Protein 5TVM (pdb70)

Secondary structure (DSSP, 8-state):
--HHHHHHHHHHHHT--------S-EEEEEEEEE-TTS-TTGGGGS-HHHHHHHHHTTT-EEEEEE--SSEEEEEEE-/-EEEESSEEEEEE-TT--GGGGHHHHHHHHHHTTEEEEEEEEEEEPPSSGGG--GGGG-HHHHHHHHHHH-TT-EEEEES-TTSS-EEEEEEE---S------EEEEEEEES--HHHHGGGB-SS-B-SSHHHHHHHHHHTHHHHS-TTSEEEEEE-SSB-EEEEEEETTEEEEEEEE--STT-EEEEEE----S--HHHHHHHHHHH--SEEEEEEEE-TTSHHHHHHTTT---S-SGGG-TTEEEEEEEEEEEETTEEEEEEEEEE---/-HHHHHHHHHHHHH---SS------S-EEEEEEEE--TT--TTGGGGS-HHHHHHHHHHTT-EEEEEEE-SSEEEEEEE-/-EEEESSEEEEEE-TT--GGGGHHHHHHHHHHTT-EEEEEEEEEEPPSSGGG--GGGGSHHHHHHHHHHH-TT-EEEEES-TTSS-EEEEEEE--SS------EEEEEEEES--HHHHGGGB-SS-EESSHHHHHHHHHHTHHHHS-TTSEEEEEE-SSB-EEEEEEETTEEEEEEEE--STT-EEEEEE----S--HHHHHHHHHHH--SEEEEEEEEPTTSHHHHHHHTT---S-SGGG-TTEEEEEEEEEEEETTEEEEEEEEEE--/-EEEEEPPPSSHHHHHHTT------EEEEEEEEEESS---TTTS-HHHHHHHHHHTT--EEEEEEETTEEEEEESSEEEEE-SSEEEEEE-TTS-GGGGHHHHHHHHHHTTPPEEEEEEEEEESS-TT-TTSSHHHHHHHHHHHHHHH-TT-EEEEES-TTSSEEEEEEEE-----TT---------EEEEEES-----EEEE-SSTT--EEEEEE----EEEEEE--GGGGTSHHHHHHHHHHHH--SEEEEEEEE-S---PPPS--TTEEEEEEEEEEETTS-EEEEEEEEE--/---EEEEEPPPSSHHHHHHHH----EEEEEEEEEESS---TTTS-HHHHHHHHHTTT--EEEEEEETTEEEEEESSEEEEE-SSEEEEEE-TTS-GGGGHHHHHHHHHHTTPPEEEEEEEEEESS-TT-TTSTHHHHHHHHHHHHHHH-TT-EEEEES-TTSSEEEEEEEE-----TT---------EEEEEES----EEEEE-SSSS--EEEEEE---EEEEEE--TTGGG-HHHHHHHHHHHH--SEEEEEEEE-SS---PPPS-BTTEEEEEEEEEEETTS-EEEEEEEEE-

Radius of gyration: 37.67 Å; Cα contacts (8 Å, |Δi|>4): 3004; chains: 6; bounding box: 85×96×102 Å

Solvent-accessible surface area: 51996 Å² total; per-residue (Å²): 87,2,1,0,9,5,0,15,4,36,9,8,16,80,124,43,96,89,202,75,74,8,4,1,30,0,15,1,11,5,25,5,33,94,68,153,56,11,92,144,48,2,0,32,37,16,98,48,97,46,0,50,125,3,0,78,35,4,105,12,82,17,55,32,113,57,142,39,156,118,0,63,0,3,0,19,28,110,5,0,0,0,19,117,40,30,1,3,0,5,12,38,2,52,19,29,0,9,80,0,10,78,59,1,36,102,4,2,66,94,8,65,12,81,38,27,42,1,9,0,6,7,3,18,13,31,15,15,2,48,2,63,36,25,3,6,8,12,6,42,1,24,138,38,3,52,95,83,13,99,71,0,39,0,5,4,5,2,8,1,7,13,7,2,8,0,2,1,16,23,37,74,73,98,111,134,88,93,31,87,60,11,21,1,11,1,10,0,17,14,6,49,181,121,28,16,148,51,0,101,20,127,154,106,37,88,61,23,112,91,0,29,99,18,34,134,52,6,23,0,42,95,18,6,64,151,66,22,82,32,4,2,15,0,42,82,87,18,9,1,8,2,0,0,0,90,34,60,38,1,12,3,1,26,9,12,2,42,100,88,16,8,6,0,6,3,12,1,34,30,80,29,117,50,2,14,174,42,0,31,2,0,13,151,4,0,64,0,100,57,2,1,0,1,1,16,1,16,36,54,5,34,1,0,119,23,55,88,90,77,31,65,1,0,5,40,66,126,59,6,102,104,14,82,22,94,5,63,3,18,11,16,19,18,109,30,26,46,2,12,1,1,10,1,46,61,134,80,193,46,2,0,16,17,0,16,21,35,5,7,19,77,114,38,62,59,171,129,112,212,22,73,8,5,2,29,0,14,2,9,6,25,4,48,108,52,144,68,22,82,140,47,3,1,28,38,15,102,49,89,42,0,52,113,1,0,81,41,1,94,18,87,16,54,25,114,57,150,37,156,126,0,56,0,2,0,20,21,110,4,0,0,0,19,120,34,31,2,3,0,8,10,40,2,34,10,25,0,9,74,0,11,61,52,2,31,103,4,3,78,100,7,68,11,70,34,42,42,1,8,0,6,5,3,24,14,31,19,14,3,68,1,102,48,26,3,36,19,12,10,45,1,22,131,34,2,51,93,88,13,96,75,0,25,0,4,4,4,2,8,0,5,14,12,2,8,0,2,1,17,18,39,76,79,107,142,112,98,91,31,80,59,8,21,1,10,1,9,0,18,30,12,45,170,97,24,15,128,64,0,108,18,137,150,103,42,84,62,24,108,88,0,28,94,20,30,124,54,4,26,0,42,92,18,6,80,143,67,20,85,34,4,1,12,0,42,79,91,21,10,2,8,2,0,1,0,94,33,52,39,2,14,3,1,23,8,12,3,42,112,47,20,12,5,0,5,3,12,2,26,35,62,26,122,49,2,17,164,37,0,34,3,0,14,152,5,1,65,0,78,51,2,1,1,1,0,15,0,18,38,59,2,54,1,0,128,31,49,93,86,74,31,61,1,0,8,41,55,118,61,5,100,106,13,81,11,95,5,66,5,22,12,16,19,18,104,31,27,38,2,17,2,5,9,1,36,74,135,156,148,2,48,31,13,19,73,19,12,102,47,8,70,54,0,14,93,94,54,67,151,55,106,16,30,2,39,2,1,3,2,6,0,12,9,38,139,106,15,108,44,63,54,4,54,31,166,58,1,16,53,7,0,116,165,5,53,4,59,57,150,114,86,49,76,74,150,22,0,36,2,0,54,6,81,78,0,3,0,5,1,5,35,140,14,1,4,0,5,0,17,26,63,0,62,0,8,71,0,0,60,24,0,13,92,18,1,143,77,50,137,19,119,21,7,16,1,5,0,2,1,1,0,31,24,16,0,19,65,128,86,13,76,0,13,79,21,0,8,83,0,1,2,34,1,20,45,26,12,88,99,0,54,0,12,9,9,2,4,0,45,107,4,0,0,1,7,2,6,37,48,36,20,88,77,79,137,103,37,111,60,182,7,88,44,24,11,4,0,0,1,0,39,44,3,114,113,140,102,26,62,28,81,31,182,75,68,20,29,3,63,3,13,13,18,32,114,152,71,37,5,0,0,18,3,0,20,14,95,78,6,53,99,56,31,67,148,35,2,58,47,15,13,166,136,8,100,0,78,63,3,2,4,1,17,23,47,15,117,64,104,96,55,8,71,87,167,5,123,37,14,73,37,42,5,56,11,12,14,50,13,43,10,41,6,1,8,19,5,0,2,0,25,70,49,160,167,53,67,5,28,40,23,30,105,40,12,106,41,8,75,62,0,12,87,98,32,60,119,19,9,10,17,3,0,4,2,4,0,10,9,37,135,110,12,111,43,54,52,5,62,37,168,53,1,14,56,8,0,118,158,6,54,2,49,56,155,94,70,43,75,83,150,20,1,32,2,0,38,7,72,77,0,4,0,5,1,4,31,105,16,2,4,0,6,0,20,30,67,0,61,0,4,74,0,0,68,22,0,20,96,19,1,161,78,49,138,19,115,22,5,17,2,7,3,10,2,1,0,123,15,12,1,15,62,138,124,16,72,0,12,86,19,0,7,82,0,1,4,35,3,20,47,25,11,93,88,0,54,0,14,8,11,3,4,0,42,97,5,0,0,4,14,2,7,40,40,34,20,90,73,77,139,106,37,126,49,170,8,44,29,10,12,1,1,0,3,1,12,59,13,121,154,161,84,27,74,27,98,33,184,72,67,20,32,4,63,4,32,5,23,14,121,179,58,10,0,1,13,2,0,25,13,84,76,13,26,92,57,27,59,151,53,0,35,40,15,8,166,147,14,101,0,97,79,0,0,2,7,11,20,42,11,123,65,65,85,64,57,13,68,96,184,9,92,51,14,67,42,35,2,51,12,13,11,40,14,45,11,40,6,6,14,20,6,0,2,1,24,72,108

InterPro domains:
  IPR001985 S-adenosylmethionine decarboxylase, eukaryotes [PIRSF001355] (21-354)
  IPR016067 S-adenosylmethionine decarboxylase, core [SSF56276] (31-354)
  IPR018166 S-adenosylmethionine decarboxylase, conserved site [PS01336] (80-90)
  IPR048283 S-adenosylmethionine decarboxylase-like [PF01536] (26-352)
  IPR048283 S-adenosylmethionine decarboxylase-like [PTHR11570] (26-348)

Sequence (1290 aa):
KDSLSLMAMWGSIARFDPKSFEGPEKRLEVIMRVVDGTHVSGLLAHDDDVWQKVIDAICAHIVSREFNEYIRSYVLSESLFVMKDRVILITCGTITLLNCVPLICEAVSTVCGEVEWVSFMHKNYSFPWEQKGPHLSMAEEFKTLRSHFPSGQPFIFGPIDSDHYFLYFHSDVVQPSCSDDAQLSMTMYGLDRNQTKHWYSDKMLPTGPETAVIREATGLSEVVDDSWILHDLQYEPCGYSINAIRGSEYQTIHITPEEHCSFASYETNTCALNYSKCICGVLRVFDPERFSVIVFIDPDSAVGKSYHSGGTIGVEPEYYPNYEAHHRTVNEYTPGHWVLKVNYVKRAVDSLSLMAMWGSIARFDPKHERSFEGPEKRLEVIMRVVDGTHVSGLLAHDDDVWQKVIDAICAHIVSREFNEYIRSYVLSESLFVMKDRVILITCGTITLLNCVPLICEAVSTVCGEVEWVSFMHKNYSFPWEQKGPHLSMAEEFKTLRSHFPSGQPFIFGPIDSDHYFLYFHSDVVQPSCSDDAQLSMTMYGLDRNQTKHWYSDKMLPTGPETAVIREATGLSEVVDDSWILHDLQYEPCGYSINAIRGSEYQTIHITPEEHCSFASYETNTCALNYSKCICGVLRVFDPERFSVIVFIDPDSAVGKSYHSGGTIGVEPEYYPNYEAHHRTVNEYTPGHWVLKVNYVKRARINQQTECPSSVHDLVSCWGTSTDSGLEKRFELNFAQPVDIGTVTVKQLASVMERAGESLRQNSAELGIHTLKFDRSLLVFTAKQIVVRSSVSVMLHEAVHPMLELMRSHNIIVDWASFMRVNYGSPWDMTSETSDIMAHEYAELKSAFPTGHPYLAGPVDRDHCFYFVYDGIDRDPSSCRRENDVQINVYMYNVQAEQQLLVSHCAGEYETLRVSTTHPFASFETNAVSAASDITKIVNGLLKKFYPERVLLVLLQDRDACGVMDRLEGFTVVHRGANHFGGGYVFHQATYARSAVTRINQQTECPSSVHDLVSCWGTDSGLEKRFELNFAQPVDIGTVTVKQLASVMERAGESLRQNSAELGIHTLKFDRSLLVFTAKQIVVRSSVSVMLHEAVHPMLELMRSHNIIVDWASFMRVNYGSPWDMTSETSDIMAHEYAELKSAFPTGHPYLAGPVDRDHCFYFVYDGIDRDPSSCRRENDVQINVYMYNVQAEQQLLVSHCAGEYETLRVSTHPFASFETNAVSAASDITKIVNGLLKKFYPERVLLVLLQDRDAQCGVMDRLEGFTVVHRGANHFGGGYVFHQATYARS

Organism: Trypanosoma brucei brucei (strain 927/4 GUTat10.1) (NCBI:txid185431)

Structure (mmCIF, N/CA/C/O backbone):
data_5TVM
#
_entry.id   5TVM
#
_cell.length_a   81.297
_cell.length_b   96.708
_cell.length_c   99.584
_cell.angle_alpha   90.00
_cell.angle_beta   102.64
_cell.angle_gamma   90.00
#
_symmetry.space_group_name_H-M   'P 1 21 1'
#
loop_
_entity.id
_entity.type
_entity.pdbx_description
1 polymer 'S-adenosylmethionine decarboxylase beta chain'
2 polymer 'S-adenosylmethionine decarboxylase alpha chain'
3 polymer 'S-adenosylmethionine decarboxylase proenzyme-like, putative'
4 non-polymer 2-[3-(2-HYDROXY-1,1-DIHYDROXYMETHYL-ETHYLAMINO)-PROPYLAMINO]-2-HYDROXYMETHYL-PROPANE-1,3-DIOL
5 non-polymer 1,4-DIAMINOBUTANE
6 water water
#
loop_
_atom_site.group_PDB
_atom_site.id
_atom_site.type_symbol
_atom_site.label_atom_id
_atom_site.label_alt_id
_atom_site.label_comp_id
_atom_site.label_asym_id
_atom_site.label_entity_id
_atom_site.label_seq_id
_atom_site.pdbx_PDB_ins_code
_atom_site.Cartn_x
_atom_site.Cartn_y
_atom_site.Cartn_z
_atom_site.occupancy
_atom_site.B_iso_or_equiv
_atom_site.auth_seq_id
_atom_site.auth_comp_id
_atom_site.auth_asym_id
_atom_site.auth_atom_id
_atom_site.pdbx_PDB_model_num
ATOM 1 N N . LYS A 1 5 ? 91.799 69.334 110.653 1.00 101.20 5 LYS A N 1
ATOM 2 C CA . LYS A 1 5 ? 91.209 69.961 109.477 1.00 98.91 5 LYS A CA 1
ATOM 3 C C . LYS A 1 5 ? 92.233 70.831 108.755 1.00 86.31 5 LYS A C 1
ATOM 4 O O . LYS A 1 5 ? 93.354 71.008 109.232 1.00 92.69 5 LYS A O 1
ATOM 22 N N . ASP A 1 6 ? 91.844 71.372 107.605 1.00 64.13 6 ASP A N 1
ATOM 23 C CA . ASP A 1 6 ? 92.749 72.166 106.789 1.00 49.49 6 ASP A CA 1
ATOM 24 C C . ASP A 1 6 ? 92.749 73.623 107.248 1.00 42.89 6 ASP A C 1
ATOM 25 O O . ASP A 1 6 ? 91.812 74.102 107.892 1.00 41.07 6 ASP A O 1
ATOM 34 N N . SER A 1 7 ? 93.825 74.331 106.901 1.00 41.32 7 SER A N 1
ATOM 35 C CA . SER A 1 7 ? 93.990 75.703 107.370 1.00 39.54 7 SER A CA 1
ATOM 36 C C . SER A 1 7 ? 92.890 76.613 106.835 1.00 35.51 7 SER A C 1
ATOM 37 O O . SER A 1 7 ? 92.389 77.483 107.557 1.00 33.12 7 SER A O 1
ATOM 45 N N . LEU A 1 8 ? 92.499 76.431 105.572 1.00 34.17 8 LEU A N 1
ATOM 46 C CA . LEU A 1 8 ? 91.493 77.307 104.978 1.00 34.64 8 LEU A CA 1
ATOM 47 C C . LEU A 1 8 ? 90.144 77.139 105.666 1.00 33.11 8 LEU A C 1
ATOM 48 O O . LEU A 1 8 ? 89.480 78.128 106.002 1.00 31.85 8 LEU A O 1
ATOM 64 N N . SER A 1 9 ? 89.718 75.894 105.884 1.00 33.27 9 SER A N 1
ATOM 65 C CA . SER A 1 9 ? 88.471 75.664 106.604 1.00 35.14 9 SER A CA 1
ATOM 66 C C . SER A 1 9 ? 88.583 76.100 108.058 1.00 34.82 9 SER A C 1
ATOM 67 O O . SER A 1 9 ? 87.575 76.462 108.674 1.00 34.42 9 SER A O 1
ATOM 75 N N . LEU A 1 10 ? 89.791 76.072 108.621 1.00 37.28 10 LEU A N 1
ATOM 76 C CA . LEU A 1 10 ? 89.995 76.592 109.967 1.00 39.48 10 LEU A CA 1
ATOM 77 C C . LEU A 1 10 ? 89.747 78.095 110.011 1.00 38.11 10 LEU A C 1
ATOM 78 O O . LEU A 1 10 ? 89.116 78.599 110.948 1.00 38.12 10 LEU A O 1
ATOM 94 N N . MET A 1 11 ? 90.239 78.828 109.007 1.00 35.33 11 MET A N 1
ATOM 95 C CA . MET A 1 11 ? 89.956 80.257 108.923 1.00 34.24 11 MET A CA 1
ATOM 96 C C . MET A 1 11 ? 88.465 80.508 108.757 1.00 36.72 11 MET A C 1
ATOM 97 O O . MET A 1 11 ? 87.902 81.404 109.397 1.00 36.72 11 MET A O 1
ATOM 111 N N . ALA A 1 12 ? 87.810 79.732 107.891 1.00 38.48 12 ALA A N 1
ATOM 112 C CA . ALA A 1 12 ? 86.377 79.903 107.685 1.00 39.15 12 ALA A CA 1
ATOM 113 C C . ALA A 1 12 ? 85.612 79.708 108.985 1.00 39.11 12 ALA A C 1
ATOM 114 O O . ALA A 1 12 ? 84.658 80.442 109.270 1.00 38.59 12 ALA A O 1
ATOM 121 N N . MET A 1 13 ? 86.022 78.731 109.796 1.00 39.99 13 MET A N 1
ATOM 122 C CA . MET A 1 13 ? 85.308 78.466 111.039 1.00 43.09 13 MET A CA 1
ATOM 123 C C . MET A 1 13 ? 85.463 79.620 112.021 1.00 40.86 13 MET A C 1
ATOM 124 O O . MET A 1 13 ? 84.492 80.014 112.678 1.00 39.96 13 MET A O 1
ATOM 138 N N . TRP A 1 14 ? 86.673 80.174 112.138 1.00 41.43 14 TRP A N 1
ATOM 139 C CA . TRP A 1 14 ? 86.877 81.292 113.054 1.00 43.69 14 TRP A CA 1
ATOM 140 C C . TRP A 1 14 ? 86.015 82.487 112.676 1.00 45.29 14 TRP A C 1
ATOM 141 O O . TRP A 1 14 ? 85.563 83.229 113.556 1.00 40.65 14 TRP A O 1
ATOM 162 N N . GLY A 1 15 ? 85.780 82.694 111.379 1.00 52.64 15 GLY A N 1
ATOM 163 C CA . GLY A 1 15 ? 84.890 83.761 110.959 1.00 55.73 15 GLY A CA 1
ATOM 164 C C . GLY A 1 15 ? 83.443 83.494 111.314 1.00 53.58 15 GLY A C 1
ATOM 165 O O . GLY A 1 15 ? 82.684 84.429 111.585 1.00 57.34 15 GLY A O 1
ATOM 169 N N . SER A 1 16 ? 83.040 82.222 111.320 1.00 46.01 16 SER A N 1
ATOM 170 C CA . SER A 1 16 ? 81.676 81.868 111.693 1.00 44.30 16 SER A CA 1
ATOM 171 C C . SER A 1 16 ? 81.478 81.900 113.202 1.00 43.91 16 SER A C 1
ATOM 172 O O . SER A 1 16 ? 80.375 82.203 113.672 1.00 41.20 16 SER A O 1
ATOM 180 N N . ILE A 1 17 ? 82.525 81.587 113.967 1.00 46.97 17 ILE A N 1
ATOM 181 C CA . ILE A 1 17 ? 82.429 81.628 115.423 1.00 51.16 17 ILE A CA 1
ATOM 182 C C . ILE A 1 17 ? 82.262 83.064 115.903 1.00 54.41 17 ILE A C 1
ATOM 183 O O . ILE A 1 17 ? 81.411 83.358 116.751 1.00 53.86 17 ILE A O 1
ATOM 199 N N . ALA A 1 18 ? 83.071 83.981 115.367 1.00 58.61 18 ALA A N 1
ATOM 200 C CA . ALA A 1 18 ? 83.009 85.374 115.794 1.00 60.62 18 ALA A CA 1
ATOM 201 C C . ALA A 1 18 ? 81.633 85.987 115.570 1.00 64.56 18 ALA A C 1
ATOM 202 O O . ALA A 1 18 ? 81.282 86.957 116.251 1.00 67.58 18 ALA A O 1
ATOM 209 N N . ARG A 1 19 ? 80.849 85.448 114.636 1.00 65.41 19 ARG A N 1
ATOM 210 C CA . ARG A 1 19 ? 79.502 85.930 114.361 1.00 69.17 19 ARG A CA 1
ATOM 211 C C . ARG A 1 19 ? 78.431 85.007 114.933 1.00 70.37 19 ARG A C 1
ATOM 212 O O . ARG A 1 19 ? 77.276 85.064 114.498 1.00 74.41 19 ARG A O 1
ATOM 233 N N . PHE A 1 20 ? 78.789 84.167 115.899 1.00 65.07 20 PHE A N 1
ATOM 234 C CA . PHE A 1 20 ? 77.904 83.134 116.420 1.00 63.44 20 PHE A CA 1
ATOM 235 C C . PHE A 1 20 ? 77.508 83.465 117.852 1.00 66.67 20 PHE A C 1
ATOM 236 O O . PHE A 1 20 ? 78.362 83.820 118.671 1.00 68.40 20 PHE A O 1
ATOM 253 N N . ASP A 1 21 ? 76.211 83.353 118.148 1.00 69.08 21 ASP A N 1
ATOM 254 C CA . ASP A 1 21 ? 75.701 83.572 119.495 1.00 76.05 21 ASP A CA 1
ATOM 255 C C . ASP A 1 21 ? 74.616 82.544 119.807 1.00 82.73 21 ASP A C 1
ATOM 256 O O . ASP A 1 21 ? 73.530 82.597 119.216 1.00 73.48 21 ASP A O 1
ATOM 265 N N . PRO A 1 22 ? 74.864 81.592 120.718 1.00 104.47 22 PRO A N 1
ATOM 266 C CA . PRO A 1 22 ? 73.806 80.638 121.085 1.00 112.88 22 PRO A CA 1
ATOM 267 C C . PRO A 1 22 ? 72.587 81.325 121.677 1.00 109.13 22 PRO A C 1
ATOM 268 O O . PRO A 1 22 ? 72.606 81.743 122.840 1.00 113.56 22 PRO A O 1
ATOM 279 N N . LYS A 1 23 ? 71.522 81.451 120.892 1.00 98.32 23 LYS A N 1
ATOM 280 C CA . LYS A 1 23 ? 70.301 82.085 121.370 1.00 91.74 23 LYS A CA 1
ATOM 281 C C . LYS A 1 23 ? 69.159 81.874 120.381 1.00 88.36 23 LYS A C 1
ATOM 282 O O . LYS A 1 23 ? 68.501 80.833 120.391 1.00 86.36 23 LYS A O 1
ATOM 301 N N . SER A 1 27 ? 69.834 77.269 115.769 1.00 70.07 27 SER A N 1
ATOM 302 C CA . SER A 1 27 ? 70.576 77.815 114.640 1.00 70.16 27 SER A CA 1
ATOM 303 C C . SER A 1 27 ? 70.462 76.902 113.419 1.00 67.96 27 SER A C 1
ATOM 304 O O . SER A 1 27 ? 70.822 75.721 113.477 1.00 69.84 27 SER A O 1
ATOM 311 N N . PHE A 1 28 ? 69.964 77.464 112.318 1.00 64.12 28 PHE A N 1
ATOM 312 C CA . PHE A 1 28 ? 69.735 76.737 111.080 1.00 61.37 28 PHE A CA 1
ATOM 313 C C . PHE A 1 28 ? 70.631 77.299 109.984 1.00 60.61 28 PHE A C 1
ATOM 314 O O . PHE A 1 28 ? 70.916 78.500 109.945 1.00 61.92 28 PHE A O 1
ATOM 331 N N . GLU A 1 29 ? 71.064 76.416 109.088 1.00 57.04 29 GLU A N 1
ATOM 332 C CA . GLU A 1 29 ? 72.007 76.772 108.033 1.00 52.92 29 GLU A CA 1
ATOM 333 C C . GLU A 1 29 ? 71.245 77.355 106.849 1.00 49.22 29 GLU A C 1
ATOM 334 O O . GLU A 1 29 ? 70.593 76.623 106.098 1.00 49.91 29 GLU A O 1
ATOM 346 N N . GLY A 1 30 ? 71.336 78.669 106.675 1.00 46.54 30 GLY A N 1
ATOM 347 C CA . GLY A 1 30 ? 70.685 79.344 105.578 1.00 45.01 30 GLY A CA 1
ATOM 348 C C . GLY A 1 30 ? 71.441 79.208 104.271 1.00 45.16 30 GLY A C 1
ATOM 349 O O . GLY A 1 30 ? 70.879 78.810 103.247 1.00 40.71 30 GLY A O 1
ATOM 353 N N . PRO A 1 31 ? 72.729 79.559 104.276 1.00 51.25 31 PRO A N 1
ATOM 354 C CA . PRO A 1 31 ? 73.543 79.399 103.066 1.00 52.67 31 PRO A CA 1
ATOM 355 C C . PRO A 1 31 ? 73.360 78.023 102.441 1.00 50.12 31 PRO A C 1
ATOM 356 O O . PRO A 1 31 ? 73.308 77.004 103.133 1.00 56.79 31 PRO A O 1
ATOM 367 N N . GLU A 1 32 ? 73.272 78.002 101.116 1.00 45.76 32 GLU A N 1
ATOM 368 C CA . GLU A 1 32 ? 72.862 76.821 100.376 1.00 42.22 32 GLU A CA 1
ATOM 369 C C . GLU A 1 32 ? 74.027 76.215 99.605 1.00 37.22 32 GLU A C 1
ATOM 370 O O . GLU A 1 32 ? 75.050 76.859 99.356 1.00 34.65 32 GLU A O 1
ATOM 382 N N . LYS A 1 33 ? 73.841 74.955 99.228 1.00 34.41 33 LYS A N 1
ATOM 383 C CA . LYS A 1 33 ? 74.725 74.261 98.307 1.00 32.09 33 LYS A CA 1
ATOM 384 C C . LYS A 1 33 ? 74.062 74.209 96.938 1.00 32.79 33 LYS A C 1
ATOM 385 O O . LYS A 1 33 ? 72.849 74.004 96.833 1.00 33.48 33 LYS A O 1
ATOM 404 N N . ARG A 1 34 ? 74.859 74.401 95.892 1.00 32.51 34 ARG A N 1
ATOM 405 C CA . ARG A 1 34 ? 74.348 74.460 94.529 1.00 30.96 34 ARG A CA 1
ATOM 406 C C . ARG A 1 34 ? 75.132 73.485 93.667 1.00 31.10 34 ARG A C 1
ATOM 407 O O . ARG A 1 34 ? 76.363 73.558 93.604 1.00 29.66 34 ARG A O 1
ATOM 428 N N . LEU A 1 35 ? 74.418 72.575 93.011 1.00 32.89 35 LEU A N 1
ATOM 429 C CA . LEU A 1 35 ? 75.008 71.621 92.083 1.00 31.77 35 LEU A CA 1
ATOM 430 C C . LEU A 1 35 ? 74.374 71.822 90.716 1.00 30.10 35 LEU A C 1
ATOM 431 O O . LEU A 1 35 ? 73.144 71.842 90.597 1.00 28.93 35 LEU A O 1
ATOM 447 N N . GLU A 1 36 ? 75.208 71.974 89.689 1.00 32.00 36 GLU A N 1
ATOM 448 C CA . GLU A 1 36 ? 74.728 72.172 88.328 1.00 36.93 36 GLU A CA 1
ATOM 449 C C . GLU A 1 36 ? 75.472 71.237 87.387 1.00 35.72 36 GLU A C 1
ATOM 450 O O . GLU A 1 36 ? 76.704 71.161 87.428 1.00 34.24 36 GLU A O 1
ATOM 462 N N . VAL A 1 37 ? 74.722 70.536 86.542 1.00 37.17 37 VAL A N 1
ATOM 463 C CA . VAL A 1 37 ? 75.279 69.607 85.564 1.00 36.52 37 VAL A CA 1
ATOM 464 C C . VAL A 1 37 ? 74.663 69.929 84.212 1.00 33.74 37 VAL A C 1
ATOM 465 O O . VAL A 1 37 ? 73.436 69.888 84.064 1.00 30.49 37 VAL A O 1
ATOM 478 N N . ILE A 1 38 ? 75.507 70.245 83.233 1.00 35.29 38 ILE A N 1
ATOM 479 C CA . ILE A 1 38 ? 75.077 70.498 81.862 1.00 39.70 38 ILE A CA 1
ATOM 480 C C . ILE A 1 38 ? 75.625 69.383 80.984 1.00 43.03 38 ILE A C 1
ATOM 481 O O . ILE A 1 38 ? 76.786 68.982 81.128 1.00 43.34 38 ILE A O 1
ATOM 497 N N . MET A 1 39 ? 74.792 68.884 80.074 1.00 46.69 39 MET A N 1
ATOM 498 C CA . MET A 1 39 ? 75.150 67.750 79.235 1.00 52.18 39 MET A CA 1
ATOM 499 C C . MET A 1 39 ? 75.283 68.178 77.778 1.00 59.80 39 MET A C 1
ATOM 500 O O . MET A 1 39 ? 74.669 69.153 77.336 1.00 57.38 39 MET A O 1
ATOM 514 N N . ARG A 1 40 ? 76.097 67.428 77.039 1.00 70.62 40 ARG A N 1
ATOM 515 C CA . ARG A 1 40 ? 76.228 67.605 75.603 1.00 78.43 40 ARG A CA 1
ATOM 516 C C . ARG A 1 40 ? 75.099 66.873 74.882 1.00 80.79 40 ARG A C 1
ATOM 517 O O . ARG A 1 40 ? 74.435 65.996 75.441 1.00 82.41 40 ARG A O 1
ATOM 538 N N . VAL A 1 41 ? 74.892 67.241 73.621 1.00 79.98 41 VAL A N 1
ATOM 539 C CA . VAL A 1 41 ? 73.853 66.647 72.784 1.00 79.52 41 VAL A CA 1
ATOM 540 C C . VAL A 1 41 ? 74.540 65.981 71.601 1.00 82.62 41 VAL A C 1
ATOM 541 O O . VAL A 1 41 ? 75.085 66.665 70.724 1.00 83.75 41 VAL A O 1
ATOM 554 N N . VAL A 1 42 ? 74.515 64.649 71.573 1.00 84.04 42 VAL A N 1
ATOM 555 C CA . VAL A 1 42 ? 75.033 63.888 70.441 1.00 85.67 42 VAL A CA 1
ATOM 556 C C . VAL A 1 42 ? 73.873 63.632 69.487 1.00 96.20 42 VAL A C 1
ATOM 557 O O . VAL A 1 42 ? 72.713 63.885 69.828 1.00 98.25 42 VAL A O 1
ATOM 570 N N . ASP A 1 43 ? 74.179 63.148 68.280 1.00 102.12 43 ASP A N 1
ATOM 571 C CA . ASP A 1 43 ? 73.134 62.841 67.307 1.00 103.53 43 ASP A CA 1
ATOM 572 C C . ASP A 1 43 ? 72.031 61.987 67.924 1.00 96.17 43 ASP A C 1
ATOM 573 O O . ASP A 1 43 ? 70.839 62.254 67.733 1.00 99.48 43 ASP A O 1
ATOM 582 N N . GLY A 1 44 ? 72.412 60.953 68.671 1.00 81.63 44 GLY A N 1
ATOM 583 C CA . GLY A 1 44 ? 71.458 60.036 69.259 1.00 70.39 44 GLY A CA 1
ATOM 584 C C . GLY A 1 44 ? 70.775 60.508 70.522 1.00 63.86 44 GLY A C 1
ATOM 585 O O . GLY A 1 44 ? 69.985 59.755 71.099 1.00 54.07 44 GLY A O 1
ATOM 589 N N . THR A 1 45 ? 71.048 61.728 70.976 1.00 71.36 45 THR A N 1
ATOM 590 C CA . THR A 1 45 ? 70.427 62.224 72.197 1.00 75.02 45 THR A CA 1
ATOM 591 C C . THR A 1 45 ? 68.930 62.415 71.994 1.00 73.27 45 THR A C 1
ATOM 592 O O . THR A 1 45 ? 68.477 62.828 70.923 1.00 74.92 45 THR A O 1
ATOM 603 N N . HIS A 1 46 ? 68.163 62.111 73.038 1.00 68.16 46 HIS A N 1
ATOM 604 C CA . HIS A 1 46 ? 66.724 62.328 73.003 1.00 64.80 46 HIS A CA 1
ATOM 605 C C . HIS A 1 46 ? 66.424 63.782 72.660 1.00 64.77 46 HIS A C 1
ATOM 606 O O . HIS A 1 46 ? 67.047 64.705 73.194 1.00 64.88 46 HIS A O 1
ATOM 620 N N . VAL A 1 47 ? 65.464 63.985 71.754 1.00 65.12 47 VAL A N 1
ATOM 621 C CA . VAL A 1 47 ? 65.131 65.334 71.305 1.00 63.58 47 VAL A CA 1
ATOM 622 C C . VAL A 1 47 ? 64.620 66.193 72.453 1.00 59.30 47 VAL A C 1
ATOM 623 O O . VAL A 1 47 ? 64.702 67.424 72.390 1.00 54.96 47 VAL A O 1
ATOM 636 N N . SER A 1 48 ? 64.087 65.572 73.503 1.00 62.55 48 SER A N 1
ATOM 637 C CA . SER A 1 48 ? 63.617 66.286 74.682 1.00 64.41 48 SER A CA 1
ATOM 638 C C . SER A 1 48 ? 64.697 66.459 75.740 1.00 61.30 48 SER A C 1
ATOM 639 O O . SER A 1 48 ? 64.466 67.166 76.727 1.00 64.38 48 SER A O 1
ATOM 647 N N . GLY A 1 49 ? 65.859 65.833 75.565 1.00 55.10 49 GLY A N 1
ATOM 648 C CA . GLY A 1 49 ? 66.923 65.971 76.545 1.00 50.93 49 GLY A CA 1
ATOM 649 C C . GLY A 1 49 ? 66.536 65.346 77.871 1.00 50.31 49 GLY A C 1
ATOM 650 O O . GLY A 1 49 ? 65.901 64.288 77.930 1.00 52.26 49 GLY A O 1
ATOM 654 N N . LEU A 1 50 ? 66.923 66.013 78.960 1.00 48.78 50 LEU A N 1
ATOM 655 C CA . LEU A 1 50 ? 66.611 65.512 80.293 1.00 48.54 50 LEU A CA 1
ATOM 656 C C . LEU A 1 50 ? 65.129 65.627 80.623 1.00 53.24 50 LEU A C 1
ATOM 657 O O . LEU A 1 50 ? 64.661 64.949 81.544 1.00 53.46 50 LEU A O 1
ATOM 673 N N . LEU A 1 51 ? 64.383 66.464 79.898 1.00 57.75 51 LEU A N 1
ATOM 674 C CA . LEU A 1 51 ? 62.946 66.579 80.114 1.00 60.62 51 LEU A CA 1
ATOM 675 C C . LEU A 1 51 ? 62.188 65.324 79.702 1.00 64.99 51 LEU A C 1
ATOM 676 O O . LEU A 1 51 ? 61.008 65.195 80.045 1.00 67.83 51 LEU A O 1
ATOM 692 N N . ALA A 1 52 ? 62.829 64.405 78.976 1.00 65.85 52 ALA A N 1
ATOM 693 C CA . ALA A 1 52 ? 62.171 63.153 78.619 1.00 66.70 52 ALA A CA 1
ATOM 694 C C . ALA A 1 52 ? 61.866 62.313 79.852 1.00 68.17 52 ALA A C 1
ATOM 695 O O . ALA A 1 52 ? 60.921 61.516 79.842 1.00 67.88 52 ALA A O 1
ATOM 702 N N . HIS A 1 53 ? 62.648 62.472 80.915 1.00 71.18 53 HIS A N 1
ATOM 703 C CA . HIS A 1 53 ? 62.416 61.717 82.137 1.00 73.84 53 HIS A CA 1
ATOM 704 C C . HIS A 1 53 ? 61.112 62.149 82.796 1.00 76.96 53 HIS A C 1
ATOM 705 O O . HIS A 1 53 ? 60.748 63.328 82.778 1.00 77.93 53 HIS A O 1
ATOM 719 N N . ASP A 1 54 ? 60.409 61.185 83.382 1.00 80.01 54 ASP A N 1
ATOM 720 C CA . ASP A 1 54 ? 59.234 61.487 84.180 1.00 84.42 54 ASP A CA 1
ATOM 721 C C . ASP A 1 54 ? 59.648 61.841 85.607 1.00 77.23 54 ASP A C 1
ATOM 722 O O . ASP A 1 54 ? 60.811 61.710 85.998 1.00 77.28 54 ASP A O 1
ATOM 731 N N . ASP A 1 55 ? 58.673 62.298 86.396 1.00 87.31 55 ASP A N 1
ATOM 732 C CA . ASP A 1 55 ? 58.961 62.698 87.768 1.00 82.33 55 ASP A CA 1
ATOM 733 C C . ASP A 1 55 ? 59.488 61.542 88.607 1.00 80.08 55 ASP A C 1
ATOM 734 O O . ASP A 1 55 ? 60.120 61.782 89.642 1.00 78.50 55 ASP A O 1
ATOM 743 N N . ASP A 1 56 ? 59.244 60.297 88.191 1.00 80.24 56 ASP A N 1
ATOM 744 C CA . ASP A 1 56 ? 59.804 59.156 88.908 1.00 83.87 56 ASP A CA 1
ATOM 745 C C . ASP A 1 56 ? 61.326 59.216 88.931 1.00 76.92 56 ASP A C 1
ATOM 746 O O . ASP A 1 56 ? 61.956 58.861 89.934 1.00 76.00 56 ASP A O 1
ATOM 755 N N . VAL A 1 57 ? 61.933 59.667 87.833 1.00 72.64 57 VAL A N 1
ATOM 756 C CA . VAL A 1 57 ? 63.390 59.710 87.750 1.00 67.86 57 VAL A CA 1
ATOM 757 C C . VAL A 1 57 ? 63.950 60.705 88.758 1.00 66.16 57 VAL A C 1
ATOM 758 O O . VAL A 1 57 ? 64.904 60.408 89.486 1.00 67.16 57 VAL A O 1
ATOM 771 N N . TRP A 1 58 ? 63.370 61.904 88.812 1.00 62.04 58 TRP A N 1
ATOM 772 C CA . TRP A 1 58 ? 63.888 62.941 89.692 1.00 54.87 58 TRP A CA 1
ATOM 773 C C . TRP A 1 58 ? 63.536 62.700 91.152 1.00 53.74 58 TRP A C 1
ATOM 774 O O . TRP A 1 58 ? 64.255 63.180 92.033 1.00 51.34 58 TRP A O 1
ATOM 795 N N . GLN A 1 59 ? 62.462 61.961 91.433 1.00 55.96 59 GLN A N 1
ATOM 796 C CA . GLN A 1 59 ? 62.148 61.629 92.819 1.00 60.24 59 GLN A CA 1
ATOM 797 C C . GLN A 1 59 ? 63.211 60.715 93.417 1.00 59.74 59 GLN A C 1
ATOM 798 O O . GLN A 1 59 ? 63.594 60.878 94.581 1.00 56.79 59 GLN A O 1
ATOM 812 N N . LYS A 1 60 ? 63.699 59.746 92.637 1.00 62.84 60 LYS A N 1
ATOM 813 C CA . LYS A 1 60 ? 64.767 58.877 93.120 1.00 66.26 60 LYS A CA 1
ATOM 814 C C . LYS A 1 60 ? 66.040 59.664 93.398 1.00 64.80 60 LYS A C 1
ATOM 815 O O . LYS A 1 60 ? 66.797 59.318 94.312 1.00 64.25 60 LYS A O 1
ATOM 834 N N . VAL A 1 61 ? 66.293 60.720 92.622 1.00 64.76 61 VAL A N 1
ATOM 835 C CA . VAL A 1 61 ? 67.452 61.572 92.875 1.00 62.12 61 VAL A CA 1
ATOM 836 C C . VAL A 1 61 ? 67.326 62.239 94.239 1.00 66.19 61 VAL A C 1
ATOM 837 O O . VAL A 1 61 ? 68.277 62.266 95.029 1.00 71.47 61 VAL A O 1
ATOM 850 N N . ILE A 1 62 ? 66.146 62.786 94.537 1.00 62.58 62 ILE A N 1
ATOM 851 C CA . ILE A 1 62 ? 65.952 63.488 95.801 1.00 63.29 62 ILE A CA 1
ATOM 852 C C . ILE A 1 62 ? 66.053 62.525 96.977 1.00 70.54 62 ILE A C 1
ATOM 853 O O . ILE A 1 62 ? 66.498 62.910 98.065 1.00 70.84 62 ILE A O 1
ATOM 869 N N . ASP A 1 63 ? 65.647 61.267 96.791 1.00 76.21 63 ASP A N 1
ATOM 870 C CA . ASP A 1 63 ? 65.760 60.293 97.872 1.00 78.78 63 ASP A CA 1
ATOM 871 C C . ASP A 1 63 ? 67.215 60.031 98.238 1.00 71.54 63 ASP A C 1
ATOM 872 O O . ASP A 1 63 ? 67.519 59.729 99.398 1.00 71.17 63 ASP A O 1
ATOM 881 N N . ALA A 1 64 ? 68.127 60.142 97.269 1.00 65.18 64 ALA A N 1
ATOM 882 C CA . ALA A 1 64 ? 69.542 59.929 97.547 1.00 63.73 64 ALA A CA 1
ATOM 883 C C . ALA A 1 64 ? 70.080 60.907 98.582 1.00 63.01 64 ALA A C 1
ATOM 884 O O . ALA A 1 64 ? 71.087 60.610 99.235 1.00 66.90 64 ALA A O 1
ATOM 891 N N . ILE A 1 65 ? 69.439 62.063 98.745 1.00 57.86 65 ILE A N 1
ATOM 892 C CA . ILE A 1 65 ? 69.872 63.077 99.697 1.00 61.18 65 ILE A CA 1
ATOM 893 C C . ILE A 1 65 ? 68.928 63.169 100.888 1.00 74.75 65 ILE A C 1
ATOM 894 O O . ILE A 1 65 ? 69.027 64.111 101.681 1.00 68.48 65 ILE A O 1
ATOM 910 N N . CYS A 1 66 ? 68.014 62.210 101.038 1.00 98.66 66 CYS A N 1
ATOM 911 C CA . CYS A 1 66 ? 67.058 62.195 102.144 1.00 113.51 66 CYS A CA 1
ATOM 912 C C . CYS A 1 66 ? 66.236 63.485 102.172 1.00 105.79 66 CYS A C 1
ATOM 913 O O . CYS A 1 66 ? 66.225 64.234 103.151 1.00 113.54 66 CYS A O 1
ATOM 921 N N . ALA A 1 67 ? 65.545 63.731 101.062 1.00 88.17 67 ALA A N 1
ATOM 922 C CA . ALA A 1 67 ? 64.612 64.843 100.942 1.00 77.20 67 ALA A CA 1
ATOM 923 C C . ALA A 1 67 ? 63.405 64.344 100.156 1.00 77.65 67 ALA A C 1
ATOM 924 O O . ALA A 1 67 ? 63.303 63.157 99.829 1.00 76.69 67 ALA A O 1
ATOM 931 N N . HIS A 1 68 ? 62.484 65.249 99.836 1.00 80.72 68 HIS A N 1
ATOM 932 C CA . HIS A 1 68 ? 61.296 64.856 99.093 1.00 83.74 68 HIS A CA 1
ATOM 933 C C . HIS A 1 68 ? 60.691 66.074 98.412 1.00 77.60 68 HIS A C 1
ATOM 934 O O . HIS A 1 68 ? 60.863 67.208 98.866 1.00 75.52 68 HIS A O 1
ATOM 948 N N . ILE A 1 69 ? 59.983 65.816 97.311 1.00 74.29 69 ILE A N 1
ATOM 949 C CA . ILE A 1 69 ? 59.257 66.868 96.614 1.00 69.57 69 ILE A CA 1
ATOM 950 C C . ILE A 1 69 ? 58.016 67.243 97.415 1.00 70.25 69 ILE A C 1
ATOM 951 O O . ILE A 1 69 ? 57.408 66.405 98.095 1.00 67.29 69 ILE A O 1
ATOM 967 N N . VAL A 1 70 ? 57.632 68.519 97.335 1.00 75.49 70 VAL A N 1
ATOM 968 C CA . VAL A 1 70 ? 56.419 69.014 97.969 1.00 80.32 70 VAL A CA 1
ATOM 969 C C . VAL A 1 70 ? 55.404 69.502 96.942 1.00 76.95 70 VAL A C 1
ATOM 970 O O . VAL A 1 70 ? 54.195 69.327 97.128 1.00 85.54 70 VAL A O 1
ATOM 983 N N . SER A 1 71 ? 55.870 70.110 95.854 1.00 64.22 71 SER A N 1
ATOM 984 C CA . SER A 1 71 ? 54.990 70.580 94.796 1.00 62.75 71 SER A CA 1
ATOM 985 C C . SER A 1 71 ? 55.775 70.631 93.495 1.00 63.11 71 SER A C 1
ATOM 986 O O . SER A 1 71 ? 56.999 70.792 93.496 1.00 56.45 71 SER A O 1
ATOM 994 N N . ARG A 1 72 ? 55.056 70.491 92.383 1.00 74.36 72 ARG A N 1
ATOM 995 C CA . ARG A 1 72 ? 55.661 70.417 91.062 1.00 79.36 72 ARG A CA 1
ATOM 996 C C . ARG A 1 72 ? 54.981 71.402 90.125 1.00 78.06 72 ARG A C 1
ATOM 997 O O . ARG A 1 72 ? 53.754 71.538 90.133 1.00 86.99 72 ARG A O 1
ATOM 1018 N N . GLU A 1 73 ? 55.789 72.088 89.321 1.00 64.50 73 GLU A N 1
ATOM 1019 C CA . GLU A 1 73 ? 55.292 72.909 88.227 1.00 57.28 73 GLU A CA 1
ATOM 1020 C C . GLU A 1 73 ? 56.184 72.671 87.022 1.00 50.88 73 GLU A C 1
ATOM 1021 O O . GLU A 1 73 ? 57.413 72.690 87.145 1.00 41.02 73 GLU A O 1
ATOM 1033 N N . PHE A 1 74 ? 55.570 72.433 85.870 1.00 64.00 74 PHE A N 1
ATOM 1034 C CA . PHE A 1 74 ? 56.288 72.121 84.645 1.00 73.38 74 PHE A CA 1
ATOM 1035 C C . PHE A 1 74 ? 56.128 73.265 83.650 1.00 72.32 74 PHE A C 1
ATOM 1036 O O . PHE A 1 74 ? 55.516 74.297 83.936 1.00 70.39 74 PHE A O 1
ATOM 1053 N N . ASN A 1 75 ? 56.690 73.066 82.463 1.00 72.64 75 ASN A N 1
ATOM 1054 C CA . ASN A 1 75 ? 56.741 74.105 81.447 1.00 70.47 75 ASN A CA 1
ATOM 1055 C C . ASN A 1 75 ? 57.258 73.464 80.168 1.00 72.34 75 ASN A C 1
ATOM 1056 O O . ASN A 1 75 ? 57.785 72.348 80.182 1.00 71.21 75 ASN A O 1
ATOM 1067 N N . GLU A 1 76 ? 57.091 74.177 79.055 1.00 77.15 76 GLU A N 1
ATOM 1068 C CA . GLU A 1 76 ? 57.676 73.723 77.801 1.00 85.23 76 GLU A CA 1
ATOM 1069 C C . GLU A 1 76 ? 59.198 73.788 77.815 1.00 80.53 76 GLU A C 1
ATOM 1070 O O . GLU A 1 76 ? 59.829 73.286 76.879 1.00 81.02 76 GLU A O 1
ATOM 1082 N N . TYR A 1 77 ? 59.798 74.379 78.852 1.00 75.82 77 TYR A N 1
ATOM 1083 C CA . TYR A 1 77 ? 61.243 74.559 78.912 1.00 69.40 77 TYR A CA 1
ATOM 1084 C C . TYR A 1 77 ? 61.838 74.006 80.204 1.00 57.64 77 TYR A C 1
ATOM 1085 O O . TYR A 1 77 ? 62.968 73.508 80.205 1.00 56.56 77 TYR A O 1
ATOM 1103 N N . ILE A 1 78 ? 61.092 74.090 81.308 1.00 49.88 78 ILE A N 1
ATOM 1104 C CA . ILE A 1 78 ? 61.627 73.808 82.635 1.00 48.42 78 ILE A CA 1
ATOM 1105 C C . ILE A 1 78 ? 60.668 72.925 83.418 1.00 48.06 78 ILE A C 1
ATOM 1106 O O . ILE A 1 78 ? 59.444 73.027 83.286 1.00 52.00 78 ILE A O 1
ATOM 1122 N N . ARG A 1 79 ? 61.242 72.064 84.253 1.00 45.58 79 ARG A N 1
ATOM 1123 C CA . ARG A 1 79 ? 60.527 71.411 85.340 1.00 46.17 79 ARG A CA 1
ATOM 1124 C C . ARG A 1 79 ? 61.043 71.969 86.657 1.00 40.25 79 ARG A C 1
ATOM 1125 O O . ARG A 1 79 ? 62.256 71.989 86.894 1.00 36.99 79 ARG A O 1
ATOM 1146 N N . SER A 1 80 ? 60.127 72.426 87.506 1.00 39.22 80 SER A N 1
ATOM 1147 C CA . SER A 1 80 ? 60.473 73.054 88.772 1.00 36.86 80 SER A CA 1
ATOM 1148 C C . SER A 1 80 ? 59.922 72.221 89.918 1.00 37.21 80 SER A C 1
ATOM 1149 O O . SER A 1 80 ? 58.742 71.855 89.914 1.00 38.14 80 SER A O 1
ATOM 1157 N N . TYR A 1 81 ? 60.776 71.924 90.895 1.00 39.59 81 TYR A N 1
ATOM 1158 C CA . TYR A 1 81 ? 60.388 71.155 92.069 1.00 46.60 81 TYR A CA 1
ATOM 1159 C C . TYR A 1 81 ? 60.821 71.910 93.316 1.00 45.87 81 TYR A C 1
ATOM 1160 O O . TYR A 1 81 ? 61.955 72.392 93.389 1.00 45.84 81 TYR A O 1
ATOM 1178 N N . VAL A 1 82 ? 59.919 72.017 94.289 1.00 46.00 82 VAL A N 1
ATOM 1179 C CA . VAL A 1 82 ? 60.247 72.540 95.612 1.00 46.35 82 VAL A CA 1
ATOM 1180 C C . VAL A 1 82 ? 60.520 71.356 96.523 1.00 51.55 82 VAL A C 1
ATOM 1181 O O . VAL A 1 82 ? 59.825 70.334 96.457 1.00 56.60 82 VAL A O 1
ATOM 1194 N N . LEU A 1 83 ? 61.534 71.490 97.374 1.00 50.31 83 LEU A N 1
ATOM 1195 C CA . LEU A 1 83 ? 62.007 70.389 98.197 1.00 53.18 83 LEU A CA 1
ATOM 1196 C C . LEU A 1 83 ? 62.031 70.811 99.658 1.00 55.90 83 LEU A C 1
ATOM 1197 O O . LEU A 1 83 ? 62.053 72.000 99.987 1.00 50.57 83 LEU A O 1
ATOM 1213 N N . SER A 1 84 ? 62.021 69.811 100.536 1.00 66.18 84 SER A N 1
ATOM 1214 C CA . SER A 1 84 ? 62.108 70.048 101.968 1.00 72.16 84 SER A CA 1
ATOM 1215 C C . SER A 1 84 ? 62.819 68.869 102.612 1.00 78.62 84 SER A C 1
ATOM 1216 O O . SER A 1 84 ? 62.717 67.733 102.142 1.00 75.30 84 SER A O 1
ATOM 1224 N N . GLU A 1 85 ? 63.543 69.152 103.690 1.00 90.80 85 GLU A N 1
ATOM 1225 C CA . GLU A 1 85 ? 64.280 68.119 104.408 1.00 103.44 85 GLU A CA 1
ATOM 1226 C C . GLU A 1 85 ? 63.346 67.003 104.865 1.00 114.92 85 GLU A C 1
ATOM 1227 O O . GLU A 1 85 ? 62.134 67.192 104.968 1.00 118.53 85 GLU A O 1
ATOM 1245 N N . SER B 2 2 ? 65.547 73.483 96.094 1.00 52.99 87 SER B N 1
ATOM 1246 C CA . SER B 2 2 ? 65.011 73.640 94.748 1.00 41.51 87 SER B CA 1
ATOM 1247 C C . SER B 2 2 ? 65.670 72.676 93.774 1.00 36.57 87 SER B C 1
ATOM 1248 O O . SER B 2 2 ? 66.849 72.347 93.908 1.00 34.15 87 SER B O 1
ATOM 1255 N N . LEU B 2 3 ? 64.895 72.229 92.791 1.00 36.70 88 LEU B N 1
ATOM 1256 C CA . LEU B 2 3 ? 65.403 71.429 91.685 1.00 36.72 88 LEU B CA 1
ATOM 1257 C C . LEU B 2 3 ? 64.820 71.982 90.396 1.00 38.12 88 LEU B C 1
ATOM 1258 O O . LEU B 2 3 ? 63.600 72.131 90.276 1.00 40.46 88 LEU B O 1
ATOM 1274 N N . PHE B 2 4 ? 65.690 72.290 89.439 1.00 37.99 89 PHE B N 1
ATOM 1275 C CA . PHE B 2 4 ? 65.277 72.780 88.130 1.00 39.78 89 PHE B CA 1
ATOM 1276 C C . PHE B 2 4 ? 65.842 71.848 87.070 1.00 39.44 89 PHE B C 1
ATOM 1277 O O . PHE B 2 4 ? 67.065 71.738 86.924 1.00 35.36 89 PHE B O 1
ATOM 1294 N N . VAL B 2 5 ? 64.956 71.175 86.345 1.00 42.40 90 VAL B N 1
ATOM 1295 C CA . VAL B 2 5 ? 65.338 70.287 85.254 1.00 45.06 90 VAL B CA 1
ATOM 1296 C C . VAL B 2 5 ? 65.012 70.994 83.949 1.00 48.93 90 VAL B C 1
ATOM 1297 O O . VAL B 2 5 ? 63.862 71.388 83.717 1.00 50.38 90 VAL B O 1
ATOM 1310 N N . MET B 2 6 ? 66.019 71.158 83.104 1.00 52.09 91 MET B N 1
ATOM 1311 C CA . MET B 2 6 ? 65.858 71.753 81.787 1.00 54.79 91 MET B CA 1
ATOM 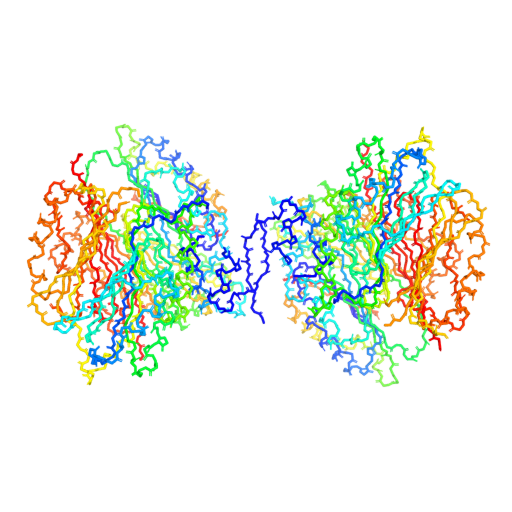1312 C C . MET B 2 6 ? 66.249 70.727 80.729 1.00 52.09 91 MET B C 1
ATOM 1313 O O . MET B 2 6 ? 66.703 69.622 81.038 1.00 51.64 91 MET B O 1
ATOM 1327 N N . LYS B 2 7 ? 66.063 71.103 79.464 1.00 50.76 92 LYS B N 1
ATOM 1328 C CA . LYS B 2 7 ? 66.383 70.191 78.373 1.00 50.08 92 LYS B CA 1
ATOM 1329 C C . LYS B 2 7 ? 67.831 69.727 78.436 1.00 47.09 92 LYS B C 1
ATOM 1330 O O . LYS B 2 7 ? 68.142 68.609 78.010 1.00 51.12 92 LYS B O 1
ATOM 1349 N N . ASP B 2 8 ? 68.728 70.558 78.969 1.00 40.62 93 ASP B N 1
ATOM 1350 C CA . ASP B 2 8 ? 70.157 70.309 78.862 1.00 39.93 93 ASP B CA 1
ATOM 1351 C C . ASP B 2 8 ? 70.906 70.318 80.187 1.00 38.59 93 ASP B C 1
ATOM 1352 O O . ASP B 2 8 ? 72.129 70.136 80.178 1.00 36.51 93 ASP B O 1
ATOM 1361 N N . ARG B 2 9 ? 70.236 70.528 81.316 1.00 40.23 94 ARG B N 1
ATOM 1362 C CA . ARG B 2 9 ? 70.966 70.676 82.567 1.00 40.09 94 ARG B CA 1
ATOM 1363 C C . ARG B 2 9 ? 70.071 70.325 83.744 1.00 38.55 94 ARG B C 1
ATOM 1364 O O . ARG B 2 9 ? 68.856 70.159 83.611 1.00 32.42 94 ARG B O 1
ATOM 1385 N N . VAL B 2 10 ? 70.709 70.210 84.906 1.00 43.77 95 VAL B N 1
ATOM 1386 C CA . VAL B 2 10 ? 70.037 70.080 86.190 1.00 44.67 95 VAL B CA 1
ATOM 1387 C C . VAL B 2 10 ? 70.640 71.115 87.125 1.00 41.41 95 VAL B C 1
ATOM 1388 O O . VAL B 2 10 ? 71.844 71.386 87.071 1.00 42.33 95 VAL B O 1
ATOM 1401 N N . ILE B 2 11 ? 69.802 71.703 87.972 1.00 38.13 96 ILE B N 1
ATOM 1402 C CA . ILE B 2 11 ? 70.238 72.670 88.971 1.00 35.66 96 ILE B CA 1
ATOM 1403 C C . ILE B 2 11 ? 69.591 72.260 90.283 1.00 37.07 96 ILE B C 1
ATOM 1404 O O . ILE B 2 11 ? 68.364 72.327 90.422 1.00 36.21 96 ILE B O 1
ATOM 1420 N N . LEU B 2 12 ? 70.408 71.831 91.239 1.00 40.62 97 LEU B N 1
ATOM 1421 C CA . LEU B 2 12 ? 69.931 71.346 92.526 1.00 41.55 97 LEU B CA 1
ATOM 1422 C C . LEU B 2 12 ? 70.462 72.266 93.614 1.00 41.08 97 LEU B C 1
ATOM 1423 O O . LEU B 2 12 ? 71.679 72.398 93.782 1.00 44.94 97 LEU B O 1
ATOM 1439 N N . ILE B 2 13 ? 69.549 72.906 94.339 1.00 38.93 98 ILE B N 1
ATOM 1440 C CA . ILE B 2 13 ? 69.887 73.813 95.428 1.00 40.92 98 ILE B CA 1
ATOM 1441 C C . ILE B 2 13 ? 69.342 73.216 96.715 1.00 43.65 98 ILE B C 1
ATOM 1442 O O . ILE B 2 13 ? 68.165 72.844 96.781 1.00 46.79 98 ILE B O 1
ATOM 1458 N N . THR B 2 14 ? 70.194 73.124 97.732 1.00 45.28 99 THR B N 1
ATOM 1459 C CA . THR B 2 14 ? 69.801 72.558 99.013 1.00 49.48 99 THR B CA 1
ATOM 1460 C C . THR B 2 14 ? 70.386 73.401 100.136 1.00 53.32 99 THR B C 1
ATOM 1461 O O . THR B 2 14 ? 71.407 74.071 99.964 1.00 55.96 99 THR B O 1
ATOM 1472 N N . CYS B 2 15 ? 69.723 73.363 101.285 1.00 53.82 100 CYS B N 1
ATOM 1473 C CA . CYS B 2 15 ? 70.158 74.078 102.476 1.00 57.17 100 CYS B CA 1
ATOM 1474 C C . CYS B 2 15 ? 70.295 73.087 103.632 1.00 57.02 100 CYS B C 1
ATOM 1475 O O . CYS B 2 15 ? 70.236 71.868 103.445 1.00 57.74 100 CYS B O 1
ATOM 1483 N N . GLY B 2 16 ? 70.487 73.621 104.835 1.00 55.34 101 GLY B N 1
ATOM 1484 C CA . GLY B 2 16 ? 70.630 72.771 106.003 1.00 54.21 101 GLY B CA 1
ATOM 1485 C C . GLY B 2 16 ? 71.863 71.897 105.904 1.00 52.24 101 GLY B C 1
ATOM 1486 O O . GLY B 2 16 ? 72.922 72.319 105.423 1.00 47.48 101 GLY B O 1
ATOM 1490 N N . THR B 2 17 ? 71.727 70.653 106.365 1.00 56.79 102 THR B N 1
ATOM 1491 C CA . THR B 2 17 ? 72.815 69.682 106.349 1.00 60.67 102 THR B CA 1
ATOM 1492 C C . THR B 2 17 ? 72.628 68.622 105.269 1.00 62.76 102 THR B C 1
ATOM 1493 O O . THR B 2 17 ? 73.205 67.534 105.367 1.00 64.64 102 THR B O 1
ATOM 1504 N N . ILE B 2 18 ? 71.833 68.914 104.240 1.00 63.06 103 ILE B N 1
ATOM 1505 C CA . ILE B 2 18 ? 71.639 67.961 103.153 1.00 63.28 103 ILE B CA 1
ATOM 1506 C C . ILE B 2 18 ? 72.982 67.681 102.497 1.00 59.61 103 ILE B C 1
ATOM 1507 O O . ILE B 2 18 ? 73.654 68.595 102.003 1.00 57.35 103 ILE B O 1
ATOM 1523 N N . THR B 2 19 ? 73.382 66.409 102.489 1.00 58.53 104 THR B N 1
ATOM 1524 C CA . THR B 2 19 ? 74.606 65.985 101.811 1.00 55.49 104 THR B CA 1
ATOM 1525 C C . THR B 2 19 ? 74.317 65.958 100.315 1.00 50.32 104 THR B C 1
ATOM 1526 O O . THR B 2 19 ? 73.926 64.939 99.744 1.00 48.14 104 THR B O 1
ATOM 1537 N N . LEU B 2 20 ? 74.525 67.110 99.677 1.00 60.01 105 LEU B N 1
ATOM 1538 C CA . LEU B 2 20 ? 74.096 67.301 98.297 1.00 55.70 105 LEU B CA 1
ATOM 1539 C C . LEU B 2 20 ? 74.830 66.382 97.326 1.00 54.27 105 LEU B C 1
ATOM 1540 O O . LEU B 2 20 ? 74.252 65.962 96.318 1.00 49.41 105 LEU B O 1
ATOM 1556 N N . LEU B 2 21 ? 76.093 66.058 97.604 1.00 58.23 106 LEU B N 1
ATOM 1557 C CA . LEU B 2 21 ? 76.919 65.364 96.623 1.00 57.08 106 LEU B CA 1
ATOM 1558 C C . LEU B 2 21 ? 76.534 63.904 96.425 1.00 52.99 106 LEU B C 1
ATOM 1559 O O . LEU B 2 21 ? 77.038 63.279 95.486 1.00 52.57 106 LEU B O 1
ATOM 1575 N N . ASN B 2 22 ? 75.661 63.345 97.265 1.00 48.98 107 ASN B N 1
ATOM 1576 C CA . ASN B 2 22 ? 75.310 61.935 97.137 1.00 48.39 107 ASN B CA 1
ATOM 1577 C C . ASN B 2 22 ? 74.472 61.638 95.900 1.00 45.53 107 ASN B C 1
ATOM 1578 O O . ASN B 2 22 ? 74.332 60.464 95.539 1.00 43.00 107 ASN B O 1
ATOM 1589 N N . CYS B 2 23 ? 73.920 62.654 95.244 1.00 46.30 108 CYS B N 1
ATOM 1590 C CA . CYS B 2 23 ? 73.052 62.448 94.093 1.00 49.85 108 CYS B CA 1
ATOM 1591 C C . CYS B 2 23 ? 73.795 62.510 92.765 1.00 45.67 108 CYS B C 1
ATOM 1592 O O . CYS B 2 23 ? 73.158 62.397 91.713 1.00 41.04 108 CYS B O 1
ATOM 1600 N N . VAL B 2 24 ? 75.119 62.685 92.786 1.00 47.81 109 VAL B N 1
ATOM 1601 C CA . VAL B 2 24 ? 75.871 62.806 91.537 1.00 49.81 109 VAL B CA 1
ATOM 1602 C C . VAL B 2 24 ? 75.765 61.542 90.693 1.00 47.09 109 VAL B C 1
ATOM 1603 O O . VAL B 2 24 ? 75.478 61.651 89.490 1.00 45.13 109 VAL B O 1
ATOM 1616 N N . PRO B 2 25 ? 75.989 60.337 91.229 1.00 46.60 110 PRO B N 1
ATOM 1617 C CA . PRO B 2 25 ? 75.858 59.136 90.386 1.00 47.30 110 PRO B CA 1
ATOM 1618 C C . PRO B 2 25 ? 74.521 59.039 89.669 1.00 51.52 110 PRO B C 1
ATOM 1619 O O . PRO B 2 25 ? 74.480 58.641 88.498 1.00 52.64 110 PRO B O 1
ATOM 1630 N N . LEU B 2 26 ? 73.422 59.401 90.337 1.00 54.88 111 LEU B N 1
ATOM 1631 C CA . LEU B 2 26 ? 72.109 59.316 89.703 1.00 54.67 111 LEU B CA 1
ATOM 1632 C C . LEU B 2 26 ? 71.922 60.387 88.635 1.00 47.54 111 LEU B C 1
ATOM 1633 O O . LEU B 2 26 ? 71.185 60.168 87.667 1.00 45.12 111 LEU B O 1
ATOM 1649 N N . ILE B 2 27 ? 72.566 61.545 88.789 1.00 42.66 112 ILE B N 1
ATOM 1650 C CA . ILE B 2 27 ? 72.477 62.576 87.760 1.00 41.00 112 ILE B CA 1
ATOM 1651 C C . ILE B 2 27 ? 73.267 62.162 86.526 1.00 42.05 112 ILE B C 1
ATOM 1652 O O . ILE B 2 27 ? 72.820 62.368 85.391 1.00 41.82 112 ILE B O 1
ATOM 1668 N N . CYS B 2 28 ? 74.457 61.588 86.721 1.00 44.59 113 CYS B N 1
ATOM 1669 C CA . CYS B 2 28 ? 75.209 61.052 85.592 1.00 46.92 113 CYS B CA 1
ATOM 1670 C C . CYS B 2 28 ? 74.412 59.972 84.873 1.00 49.00 113 CYS B C 1
ATOM 1671 O O . CYS B 2 28 ? 74.463 59.864 83.641 1.00 45.27 113 CYS B O 1
ATOM 1679 N N . GLU B 2 29 ? 73.667 59.161 85.628 1.00 55.32 114 GLU B N 1
ATOM 1680 C CA . GLU B 2 29 ? 72.844 58.124 85.017 1.00 60.67 114 GLU B CA 1
ATOM 1681 C C . GLU B 2 29 ? 71.678 58.733 84.248 1.00 58.93 114 GLU B C 1
ATOM 1682 O O . GLU B 2 29 ? 71.314 58.245 83.172 1.00 62.55 114 GLU B O 1
ATOM 1694 N N . ALA B 2 30 ? 71.079 59.801 84.783 1.00 51.82 115 ALA B N 1
ATOM 1695 C CA . ALA B 2 30 ? 69.978 60.457 84.087 1.00 47.10 115 ALA B CA 1
ATOM 1696 C C . ALA B 2 30 ? 70.425 61.017 82.744 1.00 45.93 115 ALA B C 1
ATOM 1697 O O . ALA B 2 30 ? 69.622 61.099 81.807 1.00 46.58 115 ALA B O 1
ATOM 1704 N N . VAL B 2 31 ? 71.695 61.404 82.630 1.00 45.63 116 VAL B N 1
ATOM 1705 C CA . VAL B 2 31 ? 72.208 61.919 81.366 1.00 45.61 116 VAL B CA 1
ATOM 1706 C C . VAL B 2 31 ? 72.526 60.780 80.403 1.00 49.37 116 VAL B C 1
ATOM 1707 O O . VAL B 2 31 ? 72.417 60.949 79.183 1.00 45.22 116 VAL B O 1
ATOM 1720 N N . SER B 2 32 ? 72.921 59.614 80.921 1.00 59.95 117 SER B N 1
ATOM 1721 C CA . SER B 2 32 ? 73.276 58.500 80.048 1.00 67.72 117 SER B CA 1
ATOM 1722 C C . SER B 2 32 ? 72.040 57.886 79.400 1.00 69.85 117 SER B C 1
ATOM 1723 O O . SER B 2 32 ? 72.074 57.511 78.222 1.00 75.66 117 SER B O 1
ATOM 1731 N N . THR B 2 33 ? 70.942 57.775 80.151 1.00 62.48 118 THR B N 1
ATOM 1732 C CA . THR B 2 33 ? 69.725 57.174 79.611 1.00 58.96 118 THR B CA 1
ATOM 1733 C C . THR B 2 33 ? 69.276 57.887 78.341 1.00 56.43 118 THR B C 1
ATOM 1734 O O . THR B 2 33 ? 68.989 57.246 77.323 1.00 56.14 118 THR B O 1
ATOM 1745 N N . VAL B 2 34 ? 69.213 59.217 78.382 1.00 54.60 119 VAL B N 1
ATOM 1746 C CA . VAL B 2 34 ? 68.760 60.009 77.243 1.00 59.94 119 VAL B CA 1
ATOM 1747 C C . VAL B 2 34 ? 69.877 60.146 76.218 1.00 68.70 119 VAL B C 1
ATOM 1748 O O . VAL B 2 34 ? 69.737 60.876 75.229 1.00 69.52 119 VAL B O 1
ATOM 1761 N N . CYS B 2 35 ? 70.997 59.458 76.446 1.00 77.99 120 CYS B N 1
ATOM 1762 C CA . CYS B 2 35 ? 72.123 59.459 75.514 1.00 84.69 120 CYS B CA 1
ATOM 1763 C C . CYS B 2 35 ? 72.769 60.841 75.426 1.00 80.07 120 CYS B C 1
ATOM 1764 O O . CYS B 2 35 ? 73.099 61.319 74.340 1.00 83.62 120 CYS B O 1
ATOM 1772 N N . GLY B 2 36 ? 72.943 61.488 76.580 1.00 71.46 121 GLY B N 1
ATOM 1773 C CA . GLY B 2 36 ? 73.697 62.716 76.671 1.00 63.27 121 GLY B CA 1
ATOM 1774 C C . GLY B 2 36 ? 75.113 62.463 77.173 1.00 57.98 121 GLY B C 1
ATOM 1775 O O . GLY B 2 36 ? 75.520 61.339 77.452 1.00 54.33 121 GLY B O 1
ATOM 1779 N N . GLU B 2 37 ? 75.869 63.553 77.287 1.00 58.39 122 GLU B N 1
ATOM 1780 C CA . GLU B 2 37 ? 77.253 63.485 77.746 1.00 57.49 122 GLU B CA 1
ATOM 1781 C C . GLU B 2 37 ? 77.531 64.671 78.652 1.00 55.45 122 GLU B C 1
ATOM 1782 O O . GLU B 2 37 ? 77.413 65.823 78.223 1.00 58.60 122 GLU B O 1
ATOM 1794 N N . VAL B 2 38 ? 77.900 64.389 79.904 1.00 49.59 123 VAL B N 1
ATOM 1795 C CA . VAL B 2 38 ? 78.271 65.456 80.824 1.00 44.29 123 VAL B CA 1
ATOM 1796 C C . VAL B 2 38 ? 79.446 66.226 80.243 1.00 43.53 123 VAL B C 1
ATOM 1797 O O . VAL B 2 38 ? 80.422 65.635 79.764 1.00 40.67 123 VAL B O 1
ATOM 1810 N N . GLU B 2 39 ? 79.353 67.556 80.273 1.00 47.94 124 GLU B N 1
ATOM 1811 C CA . GLU B 2 39 ? 80.452 68.405 79.830 1.00 52.17 124 GLU B CA 1
ATOM 1812 C C . GLU B 2 39 ? 80.746 69.568 80.764 1.00 48.90 124 GLU B C 1
ATOM 1813 O O . GLU B 2 39 ? 81.750 70.254 80.551 1.00 49.90 124 GLU B O 1
ATOM 1825 N N . TRP B 2 40 ? 79.927 69.815 81.782 1.00 44.86 125 TRP B N 1
ATOM 1826 C CA . TRP B 2 40 ? 80.104 70.981 82.643 1.00 43.88 125 TRP B CA 1
ATOM 1827 C C . TRP B 2 40 ? 79.441 70.689 83.978 1.00 42.01 125 TRP B C 1
ATOM 1828 O O . TRP B 2 40 ? 78.233 70.434 84.024 1.00 39.73 125 TRP B O 1
ATOM 1849 N N . VAL B 2 41 ? 80.222 70.721 85.055 1.00 42.34 126 VAL B N 1
ATOM 1850 C CA . VAL B 2 41 ? 79.717 70.496 86.404 1.00 39.73 126 VAL B CA 1
ATOM 1851 C C . VAL B 2 41 ? 80.296 71.566 87.315 1.00 37.25 126 VAL B C 1
ATOM 1852 O O . VAL B 2 41 ? 81.511 71.797 87.314 1.00 35.82 126 VAL B O 1
ATOM 1865 N N . SER B 2 42 ? 79.431 72.214 88.093 1.00 35.01 127 SER B N 1
ATOM 1866 C CA . SER B 2 42 ? 79.859 73.176 89.097 1.00 31.44 127 SER B CA 1
ATOM 1867 C C . SER B 2 42 ? 79.221 72.829 90.432 1.00 29.22 127 SER B C 1
ATOM 1868 O O . SER B 2 42 ? 78.055 72.428 90.490 1.00 33.18 127 SER B O 1
ATOM 1876 N N . PHE B 2 43 ? 80.002 72.962 91.500 1.00 26.33 128 PHE B N 1
ATOM 1877 C CA . PHE B 2 43 ? 79.499 72.867 92.863 1.00 27.29 128 PHE B CA 1
ATOM 1878 C C . PHE B 2 43 ? 79.896 74.138 93.592 1.00 27.13 128 PHE B C 1
ATOM 1879 O O . PHE B 2 43 ? 81.066 74.532 93.561 1.00 24.93 128 PHE B O 1
ATOM 1896 N N . MET B 2 44 ? 78.930 74.768 94.254 1.00 32.47 129 MET B N 1
ATOM 1897 C CA . MET B 2 44 ? 79.143 76.088 94.825 1.00 36.94 129 MET B CA 1
ATOM 1898 C C . MET B 2 44 ? 78.357 76.217 96.117 1.00 37.03 129 MET B C 1
ATOM 1899 O O . MET B 2 44 ? 77.276 75.639 96.264 1.00 39.87 129 MET B O 1
ATOM 1913 N N . HIS B 2 45 ? 78.908 76.984 97.054 1.00 33.76 130 HIS B N 1
ATOM 1914 C CA . HIS B 2 45 ? 78.180 77.317 98.268 1.00 32.35 130 HIS B CA 1
ATOM 1915 C C . HIS B 2 45 ? 78.823 78.529 98.923 1.00 32.48 130 HIS B C 1
ATOM 1916 O O . HIS B 2 45 ? 80.051 78.631 98.992 1.00 32.20 130 HIS B O 1
ATOM 1931 N N . LYS B 2 46 ? 77.980 79.457 99.370 1.00 32.49 131 LYS B N 1
ATOM 1932 C CA . LYS B 2 46 ? 78.425 80.505 100.273 1.00 30.63 131 LYS B CA 1
ATOM 1933 C C . LYS B 2 46 ? 78.973 79.867 101.545 1.00 28.92 131 LYS B C 1
ATOM 1934 O O . LYS B 2 46 ? 78.518 78.804 101.974 1.00 28.82 131 LYS B O 1
ATOM 1953 N N . ASN B 2 47 ? 79.976 80.510 102.139 1.00 29.17 132 ASN B N 1
ATOM 1954 C CA . ASN B 2 47 ? 80.573 79.977 103.356 1.00 27.74 132 ASN B CA 1
ATOM 1955 C C . ASN B 2 47 ? 79.489 79.679 104.384 1.00 27.84 132 ASN B C 1
ATOM 1956 O O . ASN B 2 47 ? 78.563 80.470 104.584 1.00 26.78 132 ASN B O 1
ATOM 1967 N N . TYR B 2 48 ? 79.604 78.518 105.023 1.00 28.33 133 TYR B N 1
ATOM 1968 C CA . TYR B 2 48 ? 78.592 78.082 105.974 1.00 31.34 133 TYR B CA 1
ATOM 1969 C C . TYR B 2 48 ? 78.640 78.934 107.234 1.00 37.08 133 TYR B C 1
ATOM 1970 O O . TYR B 2 48 ? 79.715 79.273 107.737 1.00 36.46 133 TYR B O 1
ATOM 1988 N N . SER B 2 49 ? 77.459 79.283 107.747 1.00 43.22 134 SER B N 1
ATOM 1989 C CA . SER B 2 49 ? 77.385 80.011 109.006 1.00 45.34 134 SER B CA 1
ATOM 1990 C C . SER B 2 49 ? 77.749 79.132 110.196 1.00 42.76 134 SER B C 1
ATOM 1991 O O . SER B 2 49 ? 78.128 79.661 111.246 1.00 41.88 134 SER B O 1
ATOM 1999 N N . PHE B 2 50 ? 77.643 77.812 110.055 1.00 40.33 135 PHE B N 1
ATOM 2000 C CA . PHE B 2 50 ? 77.937 76.869 111.136 1.00 41.79 135 PHE B CA 1
ATOM 2001 C C . PHE B 2 50 ? 78.615 75.644 110.537 1.00 42.09 135 PHE B C 1
ATOM 2002 O O . PHE B 2 50 ? 78.053 74.543 110.517 1.00 43.45 135 PHE B O 1
ATOM 2019 N N . PRO B 2 51 ? 79.843 75.803 110.036 1.00 40.22 136 PRO B N 1
ATOM 2020 C CA . PRO B 2 51 ? 80.506 74.681 109.350 1.00 40.62 136 PRO B CA 1
ATOM 2021 C C . PRO B 2 51 ? 80.737 73.472 110.236 1.00 44.52 136 PRO B C 1
ATOM 2022 O O . PRO B 2 51 ? 80.837 72.353 109.717 1.00 45.29 136 PRO B O 1
ATOM 2033 N N . TRP B 2 52 ? 80.825 73.656 111.554 1.00 47.73 137 TRP B N 1
ATOM 2034 C CA . TRP B 2 52 ? 81.062 72.534 112.456 1.00 48.60 137 TRP B CA 1
ATOM 2035 C C . TRP B 2 52 ? 79.877 71.581 112.538 1.00 51.05 137 TRP B C 1
ATOM 2036 O O . TRP B 2 52 ? 80.036 70.471 113.058 1.00 47.14 137 TRP B O 1
ATOM 2057 N N . GLU B 2 53 ? 78.703 71.977 112.042 1.00 56.96 138 GLU B N 1
ATOM 2058 C CA . GLU B 2 53 ? 77.527 71.118 112.052 1.00 60.16 138 GLU B CA 1
ATOM 2059 C C . GLU B 2 53 ? 77.285 70.413 110.724 1.00 53.96 138 GLU B C 1
ATOM 2060 O O . GLU B 2 53 ? 76.433 69.520 110.666 1.00 54.30 138 GLU B O 1
ATOM 2072 N N . GLN B 2 54 ? 77.996 70.786 109.666 1.00 48.14 139 GLN B N 1
ATOM 2073 C CA . GLN B 2 54 ? 77.850 70.094 108.395 1.00 48.30 139 GLN B CA 1
ATOM 2074 C C . GLN B 2 54 ? 78.369 68.665 108.512 1.00 50.49 139 GLN B C 1
ATOM 2075 O O . GLN B 2 54 ? 79.230 68.357 109.341 1.00 50.81 139 GLN B O 1
ATOM 2089 N N . LYS B 2 55 ? 77.828 67.787 107.677 1.00 52.57 140 LYS B N 1
ATOM 2090 C CA . LYS B 2 55 ? 78.132 66.366 107.735 1.00 54.33 140 LYS B CA 1
ATOM 2091 C C . LYS B 2 55 ? 78.667 65.887 106.393 1.00 50.68 140 LYS B C 1
ATOM 2092 O O . LYS B 2 55 ? 78.685 66.621 105.401 1.00 50.04 140 LYS B O 1
ATOM 2111 N N . GLY B 2 56 ? 79.107 64.631 106.376 1.00 48.13 141 GLY B N 1
ATOM 2112 C CA . GLY B 2 56 ? 79.645 64.033 105.182 1.00 48.25 141 GLY B CA 1
ATOM 2113 C C . GLY B 2 56 ? 80.872 64.782 104.702 1.00 52.14 141 GLY B C 1
ATOM 2114 O O . GLY B 2 56 ? 81.685 65.256 105.502 1.00 54.93 141 GLY B O 1
ATOM 2118 N N . PRO B 2 57 ? 81.038 64.907 103.382 1.00 53.14 142 PRO B N 1
ATOM 2119 C CA . PRO B 2 57 ? 82.193 65.654 102.860 1.00 54.42 142 PRO B CA 1
ATOM 2120 C C . PRO B 2 57 ? 82.094 67.158 103.059 1.00 53.42 142 PRO B C 1
ATOM 2121 O O . PRO B 2 57 ? 83.074 67.861 102.783 1.00 54.18 142 PRO B O 1
ATOM 2132 N N . HIS B 2 58 ? 80.960 67.671 103.530 1.00 50.34 143 HIS B N 1
ATOM 2133 C CA . HIS B 2 58 ? 80.752 69.108 103.648 1.00 47.67 143 HIS B CA 1
ATOM 2134 C C . HIS B 2 58 ? 81.284 69.688 104.953 1.00 48.26 143 HIS B C 1
ATOM 2135 O O . HIS B 2 58 ? 81.192 70.903 105.156 1.00 47.84 143 HIS B O 1
ATOM 2149 N N . LEU B 2 59 ? 81.845 68.862 105.837 1.00 51.13 144 LEU B N 1
ATOM 2150 C CA . LEU B 2 59 ? 82.423 69.379 107.070 1.00 55.37 144 LEU B CA 1
ATOM 2151 C C . LEU B 2 59 ? 83.723 70.137 106.833 1.00 55.86 144 LEU B C 1
ATOM 2152 O O . LEU B 2 59 ? 84.182 70.843 107.737 1.00 58.53 144 LEU B O 1
ATOM 2168 N N . SER B 2 60 ? 84.320 70.014 105.649 1.00 53.52 145 SER B N 1
ATOM 2169 C CA . SER B 2 60 ? 85.548 70.724 105.326 1.00 51.00 145 SER B CA 1
ATOM 2170 C C . SER B 2 60 ? 85.615 70.937 103.823 1.00 43.68 145 SER B C 1
ATOM 2171 O O . SER B 2 60 ? 85.192 70.073 103.049 1.00 45.22 145 SER B O 1
ATOM 2179 N N . MET B 2 61 ? 86.146 72.094 103.417 1.00 43.76 146 MET B N 1
ATOM 2180 C CA . MET B 2 61 ? 86.349 72.350 101.996 1.00 37.65 146 MET B CA 1
ATOM 2181 C C . MET B 2 61 ? 87.314 71.344 101.384 1.00 38.80 146 MET B C 1
ATOM 2182 O O . MET B 2 61 ? 87.206 71.025 100.194 1.00 39.58 146 MET B O 1
ATOM 2196 N N . ALA B 2 62 ? 88.260 70.833 102.175 1.00 40.52 147 ALA B N 1
ATOM 2197 C CA . ALA B 2 62 ? 89.166 69.803 101.676 1.00 42.56 147 ALA B CA 1
ATOM 2198 C C . ALA B 2 62 ? 88.415 68.517 101.354 1.00 45.82 147 ALA B C 1
ATOM 2199 O O . ALA B 2 62 ? 88.752 67.819 100.390 1.00 43.91 147 ALA B O 1
ATOM 2206 N N . GLU B 2 63 ? 87.394 68.186 102.148 1.00 51.35 148 GLU B N 1
ATOM 2207 C CA . GLU B 2 63 ? 86.629 66.967 101.908 1.00 56.43 148 GLU B CA 1
ATOM 2208 C C . GLU B 2 63 ? 85.664 67.134 100.739 1.00 49.84 148 GLU B C 1
ATOM 2209 O O . GLU B 2 63 ? 85.497 66.210 99.935 1.00 49.47 148 GLU B O 1
ATOM 2221 N N . GLU B 2 64 ? 85.016 68.297 100.628 1.00 42.01 149 GLU B N 1
ATOM 2222 C CA . GLU B 2 64 ? 84.258 68.599 99.418 1.00 37.44 149 GLU B CA 1
ATOM 2223 C C . GLU B 2 64 ? 85.152 68.497 98.190 1.00 35.20 149 GLU B C 1
ATOM 2224 O O . GLU B 2 64 ? 84.743 67.959 97.153 1.00 33.21 149 GLU B O 1
ATOM 2236 N N . PHE B 2 65 ? 86.383 68.999 98.295 1.00 35.53 150 PHE B N 1
ATOM 2237 C CA . PHE B 2 65 ? 87.339 68.890 97.199 1.00 36.86 150 PHE B CA 1
ATOM 2238 C C . PHE B 2 65 ? 87.714 67.435 96.942 1.00 39.59 150 PHE B C 1
ATOM 2239 O O . PHE B 2 65 ? 87.717 66.977 95.793 1.00 37.70 150 PHE B O 1
ATOM 2256 N N . LYS B 2 66 ? 88.032 66.690 98.004 1.00 42.54 151 LYS B N 1
ATOM 2257 C CA . LYS B 2 66 ? 88.363 65.276 97.851 1.00 44.47 151 LYS B CA 1
ATOM 2258 C C . LYS B 2 66 ? 87.221 64.519 97.182 1.00 40.19 151 LYS B C 1
ATOM 2259 O O . LYS B 2 66 ? 87.442 63.727 96.259 1.00 38.82 151 LYS B O 1
ATOM 2278 N N . THR B 2 67 ? 85.989 64.759 97.633 1.00 40.56 152 THR B N 1
ATOM 2279 C CA . THR B 2 67 ? 84.840 64.041 97.089 1.00 43.34 152 THR B CA 1
ATOM 2280 C C . THR B 2 67 ? 84.646 64.353 95.611 1.00 39.86 152 THR B C 1
ATOM 2281 O O . THR B 2 67 ? 84.515 63.444 94.784 1.00 37.21 152 THR B O 1
ATOM 2292 N N . LEU B 2 68 ? 84.606 65.639 95.261 1.00 41.53 153 LEU B N 1
ATOM 2293 C CA . LEU B 2 68 ? 84.388 66.009 93.869 1.00 42.32 153 LEU B CA 1
ATOM 2294 C C . LEU B 2 68 ? 85.531 65.540 92.981 1.00 41.97 153 LEU B C 1
ATOM 2295 O O . LEU B 2 68 ? 85.311 65.202 91.812 1.00 43.86 153 LEU B O 1
ATOM 2311 N N . ARG B 2 69 ? 86.753 65.496 93.517 1.00 39.39 154 ARG B N 1
ATOM 2312 C CA . ARG B 2 69 ? 87.883 65.015 92.730 1.00 40.12 154 ARG B CA 1
ATOM 2313 C C . ARG B 2 69 ? 87.764 63.530 92.408 1.00 41.25 154 ARG B C 1
ATOM 2314 O O . ARG B 2 69 ? 88.240 63.088 91.357 1.00 41.75 154 ARG B O 1
ATOM 2335 N N . SER B 2 70 ? 87.141 62.744 93.290 1.00 40.43 155 SER B N 1
ATOM 2336 C CA . SER B 2 70 ? 87.007 61.315 93.024 1.00 42.22 155 SER B CA 1
ATOM 2337 C C . SER B 2 70 ? 86.147 61.058 91.795 1.00 42.18 155 SER B C 1
ATOM 2338 O O . SER B 2 70 ? 86.354 60.063 91.089 1.00 41.03 155 SER B O 1
ATOM 2346 N N . HIS B 2 71 ? 85.183 61.937 91.523 1.00 41.94 156 HIS B N 1
ATOM 2347 C CA . HIS B 2 71 ? 84.288 61.789 90.383 1.00 42.84 156 HIS B CA 1
ATOM 2348 C C . HIS B 2 71 ? 84.719 62.608 89.177 1.00 41.59 156 HIS B C 1
ATOM 2349 O O . HIS B 2 71 ? 84.507 62.174 88.040 1.00 39.75 156 HIS B O 1
ATOM 2363 N N . PHE B 2 72 ? 85.320 63.777 89.397 1.00 45.67 157 PHE B N 1
ATOM 2364 C CA . PHE B 2 72 ? 85.765 64.666 88.324 1.00 46.35 157 PHE B CA 1
ATOM 2365 C C . PHE B 2 72 ? 87.210 65.054 88.607 1.00 46.35 157 PHE B C 1
ATOM 2366 O O . PHE B 2 72 ? 87.485 66.145 89.124 1.00 47.27 157 PHE B O 1
ATOM 2383 N N . PRO B 2 73 ? 88.164 64.178 88.282 1.00 45.34 158 PRO B N 1
ATOM 2384 C CA . PRO B 2 73 ? 89.558 64.428 88.689 1.00 43.31 158 PRO B CA 1
ATOM 2385 C C . PRO B 2 73 ? 90.174 65.681 88.091 1.00 40.79 158 PRO B C 1
ATOM 2386 O O . PRO B 2 73 ? 91.180 66.163 88.622 1.00 40.68 158 PRO B O 1
ATOM 2397 N N . SER B 2 74 ? 89.621 66.222 87.007 1.00 41.81 159 SER B N 1
ATOM 2398 C CA . SER B 2 74 ? 90.207 67.398 86.378 1.00 42.76 159 SER B CA 1
ATOM 2399 C C . SER B 2 74 ? 89.673 68.709 86.940 1.00 39.01 159 SER B C 1
ATOM 2400 O O . SER B 2 74 ? 90.288 69.759 86.714 1.00 35.41 159 SER B O 1
ATOM 2408 N N . GLY B 2 75 ? 88.561 68.676 87.672 1.00 37.45 160 GLY B N 1
ATOM 2409 C CA . GLY B 2 75 ? 87.970 69.883 88.218 1.00 35.16 160 GLY B CA 1
ATOM 2410 C C . GLY B 2 75 ? 88.939 70.719 89.028 1.00 31.83 160 GLY B C 1
ATOM 2411 O O . GLY B 2 75 ? 90.011 70.242 89.413 1.00 30.62 160 GLY B O 1
ATOM 2415 N N . GLN B 2 76 ? 88.568 71.974 89.300 1.00 31.20 161 GLN B N 1
ATOM 2416 C CA . GLN B 2 76 ? 89.436 72.911 90.001 1.00 32.97 161 GLN B CA 1
ATOM 2417 C C . GLN B 2 76 ? 88.632 73.659 91.064 1.00 31.55 161 GLN B C 1
ATOM 2418 O O . GLN B 2 76 ? 87.516 74.128 90.773 1.00 28.45 161 GLN B O 1
ATOM 2432 N N . PRO B 2 77 ? 89.144 73.783 92.288 1.00 32.86 162 PRO B N 1
ATOM 2433 C CA . PRO B 2 77 ? 88.458 74.589 93.300 1.00 31.37 162 PRO B CA 1
ATOM 2434 C C . PRO B 2 77 ? 88.938 76.033 93.344 1.00 27.04 162 PRO B C 1
ATOM 2435 O O . PRO B 2 77 ? 90.065 76.363 92.972 1.00 25.11 162 PRO B O 1
ATOM 2446 N N . PHE B 2 78 ? 88.047 76.901 93.818 1.00 25.30 163 PHE B N 1
ATOM 2447 C CA . PHE B 2 78 ? 88.345 78.316 93.992 1.00 25.61 163 PHE B CA 1
ATOM 2448 C C . PHE B 2 78 ? 87.694 78.803 95.278 1.00 26.11 163 PHE B C 1
ATOM 2449 O O . PHE B 2 78 ? 86.766 78.183 95.801 1.00 25.52 163 PHE B O 1
ATOM 2466 N N . ILE B 2 79 ? 88.197 79.927 95.786 1.00 28.00 164 ILE B N 1
ATOM 2467 C CA . ILE B 2 79 ? 87.590 80.612 96.923 1.00 31.34 164 ILE B CA 1
ATOM 2468 C C . ILE B 2 79 ? 87.611 82.105 96.628 1.00 29.27 164 ILE B C 1
ATOM 2469 O O . ILE B 2 79 ? 88.685 82.691 96.453 1.00 26.60 164 ILE B O 1
ATOM 2485 N N . PHE B 2 80 ? 86.433 82.718 96.577 1.00 31.95 165 PHE B N 1
ATOM 2486 C CA . PHE B 2 80 ? 86.278 84.128 96.240 1.00 31.45 165 PHE B CA 1
ATOM 2487 C C . PHE B 2 80 ? 85.918 84.906 97.499 1.00 29.54 165 PHE B C 1
ATOM 2488 O O . PHE B 2 80 ? 84.852 84.685 98.083 1.00 27.64 165 PHE B O 1
ATOM 2505 N N . GLY B 2 81 ? 86.802 85.814 97.910 1.00 30.47 166 GLY B N 1
ATOM 2506 C CA . GLY B 2 81 ? 86.522 86.706 99.012 1.00 31.44 166 GLY B CA 1
ATOM 2507 C C . GLY B 2 81 ? 87.260 86.335 100.282 1.00 34.28 166 GLY B C 1
ATOM 2508 O O . GLY B 2 81 ? 88.014 85.358 100.330 1.00 38.29 166 GLY B O 1
ATOM 2512 N N . PRO B 2 82 ? 87.052 87.115 101.343 1.00 31.47 167 PRO B N 1
ATOM 2513 C CA . PRO B 2 82 ? 87.762 86.851 102.603 1.00 30.78 167 PRO B CA 1
ATOM 2514 C C . PRO B 2 82 ? 87.383 85.496 103.179 1.00 30.79 167 PRO B C 1
ATOM 2515 O O . PRO B 2 82 ? 86.204 85.192 103.378 1.00 29.84 167 PRO B O 1
ATOM 2526 N N . ILE B 2 83 ? 88.404 84.685 103.466 1.00 31.12 168 ILE B N 1
ATOM 2527 C CA . ILE B 2 83 ? 88.165 83.303 103.867 1.00 32.27 168 ILE B CA 1
ATOM 2528 C C . ILE B 2 83 ? 87.549 83.239 105.258 1.00 31.51 168 ILE B C 1
ATOM 2529 O O . ILE B 2 83 ? 86.722 82.361 105.535 1.00 29.59 168 ILE B O 1
ATOM 2545 N N . ASP B 2 84 ? 87.926 84.152 106.154 1.00 32.44 169 ASP B N 1
ATOM 2546 C CA . ASP B 2 84 ? 87.324 84.226 107.478 1.00 32.63 169 ASP B CA 1
ATOM 2547 C C . ASP B 2 84 ? 86.140 85.187 107.528 1.00 31.34 169 ASP B C 1
ATOM 2548 O O . ASP B 2 84 ? 85.787 85.667 108.611 1.00 30.94 169 ASP B O 1
ATOM 2557 N N . SER B 2 85 ? 85.530 85.480 106.386 1.00 30.78 170 SER B N 1
ATOM 2558 C CA . SER B 2 85 ? 84.300 86.261 106.334 1.00 31.86 170 SER B CA 1
ATOM 2559 C C . SER B 2 85 ? 83.498 85.778 105.127 1.00 31.17 170 SER B C 1
ATOM 2560 O O . SER B 2 85 ? 83.677 84.648 104.663 1.00 32.60 170 SER B O 1
ATOM 2568 N N . ASP B 2 86 ? 82.616 86.634 104.612 1.00 30.01 171 ASP B N 1
ATOM 2569 C CA . ASP B 2 86 ? 81.746 86.250 103.507 1.00 30.84 171 ASP B CA 1
ATOM 2570 C C . ASP B 2 86 ? 82.570 85.872 102.280 1.00 33.55 171 ASP B C 1
ATOM 2571 O O . ASP B 2 86 ? 83.293 86.707 101.727 1.00 34.63 171 ASP B O 1
ATOM 2580 N N . HIS B 2 87 ? 82.459 84.614 101.854 1.00 34.10 172 HIS B N 1
ATOM 2581 C CA . HIS B 2 87 ? 83.144 84.152 100.655 1.00 30.14 172 HIS B CA 1
ATOM 2582 C C . HIS B 2 87 ? 82.347 83.017 100.026 1.00 29.24 172 HIS B C 1
ATOM 2583 O O . HIS B 2 87 ? 81.410 82.477 100.621 1.00 27.71 172 HIS B O 1
ATOM 2597 N N . TYR B 2 88 ? 82.734 82.663 98.803 1.00 31.17 173 TYR B N 1
ATOM 2598 C CA . TYR B 2 88 ? 82.138 81.558 98.069 1.00 33.10 173 TYR B CA 1
ATOM 2599 C C . TYR B 2 88 ? 83.197 80.504 97.778 1.00 31.40 173 TYR B C 1
ATOM 2600 O O . TYR B 2 88 ? 84.331 80.831 97.411 1.00 31.89 173 TYR B O 1
ATOM 2618 N N . PHE B 2 89 ? 82.822 79.241 97.954 1.00 27.62 174 PHE B N 1
ATOM 2619 C CA . PHE B 2 89 ? 83.633 78.112 97.522 1.00 24.79 174 PHE B CA 1
ATOM 2620 C C . PHE B 2 89 ? 83.067 77.589 96.211 1.00 24.28 174 PHE B C 1
ATOM 2621 O O . PHE B 2 89 ? 81.855 77.390 96.092 1.00 26.94 174 PHE B O 1
ATOM 2638 N N . LEU B 2 90 ? 83.940 77.380 95.229 1.00 24.79 175 LEU B N 1
ATOM 2639 C CA . LEU B 2 90 ? 83.534 76.912 93.912 1.00 27.92 175 LEU B CA 1
ATOM 2640 C C . LEU B 2 90 ? 84.439 75.773 93.468 1.00 29.84 175 LEU B C 1
ATOM 2641 O O . LEU B 2 90 ? 85.662 75.845 93.619 1.00 30.65 175 LEU B O 1
ATOM 2657 N N . TYR B 2 91 ? 83.827 74.725 92.922 1.00 30.46 176 TYR B N 1
ATOM 2658 C CA . TYR B 2 91 ? 84.540 73.641 92.257 1.00 29.79 176 TYR B CA 1
ATOM 2659 C C . TYR B 2 91 ? 83.974 73.516 90.851 1.00 30.02 176 TYR B C 1
ATOM 2660 O O . TYR B 2 91 ? 82.770 73.295 90.683 1.00 26.62 176 TYR B O 1
ATOM 2678 N N . PHE B 2 92 ? 84.836 73.660 89.848 1.00 35.00 177 PHE B N 1
ATOM 2679 C CA . PHE B 2 92 ? 84.415 73.716 88.454 1.00 40.39 177 PHE B CA 1
ATOM 2680 C C . PHE B 2 92 ? 85.094 72.615 87.653 1.00 37.08 177 PHE B C 1
ATOM 2681 O O . PHE B 2 92 ? 86.317 72.456 87.719 1.00 38.66 177 PHE B O 1
ATOM 2698 N N . HIS B 2 93 ? 84.298 71.871 86.889 1.00 34.10 178 HIS B N 1
ATOM 2699 C CA . HIS B 2 93 ? 84.797 70.842 85.988 1.00 37.12 178 HIS B CA 1
ATOM 2700 C C . HIS B 2 93 ? 84.133 70.993 84.628 1.00 40.03 178 HIS B C 1
ATOM 2701 O O . HIS B 2 93 ? 82.931 71.258 84.540 1.00 36.88 178 HIS B O 1
ATOM 2715 N N . SER B 2 94 ? 84.918 70.811 83.569 1.00 45.65 179 SER B N 1
ATOM 2716 C CA . SER B 2 94 ? 84.389 70.891 82.217 1.00 51.08 179 SER B CA 1
ATOM 2717 C C . SER B 2 94 ? 85.219 70.015 81.293 1.00 53.51 179 SER B C 1
ATOM 2718 O O . SER B 2 94 ? 86.446 69.953 81.415 1.00 52.90 179 SER B O 1
ATOM 2726 N N . ASP B 2 95 ? 84.533 69.339 80.369 1.00 56.71 180 ASP B N 1
ATOM 2727 C CA . ASP B 2 95 ? 85.170 68.576 79.298 1.00 58.97 180 ASP B CA 1
ATOM 2728 C C . ASP B 2 95 ? 84.543 69.035 77.980 1.00 58.97 180 ASP B C 1
ATOM 2729 O O . ASP B 2 95 ? 83.819 68.289 77.317 1.00 59.48 180 ASP B O 1
ATOM 2738 N N . VAL B 2 96 ? 84.820 70.284 77.612 1.00 57.37 181 VAL B N 1
ATOM 2739 C CA . VAL B 2 96 ? 84.234 70.904 76.429 1.00 58.74 181 VAL B CA 1
ATOM 2740 C C . VAL B 2 96 ? 85.118 70.533 75.242 1.00 60.67 181 VAL B C 1
ATOM 2741 O O . VAL B 2 96 ? 86.137 71.175 74.984 1.00 58.56 181 VAL B O 1
ATOM 2754 N N . VAL B 2 97 ? 84.722 69.490 74.517 1.00 65.77 182 VAL B N 1
ATOM 2755 C CA . VAL B 2 97 ? 85.453 69.088 73.321 1.00 72.83 182 VAL B CA 1
ATOM 2756 C C . VAL B 2 97 ? 84.985 69.863 72.091 1.00 83.10 182 VAL B C 1
ATOM 2757 O O . VAL B 2 97 ? 85.763 70.055 71.151 1.00 79.49 182 VAL B O 1
ATOM 2770 N N . GLN B 2 98 ? 83.730 70.313 72.077 1.00 98.16 183 GLN B N 1
ATOM 2771 C CA . GLN B 2 98 ? 83.177 71.072 70.959 1.00 106.67 183 GLN B CA 1
ATOM 2772 C C . GLN B 2 98 ? 83.013 72.531 71.365 1.00 101.05 183 GLN B C 1
ATOM 2773 O O . GLN B 2 98 ? 82.077 72.863 72.109 1.00 103.38 183 GLN B O 1
ATOM 2787 N N . PRO B 2 99 ? 83.895 73.441 70.922 1.00 91.22 184 PRO B N 1
ATOM 2788 C CA . PRO B 2 99 ? 83.689 74.866 71.218 1.00 87.32 184 PRO B CA 1
ATOM 2789 C C . PRO B 2 99 ? 82.283 75.322 70.863 1.00 90.26 184 PRO B C 1
ATOM 2790 O O . PRO B 2 99 ? 81.882 75.279 69.695 1.00 88.78 184 PRO B O 1
ATOM 2801 N N . SER B 2 100 ? 81.527 75.755 71.867 1.00 96.17 185 SER B N 1
ATOM 2802 C CA . SER B 2 100 ? 80.119 76.081 71.714 1.00 96.94 185 SER B CA 1
ATOM 2803 C C . SER B 2 100 ? 79.903 77.581 71.898 1.00 93.10 185 SER B C 1
ATOM 2804 O O . SER B 2 100 ? 80.851 78.376 71.903 1.00 92.99 185 SER B O 1
ATOM 2812 N N . CYS B 2 101 ? 78.638 77.967 72.045 1.00 90.71 186 CYS B N 1
ATOM 2813 C CA . CYS B 2 101 ? 78.245 79.351 72.278 1.00 90.54 186 CYS B CA 1
ATOM 2814 C C . CYS B 2 101 ? 77.577 79.433 73.642 1.00 87.41 186 CYS B C 1
ATOM 2815 O O . CYS B 2 101 ? 76.532 78.810 73.862 1.00 92.90 186 CYS B O 1
ATOM 2823 N N . SER B 2 102 ? 78.178 80.196 74.552 1.00 75.96 187 SER B N 1
ATOM 2824 C CA . SER B 2 102 ? 77.703 80.316 75.928 1.00 64.84 187 SER B CA 1
ATOM 2825 C C . SER B 2 102 ? 77.055 81.685 76.104 1.00 57.30 187 SER B C 1
ATOM 2826 O O . SER B 2 102 ? 77.748 82.708 76.113 1.00 52.36 187 SER B O 1
ATOM 2834 N N . ASP B 2 103 ? 75.729 81.700 76.252 1.00 57.28 188 ASP B N 1
ATOM 2835 C CA . ASP B 2 103 ? 74.977 82.936 76.434 1.00 59.34 188 ASP B CA 1
ATOM 2836 C C . ASP B 2 103 ? 74.060 82.851 77.650 1.00 56.83 188 ASP B C 1
ATOM 2837 O O . ASP B 2 103 ? 73.040 83.542 77.714 1.00 53.57 188 ASP B O 1
ATOM 2846 N N . ASP B 2 104 ? 74.411 82.014 78.624 1.00 57.65 189 ASP B N 1
ATOM 2847 C CA . ASP B 2 104 ? 73.618 81.882 79.836 1.00 55.28 189 ASP B CA 1
ATOM 2848 C C . ASP B 2 104 ? 73.913 83.037 80.792 1.00 46.99 189 ASP B C 1
ATOM 2849 O O . ASP B 2 104 ? 74.763 83.897 80.540 1.00 45.89 189 ASP B O 1
ATOM 2858 N N . ALA B 2 105 ? 73.198 83.050 81.915 1.00 44.36 190 ALA B N 1
ATOM 2859 C CA . ALA B 2 105 ? 73.398 84.052 82.949 1.00 40.34 190 ALA B CA 1
ATOM 2860 C C . ALA B 2 105 ? 72.999 83.452 84.288 1.00 37.10 190 ALA B C 1
ATOM 2861 O O . ALA B 2 105 ? 72.075 82.639 84.368 1.00 35.86 190 ALA B O 1
ATOM 2868 N N . GLN B 2 106 ? 73.708 83.859 85.339 1.00 36.24 191 GLN B N 1
ATOM 2869 C CA . GLN B 2 106 ? 73.444 83.366 86.686 1.00 34.77 191 GLN B CA 1
ATOM 2870 C C . GLN B 2 106 ? 73.684 84.496 87.672 1.00 34.82 191 GLN B C 1
ATOM 2871 O O . GLN B 2 106 ? 74.770 85.085 87.694 1.00 32.47 191 GLN B O 1
ATOM 2885 N N . LEU B 2 107 ? 72.670 84.793 88.481 1.00 39.14 192 LEU B N 1
ATOM 2886 C CA . LEU B 2 107 ? 72.740 85.822 89.510 1.00 42.26 192 LEU B CA 1
ATOM 2887 C C . LEU B 2 107 ? 72.298 85.200 90.823 1.00 42.72 192 LEU B C 1
ATOM 2888 O O . LEU B 2 107 ? 71.211 84.621 90.898 1.00 43.22 192 LEU B O 1
ATOM 2904 N N . SER B 2 108 ? 73.136 85.316 91.851 1.00 43.70 193 SER B N 1
ATOM 2905 C CA . SER B 2 108 ? 72.830 84.778 93.168 1.00 44.71 193 SER B CA 1
ATOM 2906 C C . SER B 2 108 ? 73.057 85.850 94.223 1.00 40.91 193 SER B C 1
ATOM 2907 O O . SER B 2 108 ? 73.954 86.689 94.097 1.00 39.34 193 SER B O 1
ATOM 2915 N N . MET B 2 109 ? 72.233 85.809 95.271 1.00 37.84 194 MET B N 1
ATOM 2916 C CA . MET B 2 109 ? 72.315 86.754 96.375 1.00 38.44 194 MET B CA 1
ATOM 2917 C C . MET B 2 109 ? 72.205 86.012 97.698 1.00 39.76 194 MET B C 1
ATOM 2918 O O . MET B 2 109 ? 71.376 85.109 97.848 1.00 38.83 194 MET B O 1
ATOM 2932 N N . THR B 2 110 ? 73.038 86.409 98.657 1.00 41.97 195 THR B N 1
ATOM 2933 C CA . THR B 2 110 ? 72.985 85.897 100.021 1.00 41.93 195 THR B CA 1
ATOM 2934 C C . THR B 2 110 ? 72.835 87.085 100.959 1.00 41.33 195 THR B C 1
ATOM 2935 O O . THR B 2 110 ? 73.689 87.978 100.972 1.00 39.80 195 THR B O 1
ATOM 2946 N N . MET B 2 111 ? 71.754 87.095 101.737 1.00 42.67 196 MET B N 1
ATOM 2947 C CA . MET B 2 111 ? 71.383 88.236 102.565 1.00 42.18 196 MET B CA 1
ATOM 2948 C C . MET B 2 111 ? 71.238 87.799 104.015 1.00 41.53 196 MET B C 1
ATOM 2949 O O . MET B 2 111 ? 70.596 86.784 104.299 1.00 41.17 196 MET B O 1
ATOM 2963 N N . TYR B 2 112 ? 71.825 88.573 104.925 1.00 42.77 197 TYR B N 1
ATOM 2964 C CA . TYR B 2 112 ? 71.770 88.300 106.353 1.00 43.29 197 TYR B CA 1
ATOM 2965 C C . TYR B 2 112 ? 71.188 89.503 107.087 1.00 41.95 197 TYR B C 1
ATOM 2966 O O . TYR B 2 112 ? 71.197 90.629 106.583 1.00 43.89 197 TYR B O 1
ATOM 2984 N N . GLY B 2 113 ? 70.685 89.254 108.294 1.00 38.97 198 GLY B N 1
ATOM 2985 C CA . GLY B 2 113 ? 70.102 90.308 109.103 1.00 41.37 198 GLY B CA 1
ATOM 2986 C C . GLY B 2 113 ? 68.911 90.958 108.431 1.00 45.02 198 GLY B C 1
ATOM 2987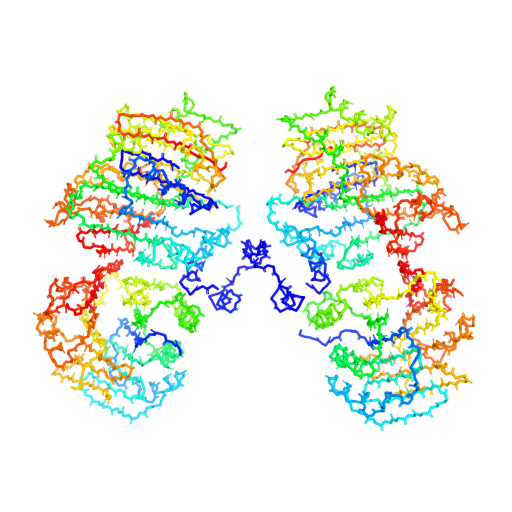 O O . GLY B 2 113 ? 68.959 92.137 108.066 1.00 47.38 198 GLY B O 1
ATOM 2991 N N . LEU B 2 114 ? 67.833 90.196 108.275 1.00 45.55 199 LEU B N 1
ATOM 2992 C CA . LEU B 2 114 ? 66.674 90.641 107.519 1.00 48.48 199 LEU B CA 1
ATOM 2993 C C . LEU B 2 114 ? 65.818 91.606 108.337 1.00 54.14 199 LEU B C 1
ATOM 2994 O O . LEU B 2 114 ? 65.886 91.659 109.569 1.00 53.62 199 LEU B O 1
ATOM 3010 N N . ASP B 2 115 ? 64.995 92.373 107.622 1.00 58.72 200 ASP B N 1
ATOM 3011 C CA . ASP B 2 115 ? 64.111 93.342 108.255 1.00 62.66 200 ASP B CA 1
ATOM 3012 C C . ASP B 2 115 ? 63.195 92.651 109.258 1.00 61.20 200 ASP B C 1
ATOM 3013 O O . ASP B 2 115 ? 62.544 91.653 108.938 1.00 57.51 200 ASP B O 1
ATOM 3022 N N . ARG B 2 116 ? 63.142 93.194 110.477 1.00 66.42 201 ARG B N 1
ATOM 3023 C CA . ARG B 2 116 ? 62.371 92.557 111.540 1.00 73.44 201 ARG B CA 1
ATOM 3024 C C . ARG B 2 116 ? 60.872 92.662 111.283 1.00 75.15 201 ARG B C 1
ATOM 3025 O O . ARG B 2 116 ? 60.119 91.729 111.587 1.00 74.13 201 ARG B O 1
ATOM 3046 N N . ASN B 2 117 ? 60.414 93.789 110.734 1.00 77.31 202 ASN B N 1
ATOM 3047 C CA . ASN B 2 117 ? 59.003 93.925 110.393 1.00 76.32 202 ASN B CA 1
ATOM 3048 C C . ASN B 2 117 ? 58.586 92.961 109.292 1.00 75.97 202 ASN B C 1
ATOM 3049 O O . ASN B 2 117 ? 57.391 92.680 109.152 1.00 75.71 202 ASN B O 1
ATOM 3060 N N . GLN B 2 118 ? 59.538 92.455 108.510 1.00 76.78 203 GLN B N 1
ATOM 3061 C CA . GLN B 2 118 ? 59.244 91.482 107.467 1.00 76.67 203 GLN B CA 1
ATOM 3062 C C . GLN B 2 118 ? 59.211 90.057 108.004 1.00 74.40 203 GLN B C 1
ATOM 3063 O O . GLN B 2 118 ? 58.381 89.252 107.568 1.00 76.18 203 GLN B O 1
ATOM 3077 N N . THR B 2 119 ? 60.101 89.730 108.946 1.00 69.69 204 THR B N 1
ATOM 3078 C CA . THR B 2 119 ? 60.142 88.379 109.496 1.00 67.08 204 THR B CA 1
ATOM 3079 C C . THR B 2 119 ? 58.821 87.978 110.135 1.00 70.01 204 THR B C 1
ATOM 3080 O O . THR B 2 119 ? 58.527 86.781 110.224 1.00 68.87 204 THR B O 1
ATOM 3091 N N . LYS B 2 120 ? 58.015 88.948 110.571 1.00 72.38 205 LYS B N 1
ATOM 3092 C CA . LYS B 2 120 ? 56.717 88.629 111.155 1.00 70.90 205 LYS B CA 1
ATOM 3093 C C . LYS B 2 120 ? 55.862 87.800 110.205 1.00 63.19 205 LYS B C 1
ATOM 3094 O O . LYS B 2 120 ? 55.103 86.931 110.652 1.00 60.63 205 LYS B O 1
ATOM 3113 N N . HIS B 2 121 ? 55.974 88.042 108.899 1.00 58.55 206 HIS B N 1
ATOM 3114 C CA . HIS B 2 121 ? 55.144 87.354 107.920 1.00 57.53 206 HIS B CA 1
ATOM 3115 C C . HIS B 2 121 ? 55.712 86.010 107.486 1.00 54.07 206 HIS B C 1
ATOM 3116 O O . HIS B 2 121 ? 54.981 85.216 106.883 1.00 52.35 206 HIS B O 1
ATOM 3130 N N . TRP B 2 122 ? 56.985 85.735 107.764 1.00 54.07 207 TRP B N 1
ATOM 3131 C CA . TRP B 2 122 ? 57.573 84.439 107.455 1.00 54.27 207 TRP B CA 1
ATOM 3132 C C . TRP B 2 122 ? 57.374 83.428 108.578 1.00 58.21 207 TRP B C 1
ATOM 3133 O O . TRP B 2 122 ? 58.041 82.388 108.585 1.00 53.92 207 TRP B O 1
ATOM 3154 N N . TYR B 2 123 ? 56.485 83.712 109.527 1.00 69.92 208 TYR B N 1
ATOM 3155 C CA . TYR B 2 123 ? 56.140 82.789 110.596 1.00 75.18 208 TYR B CA 1
ATOM 3156 C C . TYR B 2 123 ? 54.725 82.267 110.390 1.00 78.19 208 TYR B C 1
ATOM 3157 O O . TYR B 2 123 ? 53.872 82.945 109.810 1.00 83.21 208 TYR B O 1
ATOM 3175 N N . SER B 2 124 ? 54.483 81.050 110.870 1.00 72.81 209 SER B N 1
ATOM 3176 C CA . SER B 2 124 ? 53.170 80.435 110.748 1.00 74.71 209 SER B CA 1
ATOM 3177 C C . SER B 2 124 ? 53.144 79.163 111.580 1.00 86.34 209 SER B C 1
ATOM 3178 O O . SER B 2 124 ? 54.101 78.385 111.559 1.00 82.24 209 SER B O 1
ATOM 3186 N N . ASP B 2 125 ? 52.048 78.963 112.310 1.00 104.56 210 ASP B N 1
ATOM 3187 C CA . ASP B 2 125 ? 51.862 77.777 113.134 1.00 114.61 210 ASP B CA 1
ATOM 3188 C C . ASP B 2 125 ? 51.273 76.607 112.355 1.00 114.42 210 ASP B C 1
ATOM 3189 O O . ASP B 2 125 ? 50.924 75.588 112.961 1.00 116.46 210 ASP B O 1
ATOM 3198 N N . LYS B 2 126 ? 51.161 76.726 111.034 1.00 110.30 211 LYS B N 1
ATOM 3199 C CA . LYS B 2 126 ? 50.591 75.672 110.209 1.00 106.42 211 LYS B CA 1
ATOM 3200 C C . LYS B 2 126 ? 51.253 75.694 108.839 1.00 99.66 211 LYS B C 1
ATOM 3201 O O . LYS B 2 126 ? 51.651 76.751 108.341 1.00 95.78 211 LYS B O 1
ATOM 3220 N N . MET B 2 127 ? 51.367 74.513 108.240 1.00 98.50 212 MET B N 1
ATOM 3221 C CA . MET B 2 127 ? 51.952 74.391 106.913 1.00 94.80 212 MET B CA 1
ATOM 3222 C C . MET B 2 127 ? 50.984 74.926 105.865 1.00 93.56 212 MET B C 1
ATOM 3223 O O . MET B 2 127 ? 49.770 74.730 105.963 1.00 99.22 212 MET B O 1
ATOM 3237 N N . LEU B 2 128 ? 51.527 75.605 104.853 1.00 85.36 213 LEU B N 1
ATOM 3238 C CA . LEU B 2 128 ? 50.691 76.222 103.829 1.00 80.15 213 LEU B CA 1
ATOM 3239 C C . LEU B 2 128 ? 51.350 76.136 102.456 1.00 73.12 213 LEU B C 1
ATOM 3240 O O . LEU B 2 128 ? 52.345 76.828 102.204 1.00 69.70 213 LEU B O 1
ATOM 3256 N N . PRO B 2 129 ? 50.832 75.306 101.537 1.00 70.47 214 PRO B N 1
ATOM 3257 C CA . PRO B 2 129 ? 51.357 75.323 100.165 1.00 68.61 214 PRO B CA 1
ATOM 3258 C C . PRO B 2 129 ? 50.882 76.547 99.402 1.00 70.12 214 PRO B C 1
ATOM 3259 O O . PRO B 2 129 ? 50.324 77.477 99.991 1.00 71.34 214 PRO B O 1
ATOM 3270 N N . THR B 2 130 ? 51.091 76.559 98.089 1.00 70.19 215 THR B N 1
ATOM 3271 C CA . THR B 2 130 ? 50.682 77.690 97.267 1.00 67.04 215 THR B CA 1
ATOM 3272 C C . THR B 2 130 ? 49.169 77.842 97.260 1.00 71.77 215 THR B C 1
ATOM 3273 O O . THR B 2 130 ? 48.464 77.124 96.541 1.00 70.49 215 THR B O 1
ATOM 3284 N N . GLY B 2 131 ? 48.669 78.781 98.052 1.00 77.53 216 GLY B N 1
ATOM 3285 C CA . GLY B 2 131 ? 47.256 79.042 98.128 1.00 80.22 216 GLY B CA 1
ATOM 3286 C C . GLY B 2 131 ? 46.979 80.485 98.484 1.00 75.45 216 GLY B C 1
ATOM 3287 O O . GLY B 2 131 ? 47.871 81.339 98.465 1.00 79.89 216 GLY B O 1
ATOM 3291 N N . PRO B 2 132 ? 45.723 80.786 98.814 1.00 61.85 217 PRO B N 1
ATOM 3292 C CA . PRO B 2 132 ? 45.381 82.170 99.176 1.00 56.74 217 PRO B CA 1
ATOM 3293 C C . PRO B 2 132 ? 46.153 82.692 100.376 1.00 57.60 217 PRO B C 1
ATOM 3294 O O . PRO B 2 132 ? 46.360 83.908 100.482 1.00 54.50 217 PRO B O 1
ATOM 3305 N N . GLU B 2 133 ? 46.591 81.816 101.284 1.00 63.56 218 GLU B N 1
ATOM 3306 C CA . GLU B 2 133 ? 47.299 82.282 102.472 1.00 66.84 218 GLU B CA 1
ATOM 3307 C C . GLU B 2 133 ? 48.694 82.790 102.125 1.00 65.74 218 GLU B C 1
ATOM 3308 O O . GLU B 2 133 ? 49.148 83.796 102.682 1.00 67.22 218 GLU B O 1
ATOM 3320 N N . THR B 2 134 ? 49.394 82.108 101.214 1.00 63.27 219 THR B N 1
ATOM 3321 C CA . THR B 2 134 ? 50.718 82.574 100.816 1.00 60.58 219 THR B CA 1
ATOM 3322 C C . THR B 2 134 ? 50.626 83.801 99.920 1.00 64.32 219 THR B C 1
ATOM 3323 O O . THR B 2 134 ? 51.541 84.633 99.916 1.00 67.49 219 THR B O 1
ATOM 3334 N N . ALA B 2 135 ? 49.538 83.934 99.158 1.00 63.41 220 ALA B N 1
ATOM 3335 C CA . ALA B 2 135 ? 49.327 85.150 98.380 1.00 62.04 220 ALA B CA 1
ATOM 3336 C C . ALA B 2 135 ? 49.323 86.378 99.281 1.00 60.76 220 ALA B C 1
ATOM 3337 O O . ALA B 2 135 ? 49.892 87.418 98.930 1.00 61.25 220 ALA B O 1
ATOM 3344 N N . VAL B 2 136 ? 48.685 86.275 100.449 1.00 58.05 221 VAL B N 1
ATOM 3345 C CA . VAL B 2 136 ? 48.700 87.377 101.406 1.00 58.93 221 VAL B CA 1
ATOM 3346 C C . VAL B 2 136 ? 50.131 87.696 101.817 1.00 59.48 221 VAL B C 1
ATOM 3347 O O . VAL B 2 136 ? 50.512 88.867 101.942 1.00 59.58 221 VAL B O 1
ATOM 3360 N N . ILE B 2 137 ? 50.944 86.661 102.035 1.00 61.31 222 ILE B N 1
ATOM 3361 C CA . ILE B 2 137 ? 52.322 86.875 102.466 1.00 61.82 222 ILE B CA 1
ATOM 3362 C C . ILE B 2 137 ? 53.111 87.598 101.382 1.00 62.78 222 ILE B C 1
ATOM 3363 O O . ILE B 2 137 ? 53.933 88.475 101.673 1.00 63.32 222 ILE B O 1
ATOM 3379 N N . ARG B 2 138 ? 52.876 87.246 100.115 1.00 63.71 223 ARG B N 1
ATOM 3380 C CA . ARG B 2 138 ? 53.621 87.876 99.029 1.00 63.48 223 ARG B CA 1
ATOM 3381 C C . ARG B 2 138 ? 53.275 89.355 98.907 1.00 67.14 223 ARG B C 1
ATOM 3382 O O . ARG B 2 138 ? 54.161 90.187 98.677 1.00 68.80 223 ARG B O 1
ATOM 3403 N N . GLU B 2 139 ? 51.997 89.706 99.061 1.00 66.48 224 GLU B N 1
ATOM 3404 C CA . GLU B 2 139 ? 51.608 91.111 98.999 1.00 67.28 224 GLU B CA 1
ATOM 3405 C C . GLU B 2 139 ? 52.061 91.864 100.244 1.00 60.11 224 GLU B C 1
ATOM 3406 O O . GLU B 2 139 ? 52.472 93.026 100.158 1.00 56.38 224 GLU B O 1
ATOM 3418 N N . ALA B 2 140 ? 51.995 91.216 101.410 1.00 59.96 225 ALA B N 1
ATOM 3419 C CA . ALA B 2 140 ? 52.346 91.889 102.655 1.00 61.30 225 ALA B CA 1
ATOM 3420 C C . ALA B 2 140 ? 53.844 92.150 102.761 1.00 65.82 225 ALA B C 1
ATOM 3421 O O . ALA B 2 140 ? 54.256 93.116 103.415 1.00 67.10 225 ALA B O 1
ATOM 3428 N N . THR B 2 141 ? 54.669 91.313 102.130 1.00 66.41 226 THR B N 1
ATOM 3429 C CA . THR B 2 141 ? 56.117 91.444 102.229 1.00 62.31 226 THR B CA 1
ATOM 3430 C C . THR B 2 141 ? 56.752 92.101 101.012 1.00 59.69 226 THR B C 1
ATOM 3431 O O . THR B 2 141 ? 57.836 92.680 101.138 1.00 60.70 226 THR B O 1
ATOM 3442 N N . GLY B 2 142 ? 56.112 92.031 99.847 1.00 62.14 227 GLY B N 1
ATOM 3443 C CA . GLY B 2 142 ? 56.657 92.599 98.630 1.00 59.60 227 GLY B CA 1
ATOM 3444 C C . GLY B 2 142 ? 57.094 91.582 97.599 1.00 59.07 227 GLY B C 1
ATOM 3445 O O . GLY B 2 142 ? 57.562 91.982 96.527 1.00 57.06 227 GLY B O 1
ATOM 3449 N N . LEU B 2 143 ? 56.969 90.282 97.883 1.00 61.41 228 LEU B N 1
ATOM 3450 C CA . LEU B 2 143 ? 57.330 89.276 96.892 1.00 60.41 228 LEU B CA 1
ATOM 3451 C C . LEU B 2 143 ? 56.472 89.378 95.642 1.00 59.16 228 LEU B C 1
ATOM 3452 O O . LEU B 2 143 ? 56.906 88.951 94.567 1.00 57.99 228 LEU B O 1
ATOM 3468 N N . SER B 2 144 ? 55.262 89.934 95.758 1.00 58.24 229 SER B N 1
ATOM 3469 C CA . SER B 2 144 ? 54.422 90.136 94.585 1.00 58.62 229 SER B CA 1
ATOM 3470 C C . SER B 2 144 ? 55.132 90.979 93.538 1.00 60.68 229 SER B C 1
ATOM 3471 O O . SER B 2 144 ? 54.899 90.804 92.336 1.00 52.29 229 SER B O 1
ATOM 3479 N N . GLU B 2 145 ? 55.995 91.898 93.972 1.00 75.36 230 GLU B N 1
ATOM 3480 C CA . GLU B 2 145 ? 56.746 92.723 93.032 1.00 87.55 230 GLU B CA 1
ATOM 3481 C C . GLU B 2 145 ? 57.847 91.915 92.356 1.00 83.25 230 GLU B C 1
ATOM 3482 O O . GLU B 2 145 ? 58.030 91.994 91.135 1.00 92.47 230 GLU B O 1
ATOM 3494 N N . VAL B 2 146 ? 58.591 91.128 93.135 1.00 65.96 231 VAL B N 1
ATOM 3495 C CA . VAL B 2 146 ? 59.668 90.324 92.566 1.00 57.61 231 VAL B CA 1
ATOM 3496 C C . VAL B 2 146 ? 59.102 89.250 91.646 1.00 55.34 231 VAL B C 1
ATOM 3497 O O . VAL B 2 146 ? 59.657 88.975 90.575 1.00 53.79 231 VAL B O 1
ATOM 3510 N N . VAL B 2 147 ? 57.999 88.627 92.044 1.00 55.60 232 VAL B N 1
ATOM 3511 C CA . VAL B 2 147 ? 57.372 87.550 91.279 1.00 55.77 232 VAL B CA 1
ATOM 3512 C C . VAL B 2 147 ? 55.986 88.051 90.889 1.00 59.30 232 VAL B C 1
ATOM 3513 O O . VAL B 2 147 ? 54.999 87.813 91.591 1.00 61.83 232 VAL B O 1
ATOM 3526 N N . ASP B 2 148 ? 55.900 88.749 89.759 1.00 60.88 233 ASP B N 1
ATOM 3527 C CA . ASP B 2 148 ? 54.645 89.349 89.323 1.00 64.14 233 ASP B CA 1
ATOM 3528 C C . ASP B 2 148 ? 53.761 88.283 88.674 1.00 63.02 233 ASP B C 1
ATOM 3529 O O . ASP B 2 148 ? 54.044 87.083 88.729 1.00 58.20 233 ASP B O 1
ATOM 3538 N N . ASP B 2 149 ? 52.670 88.720 88.039 1.00 68.42 234 ASP B N 1
ATOM 3539 C CA . ASP B 2 149 ? 51.693 87.791 87.484 1.00 69.79 234 ASP B CA 1
ATOM 3540 C C . ASP B 2 149 ? 52.197 87.077 86.239 1.00 63.38 234 ASP B C 1
ATOM 3541 O O . ASP B 2 149 ? 51.624 86.051 85.858 1.00 59.05 234 ASP B O 1
ATOM 3550 N N . SER B 2 150 ? 53.240 87.591 85.590 1.00 65.79 235 SER B N 1
ATOM 3551 C CA . SER B 2 150 ? 53.772 86.939 84.400 1.00 67.91 235 SER B CA 1
ATOM 3552 C C . SER B 2 150 ? 54.558 85.674 84.719 1.00 67.88 235 SER B C 1
ATOM 3553 O O . SER B 2 150 ? 55.034 85.018 83.786 1.00 68.55 235 SER B O 1
ATOM 3561 N N . TRP B 2 151 ? 54.702 85.313 85.992 1.00 67.14 236 TRP B N 1
ATOM 3562 C CA . TRP B 2 151 ? 55.473 84.148 86.403 1.00 64.04 236 TRP B CA 1
ATOM 3563 C C . TRP B 2 151 ? 54.550 83.047 86.909 1.00 59.99 236 TRP B C 1
ATOM 3564 O O . TRP B 2 151 ? 53.572 83.317 87.614 1.00 55.33 236 TRP B O 1
ATOM 3585 N N . ILE B 2 152 ? 54.863 81.811 86.536 1.00 62.80 237 ILE B N 1
ATOM 3586 C CA . ILE B 2 152 ? 54.282 80.641 87.185 1.00 64.20 237 ILE B CA 1
ATOM 3587 C C . ILE B 2 152 ? 55.047 80.415 88.477 1.00 61.68 237 ILE B C 1
ATOM 3588 O O . ILE B 2 152 ? 56.282 80.405 88.477 1.00 62.48 237 ILE B O 1
ATOM 3604 N N . LEU B 2 153 ? 54.334 80.228 89.582 1.00 56.65 238 LEU B N 1
ATOM 3605 C CA . LEU B 2 153 ? 55.016 80.098 90.857 1.00 52.50 238 LEU B CA 1
ATOM 3606 C C . LEU B 2 153 ? 54.317 79.097 91.757 1.00 51.73 238 LEU B C 1
ATOM 3607 O O . LEU B 2 153 ? 53.091 78.948 91.733 1.00 54.80 238 LEU B O 1
ATOM 3623 N N . HIS B 2 154 ? 55.128 78.435 92.574 1.00 48.74 239 HIS B N 1
ATOM 3624 C CA . HIS B 2 154 ? 54.639 77.637 93.685 1.00 49.70 239 HIS B CA 1
ATOM 3625 C C . HIS B 2 154 ? 55.551 77.882 94.880 1.00 49.16 239 HIS B C 1
ATOM 3626 O O . HIS B 2 154 ? 56.776 77.834 94.746 1.00 47.66 239 HIS B O 1
ATOM 3640 N N . ASP B 2 155 ? 54.953 78.145 96.041 1.00 50.41 240 ASP B N 1
ATOM 3641 C CA . ASP B 2 155 ? 55.705 78.518 97.231 1.00 49.28 240 ASP B CA 1
ATOM 3642 C C . ASP B 2 155 ? 55.174 77.755 98.433 1.00 45.97 240 ASP B C 1
ATOM 3643 O O . ASP B 2 155 ? 54.083 77.178 98.400 1.00 44.85 240 ASP B O 1
ATOM 3652 N N . LEU B 2 156 ? 55.959 77.764 99.508 1.00 46.34 241 LEU B N 1
ATOM 3653 C CA . LEU B 2 156 ? 55.639 76.996 100.707 1.00 49.63 241 LEU B CA 1
ATOM 3654 C C . LEU B 2 156 ? 55.983 77.809 101.945 1.00 49.53 241 LEU B C 1
ATOM 3655 O O . LEU B 2 156 ? 57.126 78.248 102.104 1.00 46.48 241 LEU B O 1
ATOM 3671 N N . GLN B 2 157 ? 54.998 77.999 102.820 1.00 53.44 242 GLN B N 1
ATOM 3672 C CA . GLN B 2 157 ? 55.212 78.592 104.135 1.00 56.31 242 GLN B CA 1
ATOM 3673 C C . GLN B 2 157 ? 55.374 77.474 105.157 1.00 61.17 242 GLN B C 1
ATOM 3674 O O . GLN B 2 157 ? 54.506 76.602 105.273 1.00 59.49 242 GLN B O 1
ATOM 3688 N N . TYR B 2 158 ? 56.477 77.506 105.894 1.00 67.99 243 TYR B N 1
ATOM 3689 C CA . TYR B 2 158 ? 56.824 76.425 106.802 1.00 71.53 243 TYR B CA 1
ATOM 3690 C C . TYR B 2 158 ? 56.312 76.696 108.216 1.00 74.93 243 TYR B C 1
ATOM 3691 O O . TYR B 2 158 ? 55.826 77.783 108.541 1.00 73.57 243 TYR B O 1
ATOM 3709 N N . GLU B 2 159 ? 56.431 75.675 109.059 1.00 78.23 244 GLU B N 1
ATOM 3710 C CA . GLU B 2 159 ? 56.040 75.759 110.460 1.00 80.66 244 GLU B CA 1
ATOM 3711 C C . GLU B 2 159 ? 57.200 75.256 111.324 1.00 75.37 244 GLU B C 1
ATOM 3712 O O . GLU B 2 159 ? 57.746 74.185 111.057 1.00 76.69 244 GLU B O 1
ATOM 3724 N N . PRO B 2 160 ? 57.583 76.015 112.366 1.00 69.06 245 PRO B N 1
ATOM 3725 C CA . PRO B 2 160 ? 57.010 77.279 112.850 1.00 68.35 245 PRO B CA 1
ATOM 3726 C C . PRO B 2 160 ? 57.344 78.489 111.978 1.00 67.99 245 PRO B C 1
ATOM 3727 O O . PRO B 2 160 ? 56.631 79.491 112.033 1.00 68.26 245 PRO B O 1
ATOM 3738 N N . CYS B 2 161 ? 58.414 78.401 111.190 1.00 67.17 246 CYS B N 1
ATOM 3739 C CA . CYS B 2 161 ? 58.817 79.502 110.329 1.00 62.84 246 CYS B CA 1
ATOM 3740 C C . CYS B 2 161 ? 59.583 78.948 109.136 1.00 58.36 246 CYS B C 1
ATOM 3741 O O . CYS B 2 161 ? 59.979 77.779 109.110 1.00 54.98 246 CYS B O 1
ATOM 3749 N N . GLY B 2 162 ? 59.786 79.808 108.141 1.00 59.06 247 GLY B N 1
ATOM 3750 C CA . GLY B 2 162 ? 60.458 79.422 106.916 1.00 57.93 247 GLY B CA 1
ATOM 3751 C C . GLY B 2 162 ? 59.584 79.634 105.698 1.00 56.50 247 GLY B C 1
ATOM 3752 O O . GLY B 2 162 ? 58.360 79.493 105.780 1.00 57.54 247 GLY B O 1
ATOM 3756 N N . TYR B 2 163 ? 60.193 79.969 104.562 1.00 52.81 248 TYR B N 1
ATOM 3757 C CA . TYR B 2 163 ? 59.440 80.235 103.345 1.00 54.98 248 TYR B CA 1
ATOM 3758 C C . TYR B 2 163 ? 60.312 79.944 102.132 1.00 51.64 248 TYR B C 1
ATOM 3759 O O . TYR B 2 163 ? 61.489 80.314 102.100 1.00 49.29 248 TYR B O 1
ATOM 3777 N N . SER B 2 164 ? 59.720 79.281 101.139 1.00 50.95 249 SER B N 1
ATOM 3778 C CA . SER B 2 164 ? 60.394 78.971 99.886 1.00 49.22 249 SER B CA 1
ATOM 3779 C C . SER B 2 164 ? 59.446 79.256 98.732 1.00 49.61 249 SER B C 1
ATOM 3780 O O . SER B 2 164 ? 58.233 79.064 98.846 1.00 47.72 249 SER B O 1
ATOM 3788 N N . ILE B 2 165 ? 60.009 79.710 97.615 1.00 52.93 250 ILE B N 1
ATOM 3789 C CA . ILE B 2 165 ? 59.220 79.976 96.416 1.00 54.76 250 ILE B CA 1
ATOM 3790 C C . ILE B 2 165 ? 60.069 79.671 95.192 1.00 53.26 250 ILE B C 1
ATOM 3791 O O . ILE B 2 165 ? 61.255 80.008 95.139 1.00 53.21 250 ILE B O 1
ATOM 3807 N N . ASN B 2 166 ? 59.450 79.021 94.211 1.00 50.01 251 ASN B N 1
ATOM 3808 C CA . ASN B 2 166 ? 60.019 78.842 92.886 1.00 46.91 251 ASN B CA 1
ATOM 3809 C C . ASN B 2 166 ? 59.170 79.600 91.874 1.00 49.35 251 ASN B C 1
ATOM 3810 O O . ASN B 2 166 ? 57.960 79.762 92.054 1.00 53.44 251 ASN B O 1
ATOM 3821 N N . ALA B 2 167 ? 59.814 80.070 90.809 1.00 47.19 252 ALA B N 1
ATOM 3822 C CA . ALA B 2 167 ? 59.105 80.775 89.753 1.00 47.62 252 ALA B CA 1
ATOM 3823 C C . ALA B 2 167 ? 59.769 80.468 88.420 1.00 47.83 252 ALA B C 1
ATOM 3824 O O . ALA B 2 167 ? 60.998 80.433 88.327 1.00 48.31 252 ALA B O 1
ATOM 3831 N N . ILE B 2 168 ? 58.948 80.247 87.396 1.00 47.77 253 ILE B N 1
ATOM 3832 C CA . ILE B 2 168 ? 59.429 79.933 86.056 1.00 49.63 253 ILE B CA 1
ATOM 3833 C C . ILE B 2 168 ? 58.630 80.744 85.047 1.00 53.91 253 ILE B C 1
ATOM 3834 O O . ILE B 2 168 ? 57.409 80.882 85.169 1.00 55.93 253 ILE B O 1
ATOM 3850 N N . ARG B 2 169 ? 59.327 81.287 84.051 1.00 56.94 254 ARG B N 1
ATOM 3851 C CA . ARG B 2 169 ? 58.700 82.016 82.952 1.00 60.91 254 ARG B CA 1
ATOM 3852 C C . ARG B 2 169 ? 59.508 81.716 81.698 1.00 60.26 254 ARG B C 1
ATOM 3853 O O . ARG B 2 169 ? 60.668 82.126 81.595 1.00 63.22 254 ARG B O 1
ATOM 3874 N N . GLY B 2 170 ? 58.903 81.006 80.753 1.00 55.76 255 GLY B N 1
ATOM 3875 C CA . GLY B 2 170 ? 59.669 80.528 79.615 1.00 54.38 255 GLY B CA 1
ATOM 3876 C C . GLY B 2 170 ? 60.803 79.646 80.101 1.00 54.54 255 GLY B C 1
ATOM 3877 O O . GLY B 2 170 ? 60.599 78.702 80.872 1.00 48.54 255 GLY B O 1
ATOM 3881 N N . SER B 2 171 ? 62.018 79.958 79.659 1.00 61.92 256 SER B N 1
ATOM 3882 C CA . SER B 2 171 ? 63.207 79.240 80.099 1.00 64.77 256 SER B CA 1
ATOM 3883 C C . SER B 2 171 ? 63.883 79.898 81.295 1.00 60.41 256 SER B C 1
ATOM 3884 O O . SER B 2 171 ? 64.947 79.435 81.718 1.00 59.25 256 SER B O 1
ATOM 3892 N N . GLU B 2 172 ? 63.300 80.959 81.844 1.00 57.76 257 GLU B N 1
ATOM 3893 C CA . GLU B 2 172 ? 63.866 81.639 82.997 1.00 55.45 257 GLU B CA 1
ATOM 3894 C C . GLU B 2 172 ? 63.271 81.083 84.284 1.00 50.99 257 GLU B C 1
ATOM 3895 O O . GLU B 2 172 ? 62.114 80.655 84.323 1.00 48.11 257 GLU B O 1
ATOM 3907 N N . TYR B 2 173 ? 64.079 81.087 85.342 1.00 50.49 258 TYR B N 1
ATOM 3908 C CA . TYR B 2 173 ? 63.633 80.654 86.656 1.00 48.28 258 TYR B CA 1
ATOM 3909 C C . TYR B 2 173 ? 64.051 81.684 87.697 1.00 47.87 258 TYR B C 1
ATOM 3910 O O . TYR B 2 173 ? 64.841 82.594 87.431 1.00 43.89 258 TYR B O 1
ATOM 3928 N N . GLN B 2 174 ? 63.509 81.516 88.900 1.00 52.88 259 GLN B N 1
ATOM 3929 C CA . GLN B 2 174 ? 63.693 82.476 89.979 1.00 55.08 259 GLN B CA 1
ATOM 3930 C C . GLN B 2 174 ? 63.275 81.813 91.285 1.00 53.41 259 GLN B C 1
ATOM 3931 O O . GLN B 2 174 ? 62.165 81.279 91.380 1.00 53.74 259 GLN B O 1
ATOM 3945 N N . THR B 2 175 ? 64.151 81.819 92.287 1.00 51.16 260 THR B N 1
ATOM 3946 C CA . THR B 2 175 ? 63.882 81.106 93.528 1.00 49.50 260 THR B CA 1
ATOM 3947 C C . THR B 2 175 ? 64.350 81.934 94.715 1.00 45.93 260 THR B C 1
ATOM 3948 O O . THR B 2 175 ? 65.323 82.684 94.626 1.00 45.20 260 THR B O 1
ATOM 3959 N N . ILE B 2 176 ? 63.637 81.782 95.832 1.00 45.07 261 ILE B N 1
ATOM 3960 C CA . ILE B 2 176 ? 63.940 82.488 97.072 1.00 48.98 261 ILE B CA 1
ATOM 3961 C C . ILE B 2 176 ? 63.705 81.539 98.238 1.00 46.60 261 ILE B C 1
ATOM 3962 O O . ILE B 2 176 ? 62.722 80.791 98.257 1.00 48.98 261 ILE B O 1
ATOM 3978 N N . HIS B 2 177 ? 64.605 81.583 99.218 1.00 43.00 262 HIS B N 1
ATOM 3979 C CA . HIS B 2 177 ? 64.472 80.803 100.440 1.00 44.32 262 HIS B CA 1
ATOM 3980 C C . HIS B 2 177 ? 64.827 81.691 101.622 1.00 44.93 262 HIS B C 1
ATOM 3981 O O . HIS B 2 177 ? 65.816 82.428 101.576 1.00 45.64 262 HIS B O 1
ATOM 3995 N N . ILE B 2 178 ? 64.020 81.616 102.678 1.00 44.82 263 ILE B N 1
ATOM 3996 C CA . ILE B 2 178 ? 64.097 82.554 103.792 1.00 45.29 263 ILE B CA 1
ATOM 3997 C C . ILE B 2 178 ? 64.206 81.775 105.096 1.00 45.97 263 ILE B C 1
ATOM 3998 O O . ILE B 2 178 ? 63.424 80.850 105.340 1.00 46.17 263 ILE B O 1
ATOM 4014 N N . THR B 2 179 ? 65.175 82.155 105.931 1.00 48.13 264 THR B N 1
ATOM 4015 C CA . THR B 2 179 ? 65.296 81.653 107.297 1.00 51.94 264 THR B CA 1
ATOM 4016 C C . THR B 2 179 ? 65.019 82.813 108.249 1.00 56.07 264 THR B C 1
ATOM 4017 O O . THR B 2 179 ? 65.922 83.621 108.517 1.00 54.74 264 THR B O 1
ATOM 4028 N N . PRO B 2 180 ? 63.797 82.953 108.780 1.00 61.96 265 PRO B N 1
ATOM 4029 C CA . PRO B 2 180 ? 63.439 84.205 109.470 1.00 66.24 265 PRO B CA 1
ATOM 4030 C C . PRO B 2 180 ? 64.033 84.372 110.860 1.00 74.04 265 PRO B C 1
ATOM 4031 O O . PRO B 2 180 ? 64.061 85.508 111.355 1.00 72.44 265 PRO B O 1
ATOM 4042 N N . GLU B 2 181 ? 64.486 83.298 111.508 1.00 83.45 266 GLU B N 1
ATOM 4043 C CA . GLU B 2 181 ? 65.034 83.392 112.858 1.00 90.24 266 GLU B CA 1
ATOM 4044 C C . GLU B 2 181 ? 65.962 84.593 112.984 1.00 86.05 266 GLU B C 1
ATOM 4045 O O . GLU B 2 181 ? 66.841 84.806 112.145 1.00 92.94 266 GLU B O 1
ATOM 4057 N N . GLU B 2 182 ? 65.759 85.379 114.042 1.00 72.24 267 GLU B N 1
ATOM 4058 C CA . GLU B 2 182 ? 66.488 86.636 114.182 1.00 66.38 267 GLU B CA 1
ATOM 4059 C C . GLU B 2 182 ? 67.979 86.390 114.387 1.00 60.93 267 GLU B C 1
ATOM 4060 O O . GLU B 2 182 ? 68.817 87.035 113.747 1.00 54.76 267 GLU B O 1
ATOM 4072 N N . HIS B 2 183 ? 68.329 85.459 115.277 1.00 65.84 268 HIS B N 1
ATOM 4073 C CA . HIS B 2 183 ? 69.733 85.232 115.604 1.00 69.31 268 HIS B CA 1
ATOM 4074 C C . HIS B 2 183 ? 70.517 84.626 114.446 1.00 70.32 268 HIS B C 1
ATOM 4075 O O . HIS B 2 183 ? 71.751 84.681 114.457 1.00 71.95 268 HIS B O 1
ATOM 4089 N N . CYS B 2 184 ? 69.840 84.056 113.451 1.00 68.76 269 CYS B N 1
ATOM 4090 C CA . CYS B 2 184 ? 70.502 83.487 112.281 1.00 63.71 269 CYS B CA 1
ATOM 4091 C C . CYS B 2 184 ? 69.740 83.857 111.017 1.00 57.85 269 CYS B C 1
ATOM 4092 O O . CYS B 2 184 ? 69.537 83.029 110.123 1.00 54.86 269 CYS B O 1
ATOM 4100 N N . SER B 2 185 ? 69.311 85.113 110.929 1.00 55.30 270 SER B N 1
ATOM 4101 C CA . SER B 2 185 ? 68.478 85.552 109.819 1.00 51.04 270 SER B CA 1
ATOM 4102 C C . SER B 2 185 ? 69.240 85.455 108.503 1.00 45.63 270 SER B C 1
ATOM 4103 O O . SER B 2 185 ? 70.376 85.924 108.394 1.00 44.50 270 SER B O 1
ATOM 4111 N N . PHE B 2 186 ? 68.606 84.850 107.500 1.00 44.63 271 PHE B N 1
ATOM 4112 C CA . PHE B 2 186 ? 69.231 84.680 106.196 1.00 42.32 271 PHE B CA 1
ATOM 4113 C C . PHE B 2 186 ? 68.153 84.539 105.130 1.00 40.28 271 PHE B C 1
ATOM 4114 O O . PHE B 2 186 ? 67.059 84.034 105.395 1.00 37.82 271 PHE B O 1
ATOM 4131 N N . ALA B 2 187 ? 68.483 84.989 103.920 1.00 40.71 272 ALA B N 1
ATOM 4132 C CA . ALA B 2 187 ? 67.614 84.833 102.763 1.00 40.22 272 ALA B CA 1
ATOM 4133 C C . ALA B 2 187 ? 68.477 84.719 101.515 1.00 40.46 272 ALA B C 1
ATOM 4134 O O . ALA B 2 187 ? 69.537 85.343 101.417 1.00 39.98 272 ALA B O 1
ATOM 4141 N N . SER B 2 188 ? 68.015 83.915 100.561 1.00 41.14 273 SER B N 1
ATOM 4142 C CA . SER B 2 188 ? 68.742 83.669 99.326 1.00 38.56 273 SER B CA 1
ATOM 4143 C C . SER B 2 188 ? 67.870 84.002 98.125 1.00 34.44 273 SER B C 1
ATOM 4144 O O . SER B 2 188 ? 66.639 83.936 98.190 1.00 32.67 273 SER B O 1
ATOM 4152 N N . TYR B 2 189 ? 68.526 84.348 97.021 1.00 31.76 274 TYR B N 1
ATOM 4153 C CA . TYR B 2 189 ? 67.842 84.642 95.772 1.00 33.21 274 TYR B CA 1
ATOM 4154 C C . TYR B 2 189 ? 68.732 84.216 94.616 1.00 35.49 274 TYR B C 1
ATOM 4155 O O . TYR B 2 189 ? 69.940 84.469 94.630 1.00 36.61 274 TYR B O 1
ATOM 4173 N N . GLU B 2 190 ? 68.131 83.575 93.616 1.00 37.36 275 GLU B N 1
ATOM 4174 C CA . GLU B 2 190 ? 68.867 83.175 92.426 1.00 40.60 275 GLU B CA 1
ATOM 4175 C C . GLU B 2 190 ? 67.951 83.250 91.214 1.00 41.80 275 GLU B C 1
ATOM 4176 O O . GLU B 2 190 ? 66.754 82.965 91.310 1.00 44.74 275 GLU B O 1
ATOM 4188 N N . THR B 2 191 ? 68.526 83.634 90.077 1.00 40.37 276 THR B N 1
ATOM 4189 C CA . THR B 2 191 ? 67.791 83.688 88.822 1.00 42.73 276 THR B CA 1
ATOM 4190 C C . THR B 2 191 ? 68.782 83.555 87.677 1.00 46.46 276 THR B C 1
ATOM 4191 O O . THR B 2 191 ? 69.979 83.805 87.836 1.00 49.36 276 THR B O 1
ATOM 4202 N N . ASN B 2 192 ? 68.263 83.152 86.516 1.00 51.09 277 ASN B N 1
ATOM 4203 C CA . ASN B 2 192 ? 69.047 83.073 85.289 1.00 49.75 277 ASN B CA 1
ATOM 4204 C C . ASN B 2 192 ? 68.559 84.066 84.239 1.00 49.00 277 ASN B C 1
ATOM 4205 O O . ASN B 2 192 ? 68.864 83.910 83.052 1.00 47.63 277 ASN B O 1
ATOM 4216 N N . THR B 2 193 ? 67.810 85.084 84.654 1.00 50.61 278 THR B N 1
ATOM 4217 C CA . THR B 2 193 ? 67.224 86.020 83.705 1.00 56.45 278 THR B CA 1
ATOM 4218 C C . THR B 2 193 ? 68.308 86.757 82.931 1.00 62.28 278 THR B C 1
ATOM 4219 O O . THR B 2 193 ? 69.323 87.180 83.491 1.00 60.99 278 THR B O 1
ATOM 4230 N N . CYS B 2 194 ? 68.081 86.910 81.630 1.00 69.56 279 CYS B N 1
ATOM 4231 C CA . CYS B 2 194 ? 68.933 87.746 80.799 1.00 71.98 279 CYS B CA 1
ATOM 4232 C C . CYS B 2 194 ? 68.576 89.210 81.020 1.00 68.77 279 CYS B C 1
ATOM 4233 O O . CYS B 2 194 ? 67.406 89.593 80.922 1.00 73.20 279 CYS B O 1
ATOM 4241 N N . ALA B 2 195 ? 69.582 90.025 81.327 1.00 59.46 280 ALA B N 1
ATOM 4242 C CA . ALA B 2 195 ? 69.357 91.443 81.571 1.00 55.27 280 ALA B CA 1
ATOM 4243 C C . ALA B 2 195 ? 70.668 92.188 81.381 1.00 54.69 280 ALA B C 1
ATOM 4244 O O . ALA B 2 195 ? 71.708 91.749 81.881 1.00 55.09 280 ALA B O 1
ATOM 4251 N N . LEU B 2 196 ? 70.614 93.309 80.657 1.00 53.94 281 LEU B N 1
ATOM 4252 C CA . LEU B 2 196 ? 71.798 94.143 80.491 1.00 55.98 281 LEU B CA 1
ATOM 4253 C C . LEU B 2 196 ? 72.257 94.754 81.806 1.00 55.59 281 LEU B C 1
ATOM 4254 O O . LEU B 2 196 ? 73.431 95.122 81.927 1.00 53.90 281 LEU B O 1
ATOM 4270 N N . ASN B 2 197 ? 71.365 94.870 82.788 1.00 58.14 282 ASN B N 1
ATOM 4271 C CA . ASN B 2 197 ? 71.691 95.515 84.054 1.00 57.37 282 ASN B CA 1
ATOM 4272 C C . ASN B 2 197 ? 70.831 94.896 85.144 1.00 56.78 282 ASN B C 1
ATOM 4273 O O . ASN B 2 197 ? 69.600 94.895 85.036 1.00 58.91 282 ASN B O 1
ATOM 4284 N N . TYR B 2 198 ? 71.475 94.377 86.188 1.00 52.84 283 TYR B N 1
ATOM 4285 C CA . TYR B 2 198 ? 70.790 93.681 87.269 1.00 51.78 283 TYR B CA 1
ATOM 4286 C C . TYR B 2 198 ? 70.380 94.603 88.411 1.00 50.61 283 TYR B C 1
ATOM 4287 O O . TYR B 2 198 ? 69.903 94.112 89.440 1.00 49.65 283 TYR B O 1
ATOM 4305 N N . SER B 2 199 ? 70.547 95.918 88.258 1.00 51.08 284 SER B N 1
ATOM 4306 C CA . SER B 2 199 ? 70.322 96.829 89.378 1.00 51.23 284 SER B CA 1
ATOM 4307 C C . SER B 2 199 ? 68.883 96.749 89.876 1.00 51.37 284 SER B C 1
ATOM 4308 O O . SER B 2 199 ? 68.639 96.609 91.080 1.00 48.03 284 SER B O 1
ATOM 4316 N N . LYS B 2 200 ? 67.913 96.833 88.964 1.00 57.19 285 LYS B N 1
ATOM 4317 C CA . LYS B 2 200 ? 66.514 96.813 89.382 1.00 63.34 285 LYS B CA 1
ATOM 4318 C C . LYS B 2 200 ? 66.134 95.466 89.983 1.00 62.71 285 LYS B C 1
ATOM 4319 O O . LYS B 2 200 ? 65.371 95.407 90.955 1.00 62.69 285 LYS B O 1
ATOM 4338 N N . CYS B 2 201 ? 66.651 94.374 89.420 1.00 61.83 286 CYS B N 1
ATOM 4339 C CA . CYS B 2 201 ? 66.379 93.055 89.980 1.00 60.43 286 CYS B CA 1
ATOM 4340 C C . CYS B 2 201 ? 66.895 92.955 91.410 1.00 55.24 286 CYS B C 1
ATOM 4341 O O . CYS B 2 201 ? 66.167 92.539 92.320 1.00 55.69 286 CYS B O 1
ATOM 4349 N N . ILE B 2 202 ? 68.154 93.340 91.628 1.00 49.82 287 ILE B N 1
ATOM 4350 C CA . ILE B 2 202 ? 68.738 93.275 92.966 1.00 47.04 287 ILE B CA 1
ATOM 4351 C C . ILE B 2 202 ? 67.969 94.177 93.923 1.00 55.20 287 ILE B C 1
ATOM 4352 O O . ILE B 2 202 ? 67.568 93.756 95.015 1.00 57.57 287 ILE B O 1
ATOM 4368 N N . CYS B 2 203 ? 67.759 95.436 93.529 1.00 59.13 288 CYS B N 1
ATOM 4369 C CA . CYS B 2 203 ? 67.073 96.381 94.405 1.00 60.59 288 CYS B CA 1
ATOM 4370 C C . CYS B 2 203 ? 65.688 95.873 94.785 1.00 58.02 288 CYS B C 1
ATOM 4371 O O . CYS B 2 203 ? 65.261 96.016 95.936 1.00 57.40 288 CYS B O 1
ATOM 4379 N N . GLY B 2 204 ? 64.970 95.279 93.830 1.00 56.22 289 GLY B N 1
ATOM 4380 C CA . GLY B 2 204 ? 63.673 94.706 94.146 1.00 55.10 289 GLY B CA 1
ATOM 4381 C C . GLY B 2 204 ? 63.746 93.693 95.272 1.00 54.16 289 GLY B C 1
ATOM 4382 O O . GLY B 2 204 ? 62.833 93.600 96.097 1.00 54.63 289 GLY B O 1
ATOM 4386 N N . VAL B 2 205 ? 64.834 92.923 95.325 1.00 51.99 290 VAL B N 1
ATOM 4387 C CA . VAL B 2 205 ? 65.015 91.957 96.403 1.00 50.81 290 VAL B CA 1
ATOM 4388 C C . VAL B 2 205 ? 65.449 92.658 97.683 1.00 52.73 290 VAL B C 1
ATOM 4389 O O . VAL B 2 205 ? 64.996 92.310 98.779 1.00 54.13 290 VAL B O 1
ATOM 4402 N N . LEU B 2 206 ? 66.333 93.653 97.570 1.00 54.59 291 LEU B N 1
ATOM 4403 C CA . LEU B 2 206 ? 66.783 94.378 98.754 1.00 57.23 291 LEU B CA 1
ATOM 4404 C C . LEU B 2 206 ? 65.625 95.095 99.432 1.00 60.37 291 LEU B C 1
ATOM 4405 O O . LEU B 2 206 ? 65.564 95.165 100.665 1.00 61.48 291 LEU B O 1
ATOM 4421 N N . ARG B 2 207 ? 64.693 95.636 98.643 1.00 61.21 292 ARG B N 1
ATOM 4422 C CA . ARG B 2 207 ? 63.545 96.321 99.227 1.00 62.12 292 ARG B CA 1
ATOM 4423 C C . ARG B 2 207 ? 62.677 95.367 100.035 1.00 59.13 292 ARG B C 1
ATOM 4424 O O . ARG B 2 207 ? 62.037 95.785 101.008 1.00 61.06 292 ARG B O 1
ATOM 4445 N N . VAL B 2 208 ? 62.643 94.088 99.656 1.00 54.59 293 VAL B N 1
ATOM 4446 C CA . VAL B 2 208 ? 61.876 93.110 100.419 1.00 51.69 293 VAL B CA 1
ATOM 4447 C C . VAL B 2 208 ? 62.550 92.827 101.755 1.00 49.88 293 VAL B C 1
ATOM 4448 O O . VAL B 2 208 ? 61.887 92.760 102.797 1.00 54.68 293 VAL B O 1
ATOM 4461 N N . PHE B 2 209 ? 63.872 92.659 101.751 1.00 42.88 294 PHE B N 1
ATOM 4462 C CA . PHE B 2 209 ? 64.595 92.188 102.924 1.00 43.92 294 PHE B CA 1
ATOM 4463 C C . PHE B 2 209 ? 65.415 93.259 103.624 1.00 48.31 294 PHE B C 1
ATOM 4464 O O . PHE B 2 209 ? 65.600 93.170 104.839 1.00 44.17 294 PHE B O 1
ATOM 4481 N N . ASP B 2 210 ? 65.915 94.257 102.895 1.00 61.53 295 ASP B N 1
ATOM 4482 C CA . ASP B 2 210 ? 66.716 95.352 103.437 1.00 69.01 295 ASP B CA 1
ATOM 4483 C C . ASP B 2 210 ? 67.725 94.812 104.461 1.00 61.18 295 ASP B C 1
ATOM 4484 O O . ASP B 2 210 ? 67.676 95.181 105.636 1.00 62.19 295 ASP B O 1
ATOM 4493 N N . PRO B 2 211 ? 68.639 93.945 104.040 1.00 52.24 296 PRO B N 1
ATOM 4494 C CA . PRO B 2 211 ? 69.498 93.246 104.999 1.00 48.55 296 PRO B CA 1
ATOM 4495 C C . PRO B 2 211 ? 70.646 94.113 105.494 1.00 48.02 296 PRO B C 1
ATOM 4496 O O . PRO B 2 211 ? 71.070 95.072 104.847 1.00 47.04 296 PRO B O 1
ATOM 4507 N N . GLU B 2 212 ? 71.153 93.745 106.673 1.00 51.26 297 GLU B N 1
ATOM 4508 C CA . GLU B 2 212 ? 72.306 94.434 107.238 1.00 55.34 297 GLU B CA 1
ATOM 4509 C C . GLU B 2 212 ? 73.564 94.212 106.411 1.00 53.01 297 GLU B C 1
ATOM 4510 O O . GLU B 2 212 ? 74.479 95.040 106.462 1.00 49.87 297 GLU B O 1
ATOM 4522 N N . ARG B 2 213 ? 73.632 93.116 105.659 1.00 55.16 298 ARG B N 1
ATOM 4523 C CA . ARG B 2 213 ? 74.731 92.875 104.735 1.00 51.63 298 ARG B CA 1
ATOM 4524 C C . ARG B 2 213 ? 74.281 91.829 103.729 1.00 47.66 298 ARG B C 1
ATOM 4525 O O . ARG B 2 213 ? 73.402 91.012 104.017 1.00 46.43 298 ARG B O 1
ATOM 4546 N N . PHE B 2 214 ? 74.892 91.857 102.548 1.00 44.02 299 PHE B N 1
ATOM 4547 C CA . PHE B 2 214 ? 74.560 90.878 101.526 1.00 41.61 299 PHE B CA 1
ATOM 4548 C C . PHE B 2 214 ? 75.721 90.750 100.553 1.00 41.01 299 PHE B C 1
ATOM 4549 O O . PHE B 2 214 ? 76.504 91.685 100.369 1.00 39.25 299 PHE B O 1
ATOM 4566 N N . SER B 2 215 ? 75.822 89.574 99.943 1.00 42.72 300 SER B N 1
ATOM 4567 C CA . SER B 2 215 ? 76.776 89.321 98.878 1.00 40.67 300 SER B CA 1
ATOM 4568 C C . SER B 2 215 ? 76.017 89.032 97.592 1.00 38.91 300 SER B C 1
ATOM 4569 O O . SER B 2 215 ? 74.914 88.477 97.614 1.00 39.03 300 SER B O 1
ATOM 4577 N N . VAL B 2 216 ? 76.611 89.427 96.471 1.00 35.97 301 VAL B N 1
ATOM 4578 C CA . VAL B 2 216 ? 76.067 89.145 95.150 1.00 35.29 301 VAL B CA 1
ATOM 4579 C C . VAL B 2 216 ? 77.194 88.605 94.286 1.00 36.22 301 VAL B C 1
ATOM 4580 O O . VAL B 2 216 ? 78.272 89.206 94.219 1.00 35.96 301 VAL B O 1
ATOM 4593 N N . ILE B 2 217 ? 76.952 87.467 93.641 1.00 38.35 302 ILE B N 1
ATOM 4594 C CA . ILE B 2 217 ? 77.892 86.874 92.701 1.00 38.00 302 ILE B CA 1
ATOM 4595 C C . ILE B 2 217 ? 77.214 86.819 91.339 1.00 38.60 302 ILE B C 1
ATOM 4596 O O . ILE B 2 217 ? 76.004 86.586 91.252 1.00 39.60 302 ILE B O 1
ATOM 4612 N N . VAL B 2 218 ? 77.989 87.046 90.281 1.00 38.76 303 VAL B N 1
ATOM 4613 C CA . VAL B 2 218 ? 77.450 87.122 88.927 1.00 40.64 303 VAL B CA 1
ATOM 4614 C C . VAL B 2 218 ? 78.372 86.343 88.000 1.00 38.42 303 VAL B C 1
ATOM 4615 O O . VAL B 2 218 ? 79.549 86.691 87.856 1.00 39.72 303 VAL B O 1
ATOM 4628 N N . PHE B 2 219 ? 77.842 85.299 87.368 1.00 36.02 304 PHE B N 1
ATOM 4629 C CA . PHE B 2 219 ? 78.588 84.523 86.386 1.00 35.16 304 PHE B CA 1
ATOM 4630 C C . PHE B 2 219 ? 78.293 85.070 84.996 1.00 37.01 304 PHE B C 1
ATOM 4631 O O . PHE B 2 219 ? 77.137 85.082 84.560 1.00 37.32 304 PHE B O 1
ATOM 4648 N N . ILE B 2 220 ? 79.338 85.514 84.304 1.00 39.27 305 ILE B N 1
ATOM 4649 C CA . ILE B 2 220 ? 79.213 86.186 83.016 1.00 43.64 305 ILE B CA 1
ATOM 4650 C C . ILE B 2 220 ? 79.733 85.251 81.935 1.00 42.38 305 ILE B C 1
ATOM 4651 O O . ILE B 2 220 ? 80.913 84.879 81.939 1.00 40.73 305 ILE B O 1
ATOM 4667 N N . ASP B 2 221 ? 78.857 84.879 81.005 1.00 44.79 306 ASP B N 1
ATOM 4668 C CA . ASP B 2 221 ? 79.285 84.121 79.842 1.00 46.51 306 ASP B CA 1
ATOM 4669 C C . ASP B 2 221 ? 79.708 85.068 78.722 1.00 47.76 306 ASP B C 1
ATOM 4670 O O . ASP B 2 221 ? 79.236 86.207 78.652 1.00 45.83 306 ASP B O 1
ATOM 4679 N N . PRO B 2 222 ? 80.595 84.619 77.830 1.00 52.56 307 PRO B N 1
ATOM 4680 C CA . PRO B 2 222 ? 81.138 85.546 76.824 1.00 56.57 307 PRO B CA 1
ATOM 4681 C C . PRO B 2 222 ? 80.110 86.039 75.820 1.00 58.69 307 PRO B C 1
ATOM 4682 O O . PRO B 2 222 ? 80.229 87.176 75.348 1.00 60.63 307 PRO B O 1
ATOM 4693 N N . ASP B 2 223 ? 79.105 85.232 75.479 1.00 58.21 308 ASP B N 1
ATOM 4694 C CA . ASP B 2 223 ? 78.179 85.563 74.402 1.00 59.64 308 ASP B CA 1
ATOM 4695 C C . ASP B 2 223 ? 76.808 86.002 74.904 1.00 56.75 308 ASP B C 1
ATOM 4696 O O . ASP B 2 223 ? 75.864 86.070 74.111 1.00 56.25 308 ASP B O 1
ATOM 4705 N N . SER B 2 224 ? 76.674 86.310 76.189 1.00 54.70 309 SER B N 1
ATOM 4706 C CA . SER B 2 224 ? 75.400 86.744 76.741 1.00 53.00 309 SER B CA 1
ATOM 4707 C C . SER B 2 224 ? 75.251 88.257 76.621 1.00 53.56 309 SER B C 1
ATOM 4708 O O . SER B 2 224 ? 76.218 88.987 76.393 1.00 55.61 309 SER B O 1
ATOM 4716 N N . ALA B 2 225 ? 74.011 88.724 76.785 1.00 50.78 310 ALA B N 1
ATOM 4717 C CA . ALA B 2 225 ? 73.749 90.159 76.745 1.00 51.93 310 ALA B CA 1
ATOM 4718 C C . ALA B 2 225 ? 74.592 90.894 77.781 1.00 56.46 310 ALA B C 1
ATOM 4719 O O . ALA B 2 225 ? 75.260 91.886 77.466 1.00 53.64 310 ALA B O 1
ATOM 4726 N N . VAL B 2 226 ? 74.575 90.416 79.027 1.00 64.95 311 VAL B N 1
ATOM 4727 C CA . VAL B 2 226 ? 75.399 91.028 80.064 1.00 68.20 311 VAL B CA 1
ATOM 4728 C C . VAL B 2 226 ? 76.877 90.875 79.734 1.00 64.56 311 VAL B C 1
ATOM 4729 O O . VAL B 2 226 ? 77.691 91.742 80.074 1.00 66.51 311 VAL B O 1
ATOM 4742 N N . GLY B 2 227 ? 77.250 89.777 79.074 1.00 55.97 312 GLY B N 1
ATOM 4743 C CA . GLY B 2 227 ? 78.648 89.571 78.731 1.00 50.20 312 GLY B CA 1
ATOM 4744 C C . GLY B 2 227 ? 79.160 90.587 77.730 1.00 48.63 312 GLY B C 1
ATOM 4745 O O . GLY B 2 227 ? 80.270 91.107 77.874 1.00 43.52 312 GLY B O 1
ATOM 4749 N N . LYS B 2 228 ? 78.365 90.883 76.699 1.00 55.23 313 LYS B N 1
ATOM 4750 C CA . LYS B 2 228 ? 78.756 91.912 75.742 1.00 61.37 313 LYS B CA 1
ATOM 4751 C C . LYS B 2 228 ? 78.885 93.267 76.425 1.00 58.61 313 LYS B C 1
ATOM 4752 O O . LYS B 2 228 ? 79.817 94.029 76.142 1.00 61.73 313 LYS B O 1
ATOM 4771 N N . SER B 2 229 ? 77.958 93.583 77.332 1.00 52.13 314 SER B N 1
ATOM 4772 C CA . SER B 2 229 ? 78.001 94.863 78.031 1.00 49.61 314 SER B CA 1
ATOM 4773 C C . SER B 2 229 ? 79.212 94.943 78.953 1.00 50.05 314 SER B C 1
ATOM 4774 O O . SER B 2 229 ? 79.929 95.951 78.967 1.00 47.83 314 SER B O 1
ATOM 4782 N N . TYR B 2 230 ? 79.454 93.887 79.734 1.00 52.51 315 TYR B N 1
ATOM 4783 C CA . TYR B 2 230 ? 80.578 93.888 80.665 1.00 52.14 315 TYR B CA 1
ATOM 4784 C C . TYR B 2 230 ? 81.905 93.995 79.926 1.00 50.10 315 TYR B C 1
ATOM 4785 O O . TYR B 2 230 ? 82.784 94.774 80.312 1.00 46.15 315 TYR B O 1
ATOM 4803 N N . HIS B 2 231 ? 82.067 93.222 78.855 1.00 53.42 316 HIS B N 1
ATOM 4804 C CA . HIS B 2 231 ? 83.314 93.200 78.100 1.00 59.68 316 HIS B CA 1
ATOM 4805 C C . HIS B 2 231 ? 83.486 94.419 77.197 1.00 66.15 316 HIS B C 1
ATOM 4806 O O . HIS B 2 231 ? 84.349 94.397 76.313 1.00 67.43 316 HIS B O 1
ATOM 4820 N N . SER B 2 232 ? 82.691 95.475 77.395 1.00 68.85 317 SER B N 1
ATOM 4821 C CA . SER B 2 232 ? 82.859 96.719 76.653 1.00 69.15 317 SER B CA 1
ATOM 4822 C C . SER B 2 232 ? 82.758 97.926 77.578 1.00 67.44 317 SER B C 1
ATOM 4823 O O . SER B 2 232 ? 82.329 99.004 77.153 1.00 70.19 317 SER B O 1
ATOM 4831 N N . GLY B 2 233 ? 83.143 97.761 78.842 1.00 63.12 318 GLY B N 1
ATOM 4832 C CA . GLY B 2 233 ? 83.118 98.849 79.797 1.00 61.18 318 GLY B CA 1
ATOM 4833 C C . GLY B 2 233 ? 81.749 99.219 80.317 1.00 60.31 318 GLY B C 1
ATOM 4834 O O . GLY B 2 233 ? 81.629 100.214 81.041 1.00 61.53 318 GLY B O 1
ATOM 4838 N N . GLY B 2 234 ? 80.713 98.456 79.977 1.00 58.90 319 GLY B N 1
ATOM 4839 C CA . GLY B 2 234 ? 79.374 98.790 80.419 1.00 60.62 319 GLY B CA 1
ATOM 4840 C C . GLY B 2 234 ? 79.125 98.388 81.861 1.00 66.50 319 GLY B C 1
ATOM 4841 O O . GLY B 2 234 ? 79.742 97.467 82.396 1.00 67.07 319 GLY B O 1
ATOM 4845 N N . THR B 2 235 ? 78.203 99.105 82.497 1.00 72.40 320 THR B N 1
ATOM 4846 C CA . THR B 2 235 ? 77.786 98.779 83.852 1.00 73.36 320 THR B CA 1
ATOM 4847 C C . THR B 2 235 ? 76.736 97.676 83.815 1.00 68.43 320 THR B C 1
ATOM 4848 O O . THR B 2 235 ? 75.887 97.640 82.920 1.00 69.95 320 THR B O 1
ATOM 4859 N N . ILE B 2 236 ? 76.797 96.775 84.793 1.00 60.38 321 ILE B N 1
ATOM 4860 C CA . ILE B 2 236 ? 75.958 95.581 84.792 1.00 53.74 321 ILE B CA 1
ATOM 4861 C C . ILE B 2 236 ? 74.986 95.526 85.961 1.00 52.34 321 ILE B C 1
ATOM 4862 O O . ILE B 2 236 ? 74.146 94.613 85.998 1.00 53.57 321 ILE B O 1
ATOM 4878 N N . GLY B 2 237 ? 75.060 96.451 86.917 1.00 51.88 322 GLY B N 1
ATOM 4879 C CA . GLY B 2 237 ? 74.065 96.549 87.970 1.00 50.49 322 GLY B CA 1
ATOM 4880 C C . GLY B 2 237 ? 74.546 96.204 89.363 1.00 49.05 322 GLY B C 1
ATOM 4881 O O . GLY B 2 237 ? 73.753 96.299 90.308 1.00 50.18 322 GLY B O 1
ATOM 4885 N N . VAL B 2 238 ? 75.805 95.801 89.532 1.00 46.66 323 VAL B N 1
ATOM 4886 C CA . VAL B 2 238 ? 76.357 95.494 90.847 1.00 45.55 323 VAL B 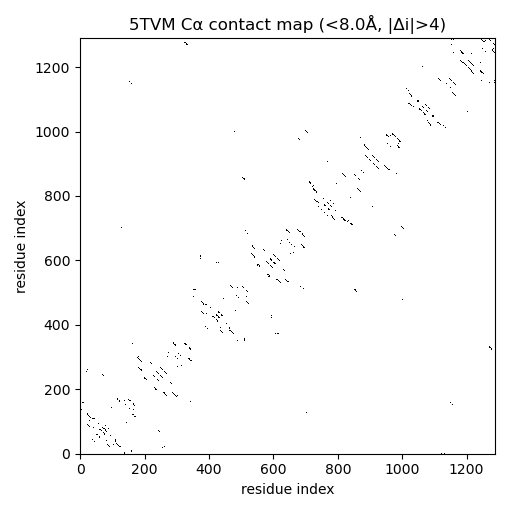CA 1
ATOM 4887 C C . VAL B 2 238 ? 77.305 96.571 91.340 1.00 49.91 323 VAL B C 1
ATOM 4888 O O . VAL B 2 238 ? 77.868 96.429 92.436 1.00 47.71 323 VAL B O 1
ATOM 4901 N N . GLU B 2 239 ? 77.497 97.644 90.576 1.00 56.96 324 GLU B N 1
ATOM 4902 C CA . GLU B 2 239 ? 78.448 98.676 90.948 1.00 60.72 324 GLU B CA 1
ATOM 4903 C C . GLU B 2 239 ? 77.970 99.414 92.200 1.00 60.04 324 GLU B C 1
ATOM 4904 O O . GLU B 2 239 ? 76.772 99.457 92.488 1.00 61.41 324 GLU B O 1
ATOM 4916 N N . PRO B 2 240 ? 78.893 100.009 92.962 1.00 57.49 325 PRO B N 1
ATOM 4917 C CA . PRO B 2 240 ? 78.493 100.622 94.242 1.00 56.68 325 PRO B CA 1
ATOM 4918 C C . PRO B 2 240 ? 77.477 101.743 94.100 1.00 58.95 325 PRO B C 1
ATOM 4919 O O . PRO B 2 240 ? 76.691 101.974 95.028 1.00 59.33 325 PRO B O 1
ATOM 4930 N N . GLU B 2 241 ? 77.472 102.452 92.970 1.00 59.40 326 GLU B N 1
ATOM 4931 C CA . GLU B 2 241 ? 76.572 103.590 92.811 1.00 61.29 326 GLU B CA 1
ATOM 4932 C C . GLU B 2 241 ? 75.113 103.189 93.001 1.00 58.86 326 GLU B C 1
ATOM 4933 O O . GLU B 2 241 ? 74.302 104.001 93.460 1.00 59.66 326 GLU B O 1
ATOM 4945 N N . TYR B 2 242 ? 74.762 101.948 92.663 1.00 55.49 327 TYR B N 1
ATOM 4946 C CA . TYR B 2 242 ? 73.378 101.496 92.731 1.00 52.35 327 TYR B CA 1
ATOM 4947 C C . TYR B 2 242 ? 72.910 101.192 94.149 1.00 50.51 327 TYR B C 1
ATOM 4948 O O . TYR B 2 242 ? 71.728 100.882 94.333 1.00 47.88 327 TYR B O 1
ATOM 4966 N N . TYR B 2 243 ? 73.786 101.268 95.148 1.00 52.46 328 TYR B N 1
ATOM 4967 C CA . TYR B 2 243 ? 73.449 100.888 96.522 1.00 53.13 328 TYR B CA 1
ATOM 4968 C C . TYR B 2 243 ? 74.018 101.927 97.478 1.00 51.20 328 TYR B C 1
ATOM 4969 O O . TYR B 2 243 ? 74.998 101.678 98.191 1.00 49.11 328 TYR B O 1
ATOM 4987 N N . PRO B 2 244 ? 73.408 103.117 97.525 1.00 50.76 329 PRO B N 1
ATOM 4988 C CA . PRO B 2 244 ? 73.975 104.196 98.349 1.00 52.66 329 PRO B CA 1
ATOM 4989 C C . PRO B 2 244 ? 73.879 103.939 99.841 1.00 54.94 329 PRO B C 1
ATOM 4990 O O . PRO B 2 244 ? 74.713 104.450 100.598 1.00 54.23 329 PRO B O 1
ATOM 5001 N N . ASN B 2 245 ? 72.886 103.175 100.294 1.00 59.53 330 ASN B N 1
ATOM 5002 C CA . ASN B 2 245 ? 72.789 102.831 101.706 1.00 64.48 330 ASN B CA 1
ATOM 5003 C C . ASN B 2 245 ? 73.790 101.761 102.120 1.00 62.03 330 ASN B C 1
ATOM 5004 O O . ASN B 2 245 ? 73.886 101.457 103.314 1.00 58.66 330 ASN B O 1
ATOM 5015 N N . TYR B 2 246 ? 74.532 101.191 101.174 1.00 53.09 331 TYR B N 1
ATOM 5016 C CA . TYR B 2 246 ? 75.478 100.122 101.451 1.00 53.37 331 TYR B CA 1
ATOM 5017 C C . TYR B 2 246 ? 76.886 100.548 101.062 1.00 50.29 331 TYR B C 1
ATOM 5018 O O . TYR B 2 246 ? 77.079 101.411 100.200 1.00 51.01 331 TYR B O 1
ATOM 5036 N N . GLU B 2 247 ? 77.867 99.930 101.712 1.00 45.85 332 GLU B N 1
ATOM 5037 C CA . GLU B 2 247 ? 79.276 100.158 101.430 1.00 47.01 332 GLU B CA 1
ATOM 5038 C C . GLU B 2 247 ? 79.896 98.857 100.942 1.00 46.24 332 GLU B C 1
ATOM 5039 O O . GLU B 2 247 ? 79.713 97.806 101.566 1.00 42.88 332 GLU B O 1
ATOM 5051 N N . ALA B 2 248 ? 80.619 98.927 99.826 1.00 51.29 333 ALA B N 1
ATOM 5052 C CA . ALA B 2 248 ? 81.306 97.755 99.297 1.00 50.96 333 ALA B CA 1
ATOM 5053 C C . ALA B 2 248 ? 82.535 97.456 100.146 1.00 47.55 333 ALA B C 1
ATOM 5054 O O . ALA B 2 248 ? 83.407 98.315 100.310 1.00 45.12 333 ALA B O 1
ATOM 5061 N N . HIS B 2 249 ? 82.605 96.240 100.687 1.00 46.31 334 HIS B N 1
ATOM 5062 C CA . HIS B 2 249 ? 83.704 95.853 101.563 1.00 45.87 334 HIS B CA 1
ATOM 5063 C C . HIS B 2 249 ? 84.782 95.045 100.859 1.00 45.86 334 HIS B C 1
ATOM 5064 O O . HIS B 2 249 ? 85.959 95.173 101.209 1.00 51.64 334 HIS B O 1
ATOM 5078 N N . HIS B 2 250 ? 84.419 94.212 99.887 1.00 40.46 335 HIS B N 1
ATOM 5079 C CA . HIS B 2 250 ? 85.419 93.530 99.079 1.00 36.35 335 HIS B CA 1
ATOM 5080 C C . HIS B 2 250 ? 84.758 92.986 97.823 1.00 35.76 335 HIS B C 1
ATOM 5081 O O . HIS B 2 250 ? 83.602 92.557 97.856 1.00 36.77 335 HIS B O 1
ATOM 5095 N N . ARG B 2 251 ? 85.509 93.003 96.725 1.00 34.13 336 ARG B N 1
ATOM 5096 C CA . ARG B 2 251 ? 85.010 92.593 95.424 1.00 37.65 336 ARG B CA 1
ATOM 5097 C C . ARG B 2 251 ? 86.086 91.776 94.723 1.00 36.07 336 ARG B C 1
ATOM 5098 O O . ARG B 2 251 ? 87.279 92.068 94.853 1.00 36.84 336 ARG B O 1
ATOM 5119 N N . THR B 2 252 ? 85.663 90.747 93.992 1.00 32.90 337 THR B N 1
ATOM 5120 C CA . THR B 2 252 ? 86.579 89.850 93.303 1.00 34.61 337 THR B CA 1
ATOM 5121 C C . THR B 2 252 ? 86.147 89.681 91.854 1.00 34.03 337 THR B C 1
ATOM 5122 O O . THR B 2 252 ? 84.955 89.712 91.537 1.00 31.02 337 THR B O 1
ATOM 5133 N N . VAL B 2 253 ? 87.132 89.499 90.977 1.00 38.03 338 VAL B N 1
ATOM 5134 C CA . VAL B 2 253 ? 86.895 89.242 89.559 1.00 40.96 338 VAL B CA 1
ATOM 5135 C C . VAL B 2 253 ? 87.828 88.121 89.124 1.00 36.42 338 VAL B C 1
ATOM 5136 O O . VAL B 2 253 ? 89.035 88.178 89.383 1.00 32.84 338 VAL B O 1
ATOM 5149 N N . ASN B 2 254 ? 87.275 87.103 88.464 1.00 35.57 339 ASN B N 1
ATOM 5150 C CA . ASN B 2 254 ? 88.049 85.917 88.117 1.00 35.81 339 ASN B CA 1
ATOM 5151 C C . ASN B 2 254 ? 87.585 85.345 86.787 1.00 34.12 339 ASN B C 1
ATOM 5152 O O . ASN B 2 254 ? 86.382 85.192 86.556 1.00 29.22 339 ASN B O 1
ATOM 5163 N N . GLU B 2 255 ? 88.548 85.021 85.925 1.00 40.49 340 GLU B N 1
ATOM 5164 C CA . GLU B 2 255 ? 88.296 84.219 84.730 1.00 44.05 340 GLU B CA 1
ATOM 5165 C C . GLU B 2 255 ? 88.656 82.777 85.079 1.00 42.78 340 GLU B C 1
ATOM 5166 O O . GLU B 2 255 ? 89.764 82.302 84.827 1.00 42.75 340 GLU B O 1
ATOM 5178 N N . TYR B 2 256 ? 87.694 82.076 85.687 1.00 43.04 341 TYR B N 1
ATOM 5179 C CA . TYR B 2 256 ? 87.974 80.732 86.185 1.00 43.40 341 TYR B CA 1
ATOM 5180 C C . TYR B 2 256 ? 88.231 79.750 85.049 1.00 44.98 341 TYR B C 1
ATOM 5181 O O . TYR B 2 256 ? 89.046 78.833 85.200 1.00 43.67 341 TYR B O 1
ATOM 5199 N N . THR B 2 257 ? 87.567 79.928 83.912 1.00 48.29 342 THR B N 1
ATOM 5200 C CA . THR B 2 257 ? 87.837 79.152 82.713 1.00 49.89 342 THR B CA 1
ATOM 5201 C C . THR B 2 257 ? 87.865 80.107 81.529 1.00 49.27 342 THR B C 1
ATOM 5202 O O . THR B 2 257 ? 87.201 81.150 81.564 1.00 49.57 342 THR B O 1
ATOM 5213 N N . PRO B 2 258 ? 88.631 79.796 80.483 1.00 47.87 343 PRO B N 1
ATOM 5214 C CA . PRO B 2 258 ? 88.770 80.742 79.368 1.00 44.23 343 PRO B CA 1
ATOM 5215 C C . PRO B 2 258 ? 87.432 81.291 78.894 1.00 37.70 343 PRO B C 1
ATOM 5216 O O . PRO B 2 258 ? 86.480 80.546 78.649 1.00 35.93 343 PRO B O 1
ATOM 5227 N N . GLY B 2 259 ? 87.362 82.618 78.778 1.00 35.34 344 GLY B N 1
ATOM 5228 C CA . GLY B 2 259 ? 86.195 83.285 78.246 1.00 36.79 344 GLY B CA 1
ATOM 5229 C C . GLY B 2 259 ? 85.042 83.454 79.209 1.00 37.89 344 GLY B C 1
ATOM 5230 O O . GLY B 2 259 ? 84.107 84.205 78.899 1.00 42.03 344 GLY B O 1
ATOM 5234 N N . HIS B 2 260 ? 85.065 82.790 80.363 1.00 33.79 345 HIS B N 1
ATOM 5235 C CA . HIS B 2 260 ? 83.978 82.858 81.331 1.00 32.30 345 HIS B CA 1
ATOM 5236 C C . HIS B 2 260 ? 84.475 83.526 82.603 1.00 31.97 345 HIS B C 1
ATOM 5237 O O . HIS B 2 260 ? 85.525 83.152 83.138 1.00 30.15 345 HIS B O 1
ATOM 5251 N N . TRP B 2 261 ? 83.717 84.506 83.084 1.00 33.45 346 TRP B N 1
ATOM 5252 C CA . TRP B 2 261 ? 84.114 85.318 84.222 1.00 33.94 346 TRP B CA 1
ATOM 5253 C C . TRP B 2 261 ? 83.071 85.227 85.325 1.00 30.10 346 TRP B C 1
ATOM 5254 O O . TRP B 2 261 ? 81.908 84.891 85.087 1.00 25.42 346 TRP B O 1
ATOM 5275 N N . VAL B 2 262 ? 83.508 85.532 86.544 1.00 31.04 347 VAL B N 1
ATOM 5276 C CA . VAL B 2 262 ? 82.632 85.561 87.708 1.00 30.70 347 VAL B CA 1
ATOM 5277 C C . VAL B 2 262 ? 82.971 86.798 88.524 1.00 28.89 347 VAL B C 1
ATOM 5278 O O . VAL B 2 262 ? 84.144 87.050 88.820 1.00 27.28 347 VAL B O 1
ATOM 5291 N N . LEU B 2 263 ? 81.949 87.575 88.871 1.00 31.21 348 LEU B N 1
ATOM 5292 C CA . LEU B 2 263 ? 82.090 88.749 89.719 1.00 33.65 348 LEU B CA 1
ATOM 5293 C C . LEU B 2 263 ? 81.360 88.517 91.031 1.00 32.30 348 LEU B C 1
ATOM 5294 O O . LEU B 2 263 ? 80.255 87.967 91.047 1.00 30.66 348 LEU B O 1
ATOM 5310 N N . LYS B 2 264 ? 81.980 88.942 92.128 1.00 34.92 349 LYS B N 1
ATOM 5311 C CA . LYS B 2 264 ? 81.398 88.808 93.455 1.00 37.62 349 LYS B CA 1
ATOM 5312 C C . LYS B 2 264 ? 81.680 90.076 94.242 1.00 34.13 349 LYS B C 1
ATOM 5313 O O . LYS B 2 264 ? 82.764 90.652 94.132 1.00 35.28 349 LYS B O 1
ATOM 5332 N N . VAL B 2 265 ? 80.704 90.500 95.043 1.00 33.45 350 VAL B N 1
ATOM 5333 C CA . VAL B 2 265 ? 80.814 91.719 95.837 1.00 36.45 350 VAL B CA 1
ATOM 5334 C C . VAL B 2 265 ? 80.118 91.501 97.173 1.00 35.17 350 VAL B C 1
ATOM 5335 O O . VAL B 2 265 ? 79.006 90.965 97.225 1.00 32.36 350 VAL B O 1
ATOM 5348 N N . ASN B 2 266 ? 80.772 91.927 98.251 1.00 36.61 351 ASN B N 1
ATOM 5349 C CA . ASN B 2 266 ? 80.169 91.961 99.577 1.00 37.06 351 ASN B CA 1
ATOM 5350 C C . ASN B 2 266 ? 79.765 93.393 99.903 1.00 37.68 351 ASN B C 1
ATOM 5351 O O . ASN B 2 266 ? 80.567 94.318 99.746 1.00 37.48 351 ASN B O 1
ATOM 5362 N N . TYR B 2 267 ? 78.525 93.571 100.352 1.00 38.89 352 TYR B N 1
ATOM 5363 C CA . TYR B 2 267 ? 78.006 94.871 100.752 1.00 40.99 352 TYR B CA 1
ATOM 5364 C C . TYR B 2 267 ? 77.583 94.828 102.212 1.00 42.31 352 TYR B C 1
ATOM 5365 O O . TYR B 2 267 ? 76.995 93.843 102.671 1.00 42.26 352 TYR B O 1
ATOM 5383 N N . VAL B 2 268 ? 77.878 95.903 102.936 1.00 45.11 353 VAL B N 1
ATOM 5384 C CA . VAL B 2 268 ? 77.481 96.049 104.330 1.00 48.33 353 VAL B CA 1
ATOM 5385 C C . VAL B 2 268 ? 76.711 97.352 104.470 1.00 51.73 353 VAL B C 1
ATOM 5386 O O . VAL B 2 268 ? 77.084 98.372 103.879 1.00 49.41 353 VAL B O 1
ATOM 5399 N N . LYS B 2 269 ? 75.633 97.316 105.248 1.00 56.94 354 LYS B N 1
ATOM 5400 C CA . LYS B 2 269 ? 74.823 98.506 105.462 1.00 60.02 354 LYS B CA 1
ATOM 5401 C C . LYS B 2 269 ? 75.608 99.528 106.274 1.00 58.76 354 LYS B C 1
ATOM 5402 O O . LYS B 2 269 ? 76.180 99.201 107.318 1.00 56.98 354 LYS B O 1
ATOM 5421 N N . ARG B 2 270 ? 75.641 100.769 105.784 1.00 59.29 355 ARG B N 1
ATOM 5422 C CA . ARG B 2 270 ? 76.398 101.815 106.465 1.00 61.85 355 ARG B CA 1
ATOM 5423 C C . ARG B 2 270 ? 75.875 102.046 107.877 1.00 68.92 355 ARG B C 1
ATOM 5424 O O . ARG B 2 270 ? 76.660 102.239 108.813 1.00 65.23 355 ARG B O 1
ATOM 5445 N N . ALA B 2 271 ? 74.553 102.029 108.052 1.00 80.96 356 ALA B N 1
ATOM 5446 C CA . ALA B 2 271 ? 73.925 102.200 109.360 1.00 89.45 356 ALA B CA 1
ATOM 5447 C C . ALA B 2 271 ? 74.356 103.525 109.997 1.00 94.79 356 ALA B C 1
ATOM 5448 O O . ALA B 2 271 ? 75.165 103.581 110.926 1.00 97.32 356 ALA B O 1
ATOM 5455 N N . VAL B 2 272 ? 73.785 104.599 109.462 1.00 94.84 357 VAL B N 1
ATOM 5456 C CA . VAL B 2 272 ? 74.066 105.940 109.958 1.00 95.52 357 VAL B CA 1
ATOM 5457 C C . VAL B 2 272 ? 73.582 106.059 111.398 1.00 94.81 357 VAL B C 1
ATOM 5458 O O . VAL B 2 272 ? 74.319 106.507 112.275 1.00 94.44 357 VAL B O 1
ATOM 5471 N N . ASP C 1 6 ? 85.681 64.210 132.824 1.00 47.19 6 ASP C N 1
ATOM 5472 C CA . ASP C 1 6 ? 86.329 63.503 133.922 1.00 46.70 6 ASP C CA 1
ATOM 5473 C C . ASP C 1 6 ? 86.568 62.040 133.551 1.00 45.73 6 ASP C C 1
ATOM 5474 O O . ASP C 1 6 ? 85.992 61.534 132.588 1.00 46.55 6 ASP C O 1
ATOM 5482 N N . SER C 1 7 ? 87.419 61.364 134.324 1.00 44.83 7 SER C N 1
ATOM 5483 C CA . SER C 1 7 ? 87.798 59.996 133.985 1.00 44.33 7 SER C CA 1
ATOM 5484 C C . SER C 1 7 ? 86.611 59.045 134.082 1.00 40.32 7 SER C C 1
ATOM 5485 O O . SER C 1 7 ? 86.479 58.125 133.266 1.00 40.15 7 SER C O 1
ATOM 5493 N N . LEU C 1 8 ? 85.736 59.243 135.070 1.00 36.51 8 LEU C N 1
ATOM 5494 C CA . LEU C 1 8 ? 84.597 58.346 135.232 1.00 34.34 8 LEU C CA 1
ATOM 5495 C C . LEU C 1 8 ? 83.610 58.493 134.082 1.00 31.47 8 LEU C C 1
ATOM 5496 O O . LEU C 1 8 ? 83.104 57.493 133.559 1.00 29.84 8 LEU C O 1
ATOM 5512 N N . SER C 1 9 ? 83.321 59.728 133.670 1.00 32.10 9 SER C N 1
ATOM 5513 C CA . SER C 1 9 ? 82.503 59.928 132.479 1.00 33.99 9 SER C CA 1
ATOM 5514 C C . SER C 1 9 ? 83.215 59.433 131.228 1.00 35.23 9 SER C C 1
ATOM 5515 O O . SER C 1 9 ? 82.559 59.048 130.253 1.00 38.11 9 SER C O 1
ATOM 5523 N N . LEU C 1 10 ? 84.549 59.432 131.238 1.00 34.66 10 LEU C N 1
ATOM 5524 C CA . LEU C 1 10 ? 85.304 58.941 130.092 1.00 36.19 10 LEU C CA 1
ATOM 5525 C C . LEU C 1 10 ? 85.181 57.426 129.961 1.00 32.92 10 LEU C C 1
ATOM 5526 O O . LEU C 1 10 ? 85.073 56.901 128.846 1.00 30.40 10 LEU C O 1
ATOM 5542 N N . MET C 1 11 ? 85.192 56.706 131.087 1.00 31.90 11 MET C N 1
ATOM 5543 C CA . MET C 1 11 ? 84.944 55.268 131.045 1.00 31.80 11 MET C CA 1
ATOM 5544 C C . MET C 1 11 ? 83.529 54.976 130.571 1.00 33.62 11 MET C C 1
ATOM 5545 O O . MET C 1 11 ? 83.310 54.068 129.759 1.00 30.50 11 MET C O 1
ATOM 5559 N N . ALA C 1 12 ? 82.551 55.732 131.076 1.00 36.07 12 ALA C N 1
ATOM 5560 C CA . ALA C 1 12 ? 81.164 55.509 130.686 1.00 36.36 12 ALA C CA 1
ATOM 5561 C C . ALA C 1 12 ? 80.972 55.739 129.195 1.00 41.38 12 ALA C C 1
ATOM 5562 O O . ALA C 1 12 ? 80.249 54.985 128.531 1.00 44.22 12 ALA C O 1
ATOM 5569 N N . MET C 1 13 ? 81.615 56.770 128.645 1.00 44.56 13 MET C N 1
ATOM 5570 C CA . MET C 1 13 ? 81.478 57.033 127.216 1.00 50.33 13 MET C CA 1
ATOM 5571 C C . MET C 1 13 ? 82.084 55.906 126.391 1.00 47.92 13 MET C C 1
ATOM 5572 O O . MET C 1 13 ? 81.499 55.483 125.386 1.00 48.85 13 MET C O 1
ATOM 5586 N N . TRP C 1 14 ? 83.255 55.406 126.795 1.00 44.92 14 TRP C N 1
ATOM 5587 C CA . TRP C 1 14 ? 83.859 54.292 126.072 1.00 43.10 14 TRP C CA 1
ATOM 5588 C C . TRP C 1 14 ? 82.940 53.080 126.049 1.00 42.37 14 TRP C C 1
ATOM 5589 O O . TRP C 1 14 ? 82.930 52.327 125.068 1.00 39.92 14 TRP C O 1
ATOM 5610 N N . GLY C 1 15 ? 82.171 52.867 127.117 1.00 46.95 15 GLY C N 1
ATOM 5611 C CA . GLY C 1 15 ? 81.196 51.791 127.107 1.00 48.02 15 GLY C CA 1
ATOM 5612 C C . GLY C 1 15 ? 80.069 52.050 126.128 1.00 47.13 15 GLY C C 1
ATOM 5613 O O . GLY C 1 15 ? 79.588 51.130 125.461 1.00 50.94 15 GLY C O 1
ATOM 5617 N N . SER C 1 16 ? 79.635 53.308 126.023 1.00 40.09 16 SER C N 1
ATOM 5618 C CA . SER C 1 16 ? 78.594 53.660 125.065 1.00 37.25 16 SER C CA 1
ATOM 5619 C C . SER C 1 16 ? 79.126 53.615 123.638 1.00 41.68 16 SER C C 1
ATOM 5620 O O . SER C 1 16 ? 78.394 53.249 122.710 1.00 41.90 16 SER C O 1
ATOM 5628 N N . ILE C 1 17 ? 80.391 53.994 123.443 1.00 44.42 17 ILE C N 1
ATOM 5629 C CA . ILE C 1 17 ? 80.989 53.926 122.113 1.00 47.68 17 ILE C CA 1
ATOM 5630 C C . ILE C 1 17 ? 81.098 52.478 121.653 1.00 50.70 17 ILE C C 1
ATOM 5631 O O . ILE C 1 17 ? 80.801 52.155 120.496 1.00 51.87 17 ILE C O 1
ATOM 5647 N N . ALA C 1 18 ? 81.525 51.583 122.547 1.00 53.84 18 ALA C N 1
ATOM 5648 C CA . ALA C 1 18 ? 81.674 50.181 122.174 1.00 56.60 18 ALA C CA 1
ATOM 5649 C C . ALA C 1 18 ? 80.338 49.558 121.797 1.00 59.43 18 ALA C C 1
ATOM 5650 O O . ALA C 1 18 ? 80.295 48.625 120.987 1.00 67.56 18 ALA C O 1
ATOM 5657 N N . ARG C 1 19 ? 79.242 50.052 122.371 1.00 80.13 19 ARG C N 1
ATOM 5658 C CA . ARG C 1 19 ? 77.907 49.598 122.009 1.00 72.89 19 ARG C CA 1
ATOM 5659 C C . ARG C 1 19 ? 77.263 50.456 120.931 1.00 66.67 19 ARG C C 1
ATOM 5660 O O . ARG C 1 19 ? 76.178 50.108 120.452 1.00 66.76 19 ARG C O 1
ATOM 5681 N N . PHE C 1 20 ? 77.896 51.560 120.541 1.00 59.47 20 PHE C N 1
ATOM 5682 C CA . PHE C 1 20 ? 77.278 52.478 119.596 1.00 56.40 20 PHE C CA 1
ATOM 5683 C C . PHE C 1 20 ? 77.056 51.797 118.253 1.00 64.16 20 PHE C C 1
ATOM 5684 O O . PHE C 1 20 ? 77.925 51.084 117.746 1.00 55.49 20 PHE C O 1
ATOM 5701 N N . ASP C 1 21 ? 75.871 52.018 117.682 1.00 87.13 21 ASP C N 1
ATOM 5702 C CA . ASP C 1 21 ? 75.497 51.467 116.389 1.00 101.29 21 ASP C CA 1
ATOM 5703 C C . ASP C 1 21 ? 75.612 52.568 115.341 1.00 107.74 21 ASP C C 1
ATOM 5704 O O . ASP C 1 21 ? 74.671 53.361 115.180 1.00 110.20 21 ASP C O 1
ATOM 5713 N N . PRO C 1 22 ? 76.723 52.676 114.613 1.00 108.78 22 PRO C N 1
ATOM 5714 C CA . PRO C 1 22 ? 76.784 53.663 113.530 1.00 111.32 22 PRO C CA 1
ATOM 5715 C C . PRO C 1 22 ? 75.718 53.357 112.490 1.00 111.90 22 PRO C C 1
ATOM 5716 O O . PRO C 1 22 ? 75.097 52.293 112.493 1.00 113.37 22 PRO C O 1
ATOM 5727 N N . LYS C 1 23 ? 75.497 54.315 111.591 1.00 108.94 23 LYS C N 1
ATOM 5728 C CA . LYS C 1 23 ? 74.383 54.221 110.654 1.00 109.02 23 LYS C CA 1
ATOM 5729 C C . LYS C 1 23 ? 73.072 54.245 111.433 1.00 109.04 23 LYS C C 1
ATOM 5730 O O . LYS C 1 23 ? 73.081 54.213 112.668 1.00 105.08 23 LYS C O 1
ATOM 5749 N N . HIS C 1 24 ? 71.941 54.304 110.732 1.00 107.58 24 HIS C N 1
ATOM 5750 C CA . HIS C 1 24 ? 70.635 54.443 111.375 1.00 111.55 24 HIS C CA 1
ATOM 5751 C C . HIS C 1 24 ? 70.653 55.620 112.356 1.00 112.63 24 HIS C C 1
ATOM 5752 O O . HIS C 1 24 ? 70.672 55.466 113.577 1.00 112.99 24 HIS C O 1
ATOM 5766 N N . GLU C 1 25 ? 70.645 56.813 111.767 1.00 111.73 25 GLU C N 1
ATOM 5767 C CA . GLU C 1 25 ? 70.922 58.034 112.506 1.00 109.07 25 GLU C CA 1
ATOM 5768 C C . GLU C 1 25 ? 69.737 58.427 113.390 1.00 107.66 25 GLU C C 1
ATOM 5769 O O . GLU C 1 25 ? 68.661 57.824 113.355 1.00 105.00 25 GLU C O 1
ATOM 5781 N N . ARG C 1 26 ? 69.966 59.462 114.203 1.00 111.14 26 ARG C N 1
ATOM 5782 C CA . ARG C 1 26 ? 68.935 60.059 115.054 1.00 111.70 26 ARG C CA 1
ATOM 5783 C C . ARG C 1 26 ? 68.517 59.115 116.181 1.00 107.94 26 ARG C C 1
ATOM 5784 O O . ARG C 1 26 ? 67.345 59.056 116.554 1.00 115.18 26 ARG C O 1
ATOM 5805 N N . SER C 1 27 ? 69.481 58.384 116.736 1.00 92.25 27 SER C N 1
ATOM 5806 C CA . SER C 1 27 ? 69.196 57.503 117.861 1.00 79.39 27 SER C CA 1
ATOM 5807 C C . SER C 1 27 ? 68.691 58.309 119.052 1.00 69.04 27 SER C C 1
ATOM 5808 O O . SER C 1 27 ? 69.256 59.351 119.399 1.00 67.74 27 SER C O 1
ATOM 5816 N N . PHE C 1 28 ? 67.626 57.819 119.681 1.00 60.36 28 PHE C N 1
ATOM 5817 C CA . PHE C 1 28 ? 66.971 58.516 120.779 1.00 56.28 28 PHE C CA 1
ATOM 5818 C C . PHE C 1 28 ? 67.439 57.956 122.116 1.00 58.09 28 PHE C C 1
ATOM 5819 O O . PHE C 1 28 ? 67.679 56.753 122.249 1.00 54.57 28 PHE C O 1
ATOM 5836 N N . GLU C 1 29 ? 67.565 58.839 123.105 1.00 44.39 29 GLU C N 1
ATOM 5837 C CA . GLU C 1 29 ? 68.020 58.456 124.440 1.00 48.25 29 GLU C CA 1
ATOM 5838 C C . GLU C 1 29 ? 66.836 57.896 125.216 1.00 49.89 29 GLU C C 1
ATOM 5839 O O . GLU C 1 29 ? 65.996 58.645 125.721 1.00 53.09 29 GLU C O 1
ATOM 5851 N N . GLY C 1 30 ? 66.771 56.572 125.316 1.00 45.69 30 GLY C N 1
ATOM 5852 C CA . GLY C 1 30 ? 65.745 55.911 126.084 1.00 42.56 30 GLY C CA 1
ATOM 5853 C C . GLY C 1 30 ? 65.929 56.090 127.580 1.00 40.01 30 GLY C C 1
ATOM 5854 O O . GLY C 1 30 ? 65.004 56.492 128.293 1.00 39.51 30 GLY C O 1
ATOM 5858 N N . PRO C 1 31 ? 67.123 55.776 128.087 1.00 38.55 31 PRO C N 1
ATOM 5859 C CA . PRO C 1 31 ? 67.390 55.960 129.518 1.00 37.93 31 PRO C CA 1
ATOM 5860 C C . PRO C 1 31 ? 66.934 57.329 130.004 1.00 38.24 31 PRO C C 1
ATOM 5861 O O . PRO C 1 31 ? 67.027 58.329 129.290 1.00 39.69 31 PRO C O 1
ATOM 5872 N N . GLU C 1 32 ? 66.442 57.367 131.238 1.00 37.00 32 GLU C N 1
ATOM 5873 C CA . GLU C 1 32 ? 65.717 58.514 131.754 1.00 38.05 32 GLU C CA 1
ATOM 5874 C C . GLU C 1 32 ? 66.439 59.115 132.951 1.00 36.77 32 GLU C C 1
ATOM 5875 O O . GLU C 1 32 ? 67.213 58.448 133.644 1.00 36.03 32 GLU C O 1
ATOM 5887 N N . LYS C 1 33 ? 66.170 60.397 133.178 1.00 37.56 33 LYS C N 1
ATOM 5888 C CA . LYS C 1 33 ? 66.591 61.091 134.384 1.00 36.74 33 LYS C CA 1
ATOM 5889 C C . LYS C 1 33 ? 65.407 61.166 135.338 1.00 34.40 33 LYS C C 1
ATOM 5890 O O . LYS C 1 33 ? 64.261 61.335 134.907 1.00 33.86 33 LYS C O 1
ATOM 5909 N N . ARG C 1 34 ? 65.682 61.029 136.633 1.00 31.18 34 ARG C N 1
ATOM 5910 C CA . ARG C 1 34 ? 64.636 60.981 137.648 1.00 33.61 34 ARG C CA 1
ATOM 5911 C C . ARG C 1 34 ? 64.975 61.957 138.762 1.00 34.95 34 ARG C C 1
ATOM 5912 O O . ARG C 1 34 ? 65.995 61.800 139.441 1.00 33.87 34 ARG C O 1
ATOM 5933 N N . LEU C 1 35 ? 64.120 62.958 138.948 1.00 37.16 35 LEU C N 1
ATOM 5934 C CA . LEU C 1 35 ? 64.238 63.908 140.046 1.00 36.29 35 LEU C CA 1
ATOM 5935 C C . LEU C 1 35 ? 63.085 63.694 141.015 1.00 37.03 35 LEU C C 1
ATOM 5936 O O . LEU C 1 35 ? 61.919 63.685 140.607 1.00 35.14 35 LEU C O 1
ATOM 5952 N N . GLU C 1 36 ? 63.411 63.520 142.294 1.00 40.81 36 GLU C N 1
ATOM 5953 C CA . GLU C 1 36 ? 62.407 63.377 143.338 1.00 45.55 36 GLU C CA 1
ATOM 5954 C C . GLU C 1 36 ? 62.734 64.311 144.493 1.00 42.05 36 GLU C C 1
ATOM 5955 O O . GLU C 1 36 ? 63.890 64.411 144.914 1.00 39.69 36 GLU C O 1
ATOM 5967 N N . VAL C 1 37 ? 61.708 64.991 145.000 1.00 41.19 37 VAL C N 1
ATOM 5968 C CA . VAL C 1 37 ? 61.841 65.905 146.128 1.00 41.17 37 VAL C CA 1
ATOM 5969 C C . VAL C 1 37 ? 60.694 65.632 147.089 1.00 43.73 37 VAL C C 1
ATOM 5970 O O . VAL C 1 37 ? 59.525 65.807 146.728 1.00 44.59 37 VAL C O 1
ATOM 5983 N N . ILE C 1 38 ? 61.025 65.207 148.305 1.00 45.20 38 ILE C N 1
ATOM 5984 C CA . ILE C 1 38 ? 60.048 64.992 149.366 1.00 47.27 38 ILE C CA 1
ATOM 5985 C C . ILE C 1 38 ? 60.190 66.133 150.361 1.00 48.24 38 ILE C C 1
ATOM 5986 O O . ILE C 1 38 ? 61.306 66.459 150.784 1.00 50.46 38 ILE C O 1
ATOM 6002 N N . MET C 1 39 ? 59.067 66.740 150.734 1.00 65.38 39 MET C N 1
ATOM 6003 C CA . MET C 1 39 ? 59.072 67.872 151.647 1.00 64.24 39 MET C CA 1
ATOM 6004 C C . MET C 1 39 ? 58.617 67.443 153.037 1.00 60.51 39 MET C C 1
ATOM 6005 O O . MET C 1 39 ? 57.766 66.564 153.194 1.00 58.27 39 MET C O 1
ATOM 6019 N N . ARG C 1 40 ? 59.207 68.077 154.046 1.00 57.70 40 ARG C N 1
ATOM 6020 C CA . ARG C 1 40 ? 58.811 67.870 155.428 1.00 60.03 40 ARG C CA 1
ATOM 6021 C C . ARG C 1 40 ? 57.514 68.614 155.725 1.00 66.89 40 ARG C C 1
ATOM 6022 O O . ARG C 1 40 ? 57.262 69.703 155.200 1.00 60.70 40 ARG C O 1
ATOM 6043 N N . VAL C 1 41 ? 56.687 68.012 156.573 1.00 83.00 41 VAL C N 1
ATOM 6044 C CA . VAL C 1 41 ? 55.407 68.597 156.960 1.00 90.26 41 VAL C CA 1
ATOM 6045 C C . VAL C 1 41 ? 55.617 69.386 158.246 1.00 94.65 41 VAL C C 1
ATOM 6046 O O . VAL C 1 41 ? 55.960 68.815 159.287 1.00 94.73 41 VAL C O 1
ATOM 6059 N N . VAL C 1 42 ? 55.415 70.698 158.173 1.00 98.32 42 VAL C N 1
ATOM 6060 C CA . VAL C 1 42 ? 55.679 71.596 159.288 1.00 104.10 42 VAL C CA 1
ATOM 6061 C C . VAL C 1 42 ? 54.360 72.167 159.791 1.00 104.13 42 VAL C C 1
ATOM 6062 O O . VAL C 1 42 ? 53.340 72.167 159.094 1.00 110.00 42 VAL C O 1
ATOM 6075 N N . ASP C 1 43 ? 54.386 72.654 161.030 1.00 96.18 43 ASP C N 1
ATOM 6076 C CA . ASP C 1 43 ? 53.251 73.385 161.579 1.00 90.54 43 ASP C CA 1
ATOM 6077 C C . ASP C 1 43 ? 52.862 74.515 160.638 1.00 88.46 43 ASP C C 1
ATOM 6078 O O . ASP C 1 43 ? 53.679 75.388 160.330 1.00 94.67 43 ASP C O 1
ATOM 6087 N N . GLY C 1 44 ? 51.614 74.497 160.179 1.00 96.75 44 GLY C N 1
ATOM 6088 C CA . GLY C 1 44 ? 51.138 75.481 159.233 1.00 86.51 44 GLY C CA 1
ATOM 6089 C C . GLY C 1 44 ? 51.214 75.057 157.783 1.00 75.86 44 GLY C C 1
ATOM 6090 O O . GLY C 1 44 ? 50.876 75.859 156.903 1.00 73.21 44 GLY C O 1
ATOM 6094 N N . THR C 1 45 ? 51.653 73.832 157.503 1.00 73.64 45 THR C N 1
ATOM 6095 C CA . THR C 1 45 ? 51.640 73.335 156.135 1.00 76.70 45 THR C CA 1
ATOM 6096 C C . THR C 1 45 ? 50.209 73.270 155.621 1.00 80.73 45 THR C C 1
ATOM 6097 O O . THR C 1 45 ? 49.281 72.932 156.362 1.00 85.68 45 THR C O 1
ATOM 6108 N N . HIS C 1 46 ? 50.032 73.601 154.344 1.00 80.35 46 HIS C N 1
ATOM 6109 C CA . HIS C 1 46 ? 48.717 73.522 153.727 1.00 78.80 46 HIS C CA 1
ATOM 6110 C C . HIS C 1 46 ? 48.113 72.144 153.963 1.00 75.53 46 HIS C C 1
ATOM 6111 O O . HIS C 1 46 ? 48.800 71.124 153.868 1.00 69.55 46 HIS C O 1
ATOM 6125 N N . VAL C 1 47 ? 46.818 72.122 154.286 1.00 82.25 47 VAL C N 1
ATOM 6126 C CA . VAL C 1 47 ? 46.150 70.862 154.613 1.00 84.20 47 VAL C CA 1
ATOM 6127 C C . VAL C 1 47 ? 46.356 69.848 153.494 1.00 82.57 47 VAL C C 1
ATOM 6128 O O . VAL C 1 47 ? 46.689 68.682 153.739 1.00 82.63 47 VAL C O 1
ATOM 6141 N N . SER C 1 48 ? 46.164 70.279 152.248 1.00 80.23 48 SER C N 1
ATOM 6142 C CA . SER C 1 48 ? 46.364 69.407 151.099 1.00 73.47 48 SER C CA 1
ATOM 6143 C C . SER C 1 48 ? 47.835 69.172 150.789 1.00 67.44 48 SER C C 1
ATOM 6144 O O . SER C 1 48 ? 48.147 68.322 149.948 1.00 65.02 48 SER C O 1
ATOM 6152 N N . GLY C 1 49 ? 48.739 69.896 151.443 1.00 64.64 49 GLY C N 1
ATOM 6153 C CA . GLY C 1 49 ? 50.150 69.744 151.146 1.00 61.08 49 GLY C CA 1
ATOM 6154 C C . GLY C 1 49 ? 50.470 70.287 149.768 1.00 60.60 49 GLY C C 1
ATOM 6155 O O . GLY C 1 49 ? 49.990 71.350 149.359 1.00 63.46 49 GLY C O 1
ATOM 6159 N N . LEU C 1 50 ? 51.286 69.539 149.031 1.00 59.24 50 LEU C N 1
ATOM 6160 C CA . LEU C 1 50 ? 51.735 69.978 147.719 1.00 61.83 50 LEU C CA 1
ATOM 6161 C C . LEU C 1 50 ? 50.668 69.818 146.643 1.00 66.26 50 LEU C C 1
ATOM 6162 O O . LEU C 1 50 ? 50.887 70.255 145.509 1.00 64.21 50 LEU C O 1
ATOM 6178 N N . LEU C 1 51 ? 49.527 69.209 146.970 1.00 73.19 51 LEU C N 1
ATOM 6179 C CA . LEU C 1 51 ? 48.415 69.101 146.036 1.00 72.80 51 LEU C CA 1
ATOM 6180 C C . LEU C 1 51 ? 47.579 70.370 145.960 1.00 75.25 51 LEU C C 1
ATOM 6181 O O . LEU C 1 51 ? 46.724 70.476 145.073 1.00 77.07 51 LEU C O 1
ATOM 6197 N N . ALA C 1 52 ? 47.794 71.328 146.864 1.00 71.54 52 ALA C N 1
ATOM 6198 C CA . ALA C 1 52 ? 47.044 72.575 146.820 1.00 68.31 52 ALA C CA 1
ATOM 6199 C C . ALA C 1 52 ? 47.284 73.342 145.528 1.00 70.16 52 ALA C C 1
ATOM 6200 O O . ALA C 1 52 ? 46.432 74.141 145.126 1.00 74.63 52 ALA C O 1
ATOM 6207 N N . HIS C 1 53 ? 48.417 73.116 144.869 1.00 68.62 53 HIS C N 1
ATOM 6208 C CA . HIS C 1 53 ? 48.727 73.831 143.640 1.00 71.56 53 HIS C CA 1
ATOM 6209 C C . HIS C 1 53 ? 47.817 73.369 142.509 1.00 70.66 53 HIS C C 1
ATOM 6210 O O . HIS C 1 53 ? 47.611 72.167 142.313 1.00 66.64 53 HIS C O 1
ATOM 6224 N N . ASP C 1 54 ? 47.275 74.326 141.762 1.00 77.14 54 ASP C N 1
ATOM 6225 C CA . ASP C 1 54 ? 46.531 73.999 140.559 1.00 80.16 54 ASP C CA 1
ATOM 6226 C C . ASP C 1 54 ? 47.494 73.598 139.443 1.00 79.25 54 ASP C C 1
ATOM 6227 O O . ASP C 1 54 ? 48.714 73.760 139.545 1.00 82.42 54 ASP C O 1
ATOM 6236 N N . ASP C 1 55 ? 46.929 73.063 138.359 1.00 90.54 55 ASP C N 1
ATOM 6237 C CA . ASP C 1 55 ? 47.748 72.635 137.230 1.00 86.90 55 ASP C CA 1
ATOM 6238 C C . ASP C 1 55 ? 48.561 73.780 136.641 1.00 83.77 55 ASP C C 1
ATOM 6239 O O . ASP C 1 55 ? 49.536 73.528 135.925 1.00 82.64 55 ASP C O 1
ATOM 6248 N N . ASP C 1 56 ? 48.184 75.029 136.924 1.00 82.78 56 ASP C N 1
ATOM 6249 C CA . ASP C 1 56 ? 48.949 76.167 136.425 1.00 83.96 56 ASP C CA 1
ATOM 6250 C C . ASP C 1 56 ? 50.359 76.176 137.003 1.00 79.73 56 ASP C C 1
ATOM 6251 O O . ASP C 1 56 ? 51.320 76.532 136.312 1.00 79.34 56 ASP C O 1
ATOM 6260 N N . VAL C 1 57 ? 50.503 75.782 138.269 1.00 75.62 57 VAL C N 1
ATOM 6261 C CA . VAL C 1 57 ? 51.813 75.798 138.912 1.00 71.28 57 VAL C CA 1
ATOM 6262 C C . VAL C 1 57 ? 52.745 74.792 138.247 1.00 68.25 57 VAL C C 1
ATOM 6263 O O . VAL C 1 57 ? 53.906 75.098 137.950 1.00 67.96 57 VAL C O 1
ATOM 6276 N N . TRP C 1 58 ? 52.255 73.572 138.015 1.00 64.15 58 TRP C N 1
ATOM 6277 C CA . TRP C 1 58 ? 53.098 72.529 137.444 1.00 58.06 58 TRP C CA 1
ATOM 6278 C C . TRP C 1 58 ? 53.361 72.749 135.962 1.00 57.15 58 TRP C C 1
ATOM 6279 O O . TRP C 1 58 ? 54.333 72.201 135.432 1.00 56.08 58 TRP C O 1
ATOM 6300 N N . GLN C 1 59 ? 52.527 73.539 135.283 1.00 56.63 59 GLN C N 1
ATOM 6301 C CA . GLN C 1 59 ? 52.821 73.894 133.900 1.00 58.48 59 GLN C CA 1
ATOM 6302 C C . GLN C 1 59 ? 54.049 74.790 133.811 1.00 59.68 59 GLN C C 1
ATOM 6303 O O . GLN C 1 59 ? 54.808 74.705 132.840 1.00 55.17 59 GLN C O 1
ATOM 6317 N N . LYS C 1 60 ? 54.262 75.649 134.812 1.00 67.35 60 LYS C N 1
ATOM 6318 C CA . LYS C 1 60 ? 55.463 76.479 134.836 1.00 70.72 60 LYS C CA 1
ATOM 6319 C C . LYS C 1 60 ? 56.709 75.630 135.054 1.00 67.30 60 LYS C C 1
ATOM 6320 O O . LYS C 1 60 ? 57.758 75.889 134.453 1.00 66.07 60 LYS C O 1
ATOM 6339 N N . VAL C 1 61 ? 56.612 74.615 135.914 1.00 65.91 61 VAL C N 1
ATOM 6340 C CA . VAL C 1 61 ? 57.731 73.699 136.121 1.00 63.63 61 VAL C CA 1
ATOM 6341 C C . VAL C 1 61 ? 58.133 73.056 134.800 1.00 61.96 61 VAL C C 1
ATOM 6342 O O . VAL C 1 61 ? 59.309 73.055 134.419 1.00 61.25 61 VAL C O 1
ATOM 6355 N N . ILE C 1 62 ? 57.155 72.501 134.079 1.00 61.62 62 ILE C N 1
ATOM 6356 C CA . ILE C 1 62 ? 57.445 71.812 132.829 1.00 62.34 62 ILE C CA 1
ATOM 6357 C C . ILE C 1 62 ? 57.984 72.767 131.772 1.00 63.70 62 ILE C C 1
ATOM 6358 O O . ILE C 1 62 ? 58.674 72.329 130.844 1.00 64.97 62 ILE C O 1
ATOM 6374 N N . ASP C 1 63 ? 57.697 74.065 131.886 1.00 63.73 63 ASP C N 1
ATOM 6375 C CA . ASP C 1 63 ? 58.188 75.017 130.895 1.00 64.45 63 ASP C CA 1
ATOM 6376 C C . ASP C 1 63 ? 59.680 75.280 131.052 1.00 60.29 63 ASP C C 1
ATOM 6377 O O . ASP C 1 63 ? 60.366 75.559 130.061 1.00 60.14 63 ASP C O 1
ATOM 6386 N N . ALA C 1 64 ? 60.201 75.199 132.278 1.00 63.21 64 ALA C N 1
ATOM 6387 C CA . ALA C 1 64 ? 61.622 75.439 132.503 1.00 60.90 64 ALA C CA 1
ATOM 6388 C C . ALA C 1 64 ? 62.501 74.358 131.884 1.00 58.50 64 ALA C C 1
ATOM 6389 O O . ALA C 1 64 ? 63.685 74.607 131.636 1.00 59.23 64 ALA C O 1
ATOM 6396 N N . ILE C 1 65 ? 61.953 73.170 131.627 1.00 56.76 65 ILE C N 1
ATOM 6397 C CA . ILE C 1 65 ? 62.725 72.064 131.071 1.00 57.05 65 ILE C CA 1
ATOM 6398 C C . ILE C 1 65 ? 62.490 71.901 129.573 1.00 65.55 65 ILE C C 1
ATOM 6399 O O . ILE C 1 65 ? 62.975 70.934 128.978 1.00 63.08 65 ILE C O 1
ATOM 6415 N N . CYS C 1 66 ? 61.762 72.827 128.947 1.00 78.94 66 CYS C N 1
ATOM 6416 C CA . CYS C 1 66 ? 61.439 72.752 127.523 1.00 88.46 66 CYS C CA 1
ATOM 6417 C C . CYS C 1 66 ? 60.591 71.509 127.233 1.00 86.75 66 CYS C C 1
ATOM 6418 O O . CYS C 1 66 ? 61.024 70.544 126.599 1.00 89.14 66 CYS C O 1
ATOM 6426 N N . ALA C 1 67 ? 59.358 71.564 127.726 1.00 81.15 67 ALA C N 1
ATOM 6427 C CA . ALA C 1 67 ? 58.411 70.468 127.566 1.00 75.28 67 ALA C CA 1
ATOM 6428 C C . ALA C 1 67 ? 57.006 71.019 127.767 1.00 78.73 67 ALA C C 1
ATOM 6429 O O . ALA C 1 67 ? 56.810 72.223 127.959 1.00 80.94 67 ALA C O 1
ATOM 6436 N N . HIS C 1 68 ? 56.023 70.122 127.730 1.00 78.64 68 HIS C N 1
ATOM 6437 C CA . HIS C 1 68 ? 54.633 70.506 127.934 1.00 82.41 68 HIS C CA 1
ATOM 6438 C C . HIS C 1 68 ? 53.832 69.270 128.313 1.00 74.65 68 HIS C C 1
ATOM 6439 O O . HIS C 1 68 ? 54.236 68.137 128.042 1.00 74.84 68 HIS C O 1
ATOM 6453 N N . ILE C 1 69 ? 52.688 69.509 128.947 1.00 65.76 69 ILE C N 1
ATOM 6454 C CA . ILE C 1 69 ? 51.787 68.435 129.347 1.00 63.38 69 ILE C CA 1
ATOM 6455 C C . ILE C 1 69 ? 50.913 68.048 128.161 1.00 71.53 69 ILE C C 1
ATOM 6456 O O . ILE C 1 69 ? 50.543 68.888 127.333 1.00 71.17 69 ILE C O 1
ATOM 6472 N N . VAL C 1 70 ? 50.576 66.761 128.077 1.00 82.28 70 VAL C N 1
ATOM 6473 C CA . VAL C 1 70 ? 49.711 66.246 127.025 1.00 80.60 70 VAL C CA 1
ATOM 6474 C C . VAL C 1 70 ? 48.378 65.760 127.582 1.00 71.98 70 VAL C C 1
ATOM 6475 O O . VAL C 1 70 ? 47.332 65.969 126.964 1.00 72.72 70 VAL C O 1
ATOM 6488 N N . SER C 1 71 ? 48.393 65.112 128.745 1.00 62.58 71 SER C N 1
ATOM 6489 C CA . SER C 1 71 ? 47.171 64.633 129.372 1.00 57.34 71 SER C CA 1
ATOM 6490 C C . SER C 1 71 ? 47.376 64.596 130.877 1.00 54.93 71 SER C C 1
ATOM 6491 O O . SER C 1 71 ? 48.507 64.606 131.372 1.00 51.31 71 SER C O 1
ATOM 6499 N N . ARG C 1 72 ? 46.262 64.553 131.604 1.00 57.81 72 ARG C N 1
ATOM 6500 C CA . ARG C 1 72 ? 46.283 64.623 133.055 1.00 61.09 72 ARG C CA 1
ATOM 6501 C C . ARG C 1 72 ? 45.266 63.650 133.629 1.00 58.47 72 ARG C C 1
ATOM 6502 O O . ARG C 1 72 ? 44.230 63.372 133.019 1.00 59.99 72 ARG C O 1
ATOM 6523 N N . GLU C 1 73 ? 45.579 63.137 134.815 1.00 55.62 73 GLU C N 1
ATOM 6524 C CA . GLU C 1 73 ? 44.649 62.332 135.592 1.00 56.85 73 GLU C CA 1
ATOM 6525 C C . GLU C 1 73 ? 44.901 62.626 137.060 1.00 58.47 73 GLU C C 1
ATOM 6526 O O . GLU C 1 73 ? 46.041 62.863 137.468 1.00 50.53 73 GLU C O 1
ATOM 6538 N N . PHE C 1 74 ? 43.833 62.620 137.853 1.00 73.71 74 PHE C N 1
ATOM 6539 C CA . PHE C 1 74 ? 43.944 62.990 139.253 1.00 87.02 74 PHE C CA 1
ATOM 6540 C C . PHE C 1 74 ? 43.276 61.955 140.144 1.00 83.71 74 PHE C C 1
ATOM 6541 O O . PHE C 1 74 ? 42.465 61.132 139.708 1.00 86.40 74 PHE C O 1
ATOM 6558 N N . ASN C 1 75 ? 43.656 62.028 141.415 1.00 86.49 75 ASN C N 1
ATOM 6559 C CA . ASN C 1 75 ? 43.257 61.100 142.456 1.00 84.77 75 ASN C CA 1
ATOM 6560 C C . ASN C 1 75 ? 43.325 61.880 143.759 1.00 88.22 75 ASN C C 1
ATOM 6561 O O . ASN C 1 75 ? 43.972 62.927 143.832 1.00 85.28 75 ASN C O 1
ATOM 6572 N N . GLU C 1 76 ? 42.639 61.387 144.789 1.00 97.79 76 GLU C N 1
ATOM 6573 C CA . GLU C 1 76 ? 42.811 62.004 146.100 1.00 105.13 76 GLU C CA 1
ATOM 6574 C C . GLU C 1 76 ? 44.280 62.018 146.491 1.00 101.73 76 GLU C C 1
ATOM 6575 O O . GLU C 1 76 ? 44.779 63.006 147.042 1.00 101.90 76 GLU C O 1
ATOM 6587 N N . TYR C 1 77 ? 44.988 60.929 146.198 1.00 97.63 77 TYR C N 1
ATOM 6588 C CA . TYR C 1 77 ? 46.366 60.763 146.633 1.00 91.90 77 TYR C CA 1
ATOM 6589 C C . TYR C 1 77 ? 47.380 61.385 145.674 1.00 78.26 77 TYR C C 1
ATOM 6590 O O . TYR C 1 77 ? 48.404 61.908 146.128 1.00 77.26 77 TYR C O 1
ATOM 6608 N N . ILE C 1 78 ? 47.133 61.352 144.361 1.00 66.67 78 ILE C N 1
ATOM 6609 C CA . ILE C 1 78 ? 48.161 61.700 143.383 1.00 60.90 78 ILE C CA 1
ATOM 6610 C C . ILE C 1 78 ? 47.596 62.554 142.257 1.00 59.35 78 ILE C C 1
ATOM 6611 O O . ILE C 1 78 ? 46.415 62.466 141.907 1.00 59.64 78 ILE C O 1
ATOM 6627 N N . ARG C 1 79 ? 48.469 63.388 141.693 1.00 61.35 79 ARG C N 1
ATOM 6628 C CA . ARG C 1 79 ? 48.290 63.989 140.379 1.00 62.41 79 ARG C CA 1
ATOM 6629 C C . ARG C 1 79 ? 49.278 63.355 139.408 1.00 57.91 79 ARG C C 1
ATOM 6630 O O . ARG C 1 79 ? 50.452 63.172 139.741 1.00 52.55 79 ARG C O 1
ATOM 6651 N N . SER C 1 80 ? 48.805 63.032 138.206 1.00 57.93 80 SER C N 1
ATOM 6652 C CA . SER C 1 80 ? 49.629 62.378 137.197 1.00 52.12 80 SER C CA 1
ATOM 6653 C C . SER C 1 80 ? 49.607 63.183 135.906 1.00 52.38 80 SER C C 1
ATOM 6654 O O . SER C 1 80 ? 48.547 63.639 135.467 1.00 53.33 80 SER C O 1
ATOM 6662 N N . TYR C 1 81 ? 50.782 63.346 135.298 1.00 53.48 81 TYR C N 1
ATOM 6663 C CA . TYR C 1 81 ? 50.924 64.071 134.042 1.00 54.75 81 TYR C CA 1
ATOM 6664 C C . TYR C 1 81 ? 51.823 63.286 133.099 1.00 52.47 81 TYR C C 1
ATOM 6665 O O . TYR C 1 81 ? 52.949 62.931 133.464 1.00 53.47 81 TYR C O 1
ATOM 6683 N N . VAL C 1 82 ? 51.331 63.023 131.892 1.00 48.67 82 VAL C N 1
ATOM 6684 C CA . VAL C 1 82 ? 52.163 62.506 130.811 1.00 44.72 82 VAL C CA 1
ATOM 6685 C C . VAL C 1 82 ? 52.800 63.690 130.103 1.00 46.54 82 VAL C C 1
ATOM 6686 O O . VAL C 1 82 ? 52.142 64.707 129.851 1.00 45.03 82 VAL C O 1
ATOM 6699 N N . LEU C 1 83 ? 54.083 63.562 129.779 1.00 53.18 83 LEU C N 1
ATOM 6700 C CA . LEU C 1 83 ? 54.856 64.650 129.202 1.00 61.65 83 LEU C CA 1
ATOM 6701 C C . LEU C 1 83 ? 55.406 64.240 127.844 1.00 64.49 83 LEU C C 1
ATOM 6702 O O . LEU C 1 83 ? 55.641 63.057 127.579 1.00 67.41 83 LEU C O 1
ATOM 6718 N N . SER C 1 84 ? 55.603 65.235 126.982 1.00 61.39 84 SER C N 1
ATOM 6719 C CA . SER C 1 84 ? 56.206 65.036 125.672 1.00 64.01 84 SER C CA 1
ATOM 6720 C C . SER C 1 84 ? 57.262 66.109 125.460 1.00 67.58 84 SER C C 1
ATOM 6721 O O . SER C 1 84 ? 57.017 67.288 125.731 1.00 62.99 84 SER C O 1
ATOM 6729 N N . GLU C 1 85 ? 58.433 65.698 124.984 1.00 76.79 85 GLU C N 1
ATOM 6730 C CA . GLU C 1 85 ? 59.525 66.633 124.747 1.00 83.29 85 GLU C CA 1
ATOM 6731 C C . GLU C 1 85 ? 59.119 67.684 123.719 1.00 88.85 85 GLU C C 1
ATOM 6732 O O . GLU C 1 85 ? 59.649 68.794 123.704 1.00 88.97 85 GLU C O 1
ATOM 6750 N N . SER D 2 2 ? 57.191 61.800 132.700 1.00 57.76 87 SER D N 1
ATOM 6751 C CA . SER D 2 2 ? 56.128 61.713 133.695 1.00 47.59 87 SER D CA 1
ATOM 6752 C C . SER D 2 2 ? 56.342 62.706 134.824 1.00 45.73 87 SER D C 1
ATOM 6753 O O . SER D 2 2 ? 57.476 62.988 135.210 1.00 43.71 87 SER D O 1
ATOM 6760 N N . LEU D 2 3 ? 55.238 63.234 135.348 1.00 47.80 88 LEU D N 1
ATOM 6761 C CA . LEU D 2 3 ? 55.258 64.090 136.528 1.00 46.26 88 LEU D CA 1
ATOM 6762 C C . LEU D 2 3 ? 54.193 63.592 137.490 1.00 46.51 88 LEU D C 1
ATOM 6763 O O . LEU D 2 3 ? 53.000 63.623 137.169 1.00 51.69 88 LEU D O 1
ATOM 6779 N N . PHE D 2 4 ? 54.622 63.125 138.659 1.00 41.17 89 PHE D N 1
ATOM 6780 C CA . PHE D 2 4 ? 53.717 62.697 139.718 1.00 42.80 89 PHE D CA 1
ATOM 6781 C C . PHE D 2 4 ? 53.850 63.661 140.888 1.00 44.69 89 PHE D C 1
ATOM 6782 O O . PHE D 2 4 ? 54.940 63.817 141.449 1.00 40.92 89 PHE D O 1
ATOM 6799 N N . VAL D 2 5 ? 52.744 64.304 141.248 1.00 50.37 90 VAL D N 1
ATOM 6800 C CA . VAL D 2 5 ? 52.695 65.241 142.364 1.00 52.32 90 VAL D CA 1
ATOM 6801 C C . VAL D 2 5 ? 51.826 64.622 143.447 1.00 52.16 90 VAL D C 1
ATOM 6802 O O . VAL D 2 5 ? 50.631 64.384 143.234 1.00 51.63 90 VAL D O 1
ATOM 6815 N N . MET D 2 6 ? 52.422 64.363 144.603 1.00 53.02 91 MET D N 1
ATOM 6816 C CA . MET D 2 6 ? 51.707 63.817 145.743 1.00 55.44 91 MET D CA 1
ATOM 6817 C C . MET D 2 6 ? 51.529 64.900 146.801 1.00 55.50 91 MET D C 1
ATOM 6818 O O . MET D 2 6 ? 51.977 66.040 146.647 1.00 53.31 91 MET D O 1
ATOM 6832 N N . LYS D 2 7 ? 50.854 64.526 147.887 1.00 58.11 92 LYS D N 1
ATOM 6833 C CA . LYS D 2 7 ? 50.688 65.442 149.008 1.00 61.85 92 LYS D CA 1
ATOM 6834 C C . LYS D 2 7 ? 52.031 65.936 149.530 1.00 61.94 92 LYS D C 1
ATOM 6835 O O . LYS D 2 7 ? 52.128 67.071 150.010 1.00 65.17 92 LYS D O 1
ATOM 6854 N N . ASP D 2 8 ? 53.076 65.108 149.440 1.00 57.77 93 ASP D N 1
ATOM 6855 C CA . ASP D 2 8 ? 54.333 65.391 150.114 1.00 56.75 93 ASP D CA 1
ATOM 6856 C C . ASP D 2 8 ? 55.565 65.322 149.221 1.00 53.12 93 ASP D C 1
ATOM 6857 O O . ASP D 2 8 ? 56.679 65.477 149.734 1.00 50.76 93 ASP D O 1
ATOM 6866 N N . ARG D 2 9 ? 55.416 65.101 147.917 1.00 51.96 94 ARG D N 1
ATOM 6867 C CA . ARG D 2 9 ? 56.594 64.951 147.075 1.00 48.38 94 ARG D CA 1
ATOM 6868 C C . ARG D 2 9 ? 56.245 65.241 145.624 1.00 45.51 94 ARG D C 1
ATOM 6869 O O . ARG D 2 9 ? 55.075 65.281 145.237 1.00 42.09 94 ARG D O 1
ATOM 6890 N N . VAL D 2 10 ? 57.294 65.448 144.832 1.00 48.44 95 VAL D N 1
ATOM 6891 C CA . VAL D 2 10 ? 57.205 65.562 143.383 1.00 49.36 95 VAL D CA 1
ATOM 6892 C C . VAL D 2 10 ? 58.153 64.535 142.782 1.00 45.96 95 VAL D C 1
ATOM 6893 O O . VAL D 2 10 ? 59.260 64.329 143.293 1.00 45.91 95 VAL D O 1
ATOM 6906 N N . ILE D 2 11 ? 57.716 63.884 141.709 1.00 41.73 96 ILE D N 1
ATOM 6907 C CA . ILE D 2 11 ? 58.522 62.892 141.006 1.00 37.01 96 ILE D CA 1
ATOM 6908 C C . ILE D 2 11 ? 58.481 63.248 139.529 1.00 39.43 96 ILE D C 1
ATOM 6909 O O . ILE D 2 11 ? 57.424 63.156 138.893 1.00 39.88 96 ILE D O 1
ATOM 6925 N N . LEU D 2 12 ? 59.625 63.648 138.983 1.00 43.67 97 LEU D N 1
ATOM 6926 C CA . LEU D 2 12 ? 59.730 64.098 137.602 1.00 45.99 97 LEU D CA 1
ATOM 6927 C C . LEU D 2 12 ? 60.660 63.159 136.849 1.00 46.80 97 LEU D C 1
ATOM 6928 O O . LEU D 2 12 ? 61.845 63.053 137.183 1.00 47.95 97 LEU D O 1
ATOM 6944 N N . ILE D 2 13 ? 60.119 62.479 135.843 1.00 46.34 98 ILE D N 1
ATOM 6945 C CA . ILE D 2 13 ? 60.869 61.545 135.011 1.00 44.61 98 ILE D CA 1
ATOM 6946 C C . ILE D 2 13 ? 60.928 62.120 133.605 1.00 44.91 98 ILE D C 1
ATOM 6947 O O . ILE D 2 13 ? 59.889 62.449 133.018 1.00 49.17 98 ILE D O 1
ATOM 6963 N N . THR D 2 14 ? 62.138 62.244 133.068 1.00 42.27 99 THR D N 1
ATOM 6964 C CA . THR D 2 14 ? 62.338 62.811 131.743 1.00 47.70 99 THR D CA 1
ATOM 6965 C C . THR D 2 14 ? 63.327 61.953 130.969 1.00 53.65 99 THR D C 1
ATOM 6966 O O . THR D 2 14 ? 64.208 61.314 131.550 1.00 55.46 99 THR D O 1
ATOM 6977 N N . CYS D 2 15 ? 63.170 61.949 129.648 1.00 58.32 100 CYS D N 1
ATOM 6978 C CA . CYS D 2 15 ? 64.027 61.191 128.749 1.00 60.84 100 CYS D CA 1
ATOM 6979 C C . CYS D 2 15 ? 64.607 62.136 127.704 1.00 56.28 100 CYS D C 1
ATOM 6980 O O . CYS D 2 15 ? 64.411 63.354 127.758 1.00 55.46 100 CYS D O 1
ATOM 6988 N N . GLY D 2 16 ? 65.332 61.565 126.746 1.00 53.38 101 GLY D N 1
ATOM 6989 C CA . GLY D 2 16 ? 65.927 62.372 125.695 1.00 52.38 101 GLY D CA 1
ATOM 6990 C C . GLY D 2 16 ? 67.062 63.225 126.228 1.00 53.87 101 GLY D C 1
ATOM 6991 O O . GLY D 2 16 ? 67.891 62.776 127.028 1.00 46.25 101 GLY D O 1
ATOM 6995 N N . THR D 2 17 ? 67.102 64.480 125.779 1.00 66.63 102 THR D N 1
ATOM 6996 C CA . THR D 2 17 ? 68.124 65.434 126.192 1.00 73.10 102 THR D CA 1
ATOM 6997 C C . THR D 2 17 ? 67.548 66.556 127.048 1.00 72.57 102 THR D C 1
ATOM 6998 O O . THR D 2 17 ? 68.139 67.638 127.129 1.00 72.10 102 THR D O 1
ATOM 7009 N N . ILE D 2 18 ? 66.402 66.320 127.691 1.00 72.18 103 ILE D N 1
ATOM 7010 C CA . ILE D 2 18 ? 65.792 67.344 128.529 1.00 71.14 103 ILE D CA 1
ATOM 7011 C C . ILE D 2 18 ? 66.746 67.719 129.650 1.00 65.05 103 ILE D C 1
ATOM 7012 O O . ILE D 2 18 ? 67.287 66.852 130.349 1.00 62.72 103 ILE D O 1
ATOM 7028 N N . THR D 2 19 ? 66.952 69.023 129.831 1.00 61.59 104 THR D N 1
ATOM 7029 C CA . THR D 2 19 ? 67.737 69.538 130.951 1.00 60.08 104 THR D CA 1
ATOM 7030 C C . THR D 2 19 ? 66.846 69.504 132.184 1.00 57.49 104 THR D C 1
ATOM 7031 O O . THR D 2 19 ? 66.184 70.481 132.535 1.00 54.63 104 THR D O 1
ATOM 7042 N N . LEU D 2 20 ? 66.835 68.349 132.851 1.00 59.87 105 LEU D N 1
ATOM 7043 C CA . LEU D 2 20 ? 65.916 68.135 133.963 1.00 58.05 105 LEU D CA 1
ATOM 7044 C C . LEU D 2 20 ? 66.172 69.116 135.101 1.00 53.21 105 LEU D C 1
ATOM 7045 O O . LEU D 2 20 ? 65.228 69.652 135.692 1.00 47.95 105 LEU D O 1
ATOM 7061 N N . LEU D 2 21 ? 67.441 69.370 135.419 1.00 53.79 106 LEU D N 1
ATOM 7062 C CA . LEU D 2 21 ? 67.784 70.106 136.630 1.00 51.71 106 LEU D CA 1
ATOM 7063 C C . LEU D 2 21 ? 67.383 71.575 136.589 1.00 51.33 106 LEU D C 1
ATOM 7064 O O . LEU D 2 21 ? 67.433 72.232 137.634 1.00 52.45 106 LEU D O 1
ATOM 7080 N N . ASN D 2 22 ? 66.980 72.110 135.435 1.00 50.04 107 ASN D N 1
ATOM 7081 C CA . ASN D 2 22 ? 66.601 73.519 135.381 1.00 51.19 107 ASN D CA 1
ATOM 7082 C C . ASN D 2 22 ? 65.344 73.822 136.186 1.00 54.69 107 ASN D C 1
ATOM 7083 O O . ASN D 2 22 ? 65.092 74.992 136.493 1.00 54.40 107 ASN D O 1
ATOM 7094 N N . CYS D 2 23 ? 64.556 72.811 136.541 1.00 58.38 108 CYS D N 1
ATOM 7095 C CA . CYS D 2 23 ? 63.299 73.025 137.245 1.00 61.38 108 CYS D CA 1
ATOM 7096 C C . CYS D 2 23 ? 63.447 72.970 138.761 1.00 55.95 108 CYS D C 1
ATOM 7097 O O . CYS D 2 23 ? 62.437 73.045 139.470 1.00 54.77 108 CYS D O 1
ATOM 7105 N N . VAL D 2 24 ? 64.672 72.841 139.274 1.00 52.96 109 VAL D N 1
ATOM 7106 C CA . VAL D 2 24 ? 64.865 72.767 140.723 1.00 53.30 109 VAL D CA 1
ATOM 7107 C C . VAL D 2 24 ? 64.355 74.021 141.423 1.00 49.98 109 VAL D C 1
ATOM 7108 O O . VAL D 2 24 ? 63.626 73.892 142.420 1.00 47.43 109 VAL D O 1
ATOM 7121 N N . PRO D 2 25 ? 64.691 75.238 140.983 1.00 50.75 110 PRO D N 1
ATOM 7122 C CA . PRO D 2 25 ? 64.187 76.423 141.704 1.00 53.24 110 PRO D CA 1
ATOM 7123 C C . PRO D 2 25 ? 62.672 76.460 141.813 1.00 57.33 110 PRO D C 1
ATOM 7124 O O . PRO D 2 25 ? 62.138 76.721 142.899 1.00 60.08 110 PRO D O 1
ATOM 7135 N N . LEU D 2 26 ? 61.958 76.198 140.715 1.00 57.39 111 LEU D N 1
ATOM 7136 C CA . LEU D 2 26 ? 60.498 76.224 140.760 1.00 56.31 111 LEU D CA 1
ATOM 7137 C C . LEU D 2 26 ? 59.952 75.165 141.710 1.00 52.74 111 LEU D C 1
ATOM 7138 O O . LEU D 2 26 ? 58.952 75.398 142.400 1.00 50.21 111 LEU D O 1
ATOM 7154 N N . ILE D 2 27 ? 60.588 73.993 141.758 1.00 52.85 112 ILE D N 1
ATOM 7155 C CA . ILE D 2 27 ? 60.154 72.954 142.690 1.00 52.32 112 ILE D CA 1
ATOM 7156 C C . ILE D 2 27 ? 60.315 73.437 144.126 1.00 53.24 112 ILE D C 1
ATOM 7157 O O . ILE D 2 27 ? 59.400 73.310 144.948 1.00 55.09 112 ILE D O 1
ATOM 7173 N N . CYS D 2 28 ? 61.484 73.996 144.449 1.00 52.36 113 CYS D N 1
ATOM 7174 C CA . CYS D 2 28 ? 61.701 74.525 145.792 1.00 53.96 113 CYS D CA 1
ATOM 7175 C C . CYS D 2 28 ? 60.704 75.632 146.115 1.00 56.41 113 CYS D C 1
ATOM 7176 O O . CYS D 2 28 ? 60.208 75.723 147.244 1.00 54.36 113 CYS D O 1
ATOM 7184 N N . GLU D 2 29 ? 60.396 76.485 145.134 1.00 59.93 114 GLU D N 1
ATOM 7185 C CA . GLU D 2 29 ? 59.410 77.537 145.355 1.00 66.89 114 GLU D CA 1
ATOM 7186 C C . GLU D 2 29 ? 58.026 76.959 145.614 1.00 64.68 114 GLU D C 1
ATOM 7187 O O . GLU D 2 29 ? 57.248 77.534 146.384 1.00 67.81 114 GLU D O 1
ATOM 7199 N N . ALA D 2 30 ? 57.699 75.827 144.985 1.00 58.02 115 ALA D N 1
ATOM 7200 C CA . ALA D 2 30 ? 56.398 75.206 145.204 1.00 56.25 115 ALA D CA 1
ATOM 7201 C C . ALA D 2 30 ? 56.271 74.652 146.617 1.00 57.57 115 ALA D C 1
ATOM 7202 O O . ALA D 2 30 ? 55.161 74.592 147.160 1.00 58.67 115 ALA D O 1
ATOM 7209 N N . VAL D 2 31 ? 57.386 74.242 147.222 1.00 57.71 116 VAL D N 1
ATOM 7210 C CA . VAL D 2 31 ? 57.355 73.738 148.591 1.00 58.54 116 VAL D CA 1
ATOM 7211 C C . VAL D 2 31 ? 57.192 74.883 149.584 1.00 63.94 116 VAL D C 1
ATOM 7212 O O . VAL D 2 31 ? 56.523 74.736 150.613 1.00 55.41 116 VAL D O 1
ATOM 7225 N N . SER D 2 32 ? 57.799 76.037 149.297 1.00 80.57 117 SER D N 1
ATOM 7226 C CA . SER D 2 32 ? 57.697 77.174 150.207 1.00 87.01 117 SER D CA 1
ATOM 7227 C C . SER D 2 32 ? 56.294 77.766 150.199 1.00 89.41 117 SER D C 1
ATOM 7228 O O . SER D 2 32 ? 55.780 78.172 151.248 1.00 94.64 117 SER D O 1
ATOM 7236 N N . THR D 2 33 ? 55.659 77.827 149.026 1.00 85.10 118 THR D N 1
ATOM 7237 C CA . THR D 2 33 ? 54.340 78.442 148.922 1.00 84.20 118 THR D CA 1
ATOM 7238 C C . THR D 2 33 ? 53.349 77.782 149.873 1.00 83.73 118 THR D C 1
ATOM 7239 O O . THR D 2 33 ? 52.588 78.465 150.567 1.00 86.37 118 THR D O 1
ATOM 7250 N N . VAL D 2 34 ? 53.346 76.451 149.920 1.00 85.47 119 VAL D N 1
ATOM 7251 C CA . VAL D 2 34 ? 52.417 75.714 150.772 1.00 84.63 119 VAL D CA 1
ATOM 7252 C C . VAL D 2 34 ? 52.994 75.585 152.175 1.00 86.07 119 VAL D C 1
ATOM 7253 O O . VAL D 2 34 ? 52.474 74.828 153.002 1.00 86.51 119 VAL D O 1
ATOM 7266 N N . CYS D 2 35 ? 54.074 76.317 152.452 1.00 85.69 120 CYS D N 1
ATOM 7267 C CA . CYS D 2 35 ? 54.693 76.330 153.776 1.00 87.16 120 CYS D CA 1
ATOM 7268 C C . CYS D 2 35 ? 55.230 74.948 154.144 1.00 86.20 120 CYS D C 1
ATOM 7269 O O . CYS D 2 35 ? 54.964 74.416 155.224 1.00 82.84 120 CYS D O 1
ATOM 7277 N N . GLY D 2 36 ? 55.992 74.361 153.220 1.00 89.38 121 GLY D N 1
ATOM 7278 C CA . GLY D 2 36 ? 56.696 73.123 153.455 1.00 87.00 121 GLY D CA 1
ATOM 7279 C C . GLY D 2 36 ? 58.196 73.349 153.557 1.00 81.98 121 GLY D C 1
ATOM 7280 O O . GLY D 2 36 ? 58.697 74.470 153.508 1.00 83.12 121 GLY D O 1
ATOM 7284 N N . GLU D 2 37 ? 58.917 72.239 153.701 1.00 76.02 122 GLU D N 1
ATOM 7285 C CA . GLU D 2 37 ? 60.367 72.292 153.829 1.00 72.65 122 GLU D CA 1
ATOM 7286 C C . GLU D 2 37 ? 60.975 71.050 153.197 1.00 66.53 122 GLU D C 1
ATOM 7287 O O . GLU D 2 37 ? 60.585 69.928 153.531 1.00 66.80 122 GLU D O 1
ATOM 7299 N N . VAL D 2 38 ? 61.929 71.258 152.287 1.00 61.30 123 VAL D N 1
ATOM 7300 C CA . VAL D 2 38 ? 62.621 70.137 151.665 1.00 56.57 123 VAL D CA 1
ATOM 7301 C C . VAL D 2 38 ? 63.392 69.360 152.723 1.00 54.56 123 VAL D C 1
ATOM 7302 O O . VAL D 2 38 ? 64.023 69.940 153.615 1.00 53.26 123 VAL D O 1
ATOM 7315 N N . GLU D 2 39 ? 63.341 68.031 152.625 1.00 55.04 124 GLU D N 1
ATOM 7316 C CA . GLU D 2 39 ? 64.122 67.169 153.503 1.00 58.73 124 GLU D CA 1
ATOM 7317 C C . GLU D 2 39 ? 64.757 65.986 152.789 1.00 55.56 124 GLU D C 1
ATOM 7318 O O . GLU D 2 39 ? 65.542 65.270 153.419 1.00 52.08 124 GLU D O 1
ATOM 7330 N N . TRP D 2 40 ? 64.454 65.750 151.515 1.00 56.79 125 TRP D N 1
ATOM 7331 C CA . TRP D 2 40 ? 64.966 64.581 150.805 1.00 56.10 125 TRP D CA 1
ATOM 7332 C C . TRP D 2 40 ? 64.937 64.882 149.317 1.00 52.33 125 TRP D C 1
ATOM 7333 O O . TRP D 2 40 ? 63.866 65.154 148.764 1.00 53.35 125 TRP D O 1
ATOM 7354 N N . VAL D 2 41 ? 66.100 64.837 148.673 1.00 47.40 126 VAL D N 1
ATOM 7355 C CA . VAL D 2 41 ? 66.218 65.093 147.242 1.00 43.67 126 VAL D CA 1
ATOM 7356 C C . VAL D 2 41 ? 67.140 64.041 146.645 1.00 39.65 126 VAL D C 1
ATOM 7357 O O . VAL D 2 41 ? 68.246 63.821 147.152 1.00 37.72 126 VAL D O 1
ATOM 7370 N N . SER D 2 42 ? 66.690 63.393 145.571 1.00 38.22 127 SER D N 1
ATOM 7371 C CA . SER D 2 42 ? 67.502 62.418 144.857 1.00 37.51 127 SER D CA 1
ATOM 7372 C C . SER D 2 42 ? 67.426 62.697 143.365 1.00 36.36 127 SER D C 1
ATOM 7373 O O . SER D 2 42 ? 66.339 62.938 142.830 1.00 36.26 127 SER D O 1
ATOM 7381 N N . PHE D 2 43 ? 68.580 62.674 142.702 1.00 36.24 128 PHE D N 1
ATOM 7382 C CA . PHE D 2 43 ? 68.663 62.718 141.249 1.00 33.54 128 PHE D CA 1
ATOM 7383 C C . PHE D 2 43 ? 69.338 61.443 140.773 1.00 33.51 128 PHE D C 1
ATOM 7384 O O . PHE D 2 43 ? 70.388 61.059 141.299 1.00 31.20 128 PHE D O 1
ATOM 7401 N N . MET D 2 44 ? 68.744 60.798 139.773 1.00 35.88 129 MET D N 1
ATOM 7402 C CA . MET D 2 44 ? 69.165 59.465 139.377 1.00 38.45 129 MET D CA 1
ATOM 7403 C C . MET D 2 44 ? 68.971 59.297 137.880 1.00 35.66 129 MET D C 1
ATOM 7404 O O . MET D 2 44 ? 68.069 59.894 137.286 1.00 37.60 129 MET D O 1
ATOM 7418 N N . HIS D 2 45 ? 69.825 58.476 137.273 1.00 33.06 130 HIS D N 1
ATOM 7419 C CA . HIS D 2 45 ? 69.648 58.129 135.871 1.00 33.65 130 HIS D CA 1
ATOM 7420 C C . HIS D 2 45 ? 70.525 56.935 135.530 1.00 34.32 130 HIS D C 1
ATOM 7421 O O . HIS D 2 45 ? 71.672 56.850 135.977 1.00 31.96 130 HIS D O 1
ATOM 7436 N N . LYS D 2 46 ? 69.963 56.006 134.760 1.00 35.81 131 LYS D N 1
ATOM 7437 C CA . LYS D 2 46 ? 70.761 54.966 134.134 1.00 35.89 131 LYS D CA 1
ATOM 7438 C C . LYS D 2 46 ? 71.785 55.609 133.206 1.00 35.65 131 LYS D C 1
ATOM 7439 O O . LYS D 2 46 ? 71.555 56.685 132.647 1.00 36.40 131 LYS D O 1
ATOM 7458 N N . ASN D 2 47 ? 72.932 54.953 133.055 1.00 33.64 132 ASN D N 1
ATOM 7459 C CA . ASN D 2 47 ? 73.978 55.477 132.187 1.00 31.27 132 ASN D CA 1
ATOM 7460 C C . ASN D 2 47 ? 73.423 55.737 130.793 1.00 30.10 132 ASN D C 1
ATOM 7461 O O . ASN D 2 47 ? 72.744 54.886 130.211 1.00 28.11 132 ASN D O 1
ATOM 7472 N N . TYR D 2 48 ? 73.710 56.923 130.264 1.00 32.77 133 TYR D N 1
ATOM 7473 C CA . TYR D 2 48 ? 73.162 57.321 128.975 1.00 34.64 133 TYR D CA 1
ATOM 7474 C C . TYR D 2 48 ? 73.730 56.455 127.857 1.00 37.41 133 TYR D C 1
ATOM 7475 O O . TYR D 2 48 ? 74.917 56.119 127.850 1.00 36.18 133 TYR D O 1
ATOM 7493 N N . SER D 2 49 ? 72.868 56.095 126.903 1.00 40.83 134 SER D N 1
ATOM 7494 C CA . SER D 2 49 ? 73.328 55.333 125.747 1.00 43.67 134 SER D CA 1
ATOM 7495 C C . SER D 2 49 ? 74.165 56.193 124.809 1.00 43.22 134 SER D C 1
ATOM 7496 O O . SER D 2 49 ? 74.998 55.665 124.065 1.00 42.08 134 SER D O 1
ATOM 7504 N N . PHE D 2 50 ? 73.958 57.507 124.829 1.00 44.42 135 PHE D N 1
ATOM 7505 C CA . PHE D 2 50 ? 74.691 58.440 123.971 1.00 47.50 135 PHE D CA 1
ATOM 7506 C C . PHE D 2 50 ? 75.013 59.677 124.794 1.00 45.61 135 PHE D C 1
ATOM 7507 O O . PHE D 2 50 ? 74.383 60.731 124.641 1.00 44.42 135 PHE D O 1
ATOM 7524 N N . PRO D 2 51 ? 75.995 59.583 125.697 1.00 44.72 136 PRO D N 1
ATOM 7525 C CA . PRO D 2 51 ? 76.263 60.714 126.600 1.00 43.32 136 PRO D CA 1
ATOM 7526 C C . PRO D 2 51 ? 76.817 61.938 125.896 1.00 42.96 136 PRO D C 1
ATOM 7527 O O . PRO D 2 51 ? 76.616 63.058 126.380 1.00 41.17 136 PRO D O 1
ATOM 7538 N N . TRP D 2 52 ? 77.516 61.762 124.774 1.00 45.68 137 TRP D N 1
ATOM 7539 C CA . TRP D 2 52 ? 78.102 62.897 124.072 1.00 49.57 137 TRP D CA 1
ATOM 7540 C C . TRP D 2 52 ? 77.054 63.842 123.499 1.00 51.97 137 TRP D C 1
ATOM 7541 O O . TRP D 2 52 ? 77.406 64.964 123.121 1.00 49.14 137 TRP D O 1
ATOM 7562 N N . GLU D 2 53 ? 75.790 63.427 123.428 1.00 58.39 138 GLU D N 1
ATOM 7563 C CA . GLU D 2 53 ? 74.714 64.272 122.928 1.00 62.26 138 GLU D CA 1
ATOM 7564 C C . GLU D 2 53 ? 73.923 64.951 124.038 1.00 54.71 138 GLU D C 1
ATOM 7565 O O . GLU D 2 53 ? 73.026 65.747 123.741 1.00 50.33 138 GLU D O 1
ATOM 7577 N N . GLN D 2 54 ? 74.221 64.660 125.301 1.00 52.56 139 GLN D N 1
ATOM 7578 C CA . GLN D 2 54 ? 73.530 65.320 126.399 1.00 50.72 139 GLN D CA 1
ATOM 7579 C C . GLN D 2 54 ? 74.009 66.761 126.533 1.00 51.65 139 GLN D C 1
ATOM 7580 O O . GLN D 2 54 ? 75.191 67.062 126.341 1.00 52.56 139 GLN D O 1
ATOM 7594 N N . LYS D 2 55 ? 73.082 67.652 126.862 1.00 51.54 140 LYS D N 1
ATOM 7595 C CA . LYS D 2 55 ? 73.332 69.085 126.899 1.00 53.96 140 LYS D CA 1
ATOM 7596 C C . LYS D 2 55 ? 73.316 69.583 128.340 1.00 52.27 140 LYS D C 1
ATOM 7597 O O . LYS D 2 55 ? 73.074 68.828 129.286 1.00 52.32 140 LYS D O 1
ATOM 7616 N N . GLY D 2 56 ? 73.575 70.880 128.500 1.00 50.91 141 GLY D N 1
ATOM 7617 C CA . GLY D 2 56 ? 73.566 71.503 129.801 1.00 49.51 141 GLY D CA 1
ATOM 7618 C C . GLY D 2 56 ? 74.535 70.828 130.752 1.00 52.21 141 GLY D C 1
ATOM 7619 O O . GLY D 2 56 ? 75.622 70.396 130.356 1.00 52.84 141 GLY D O 1
ATOM 7623 N N . PRO D 2 57 ? 74.167 70.726 132.032 1.00 55.98 142 PRO D N 1
ATOM 7624 C CA . PRO D 2 57 ? 75.053 70.078 133.008 1.00 58.79 142 PRO D CA 1
ATOM 7625 C C . PRO D 2 57 ? 75.076 68.559 132.928 1.00 59.43 142 PRO D C 1
ATOM 7626 O O . PRO D 2 57 ? 75.787 67.930 133.720 1.00 59.57 142 PRO D O 1
ATOM 7637 N N . HIS D 2 58 ? 74.333 67.953 132.003 1.00 57.68 143 HIS D N 1
ATOM 7638 C CA . HIS D 2 58 ? 74.225 66.503 131.921 1.00 55.21 143 HIS D CA 1
ATOM 7639 C C . HIS D 2 58 ? 75.260 65.871 130.998 1.00 58.70 143 HIS D C 1
ATOM 7640 O O . HIS D 2 58 ? 75.279 64.643 130.865 1.00 58.99 143 HIS D O 1
ATOM 7654 N N . LEU D 2 59 ? 76.122 66.668 130.361 1.00 60.86 144 LEU D N 1
ATOM 7655 C CA . LEU D 2 59 ? 77.113 66.103 129.454 1.00 60.37 144 LEU D CA 1
ATOM 7656 C C . LEU D 2 59 ? 78.132 65.233 130.178 1.00 53.90 144 LEU D C 1
ATOM 7657 O O . LEU D 2 59 ? 78.813 64.431 129.531 1.00 52.62 144 LEU D O 1
ATOM 7673 N N . SER D 2 60 ? 78.252 65.370 131.497 1.00 49.64 145 SER D N 1
ATOM 7674 C CA . SER D 2 60 ? 79.174 64.555 132.272 1.00 47.59 145 SER D CA 1
ATOM 7675 C C . SER D 2 60 ? 78.641 64.422 133.689 1.00 46.31 145 SER D C 1
ATOM 7676 O O . SER D 2 60 ? 77.936 65.305 134.188 1.00 47.74 145 SER D O 1
ATOM 7684 N N . MET D 2 61 ? 78.986 63.306 134.336 1.00 40.97 146 MET D N 1
ATOM 7685 C CA . MET D 2 61 ? 78.585 63.114 135.725 1.00 38.45 146 MET D CA 1
ATOM 7686 C C . MET D 2 61 ? 79.184 64.182 136.629 1.00 37.95 146 MET D C 1
ATOM 7687 O O . MET D 2 61 ? 78.555 64.583 137.615 1.00 34.97 146 MET D O 1
ATOM 7701 N N . ALA D 2 62 ? 80.391 64.655 136.313 1.00 41.40 147 ALA D N 1
ATOM 7702 C CA . ALA D 2 62 ? 80.998 65.719 137.107 1.00 43.71 147 ALA D CA 1
ATOM 7703 C C . ALA D 2 62 ? 80.151 66.985 137.067 1.00 48.16 147 ALA D C 1
ATOM 7704 O O . ALA D 2 62 ? 79.949 67.638 138.098 1.00 48.01 147 ALA D O 1
ATOM 7711 N N . GLU D 2 63 ? 79.640 67.344 135.887 1.00 52.26 148 GLU D N 1
ATOM 7712 C CA . GLU D 2 63 ? 78.838 68.557 135.764 1.00 56.85 148 GLU D CA 1
ATOM 7713 C C . GLU D 2 63 ? 77.502 68.413 136.482 1.00 51.44 148 GLU D C 1
ATOM 7714 O O . GLU D 2 63 ? 77.021 69.367 137.104 1.00 53.44 148 GLU D O 1
ATOM 7726 N N . GLU D 2 64 ? 76.886 67.231 136.409 1.00 43.98 149 GLU D N 1
ATOM 7727 C CA . GLU D 2 64 ? 75.690 66.980 137.207 1.00 39.53 149 GLU D CA 1
ATOM 7728 C C . GLU D 2 64 ? 76.001 67.098 138.694 1.00 39.11 149 GLU D C 1
ATOM 7729 O O . GLU D 2 64 ? 75.216 67.670 139.460 1.00 37.29 149 GLU D O 1
ATOM 7741 N N . PHE D 2 65 ? 77.151 66.568 139.117 1.00 41.60 150 PHE D N 1
ATOM 7742 C CA . PHE D 2 65 ? 77.559 66.676 140.514 1.00 42.71 150 PHE D CA 1
ATOM 7743 C C . PHE D 2 65 ? 77.807 68.129 140.905 1.00 44.58 150 PHE D C 1
ATOM 7744 O O . PHE D 2 65 ? 77.373 68.576 141.974 1.00 43.45 150 PHE D O 1
ATOM 7761 N N . LYS D 2 66 ? 78.503 68.883 140.050 1.00 46.06 151 LYS D N 1
ATOM 7762 C CA . LYS D 2 66 ? 78.715 70.302 140.313 1.00 49.67 151 LYS D CA 1
ATOM 7763 C C . LYS D 2 66 ? 77.390 71.049 140.394 1.00 46.89 151 LYS D C 1
ATOM 7764 O O . LYS D 2 66 ? 77.206 71.914 141.259 1.00 45.08 151 LYS D O 1
ATOM 7783 N N . THR D 2 67 ? 76.457 70.733 139.495 1.00 46.51 152 THR D N 1
ATOM 7784 C CA . THR D 2 67 ? 75.185 71.445 139.455 1.00 45.23 152 THR D CA 1
ATOM 7785 C C . THR D 2 67 ? 74.366 71.181 140.712 1.00 44.01 152 THR D C 1
ATOM 7786 O O . THR D 2 67 ? 73.881 72.118 141.357 1.00 43.08 152 THR D O 1
ATOM 7797 N N . LEU D 2 68 ? 74.189 69.909 141.069 1.00 45.04 153 LEU D N 1
ATOM 7798 C CA . LEU D 2 68 ? 73.393 69.582 142.245 1.00 46.19 153 LEU D CA 1
ATOM 7799 C C . LEU D 2 68 ? 74.047 70.091 143.523 1.00 46.40 153 LEU D C 1
ATOM 7800 O O . LEU D 2 68 ? 73.345 70.448 144.476 1.00 47.17 153 LEU D O 1
ATOM 7816 N N . ARG D 2 69 ? 75.380 70.145 143.561 1.00 44.97 154 ARG D N 1
ATOM 7817 C CA . ARG D 2 69 ? 76.068 70.643 144.748 1.00 43.88 154 ARG D CA 1
ATOM 7818 C C . ARG D 2 69 ? 75.828 72.132 144.962 1.00 42.12 154 ARG D C 1
ATOM 7819 O O . ARG D 2 69 ? 75.813 72.595 146.108 1.00 42.77 154 ARG D O 1
ATOM 7840 N N . SER D 2 70 ? 75.641 72.900 143.885 1.00 39.43 155 SER D N 1
ATOM 7841 C CA . SER D 2 70 ? 75.418 74.334 144.035 1.00 39.94 155 SER D CA 1
ATOM 7842 C C . SER D 2 70 ? 74.115 74.622 144.769 1.00 40.91 155 SER D C 1
ATOM 7843 O O . SER D 2 70 ? 73.979 75.677 145.399 1.00 39.64 155 SER D O 1
ATOM 7851 N N . HIS D 2 71 ? 73.150 73.706 144.695 1.00 43.92 156 HIS D N 1
ATOM 7852 C CA . HIS D 2 71 ? 71.870 73.863 145.374 1.00 50.09 156 HIS D CA 1
ATOM 7853 C C . HIS D 2 71 ? 71.782 73.070 146.668 1.00 52.43 156 HIS D C 1
ATOM 7854 O O . HIS D 2 71 ? 71.148 73.534 147.622 1.00 55.40 156 HIS D O 1
ATOM 7868 N N . PHE D 2 72 ? 72.398 71.890 146.722 1.00 51.02 157 PHE D N 1
ATOM 7869 C CA . PHE D 2 72 ? 72.392 71.036 147.909 1.00 48.62 157 PHE D CA 1
ATOM 7870 C C . PHE D 2 72 ? 73.834 70.644 148.204 1.00 48.00 157 PHE D C 1
ATOM 7871 O O . PHE D 2 72 ? 74.289 69.559 147.817 1.00 48.59 157 PHE D O 1
ATOM 7888 N N . PRO D 2 73 ? 74.588 71.511 148.885 1.00 44.62 158 PRO D N 1
ATOM 7889 C CA . PRO D 2 73 ? 76.025 71.245 149.069 1.00 44.11 158 PRO D CA 1
ATOM 7890 C C . PRO D 2 73 ? 76.333 69.987 149.862 1.00 44.78 158 PRO D C 1
ATOM 7891 O O . PRO D 2 73 ? 77.449 69.466 149.748 1.00 43.28 158 PRO D O 1
ATOM 7902 N N . SER D 2 74 ? 75.397 69.484 150.661 1.00 49.76 159 SER D N 1
ATOM 7903 C CA . SER D 2 74 ? 75.648 68.320 151.500 1.00 53.62 159 SER D CA 1
ATOM 7904 C C . SER D 2 74 ? 75.355 66.999 150.797 1.00 47.07 159 SER D C 1
ATOM 7905 O O . SER D 2 74 ? 75.586 65.938 151.387 1.00 46.47 159 SER D O 1
ATOM 7913 N N . GLY D 2 75 ? 74.867 67.030 149.559 1.00 42.26 160 GLY D N 1
ATOM 7914 C CA . GLY D 2 75 ? 74.544 65.803 148.862 1.00 40.09 160 GLY D CA 1
ATOM 7915 C C . GLY D 2 75 ? 75.770 64.958 148.573 1.00 38.15 160 GLY D C 1
ATOM 7916 O O . GLY D 2 75 ? 76.913 65.413 148.640 1.00 40.55 160 GLY D O 1
ATOM 7920 N N . GLN D 2 76 ? 75.517 63.692 148.235 1.00 34.22 161 GLN D N 1
ATOM 7921 C CA . GLN D 2 76 ? 76.578 62.723 147.994 1.00 35.22 161 GLN D CA 1
ATOM 7922 C C . GLN D 2 76 ? 76.273 61.934 146.724 1.00 34.30 161 GLN D C 1
ATOM 7923 O O . GLN D 2 76 ? 75.145 61.434 146.563 1.00 28.30 161 GLN D O 1
ATOM 7937 N N . PRO D 2 77 ? 77.227 61.802 145.803 1.00 39.29 162 PRO D N 1
ATOM 7938 C CA . PRO D 2 77 ? 77.002 60.992 144.604 1.00 39.19 162 PRO D CA 1
ATOM 7939 C C . PRO D 2 77 ? 77.454 59.546 144.773 1.00 35.54 162 PRO D C 1
ATOM 7940 O O . PRO D 2 77 ? 78.317 59.221 145.591 1.00 32.84 162 PRO D O 1
ATOM 7951 N N . PHE D 2 78 ? 76.855 58.677 143.960 1.00 34.32 163 PHE D N 1
ATOM 7952 C CA . PHE D 2 78 ? 77.197 57.262 143.943 1.00 32.43 163 PHE D CA 1
ATOM 7953 C C . PHE D 2 78 ? 77.106 56.737 142.518 1.00 31.36 163 PHE D C 1
ATOM 7954 O O . PHE D 2 78 ? 76.368 57.275 141.688 1.00 29.90 163 PHE D O 1
ATOM 7971 N N . ILE D 2 79 ? 77.869 55.680 142.240 1.00 32.36 164 ILE D N 1
ATOM 7972 C CA . ILE D 2 79 ? 77.828 54.984 140.957 1.00 32.47 164 ILE D CA 1
ATOM 7973 C C . ILE D 2 79 ? 77.760 53.493 141.257 1.00 30.02 164 ILE D C 1
ATOM 7974 O O . ILE D 2 79 ? 78.725 52.915 141.773 1.00 26.35 164 ILE D O 1
ATOM 7990 N N . PHE D 2 80 ? 76.632 52.870 140.929 1.00 33.31 165 PHE D N 1
ATOM 7991 C CA . PHE D 2 80 ? 76.409 51.453 141.184 1.00 36.63 165 PHE D CA 1
ATOM 7992 C C . PHE D 2 80 ? 76.589 50.674 139.887 1.00 34.19 165 PHE D C 1
ATOM 7993 O O . PHE D 2 80 ? 75.877 50.922 138.909 1.00 34.46 165 PHE D O 1
ATOM 8010 N N . GLY D 2 81 ? 77.532 49.733 139.884 1.00 32.69 166 GLY D N 1
ATOM 8011 C CA . GLY D 2 81 ? 77.719 48.840 138.764 1.00 31.60 166 GLY D CA 1
ATOM 8012 C C . GLY D 2 81 ? 78.917 49.203 137.910 1.00 36.40 166 GLY D C 1
ATOM 8013 O O . GLY D 2 81 ? 79.629 50.178 138.174 1.00 39.97 166 GLY D O 1
ATOM 8017 N N . PRO D 2 82 ? 79.161 48.418 136.861 1.00 37.47 167 PRO D N 1
ATOM 8018 C CA . PRO D 2 82 ? 80.309 48.693 135.984 1.00 36.83 167 PRO D CA 1
ATOM 8019 C C . PRO D 2 82 ? 80.167 50.041 135.292 1.00 38.70 167 PRO D C 1
ATOM 8020 O O . PRO D 2 82 ? 79.166 50.316 134.627 1.00 38.47 167 PRO D O 1
ATOM 8031 N N . ILE D 2 83 ? 81.198 50.877 135.442 1.00 39.38 168 ILE D N 1
ATOM 8032 C CA . ILE D 2 83 ? 81.122 52.256 134.969 1.00 38.87 168 ILE D CA 1
ATOM 8033 C C . ILE D 2 83 ? 81.119 52.308 133.446 1.00 37.70 168 ILE D C 1
ATOM 8034 O O . ILE D 2 83 ? 80.458 53.163 132.845 1.00 37.26 168 ILE D O 1
ATOM 8050 N N . ASP D 2 84 ? 81.857 51.409 132.794 1.00 37.67 169 ASP D N 1
ATOM 8051 C CA . ASP D 2 84 ? 81.844 51.327 131.340 1.00 36.89 169 ASP D CA 1
ATOM 8052 C C . ASP D 2 84 ? 80.761 50.388 130.820 1.00 34.27 169 ASP D C 1
ATOM 8053 O O . ASP D 2 84 ? 80.848 49.927 129.676 1.00 33.70 169 ASP D O 1
ATOM 8062 N N . SER D 2 85 ? 79.752 50.092 131.630 1.00 34.98 170 SER D N 1
ATOM 8063 C CA . SER D 2 85 ? 78.632 49.264 131.202 1.00 38.34 170 SER D CA 1
ATOM 8064 C C . SER D 2 85 ? 77.390 49.731 131.956 1.00 38.84 170 SER D C 1
ATOM 8065 O O . SER D 2 85 ? 77.326 50.872 132.424 1.00 39.28 170 SER D O 1
ATOM 8073 N N . ASP D 2 86 ? 76.401 48.849 132.078 1.00 39.74 171 ASP D N 1
ATOM 8074 C CA . ASP D 2 86 ? 75.150 49.203 132.737 1.00 42.40 171 ASP D CA 1
ATOM 8075 C C . ASP D 2 86 ? 75.404 49.592 134.188 1.00 41.32 171 ASP D C 1
ATOM 8076 O O . ASP D 2 86 ? 75.856 48.770 134.992 1.00 42.80 171 ASP D O 1
ATOM 8085 N N . HIS D 2 87 ? 75.113 50.848 134.522 1.00 37.76 172 HIS D N 1
ATOM 8086 C CA . HIS D 2 87 ? 75.269 51.338 135.884 1.00 32.97 172 HIS D CA 1
ATOM 8087 C C . HIS D 2 87 ? 74.298 52.487 136.109 1.00 30.75 172 HIS D C 1
ATOM 8088 O O . HIS D 2 87 ? 73.738 53.051 135.165 1.00 28.48 172 HIS D O 1
ATOM 8102 N N . TYR D 2 88 ? 74.108 52.829 137.380 1.00 32.61 173 TYR D N 1
ATOM 8103 C CA . TYR D 2 88 ? 73.262 53.943 137.783 1.00 35.65 173 TYR D CA 1
ATOM 8104 C C . TYR D 2 88 ? 74.110 55.012 138.454 1.00 32.68 173 TYR D C 1
ATOM 8105 O O . TYR D 2 88 ? 75.034 54.703 139.213 1.00 32.47 173 TYR D O 1
ATOM 8123 N N . PHE D 2 89 ? 73.792 56.269 138.163 1.00 29.20 174 PHE D N 1
ATOM 8124 C CA . PHE D 2 89 ? 74.374 57.413 138.848 1.00 28.10 174 PHE D CA 1
ATOM 8125 C C . PHE D 2 89 ? 73.329 57.982 139.796 1.00 27.78 174 PHE D C 1
ATOM 8126 O O . PHE D 2 89 ? 72.207 58.279 139.376 1.00 27.85 174 PHE D O 1
ATOM 8143 N N . LEU D 2 90 ? 73.692 58.118 141.069 1.00 29.37 175 LEU D N 1
ATOM 8144 C CA . LEU D 2 90 ? 72.783 58.618 142.090 1.00 30.56 175 LEU D CA 1
ATOM 8145 C C . LEU D 2 90 ? 73.422 59.787 142.821 1.00 31.87 175 LEU D C 1
ATOM 8146 O O . LEU D 2 90 ? 74.605 59.743 143.169 1.00 29.15 175 LEU D O 1
ATOM 8162 N N . TYR D 2 91 ? 72.626 60.829 143.048 1.00 35.90 176 TYR D N 1
ATOM 8163 C CA . TYR D 2 91 ? 72.987 61.938 143.921 1.00 37.30 176 TYR D CA 1
ATOM 8164 C C . TYR D 2 91 ? 71.901 62.050 144.980 1.00 36.29 176 TYR D C 1
ATOM 8165 O O . TYR D 2 91 ? 70.717 62.164 144.645 1.00 34.63 176 TYR D O 1
ATOM 8183 N N . PHE D 2 92 ? 72.298 62.002 146.249 1.00 38.20 177 PHE D N 1
ATOM 8184 C CA . PHE D 2 92 ? 71.357 61.900 147.359 1.00 43.72 177 PHE D CA 1
ATOM 8185 C C . PHE D 2 92 ? 71.620 63.016 148.357 1.00 41.12 177 PHE D C 1
ATOM 8186 O O . PHE D 2 92 ? 72.727 63.125 148.895 1.00 40.82 177 PHE D O 1
ATOM 8203 N N . HIS D 2 93 ? 70.600 63.833 148.609 1.00 41.34 178 HIS D N 1
ATOM 8204 C CA . HIS D 2 93 ? 70.655 64.893 149.607 1.00 45.12 178 HIS D CA 1
ATOM 8205 C C . HIS D 2 93 ? 69.531 64.692 150.610 1.00 46.42 178 HIS D C 1
ATOM 8206 O O . HIS D 2 93 ? 68.386 64.436 150.221 1.00 44.29 178 HIS D O 1
ATOM 8220 N N . SER D 2 94 ? 69.855 64.816 151.895 1.00 52.14 179 SER D N 1
ATOM 8221 C CA . SER D 2 94 ? 68.866 64.685 152.956 1.00 59.22 179 SER D CA 1
ATOM 8222 C C . SER D 2 94 ? 69.167 65.693 154.052 1.00 67.03 179 SER D C 1
ATOM 8223 O O . SER D 2 94 ? 70.293 65.750 154.557 1.00 66.47 179 SER D O 1
ATOM 8231 N N . ASP D 2 95 ? 68.160 66.488 154.410 1.00 75.05 180 ASP D N 1
ATOM 8232 C CA . ASP D 2 95 ? 68.265 67.411 155.533 1.00 81.05 180 ASP D CA 1
ATOM 8233 C C . ASP D 2 95 ? 67.291 66.990 156.625 1.00 86.52 180 ASP D C 1
ATOM 8234 O O . ASP D 2 95 ? 66.412 67.765 157.017 1.00 87.17 180 ASP D O 1
ATOM 8243 N N . VAL D 2 96 ? 67.434 65.759 157.113 1.00 91.62 181 VAL D N 1
ATOM 8244 C CA . VAL D 2 96 ? 66.535 65.244 158.137 1.00 96.36 181 VAL D CA 1
ATOM 8245 C C . VAL D 2 96 ? 66.781 65.983 159.444 1.00 96.86 181 VAL D C 1
ATOM 8246 O O . VAL D 2 96 ? 67.927 66.126 159.891 1.00 98.62 181 VAL D O 1
ATOM 8259 N N . VAL D 2 97 ? 65.702 66.459 160.063 1.00 93.75 182 VAL D N 1
ATOM 8260 C CA . VAL D 2 97 ? 65.778 67.092 161.375 1.00 93.03 182 VAL D CA 1
ATOM 8261 C C . VAL D 2 97 ? 65.259 66.102 162.407 1.00 101.12 182 VAL D C 1
ATOM 8262 O O . VAL D 2 97 ? 66.011 65.630 163.267 1.00 101.15 182 VAL D O 1
ATOM 8275 N N . GLN D 2 98 ? 63.967 65.781 162.326 1.00 107.68 183 GLN D N 1
ATOM 8276 C CA . GLN D 2 98 ? 63.356 64.820 163.229 1.00 109.73 183 GLN D CA 1
ATOM 8277 C C . GLN D 2 98 ? 63.226 63.482 162.520 1.00 105.71 183 GLN D C 1
ATOM 8278 O O . GLN D 2 98 ? 62.593 63.426 161.453 1.00 116.17 183 GLN D O 1
ATOM 8292 N N . PRO D 2 99 ? 63.785 62.393 163.046 1.00 84.16 184 PRO D N 1
ATOM 8293 C CA . PRO D 2 99 ? 63.596 61.093 162.394 1.00 76.69 184 PRO D CA 1
ATOM 8294 C C . PRO D 2 99 ? 62.122 60.724 162.320 1.00 83.67 184 PRO D C 1
ATOM 8295 O O . PRO D 2 99 ? 61.290 61.202 163.094 1.00 75.89 184 PRO D O 1
ATOM 8306 N N . SER D 2 100 ? 61.805 59.859 161.362 1.00 105.48 185 SER D N 1
ATOM 8307 C CA . SER D 2 100 ? 60.431 59.448 161.122 1.00 106.01 185 SER D CA 1
ATOM 8308 C C . SER D 2 100 ? 60.438 58.028 160.576 1.00 105.04 185 SER D C 1
ATOM 8309 O O . SER D 2 100 ? 61.493 57.416 160.391 1.00 106.68 185 SER D O 1
ATOM 8317 N N . CYS D 2 101 ? 59.243 57.503 160.324 1.00 103.82 186 CYS D N 1
ATOM 8318 C CA . CYS D 2 101 ? 59.095 56.189 159.720 1.00 103.33 186 CYS D CA 1
ATOM 8319 C C . CYS D 2 101 ? 59.128 56.315 158.204 1.00 103.34 186 CYS D C 1
ATOM 8320 O O . CYS D 2 101 ? 58.615 57.284 157.637 1.00 114.61 186 CYS D O 1
ATOM 8328 N N . SER D 2 102 ? 59.741 55.330 157.551 1.00 84.00 187 SER D N 1
ATOM 8329 C CA . SER D 2 102 ? 59.857 55.297 156.094 1.00 71.69 187 SER D CA 1
ATOM 8330 C C . SER D 2 102 ? 59.302 53.960 155.613 1.00 72.11 187 SER D C 1
ATOM 8331 O O . SER D 2 102 ? 59.966 52.926 155.733 1.00 64.33 187 SER D O 1
ATOM 8339 N N . ASP D 2 103 ? 58.087 53.982 155.074 1.00 85.02 188 ASP D N 1
ATOM 8340 C CA . ASP D 2 103 ? 57.414 52.785 154.583 1.00 88.92 188 ASP D CA 1
ATOM 8341 C C . ASP D 2 103 ? 57.044 52.935 153.112 1.00 89.95 188 ASP D C 1
ATOM 8342 O O . ASP D 2 103 ? 55.948 52.568 152.685 1.00 94.90 188 ASP D O 1
ATOM 8351 N N . ASP D 2 104 ? 57.965 53.479 152.318 1.00 81.42 189 ASP D N 1
ATOM 8352 C CA . ASP D 2 104 ? 57.782 53.620 150.883 1.00 71.02 189 ASP D CA 1
ATOM 8353 C C . ASP D 2 104 ? 58.586 52.549 150.148 1.00 59.88 189 ASP D C 1
ATOM 8354 O O . ASP D 2 104 ? 59.340 51.775 150.743 1.00 55.57 189 ASP D O 1
ATOM 8363 N N . ALA D 2 105 ? 58.420 52.511 148.828 1.00 62.87 190 ALA D N 1
ATOM 8364 C CA . ALA D 2 105 ? 59.134 51.561 147.989 1.00 58.82 190 ALA D CA 1
ATOM 8365 C C . ALA D 2 105 ? 59.312 52.161 146.604 1.00 54.65 190 ALA D C 1
ATOM 8366 O O . ALA D 2 105 ? 58.488 52.958 146.148 1.00 53.45 190 ALA D O 1
ATOM 8373 N N . GLN D 2 106 ? 60.398 51.773 145.938 1.00 53.63 191 GLN D N 1
ATOM 8374 C CA . GLN D 2 106 ? 60.693 52.281 144.601 1.00 51.51 191 GLN D CA 1
ATOM 8375 C C . GLN D 2 106 ? 61.348 51.168 143.796 1.00 53.99 191 GLN D C 1
ATOM 8376 O O . GLN D 2 106 ? 62.475 50.762 144.097 1.00 57.94 191 GLN D O 1
ATOM 8390 N N . LEU D 2 107 ? 60.642 50.685 142.779 1.00 51.00 192 LEU D N 1
ATOM 8391 C CA . LEU D 2 107 ? 61.163 49.708 141.835 1.00 48.18 192 LEU D CA 1
ATOM 8392 C C . LEU D 2 107 ? 61.320 50.381 140.479 1.00 46.41 192 LEU D C 1
ATOM 8393 O O . LEU D 2 107 ? 60.448 51.144 140.055 1.00 47.27 192 LEU D O 1
ATOM 8409 N N . SER D 2 108 ? 62.436 50.107 139.806 1.00 44.47 193 SER D N 1
ATOM 8410 C CA . SER D 2 108 ? 62.686 50.651 138.479 1.00 42.65 193 SER D CA 1
ATOM 8411 C C . SER D 2 108 ? 63.365 49.598 137.619 1.00 38.88 193 SER D C 1
ATOM 8412 O O . SER D 2 108 ? 64.228 48.858 138.099 1.00 37.72 193 SER D O 1
ATOM 8420 N N . MET D 2 109 ? 62.971 49.542 136.348 1.00 38.67 194 MET D N 1
ATOM 8421 C CA . MET D 2 109 ? 63.537 48.608 135.386 1.00 39.65 194 MET D CA 1
ATOM 8422 C C . MET D 2 109 ? 63.968 49.361 134.138 1.00 39.04 194 MET D C 1
ATOM 8423 O O . MET D 2 109 ? 63.271 50.270 133.677 1.00 38.13 194 MET D O 1
ATOM 8437 N N . THR D 2 110 ? 65.120 48.972 133.594 1.00 38.76 195 THR D N 1
ATOM 8438 C CA . THR D 2 110 ? 65.603 49.478 132.314 1.00 36.88 195 THR D CA 1
ATOM 8439 C C . THR D 2 110 ? 65.884 48.281 131.420 1.00 33.98 195 THR D C 1
ATOM 8440 O O . THR D 2 110 ? 66.704 47.425 131.767 1.00 31.07 195 THR D O 1
ATOM 8451 N N . MET D 2 111 ? 65.208 48.226 130.274 1.00 35.38 196 MET D N 1
ATOM 8452 C CA . MET D 2 111 ? 65.208 47.057 129.404 1.00 39.77 196 MET D CA 1
ATOM 8453 C C . MET D 2 111 ? 65.717 47.442 128.022 1.00 44.38 196 MET D C 1
ATOM 8454 O O . MET D 2 111 ? 65.279 48.446 127.453 1.00 43.62 196 MET D O 1
ATOM 8468 N N . TYR D 2 112 ? 66.632 46.637 127.484 1.00 49.68 197 TYR D N 1
ATOM 8469 C CA . TYR D 2 112 ? 67.177 46.833 126.151 1.00 51.19 197 TYR D CA 1
ATOM 8470 C C . TYR D 2 112 ? 66.960 45.579 125.313 1.00 50.75 197 TYR D C 1
ATOM 8471 O O . TYR D 2 112 ? 66.839 44.468 125.838 1.00 51.53 197 TYR D O 1
ATOM 8489 N N . GLY D 2 113 ? 66.921 45.767 123.996 1.00 46.54 198 GLY D N 1
ATOM 8490 C CA . GLY D 2 113 ? 66.703 44.660 123.085 1.00 45.30 198 GLY D CA 1
ATOM 8491 C C . GLY D 2 113 ? 65.309 44.083 123.215 1.00 46.99 198 GLY D C 1
ATOM 8492 O O . GLY D 2 113 ? 65.140 42.937 123.642 1.00 47.15 198 GLY D O 1
ATOM 8496 N N . LEU D 2 114 ? 64.303 44.871 122.846 1.00 48.79 199 LEU D N 1
ATOM 8497 C CA . LEU D 2 114 ? 62.915 44.485 123.047 1.00 50.07 199 LEU D CA 1
ATOM 8498 C C . LEU D 2 114 ? 62.450 43.511 121.969 1.00 52.53 199 LEU D C 1
ATOM 8499 O O . LEU D 2 114 ? 62.951 43.509 120.840 1.00 52.63 199 LEU D O 1
ATOM 8515 N N . ASP D 2 115 ? 61.473 42.682 122.334 1.00 52.82 200 ASP D N 1
ATOM 8516 C CA . ASP D 2 115 ? 60.923 41.691 121.417 1.00 56.97 200 ASP D CA 1
ATOM 8517 C C . ASP D 2 115 ? 60.339 42.370 120.184 1.00 54.46 200 ASP D C 1
ATOM 8518 O O . ASP D 2 115 ? 59.471 43.243 120.296 1.00 45.55 200 ASP D O 1
ATOM 8527 N N . ARG D 2 116 ? 60.815 41.962 119.004 1.00 64.71 201 ARG D N 1
ATOM 8528 C CA . ARG D 2 116 ? 60.367 42.588 117.763 1.00 73.69 201 ARG D CA 1
ATOM 8529 C C . ARG D 2 116 ? 58.866 42.417 117.561 1.00 75.49 201 ARG D C 1
ATOM 8530 O O . ARG D 2 116 ? 58.182 43.350 117.124 1.00 75.39 201 ARG D O 1
ATOM 8551 N N . ASN D 2 117 ? 58.335 41.230 117.867 1.00 76.31 202 ASN D N 1
ATOM 8552 C CA . ASN D 2 117 ? 56.908 40.987 117.686 1.00 73.99 202 ASN D CA 1
ATOM 8553 C C . ASN D 2 117 ? 56.051 41.953 118.494 1.00 71.43 202 ASN D C 1
ATOM 8554 O O . ASN D 2 117 ? 54.869 42.127 118.179 1.00 68.79 202 ASN D O 1
ATOM 8565 N N . GLN D 2 118 ? 56.615 42.579 119.526 1.00 72.03 203 GLN D N 1
ATOM 8566 C CA . GLN D 2 118 ? 55.877 43.530 120.347 1.00 70.55 203 GLN D CA 1
ATOM 8567 C C . GLN D 2 118 ? 56.082 44.968 119.888 1.00 69.09 203 GLN D C 1
ATOM 8568 O O . GLN D 2 118 ? 55.143 45.771 119.936 1.00 70.97 203 GLN D O 1
ATOM 8582 N N . THR D 2 119 ? 57.292 45.312 119.441 1.00 65.03 204 THR D N 1
ATOM 8583 C CA . THR D 2 119 ? 57.554 46.672 118.982 1.00 62.97 204 THR D CA 1
ATOM 8584 C C . THR D 2 119 ? 56.691 47.049 117.787 1.00 65.11 204 THR D C 1
ATOM 8585 O O . THR D 2 119 ? 56.465 48.242 117.554 1.00 66.46 204 THR D O 1
ATOM 8596 N N . LYS D 2 120 ? 56.205 46.067 117.024 1.00 64.86 205 LYS D N 1
ATOM 8597 C CA . LYS D 2 120 ? 55.300 46.366 115.919 1.00 64.90 205 LYS D CA 1
ATOM 8598 C C . LYS D 2 120 ? 54.089 47.151 116.408 1.00 57.69 205 LYS D C 1
ATOM 8599 O O . LYS D 2 120 ? 53.693 48.150 115.798 1.00 53.72 205 LYS D O 1
ATOM 8618 N N . HIS D 2 121 ? 53.490 46.711 117.516 1.00 57.71 206 HIS D N 1
ATOM 8619 C CA . HIS D 2 121 ? 52.259 47.312 118.012 1.00 59.88 206 HIS D CA 1
ATOM 8620 C C . HIS D 2 121 ? 52.459 48.722 118.552 1.00 57.16 206 HIS D C 1
ATOM 8621 O O . HIS D 2 121 ? 51.465 49.410 118.809 1.00 56.37 206 HIS D O 1
ATOM 8635 N N . TRP D 2 122 ? 53.703 49.168 118.735 1.00 55.94 207 TRP D N 1
ATOM 8636 C CA . TRP D 2 122 ? 53.987 50.535 119.155 1.00 55.20 207 TRP D CA 1
ATOM 8637 C C . TRP D 2 122 ? 54.497 51.392 118.000 1.00 57.64 207 TRP D C 1
ATOM 8638 O O . TRP D 2 122 ? 55.314 52.296 118.204 1.00 53.92 207 TRP D O 1
ATOM 8659 N N . TYR D 2 123 ? 54.031 51.109 116.786 1.00 64.51 208 TYR D N 1
ATOM 8660 C CA . TYR D 2 123 ? 54.204 51.981 115.635 1.00 65.92 208 TYR D CA 1
ATOM 8661 C C . TYR D 2 123 ? 52.833 52.466 115.189 1.00 62.10 208 TYR D C 1
ATOM 8662 O O . TYR D 2 123 ? 51.883 51.679 115.113 1.00 64.59 208 TYR D O 1
ATOM 8680 N N . SER D 2 124 ? 52.729 53.761 114.904 1.00 54.67 209 SER D N 1
ATOM 8681 C CA . SER D 2 124 ? 51.450 54.353 114.538 1.00 55.85 209 SER D CA 1
ATOM 8682 C C . SER D 2 124 ? 51.685 55.496 113.562 1.00 59.96 209 SER D C 1
ATOM 8683 O O . SER D 2 124 ? 52.684 56.214 113.663 1.00 57.81 209 SER D O 1
ATOM 8691 N N . ASP D 2 125 ? 50.756 55.654 112.621 1.00 68.22 210 ASP D N 1
ATOM 8692 C CA . ASP D 2 125 ? 50.801 56.748 111.662 1.00 75.94 210 ASP D CA 1
ATOM 8693 C C . ASP D 2 125 ? 50.171 58.028 112.193 1.00 78.93 210 ASP D C 1
ATOM 8694 O O . ASP D 2 125 ? 50.268 59.066 111.527 1.00 79.02 210 ASP D O 1
ATOM 8703 N N . LYS D 2 126 ? 49.537 57.987 113.362 1.00 81.40 211 LYS D N 1
ATOM 8704 C CA . LYS D 2 126 ? 48.851 59.147 113.913 1.00 82.22 211 LYS D CA 1
ATOM 8705 C C . LYS D 2 126 ? 49.081 59.221 115.414 1.00 75.86 211 LYS D C 1
ATOM 8706 O O . LYS D 2 126 ? 49.140 58.193 116.095 1.00 72.41 211 LYS D O 1
ATOM 8725 N N . MET D 2 127 ? 49.213 60.445 115.919 1.00 74.29 212 MET D N 1
ATOM 8726 C CA . MET D 2 127 ? 49.310 60.672 117.355 1.00 73.37 212 MET D CA 1
ATOM 8727 C C . MET D 2 127 ? 47.970 60.344 118.003 1.00 76.56 212 MET D C 1
ATOM 8728 O O . MET D 2 127 ? 46.951 60.961 117.678 1.00 83.09 212 MET D O 1
ATOM 8742 N N . LEU D 2 128 ? 47.966 59.376 118.914 1.00 71.63 213 LEU D N 1
ATOM 8743 C CA . LEU D 2 128 ? 46.730 58.870 119.511 1.00 68.67 213 LEU D CA 1
ATOM 8744 C C . LEU D 2 128 ? 46.815 58.918 121.032 1.00 66.81 213 LEU D C 1
ATOM 8745 O O . LEU D 2 128 ? 47.615 58.165 121.624 1.00 60.63 213 LEU D O 1
ATOM 8761 N N . PRO D 2 129 ? 46.025 59.767 121.704 1.00 75.58 214 PRO D N 1
ATOM 8762 C CA . PRO D 2 129 ? 45.972 59.705 123.171 1.00 78.49 214 PRO D CA 1
ATOM 8763 C C . PRO D 2 129 ? 45.140 58.528 123.658 1.00 76.71 214 PRO D C 1
ATOM 8764 O O . PRO D 2 129 ? 44.767 57.656 122.867 1.00 82.25 214 PRO D O 1
ATOM 8775 N N . THR D 2 130 ? 44.844 58.494 124.954 1.00 66.20 215 THR D N 1
ATOM 8776 C CA . THR D 2 130 ? 44.059 57.405 125.519 1.00 58.26 215 THR D CA 1
ATOM 8777 C C . THR D 2 130 ? 42.718 57.296 124.806 1.00 59.08 215 THR D C 1
ATOM 8778 O O . THR D 2 130 ? 41.890 58.210 124.874 1.00 59.63 215 THR D O 1
ATOM 8789 N N . GLY D 2 131 ? 42.505 56.175 124.124 1.00 59.93 216 GLY D N 1
ATOM 8790 C CA . GLY D 2 131 ? 41.282 55.952 123.394 1.00 60.76 216 GLY D CA 1
ATOM 8791 C C . GLY D 2 131 ? 41.116 54.499 123.002 1.00 58.47 216 GLY D C 1
ATOM 8792 O O . GLY D 2 131 ? 41.834 53.617 123.481 1.00 60.00 216 GLY D O 1
ATOM 8796 N N . PRO D 2 132 ? 40.153 54.222 122.120 1.00 54.22 217 PRO D N 1
ATOM 8797 C CA . PRO D 2 132 ? 39.954 52.831 121.678 1.00 55.74 217 PRO D CA 1
ATOM 8798 C C . PRO D 2 132 ? 41.179 52.229 121.014 1.00 60.28 217 PRO D C 1
ATOM 8799 O O . PRO D 2 132 ? 41.423 51.024 121.161 1.00 58.48 217 PRO D O 1
ATOM 8810 N N . GLU D 2 133 ? 41.964 53.032 120.291 1.00 67.64 218 GLU D N 1
ATOM 8811 C CA . GLU D 2 133 ? 43.130 52.497 119.595 1.00 70.81 218 GLU D CA 1
ATOM 8812 C C . GLU D 2 133 ? 44.182 52.012 120.583 1.00 72.31 218 GLU D C 1
ATOM 8813 O O . GLU D 2 133 ? 44.701 50.897 120.455 1.00 77.95 218 GLU D O 1
ATOM 8825 N N . THR D 2 134 ? 44.513 52.838 121.579 1.00 64.78 219 THR D N 1
ATOM 8826 C CA . THR D 2 134 ? 45.516 52.438 122.560 1.00 58.88 219 THR D CA 1
ATOM 8827 C C . THR D 2 134 ? 45.022 51.279 123.416 1.00 60.84 219 THR D C 1
ATOM 8828 O O . THR D 2 134 ? 45.828 50.458 123.869 1.00 57.37 219 THR D O 1
ATOM 8839 N N . ALA D 2 135 ? 43.710 51.195 123.646 1.00 66.55 220 ALA D N 1
ATOM 8840 C CA . ALA D 2 135 ? 43.160 50.057 124.376 1.00 69.03 220 ALA D CA 1
ATOM 8841 C C . ALA D 2 135 ? 43.512 48.745 123.686 1.00 67.67 220 ALA D C 1
ATOM 8842 O O . ALA D 2 135 ? 43.803 47.743 124.350 1.00 65.14 220 ALA D O 1
ATOM 8849 N N . VAL D 2 136 ? 43.493 48.733 122.352 1.00 66.85 221 VAL D N 1
ATOM 8850 C CA . VAL D 2 136 ? 43.878 47.535 121.612 1.00 64.68 221 VAL D CA 1
ATOM 8851 C C . VAL D 2 136 ? 45.361 47.246 121.802 1.00 62.31 221 VAL D C 1
ATOM 8852 O O . VAL D 2 136 ? 45.762 46.094 122.007 1.00 62.22 221 VAL D O 1
ATOM 8865 N N . ILE D 2 137 ? 46.198 48.283 121.730 1.00 61.81 222 ILE D N 1
ATOM 8866 C CA . ILE D 2 137 ? 47.638 48.093 121.888 1.00 61.34 222 ILE D CA 1
ATOM 8867 C C . ILE D 2 137 ? 47.942 47.458 123.239 1.00 61.52 222 ILE D C 1
ATOM 8868 O O . ILE D 2 137 ? 48.735 46.514 123.337 1.00 62.22 222 ILE D O 1
ATOM 8884 N N . ARG D 2 138 ? 47.313 47.965 124.302 1.00 60.52 223 ARG D N 1
ATOM 8885 C CA . ARG D 2 138 ? 47.568 47.422 125.632 1.00 59.49 223 ARG D CA 1
ATOM 8886 C C . ARG D 2 138 ? 47.159 45.957 125.716 1.00 61.33 223 ARG D C 1
ATOM 8887 O O . ARG D 2 138 ? 47.841 45.148 126.358 1.00 59.65 223 ARG D O 1
ATOM 8908 N N . GLU D 2 139 ? 46.049 45.593 125.070 1.00 63.59 224 GLU D N 1
ATOM 8909 C CA . GLU D 2 139 ? 45.636 44.194 125.044 1.00 66.29 224 GLU D CA 1
ATOM 8910 C C . GLU D 2 139 ? 46.536 43.374 124.128 1.00 60.21 224 GLU D C 1
ATOM 8911 O O . GLU D 2 139 ? 46.930 42.255 124.476 1.00 59.81 224 GLU D O 1
ATOM 8923 N N . ALA D 2 140 ? 46.875 43.916 122.957 1.00 55.55 225 ALA D N 1
ATOM 8924 C CA . ALA D 2 140 ? 47.677 43.168 121.996 1.00 54.48 225 ALA D CA 1
ATOM 8925 C C . ALA D 2 140 ? 49.071 42.870 122.532 1.00 54.59 225 ALA D C 1
ATOM 8926 O O . ALA D 2 140 ? 49.648 41.826 122.208 1.00 56.00 225 ALA D O 1
ATOM 8933 N N . THR D 2 141 ? 49.625 43.764 123.351 1.00 53.44 226 THR D N 1
ATOM 8934 C CA . THR D 2 141 ? 50.986 43.622 123.849 1.00 51.82 226 THR D CA 1
ATOM 8935 C C . THR D 2 141 ? 51.056 43.066 125.265 1.00 54.90 226 THR D C 1
ATOM 8936 O O . THR D 2 141 ? 52.157 42.766 125.740 1.00 54.15 226 THR D O 1
ATOM 8947 N N . GLY D 2 142 ? 49.922 42.922 125.949 1.00 64.88 227 GLY D N 1
ATOM 8948 C CA . GLY D 2 142 ? 49.911 42.439 127.312 1.00 64.18 227 GLY D CA 1
ATOM 8949 C C . GLY D 2 142 ? 50.016 43.513 128.372 1.00 62.25 227 GLY D C 1
ATOM 8950 O O . GLY D 2 142 ? 50.017 43.183 129.565 1.00 61.73 227 GLY D O 1
ATOM 8954 N N . LEU D 2 143 ? 50.108 44.788 127.983 1.00 60.60 228 LEU D N 1
ATOM 8955 C CA . LEU D 2 143 ? 50.180 45.857 128.974 1.00 57.62 228 LEU D CA 1
ATOM 8956 C C . LEU D 2 143 ? 48.934 45.889 129.848 1.00 58.98 228 LEU D C 1
ATOM 8957 O O . LEU D 2 143 ? 48.993 46.345 130.996 1.00 56.66 228 LEU D O 1
ATOM 8973 N N . SER D 2 144 ? 47.800 45.411 129.327 1.00 62.35 229 SER D N 1
ATOM 8974 C CA . SER D 2 144 ? 46.583 45.339 130.126 1.00 64.60 229 SER D CA 1
ATOM 8975 C C . SER D 2 144 ? 46.743 44.413 131.322 1.00 68.04 229 SER D C 1
ATOM 8976 O O . SER D 2 144 ? 46.024 44.569 132.315 1.00 62.55 229 SER D O 1
ATOM 8984 N N . GLU D 2 145 ? 47.661 43.447 131.248 1.00 80.34 230 GLU D N 1
ATOM 8985 C CA . GLU D 2 145 ? 47.947 42.609 132.406 1.00 89.34 230 GLU D CA 1
ATOM 8986 C C . GLU D 2 145 ? 48.767 43.371 133.439 1.00 78.66 230 GLU D C 1
ATOM 8987 O O . GLU D 2 145 ? 48.551 43.221 134.648 1.00 82.35 230 GLU D O 1
ATOM 8999 N N . VAL D 2 146 ? 49.707 44.200 132.983 1.00 61.15 231 VAL D N 1
ATOM 9000 C CA . VAL D 2 146 ? 50.491 45.014 133.906 1.00 57.92 231 VAL D CA 1
ATOM 9001 C C . VAL D 2 146 ? 49.634 46.130 134.489 1.00 59.62 231 VAL D C 1
ATOM 9002 O O . VAL D 2 146 ? 49.741 46.459 135.677 1.00 60.36 231 VAL D O 1
ATOM 9015 N N . VAL D 2 147 ? 48.775 46.733 133.667 1.00 59.80 232 VAL D N 1
ATOM 9016 C CA . VAL D 2 147 ? 47.910 47.820 134.113 1.00 61.36 232 VAL D CA 1
ATOM 9017 C C . VAL D 2 147 ? 46.481 47.302 134.188 1.00 64.54 232 VAL D C 1
ATOM 9018 O O . VAL D 2 147 ? 45.736 47.352 133.203 1.00 52.21 232 VAL D O 1
ATOM 9031 N N . ASP D 2 148 ? 46.096 46.805 135.360 1.00 88.31 233 ASP D N 1
ATOM 9032 C CA . ASP D 2 148 ? 44.774 46.234 135.557 1.00 93.36 233 ASP D CA 1
ATOM 9033 C C . ASP D 2 148 ? 43.692 47.286 135.310 1.00 94.01 233 ASP D C 1
ATOM 9034 O O . ASP D 2 148 ? 43.960 48.483 135.183 1.00 93.41 233 ASP D O 1
ATOM 9043 N N . ASP D 2 149 ? 42.445 46.815 135.242 1.00 96.10 234 ASP D N 1
ATOM 9044 C CA . ASP D 2 149 ? 41.312 47.725 135.127 1.00 101.06 234 ASP D CA 1
ATOM 9045 C C . ASP D 2 149 ? 41.133 48.574 136.377 1.00 92.23 234 ASP D C 1
ATOM 9046 O O . ASP D 2 149 ? 40.516 49.641 136.304 1.00 95.73 234 ASP D O 1
ATOM 9055 N N . SER D 2 150 ? 41.657 48.126 137.518 1.00 79.82 235 SER D N 1
ATOM 9056 C CA . SER D 2 150 ? 41.579 48.893 138.755 1.00 72.52 235 SER D CA 1
ATOM 9057 C C . SER D 2 150 ? 42.492 50.111 138.753 1.00 71.02 235 SER D C 1
ATOM 9058 O O . SER D 2 150 ? 42.534 50.829 139.758 1.00 71.61 235 SER D O 1
ATOM 9066 N N . TRP D 2 151 ? 43.219 50.359 137.667 1.00 69.69 236 TRP D N 1
ATOM 9067 C CA . TRP D 2 151 ? 44.123 51.495 137.568 1.00 65.96 236 TRP D CA 1
ATOM 9068 C C . TRP D 2 151 ? 43.494 52.579 136.704 1.00 67.60 236 TRP D C 1
ATOM 9069 O O . TRP D 2 151 ? 43.009 52.299 135.603 1.00 70.08 236 TRP D O 1
ATOM 9090 N N . ILE D 2 152 ? 43.497 53.810 137.210 1.00 65.58 237 ILE D N 1
ATOM 9091 C CA . ILE D 2 152 ? 43.178 54.974 136.392 1.00 63.89 237 ILE D CA 1
ATOM 9092 C C . ILE D 2 152 ? 44.401 55.256 135.528 1.00 62.14 237 ILE D C 1
ATOM 9093 O O . ILE D 2 152 ? 45.411 55.767 136.017 1.00 63.97 237 ILE D O 1
ATOM 9109 N N . LEU D 2 153 ? 44.318 54.918 134.247 1.00 58.92 238 LEU D N 1
ATOM 9110 C CA . LEU D 2 153 ? 45.460 54.991 133.353 1.00 55.75 238 LEU D CA 1
ATOM 9111 C C . LEU D 2 153 ? 45.185 55.963 132.217 1.00 57.65 238 LEU D C 1
ATOM 9112 O O . LEU D 2 153 ? 44.035 56.186 131.827 1.00 63.99 238 LEU D O 1
ATOM 9128 N N . HIS D 2 154 ? 46.262 56.543 131.694 1.00 52.86 239 HIS D N 1
ATOM 9129 C CA . HIS D 2 154 ? 46.198 57.362 130.493 1.00 51.64 239 HIS D CA 1
ATOM 9130 C C . HIS D 2 154 ? 47.541 57.260 129.789 1.00 51.04 239 HIS D C 1
ATOM 9131 O O . HIS D 2 154 ? 48.588 57.410 130.427 1.00 49.79 239 HIS D O 1
ATOM 9145 N N . ASP D 2 155 ? 47.509 56.992 128.486 1.00 52.28 240 ASP D N 1
ATOM 9146 C CA . ASP D 2 155 ? 48.712 56.721 127.713 1.00 53.15 240 ASP D CA 1
ATOM 9147 C C . ASP D 2 155 ? 48.720 57.582 126.456 1.00 52.47 240 ASP D C 1
ATOM 9148 O O . ASP D 2 155 ? 47.835 58.414 126.233 1.00 50.08 240 ASP D O 1
ATOM 9157 N N . LEU D 2 156 ? 49.741 57.374 125.628 1.00 56.66 241 LEU D N 1
ATOM 9158 C CA . LEU D 2 156 ? 49.901 58.144 124.399 1.00 60.62 241 LEU D CA 1
ATOM 9159 C C . LEU D 2 156 ? 50.743 57.334 123.429 1.00 59.30 241 LEU D C 1
ATOM 9160 O O . LEU D 2 156 ? 51.915 57.059 123.709 1.00 57.87 241 LEU D O 1
ATOM 9176 N N . GLN D 2 157 ? 50.152 56.949 122.302 1.00 58.08 242 GLN D N 1
ATOM 9177 C CA . GLN D 2 157 ? 50.887 56.312 121.217 1.00 56.17 242 GLN D CA 1
ATOM 9178 C C . GLN D 2 157 ? 51.465 57.400 120.321 1.00 59.33 242 GLN D C 1
ATOM 9179 O O . GLN D 2 157 ? 50.720 58.224 119.778 1.00 60.54 242 GLN D O 1
ATOM 9193 N N . TYR D 2 158 ? 52.783 57.403 120.169 1.00 60.17 243 TYR D N 1
ATOM 9194 C CA . TYR D 2 158 ? 53.457 58.424 119.385 1.00 62.18 243 TYR D CA 1
ATOM 9195 C C . TYR D 2 158 ? 53.513 58.032 117.913 1.00 62.53 243 TYR D C 1
ATOM 9196 O O . TYR D 2 158 ? 53.290 56.878 117.537 1.00 57.43 243 TYR D O 1
ATOM 9214 N N . GLU D 2 159 ? 53.812 59.022 117.079 1.00 70.21 244 GLU D N 1
ATOM 9215 C CA . GLU D 2 159 ? 53.999 58.815 115.651 1.00 73.71 244 GLU D CA 1
ATOM 9216 C C . GLU D 2 159 ? 55.381 59.341 115.259 1.00 69.13 244 GLU D C 1
ATOM 9217 O O . GLU D 2 159 ? 55.756 60.445 115.656 1.00 70.83 244 GLU D O 1
ATOM 9229 N N . PRO D 2 160 ? 56.150 58.562 114.476 1.00 60.19 245 PRO D N 1
ATOM 9230 C CA . PRO D 2 160 ? 55.848 57.249 113.886 1.00 57.24 245 PRO D CA 1
ATOM 9231 C C . PRO D 2 160 ? 55.989 56.064 114.848 1.00 56.57 245 PRO D C 1
ATOM 9232 O O . PRO D 2 160 ? 55.656 54.943 114.465 1.00 54.78 245 PRO D O 1
ATOM 9243 N N . CYS D 2 161 ? 56.472 56.298 116.065 1.00 58.20 246 CYS D N 1
ATOM 9244 C CA . CYS D 2 161 ? 56.568 55.233 117.057 1.00 56.23 246 CYS D CA 1
ATOM 9245 C C . CYS D 2 161 ? 56.865 55.859 118.412 1.00 53.40 246 CYS D C 1
ATOM 9246 O O . CYS D 2 161 ? 57.153 57.055 118.518 1.00 55.05 246 CYS D O 1
ATOM 9254 N N . GLY D 2 162 ? 56.793 55.035 119.443 1.00 48.73 247 GLY D N 1
ATOM 9255 C CA . GLY D 2 162 ? 56.940 55.471 120.816 1.00 45.60 247 GLY D CA 1
ATOM 9256 C C . GLY D 2 162 ? 55.639 55.317 121.584 1.00 47.64 247 GLY D C 1
ATOM 9257 O O . GLY D 2 162 ? 54.539 55.381 121.019 1.00 48.84 247 GLY D O 1
ATOM 9261 N N . TYR D 2 163 ? 55.762 55.112 122.894 1.00 44.75 248 TYR D N 1
ATOM 9262 C CA . TYR D 2 163 ? 54.586 54.886 123.726 1.00 50.18 248 TYR D CA 1
ATOM 9263 C C . TYR D 2 163 ? 54.902 55.238 125.171 1.00 51.49 248 TYR D C 1
ATOM 9264 O O . TYR D 2 163 ? 55.950 54.847 125.694 1.00 51.16 248 TYR D O 1
ATOM 9282 N N . SER D 2 164 ? 53.986 55.965 125.808 1.00 52.16 249 SER D N 1
ATOM 9283 C CA . SER D 2 164 ? 54.076 56.299 127.221 1.00 51.16 249 SER D CA 1
ATOM 9284 C C . SER D 2 164 ? 52.743 55.991 127.885 1.00 47.20 249 SER D C 1
ATOM 9285 O O . SER D 2 164 ? 51.684 56.121 127.267 1.00 47.08 249 SER D O 1
ATOM 9293 N N . ILE D 2 165 ? 52.798 55.578 129.148 1.00 45.69 250 ILE D N 1
ATOM 9294 C CA . ILE D 2 165 ? 51.584 55.314 129.914 1.00 47.54 250 ILE D CA 1
ATOM 9295 C C . ILE D 2 165 ? 51.831 55.674 131.371 1.00 49.94 250 ILE D C 1
ATOM 9296 O O . ILE D 2 165 ? 52.914 55.435 131.913 1.00 49.30 250 ILE D O 1
ATOM 9312 N N . ASN D 2 166 ? 50.813 56.262 131.994 1.00 51.74 251 ASN D N 1
ATOM 9313 C CA . ASN D 2 166 ? 50.785 56.513 133.427 1.00 51.07 251 ASN D CA 1
ATOM 9314 C C . ASN D 2 166 ? 49.574 55.809 134.020 1.00 52.93 251 ASN D C 1
ATOM 9315 O O . ASN D 2 166 ? 48.494 55.808 133.422 1.00 53.79 251 ASN D O 1
ATOM 9326 N N . ALA D 2 167 ? 49.758 55.206 135.191 1.00 53.37 252 ALA D N 1
ATOM 9327 C CA . ALA D 2 167 ? 48.676 54.515 135.879 1.00 55.00 252 ALA D CA 1
ATOM 9328 C C . ALA D 2 167 ? 48.771 54.811 137.366 1.00 53.56 252 ALA D C 1
ATOM 9329 O O . ALA D 2 167 ? 49.849 54.696 137.956 1.00 49.78 252 ALA D O 1
ATOM 9336 N N . ILE D 2 168 ? 47.645 55.192 137.964 1.00 55.64 253 ILE D N 1
ATOM 9337 C CA . ILE D 2 168 ? 47.578 55.523 139.380 1.00 56.23 253 ILE D CA 1
ATOM 9338 C C . ILE D 2 168 ? 46.449 54.724 140.011 1.00 57.64 253 ILE D C 1
ATOM 9339 O O . ILE D 2 168 ? 45.416 54.481 139.377 1.00 54.78 253 ILE D O 1
ATOM 9355 N N . ARG D 2 169 ? 46.652 54.309 141.258 1.00 62.44 254 ARG D N 1
ATOM 9356 C CA . ARG D 2 169 ? 45.638 53.571 142.006 1.00 65.04 254 ARG D CA 1
ATOM 9357 C C . ARG D 2 169 ? 45.878 53.857 143.480 1.00 62.85 254 ARG D C 1
ATOM 9358 O O . ARG D 2 169 ? 46.885 53.415 144.041 1.00 64.30 254 ARG D O 1
ATOM 9379 N N . GLY D 2 170 ? 44.963 54.592 144.101 1.00 58.63 255 GLY D N 1
ATOM 9380 C CA . GLY D 2 170 ? 45.202 55.043 145.460 1.00 55.17 255 GLY D CA 1
ATOM 9381 C C . GLY D 2 170 ? 46.433 55.926 145.496 1.00 52.82 255 GLY D C 1
ATOM 9382 O O . GLY D 2 170 ? 46.559 56.884 144.725 1.00 45.16 255 GLY D O 1
ATOM 9386 N N . SER D 2 171 ? 47.362 55.597 146.389 1.00 59.07 256 SER D N 1
ATOM 9387 C CA . SER D 2 171 ? 48.621 56.322 146.504 1.00 63.49 256 SER D CA 1
ATOM 9388 C C . SER D 2 171 ? 49.745 55.692 145.694 1.00 64.71 256 SER D C 1
ATOM 9389 O O . SER D 2 171 ? 50.881 56.171 145.765 1.00 64.19 256 SER D O 1
ATOM 9397 N N . GLU D 2 172 ? 49.465 54.640 144.935 1.00 67.87 257 GLU D N 1
ATOM 9398 C CA . GLU D 2 172 ? 50.477 53.964 144.141 1.00 68.19 257 GLU D CA 1
ATOM 9399 C C . GLU D 2 172 ? 50.407 54.432 142.693 1.00 62.56 257 GLU D C 1
ATOM 9400 O O . GLU D 2 172 ? 49.336 54.773 142.183 1.00 59.88 257 GLU D O 1
ATOM 9412 N N . TYR D 2 173 ? 51.562 54.452 142.034 1.00 59.55 258 TYR D N 1
ATOM 9413 C CA . TYR D 2 173 ? 51.645 54.846 140.637 1.00 56.55 258 TYR D CA 1
ATOM 9414 C C . TYR D 2 173 ? 52.423 53.798 139.854 1.00 55.29 258 TYR D C 1
ATOM 9415 O O . TYR D 2 173 ? 53.043 52.890 140.416 1.00 51.61 258 TYR D O 1
ATOM 9433 N N . GLN D 2 174 ? 52.381 53.943 138.532 1.00 57.75 259 GLN D N 1
ATOM 9434 C CA . GLN D 2 174 ? 52.990 52.984 137.621 1.00 56.56 259 GLN D CA 1
ATOM 9435 C C . GLN D 2 174 ? 53.160 53.678 136.279 1.00 51.36 259 GLN D C 1
ATOM 9436 O O . GLN D 2 174 ? 52.233 54.343 135.809 1.00 48.18 259 GLN D O 1
ATOM 9450 N N . THR D 2 175 ? 54.339 53.541 135.675 1.00 49.87 260 THR D N 1
ATOM 9451 C CA . THR D 2 175 ? 54.623 54.239 134.429 1.00 47.95 260 THR D CA 1
ATOM 9452 C C . THR D 2 175 ? 55.539 53.391 133.559 1.00 46.54 260 THR D C 1
ATOM 9453 O O . THR D 2 175 ? 56.413 52.685 134.068 1.00 43.44 260 THR D O 1
ATOM 9464 N N . ILE D 2 176 ? 55.330 53.472 132.247 1.00 48.85 261 ILE D N 1
ATOM 9465 C CA . ILE D 2 176 ? 56.161 52.783 131.267 1.00 49.03 261 ILE D CA 1
ATOM 9466 C C . ILE D 2 176 ? 56.393 53.721 130.093 1.00 49.39 261 ILE D C 1
ATOM 9467 O O . ILE D 2 176 ? 55.474 54.417 129.648 1.00 52.53 261 ILE D O 1
ATOM 9483 N N . HIS D 2 177 ? 57.624 53.732 129.588 1.00 44.45 262 HIS D N 1
ATOM 9484 C CA . HIS D 2 177 ? 57.988 54.505 128.408 1.00 41.64 262 HIS D CA 1
ATOM 9485 C C . HIS D 2 177 ? 58.800 53.611 127.486 1.00 39.83 262 HIS D C 1
ATOM 9486 O O . HIS D 2 177 ? 59.745 52.953 127.931 1.00 39.74 262 HIS D O 1
ATOM 9500 N N . ILE D 2 178 ? 58.427 53.584 126.210 1.00 39.50 263 ILE D N 1
ATOM 9501 C CA . ILE D 2 178 ? 58.936 52.602 125.262 1.00 39.96 263 ILE D CA 1
ATOM 9502 C C . ILE D 2 178 ? 59.553 53.331 124.077 1.00 40.25 263 ILE D C 1
ATOM 9503 O O . ILE D 2 178 ? 58.961 54.275 123.543 1.00 37.07 263 ILE D O 1
ATOM 9519 N N . THR D 2 179 ? 60.744 52.887 123.673 1.00 44.74 264 THR D N 1
ATOM 9520 C CA . THR D 2 179 ? 61.395 53.321 122.437 1.00 47.72 264 THR D CA 1
ATOM 9521 C C . THR D 2 179 ? 61.540 52.076 121.571 1.00 48.92 264 THR D C 1
ATOM 9522 O O . THR D 2 179 ? 62.515 51.321 121.717 1.00 49.19 264 THR D O 1
ATOM 9533 N N . PRO D 2 180 ? 60.591 51.809 120.667 1.00 48.54 265 PRO D N 1
ATOM 9534 C CA . PRO D 2 180 ? 60.586 50.519 119.962 1.00 49.25 265 PRO D CA 1
ATOM 9535 C C . PRO D 2 180 ? 61.590 50.402 118.826 1.00 54.51 265 PRO D C 1
ATOM 9536 O O . PRO D 2 180 ? 61.721 49.306 118.262 1.00 53.79 265 PRO D O 1
ATOM 9547 N N . GLU D 2 181 ? 62.294 51.475 118.463 1.00 63.23 266 GLU D N 1
ATOM 9548 C CA . GLU D 2 181 ? 63.289 51.389 117.401 1.00 69.09 266 GLU D CA 1
ATOM 9549 C C . GLU D 2 181 ? 64.225 50.213 117.648 1.00 70.06 266 GLU D C 1
ATOM 9550 O O . GLU D 2 181 ? 64.639 49.955 118.781 1.00 73.58 266 GLU D O 1
ATOM 9562 N N . GLU D 2 182 ? 64.560 49.498 116.574 1.00 67.35 267 GLU D N 1
ATOM 9563 C CA . GLU D 2 182 ? 65.369 48.291 116.709 1.00 67.71 267 GLU D CA 1
ATOM 9564 C C . GLU D 2 182 ? 66.788 48.625 117.158 1.00 65.42 267 GLU D C 1
ATOM 9565 O O . GLU D 2 182 ? 67.291 48.057 118.135 1.00 65.65 267 GLU D O 1
ATOM 9577 N N . HIS D 2 183 ? 67.448 49.550 116.457 1.00 63.19 268 HIS D N 1
ATOM 9578 C CA . HIS D 2 183 ? 68.857 49.826 116.717 1.00 61.26 268 HIS D CA 1
ATOM 9579 C C . HIS D 2 183 ? 69.101 50.422 118.099 1.00 57.35 268 HIS D C 1
ATOM 9580 O O . HIS D 2 183 ? 70.245 50.408 118.567 1.00 57.11 268 HIS D O 1
ATOM 9594 N N . CYS D 2 184 ? 68.069 50.936 118.765 1.00 54.18 269 CYS D N 1
ATOM 9595 C CA . CYS D 2 184 ? 68.215 51.493 120.109 1.00 50.56 269 CYS D CA 1
ATOM 9596 C C . CYS D 2 184 ? 66.978 51.171 120.944 1.00 46.20 269 CYS D C 1
ATOM 9597 O O . CYS D 2 184 ? 66.435 52.020 121.652 1.00 40.75 269 CYS D O 1
ATOM 9605 N N . SER D 2 185 ? 66.529 49.918 120.875 1.00 46.62 270 SER D N 1
ATOM 9606 C CA . SER D 2 185 ? 65.316 49.517 121.577 1.00 45.20 270 SER D CA 1
ATOM 9607 C C . SER D 2 185 ? 65.506 49.628 123.085 1.00 42.62 270 SER D C 1
ATOM 9608 O O . SER D 2 185 ? 66.449 49.067 123.651 1.00 37.56 270 SER D O 1
ATOM 9616 N N . PHE D 2 186 ? 64.599 50.357 123.734 1.00 45.75 271 PHE D N 1
ATOM 9617 C CA . PHE D 2 186 ? 64.660 50.565 125.173 1.00 45.27 271 PHE D CA 1
ATOM 9618 C C . PHE D 2 186 ? 63.248 50.701 125.725 1.00 43.71 271 PHE D C 1
ATOM 9619 O O . PHE D 2 186 ? 62.344 51.197 125.047 1.00 44.36 271 PHE D O 1
ATOM 9636 N N . ALA D 2 187 ? 63.073 50.256 126.967 1.00 41.86 272 ALA D N 1
ATOM 9637 C CA . ALA D 2 187 ? 61.812 50.407 127.678 1.00 40.68 272 ALA D CA 1
ATOM 9638 C C . ALA D 2 187 ? 62.108 50.592 129.159 1.00 34.34 272 ALA D C 1
ATOM 9639 O O . ALA D 2 187 ? 63.074 50.035 129.688 1.00 30.63 272 ALA D O 1
ATOM 9646 N N . SER D 2 188 ? 61.267 51.381 129.823 1.00 33.11 273 SER D N 1
ATOM 9647 C CA . SER D 2 188 ? 61.449 51.695 131.231 1.00 34.30 273 SER D CA 1
ATOM 9648 C C . SER D 2 188 ? 60.182 51.356 131.998 1.00 34.37 273 SER D C 1
ATOM 9649 O O . SER D 2 188 ? 59.080 51.358 131.443 1.00 36.77 273 SER D O 1
ATOM 9657 N N . TYR D 2 189 ? 60.351 51.065 133.285 1.00 31.53 274 TYR D N 1
ATOM 9658 C CA . TYR D 2 189 ? 59.223 50.782 134.158 1.00 34.76 274 TYR D CA 1
ATOM 9659 C C . TYR D 2 189 ? 59.566 51.243 135.564 1.00 36.02 274 TYR D C 1
ATOM 9660 O O . TYR D 2 189 ? 60.710 51.107 136.003 1.00 37.15 274 TYR D O 1
ATOM 9678 N N . GLU D 2 190 ? 58.572 51.789 136.263 1.00 38.09 275 GLU D N 1
ATOM 9679 C CA . GLU D 2 190 ? 58.765 52.228 137.637 1.00 42.35 275 GLU D CA 1
ATOM 9680 C C . GLU D 2 190 ? 57.431 52.216 138.370 1.00 42.59 275 GLU D C 1
ATOM 9681 O O . GLU D 2 190 ? 56.390 52.533 137.788 1.00 43.43 275 GLU D O 1
ATOM 9693 N N . THR D 2 191 ? 57.478 51.855 139.650 1.00 42.38 276 THR D N 1
ATOM 9694 C CA . THR D 2 191 ? 56.293 51.834 140.495 1.00 42.07 276 THR D CA 1
ATOM 9695 C C . THR D 2 191 ? 56.715 52.054 141.940 1.00 39.02 276 THR D C 1
ATOM 9696 O O . THR D 2 191 ? 57.887 51.901 142.296 1.00 38.66 276 THR D O 1
ATOM 9707 N N . ASN D 2 192 ? 55.738 52.416 142.774 1.00 48.64 277 ASN D N 1
ATOM 9708 C CA . ASN D 2 192 ? 55.953 52.589 144.206 1.00 50.79 277 ASN D CA 1
ATOM 9709 C C . ASN D 2 192 ? 55.121 51.608 145.026 1.00 53.38 277 ASN D C 1
ATOM 9710 O O . ASN D 2 192 ? 54.871 51.850 146.211 1.00 49.07 277 ASN D O 1
ATOM 9721 N N . THR D 2 193 ? 54.691 50.504 144.419 1.00 63.57 278 THR D N 1
ATOM 9722 C CA . THR D 2 193 ? 53.876 49.526 145.126 1.00 74.83 278 THR D CA 1
ATOM 9723 C C . THR D 2 193 ? 54.654 48.916 146.286 1.00 85.31 278 THR D C 1
ATOM 9724 O O . THR D 2 193 ? 55.852 48.643 146.178 1.00 82.04 278 THR D O 1
ATOM 9735 N N . CYS D 2 194 ? 53.958 48.700 147.402 1.00 100.37 279 CYS D N 1
ATOM 9736 C CA . CYS D 2 194 ? 54.538 48.047 148.574 1.00 111.09 279 CYS D CA 1
ATOM 9737 C C . CYS D 2 194 ? 54.176 46.566 148.517 1.00 106.91 279 CYS D C 1
ATOM 9738 O O . CYS D 2 194 ? 53.292 46.080 149.222 1.00 113.69 279 CYS D O 1
ATOM 9746 N N . ALA D 2 195 ? 54.879 45.844 147.650 1.00 94.35 280 ALA D N 1
ATOM 9747 C CA . ALA D 2 195 ? 54.683 44.412 147.479 1.00 88.74 280 ALA D CA 1
ATOM 9748 C C . ALA D 2 195 ? 55.758 43.660 148.250 1.00 84.10 280 ALA D C 1
ATOM 9749 O O . ALA D 2 195 ? 56.950 43.954 148.110 1.00 83.51 280 ALA D O 1
ATOM 9756 N N . LEU D 2 196 ? 55.334 42.691 149.065 1.00 81.50 281 LEU D N 1
ATOM 9757 C CA . LEU D 2 196 ? 56.292 41.892 149.820 1.00 78.51 281 LEU D CA 1
ATOM 9758 C C . LEU D 2 196 ? 57.319 41.245 148.901 1.00 72.80 281 LEU D C 1
ATOM 9759 O O . LEU D 2 196 ? 58.482 41.078 149.288 1.00 71.30 281 LEU D O 1
ATOM 9775 N N . ASN D 2 197 ? 56.914 40.884 147.685 1.00 69.98 282 ASN D N 1
ATOM 9776 C CA . ASN D 2 197 ? 57.809 40.290 146.703 1.00 65.19 282 ASN D CA 1
ATOM 9777 C C . ASN D 2 197 ? 57.481 40.870 145.336 1.00 66.03 282 ASN D C 1
ATOM 9778 O O . ASN D 2 197 ? 56.317 40.865 144.922 1.00 66.47 282 ASN D O 1
ATOM 9789 N N . TYR D 2 198 ? 58.503 41.371 144.644 1.00 68.03 283 TYR D N 1
ATOM 9790 C CA . TYR D 2 198 ? 58.327 42.015 143.349 1.00 72.32 283 TYR D CA 1
ATOM 9791 C C . TYR D 2 198 ? 58.429 41.047 142.177 1.00 70.73 283 TYR D C 1
ATOM 9792 O O . TYR D 2 198 ? 58.262 41.474 141.030 1.00 75.79 283 TYR D O 1
ATOM 9810 N N . SER D 2 199 ? 58.703 39.765 142.428 1.00 60.71 284 SER D N 1
ATOM 9811 C CA . SER D 2 199 ? 58.915 38.822 141.334 1.00 55.09 284 SER D CA 1
ATOM 9812 C C . SER D 2 199 ? 57.731 38.818 140.373 1.00 53.14 284 SER D C 1
ATOM 9813 O O . SER D 2 199 ? 57.906 38.908 139.153 1.00 48.54 284 SER D O 1
ATOM 9821 N N . LYS D 2 200 ? 56.513 38.712 140.908 1.00 57.07 285 LYS D N 1
ATOM 9822 C CA . LYS D 2 200 ? 55.328 38.705 140.056 1.00 62.82 285 LYS D CA 1
ATOM 9823 C C . LYS D 2 200 ? 55.257 39.970 139.209 1.00 59.43 285 LYS D C 1
ATOM 9824 O O . LYS D 2 200 ? 54.996 39.910 138.001 1.00 57.37 285 LYS D O 1
ATOM 9843 N N . CYS D 2 201 ? 55.491 41.129 139.827 1.00 60.11 286 CYS D N 1
ATOM 9844 C CA . CYS D 2 201 ? 55.447 42.388 139.090 1.00 59.46 286 CYS D CA 1
ATOM 9845 C C . CYS D 2 201 ? 56.502 42.419 137.990 1.00 56.22 286 CYS D C 1
ATOM 9846 O O . CYS D 2 201 ? 56.193 42.697 136.825 1.00 55.47 286 CYS D O 1
ATOM 9854 N N . ILE D 2 202 ? 57.758 42.137 138.343 1.00 54.81 287 ILE D N 1
ATOM 9855 C CA . ILE D 2 202 ? 58.838 42.181 137.360 1.00 53.72 287 ILE D CA 1
ATOM 9856 C C . ILE D 2 202 ? 58.545 41.228 136.208 1.00 55.80 287 ILE D C 1
ATOM 9857 O O . ILE D 2 202 ? 58.591 41.612 135.032 1.00 52.59 287 ILE D O 1
ATOM 9873 N N . CYS D 2 203 ? 58.249 39.966 136.528 1.00 60.46 288 CYS D N 1
ATOM 9874 C CA . CYS D 2 203 ? 57.968 38.983 135.486 1.00 60.20 288 CYS D CA 1
ATOM 9875 C C . CYS D 2 203 ? 56.847 39.455 134.571 1.00 59.53 288 CYS D C 1
ATOM 9876 O O . CYS D 2 203 ? 56.893 39.231 133.355 1.00 59.52 288 CYS D O 1
ATOM 9884 N N . GLY D 2 204 ? 55.831 40.111 135.135 1.00 57.81 289 GLY D N 1
ATOM 9885 C CA . GLY D 2 204 ? 54.768 40.657 134.308 1.00 56.26 289 GLY D CA 1
ATOM 9886 C C . GLY D 2 204 ? 55.285 41.648 133.283 1.00 53.36 289 GLY D C 1
ATOM 9887 O O . GLY D 2 204 ? 54.833 41.663 132.135 1.00 53.13 289 GLY D O 1
ATOM 9891 N N . VAL D 2 205 ? 56.242 42.489 133.682 1.00 50.85 290 VAL D N 1
ATOM 9892 C CA . VAL D 2 205 ? 56.830 43.443 132.747 1.00 49.34 290 VAL D CA 1
ATOM 9893 C C . VAL D 2 205 ? 57.725 42.722 131.748 1.00 48.25 290 VAL D C 1
ATOM 9894 O O . VAL D 2 205 ? 57.731 43.043 130.553 1.00 49.01 290 VAL D O 1
ATOM 9907 N N . LEU D 2 206 ? 58.497 41.740 132.219 1.00 46.22 291 LEU D N 1
ATOM 9908 C CA . LEU D 2 206 ? 59.413 41.028 131.333 1.00 47.75 291 LEU D CA 1
ATOM 9909 C C . LEU D 2 206 ? 58.662 40.322 130.211 1.00 52.39 291 LEU D C 1
ATOM 9910 O O . LEU D 2 206 ? 59.108 40.328 129.058 1.00 50.51 291 LEU D O 1
ATOM 9926 N N . ARG D 2 207 ? 57.521 39.703 130.527 1.00 58.93 292 ARG D N 1
ATOM 9927 C CA . ARG D 2 207 ? 56.751 39.019 129.493 1.00 63.46 292 ARG D CA 1
ATOM 9928 C C . ARG D 2 207 ? 56.367 39.975 128.371 1.00 59.97 292 ARG D C 1
ATOM 9929 O O . ARG D 2 207 ? 56.395 39.603 127.192 1.00 55.90 292 ARG D O 1
ATOM 9950 N N . VAL D 2 208 ? 56.015 41.215 128.716 1.00 63.32 293 VAL D N 1
ATOM 9951 C CA . VAL D 2 208 ? 55.607 42.181 127.700 1.00 64.56 293 VAL D CA 1
ATOM 9952 C C . VAL D 2 208 ? 56.766 42.496 126.763 1.00 59.06 293 VAL D C 1
ATOM 9953 O O . VAL D 2 208 ? 56.590 42.573 125.542 1.00 62.91 293 VAL D O 1
ATOM 9966 N N . PHE D 2 209 ? 57.965 42.689 127.314 1.00 50.77 294 PHE D N 1
ATOM 9967 C CA . PHE D 2 209 ? 59.103 43.157 126.532 1.00 47.95 294 PHE D CA 1
ATOM 9968 C C . PHE D 2 209 ? 60.131 42.081 126.224 1.00 46.73 294 PHE D C 1
ATOM 9969 O O . PHE D 2 209 ? 60.771 42.150 125.173 1.00 44.40 294 PHE D O 1
ATOM 9986 N N . ASP D 2 210 ? 60.309 41.101 127.104 1.00 47.06 295 ASP D N 1
ATOM 9987 C CA . ASP D 2 210 ? 61.243 40.001 126.890 1.00 52.14 295 ASP D CA 1
ATOM 9988 C C . ASP D 2 210 ? 62.597 40.522 126.396 1.00 52.43 295 ASP D C 1
ATOM 9989 O O . ASP D 2 210 ? 63.055 40.147 125.314 1.00 52.38 295 ASP D O 1
ATOM 9998 N N . PRO D 2 211 ? 63.255 41.381 127.167 1.00 52.64 296 PRO D N 1
ATOM 9999 C CA . PRO D 2 211 ? 64.450 42.060 126.658 1.00 52.79 296 PRO D CA 1
ATOM 10000 C C . PRO D 2 211 ? 65.682 41.169 126.648 1.00 50.79 296 PRO D C 1
ATOM 10001 O O . PRO D 2 211 ? 65.828 40.247 127.454 1.00 51.70 296 PRO D O 1
ATOM 10012 N N . GLU D 2 212 ? 66.578 41.468 125.704 1.00 47.78 297 GLU D N 1
ATOM 10013 C CA . GLU D 2 212 ? 67.882 40.814 125.678 1.00 50.14 297 GLU D CA 1
ATOM 10014 C C . GLU D 2 212 ? 68.600 40.985 127.010 1.00 47.78 297 GLU D C 1
ATOM 10015 O O . GLU D 2 212 ? 69.247 40.053 127.502 1.00 44.48 297 GLU D O 1
ATOM 10027 N N . ARG D 2 213 ? 68.494 42.168 127.611 1.00 49.39 298 ARG D N 1
ATOM 10028 C CA . ARG D 2 213 ? 69.093 42.430 128.910 1.00 44.90 298 ARG D CA 1
ATOM 10029 C C . ARG D 2 213 ? 68.285 43.513 129.607 1.00 42.70 298 ARG D C 1
ATOM 10030 O O . ARG D 2 213 ? 67.629 44.333 128.959 1.00 38.49 298 ARG D O 1
ATOM 10051 N N . PHE D 2 214 ? 68.340 43.510 130.936 1.00 43.29 299 PHE D N 1
ATOM 10052 C CA . PHE D 2 214 ? 67.653 44.526 131.714 1.00 40.79 299 PHE D CA 1
ATOM 10053 C C . PHE D 2 214 ? 68.368 44.710 133.043 1.00 37.72 299 PHE D C 1
ATOM 10054 O O . PHE D 2 214 ? 69.085 43.825 133.517 1.00 36.47 299 PHE D O 1
ATOM 10071 N N . SER D 2 215 ? 68.172 45.886 133.630 1.00 35.10 300 SER D N 1
ATOM 10072 C CA . SER D 2 215 ? 68.618 46.173 134.981 1.00 33.75 300 SER D CA 1
ATOM 10073 C C . SER D 2 215 ? 67.400 46.441 135.852 1.00 32.52 300 SER D C 1
ATOM 10074 O O . SER D 2 215 ? 66.361 46.901 135.371 1.00 32.96 300 SER D O 1
ATOM 10082 N N . VAL D 2 216 ? 67.532 46.137 137.138 1.00 32.24 301 VAL D N 1
ATOM 10083 C CA . VAL D 2 216 ? 66.474 46.376 138.111 1.00 34.95 301 VAL D CA 1
ATOM 10084 C C . VAL D 2 216 ? 67.115 46.963 139.359 1.00 35.49 301 VAL D C 1
ATOM 10085 O O . VAL D 2 216 ? 68.058 46.384 139.906 1.00 36.72 301 VAL D O 1
ATOM 10098 N N . ILE D 2 217 ? 66.617 48.116 139.799 1.00 33.67 302 ILE D N 1
ATOM 10099 C CA . ILE D 2 217 ? 67.126 48.793 140.986 1.00 33.65 302 ILE D CA 1
ATOM 10100 C C . ILE D 2 217 ? 65.976 48.951 141.971 1.00 36.20 302 ILE D C 1
ATOM 10101 O O . ILE D 2 217 ? 64.875 49.362 141.587 1.00 35.15 302 ILE D O 1
ATOM 10117 N N . VAL D 2 218 ? 66.233 48.621 143.235 1.00 41.09 303 VAL D N 1
ATOM 10118 C CA . VAL D 2 218 ? 65.214 48.625 144.277 1.00 45.65 303 VAL D CA 1
ATOM 10119 C C . VAL D 2 218 ? 65.716 49.464 145.441 1.00 43.11 303 VAL D C 1
ATOM 10120 O O . VAL D 2 218 ? 66.834 49.254 145.924 1.00 46.67 303 VAL D O 1
ATOM 10133 N N . PHE D 2 219 ? 64.890 50.401 145.895 1.00 35.66 304 PHE D N 1
ATOM 10134 C CA . PHE D 2 219 ? 65.166 51.174 147.098 1.00 34.64 304 PHE D CA 1
ATOM 10135 C C . PHE D 2 219 ? 64.333 50.607 148.238 1.00 34.37 304 PHE D C 1
ATOM 10136 O O . PHE D 2 219 ? 63.098 50.625 148.180 1.00 34.48 304 PHE D O 1
ATOM 10153 N N . ILE D 2 220 ? 65.008 50.104 149.265 1.00 36.26 305 ILE D N 1
ATOM 10154 C CA . ILE D 2 220 ? 64.354 49.472 150.404 1.00 43.12 305 ILE D CA 1
ATOM 10155 C C . ILE D 2 220 ? 64.384 50.442 151.573 1.00 42.96 305 ILE D C 1
ATOM 10156 O O . ILE D 2 220 ? 65.461 50.834 152.039 1.00 38.59 305 ILE D O 1
ATOM 10172 N N . ASP D 2 221 ? 63.204 50.824 152.051 1.00 49.89 306 ASP D N 1
ATOM 10173 C CA . ASP D 2 221 ? 63.120 51.576 153.293 1.00 55.52 306 ASP D CA 1
ATOM 10174 C C . ASP D 2 221 ? 63.051 50.621 154.477 1.00 58.28 306 ASP D C 1
ATOM 10175 O O . ASP D 2 221 ? 62.616 49.473 154.335 1.00 56.80 306 ASP D O 1
ATOM 10184 N N . PRO D 2 222 ? 63.474 51.059 155.667 1.00 64.63 307 PRO D N 1
ATOM 10185 C CA . PRO D 2 222 ? 63.548 50.121 156.798 1.00 70.65 307 PRO D CA 1
ATOM 10186 C C . PRO D 2 222 ? 62.192 49.695 157.333 1.00 75.12 307 PRO D C 1
ATOM 10187 O O . PRO D 2 222 ? 62.054 48.549 157.782 1.00 75.98 307 PRO D O 1
ATOM 10198 N N . ASP D 2 223 ? 61.188 50.568 157.301 1.00 76.93 308 ASP D N 1
ATOM 10199 C CA . ASP D 2 223 ? 59.918 50.313 157.968 1.00 78.79 308 ASP D CA 1
ATOM 10200 C C . ASP D 2 223 ? 58.840 49.774 157.037 1.00 76.31 308 ASP D C 1
ATOM 10201 O O . ASP D 2 223 ? 57.702 49.588 157.478 1.00 80.75 308 ASP D O 1
ATOM 10210 N N . SER D 2 224 ? 59.159 49.517 155.772 1.00 67.50 309 SER D N 1
ATOM 10211 C CA . SER D 2 224 ? 58.187 48.924 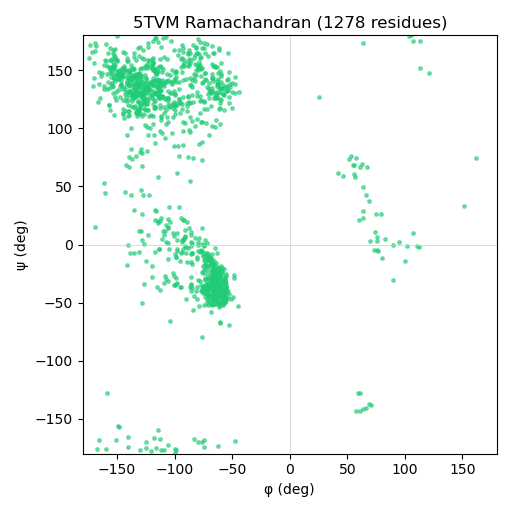154.869 1.00 65.17 309 SER D CA 1
ATOM 10212 C C . SER D 2 224 ? 58.159 47.408 155.045 1.00 73.55 309 SER D C 1
ATOM 10213 O O . SER D 2 224 ? 59.090 46.799 155.578 1.00 69.78 309 SER D O 1
ATOM 10221 N N . ALA D 2 225 ? 57.061 46.799 154.591 1.00 88.47 310 ALA D N 1
ATOM 10222 C CA . ALA D 2 225 ? 56.930 45.348 154.684 1.00 96.55 310 ALA D CA 1
ATOM 10223 C C . ALA D 2 225 ? 58.096 44.653 153.994 1.00 92.52 310 ALA D C 1
ATOM 10224 O O . ALA D 2 225 ? 58.705 43.732 154.552 1.00 97.53 310 ALA D O 1
ATOM 10231 N N . VAL D 2 226 ? 58.422 45.084 152.774 1.00 81.58 311 VAL D N 1
ATOM 10232 C CA . VAL D 2 226 ? 59.572 44.526 152.070 1.00 74.00 311 VAL D CA 1
ATOM 10233 C C . VAL D 2 226 ? 60.856 44.802 152.838 1.00 67.64 311 VAL D C 1
ATOM 10234 O O . VAL D 2 226 ? 61.794 43.996 152.807 1.00 68.33 311 VAL D O 1
ATOM 10247 N N . GLY D 2 227 ? 60.926 45.938 153.533 1.00 60.63 312 GLY D N 1
ATOM 10248 C CA . GLY D 2 227 ? 62.117 46.245 154.309 1.00 56.20 312 GLY D CA 1
ATOM 10249 C C . GLY D 2 227 ? 62.309 45.288 155.469 1.00 57.63 312 GLY D C 1
ATOM 10250 O O . GLY D 2 227 ? 63.387 44.712 155.645 1.00 51.15 312 GLY D O 1
ATOM 10254 N N . LYS D 2 228 ? 61.266 45.110 156.282 1.00 68.71 313 LYS D N 1
ATOM 10255 C CA . LYS D 2 228 ? 61.329 44.127 157.357 1.00 75.40 313 LYS D CA 1
ATOM 10256 C C . LYS D 2 228 ? 61.628 42.737 156.814 1.00 73.34 313 LYS D C 1
ATOM 10257 O O . LYS D 2 228 ? 62.304 41.941 157.477 1.00 74.69 313 LYS D O 1
ATOM 10276 N N . SER D 2 229 ? 61.143 42.432 155.609 1.00 69.77 314 SER D N 1
ATOM 10277 C CA . SER D 2 229 ? 61.391 41.126 155.008 1.00 67.66 314 SER D CA 1
ATOM 10278 C C . SER D 2 229 ? 62.833 40.999 154.531 1.00 63.87 314 SER D C 1
ATOM 10279 O O . SER D 2 229 ? 63.465 39.952 154.719 1.00 61.80 314 SER D O 1
ATOM 10287 N N . TYR D 2 230 ? 63.369 42.052 153.911 1.00 63.84 315 TYR D N 1
ATOM 10288 C CA . TYR D 2 230 ? 64.723 41.986 153.368 1.00 63.73 315 TYR D CA 1
ATOM 10289 C C . TYR D 2 230 ? 65.749 41.749 154.469 1.00 65.12 315 TYR D C 1
ATOM 10290 O O . TYR D 2 230 ? 66.596 40.855 154.363 1.00 62.91 315 TYR D O 1
ATOM 10308 N N . HIS D 2 231 ? 65.689 42.544 155.539 1.00 70.27 316 HIS D N 1
ATOM 10309 C CA . HIS D 2 231 ? 66.683 42.448 156.601 1.00 74.98 316 HIS D CA 1
ATOM 10310 C C . HIS D 2 231 ? 66.542 41.182 157.435 1.00 82.54 316 HIS D C 1
ATOM 10311 O O . HIS D 2 231 ? 67.458 40.866 158.202 1.00 82.73 316 HIS D O 1
ATOM 10326 N N . SER D 2 232 ? 65.431 40.455 157.308 1.00 88.85 317 SER D N 1
ATOM 10327 C CA . SER D 2 232 ? 65.244 39.181 157.992 1.00 94.69 317 SER D CA 1
ATOM 10328 C C . SER D 2 232 ? 65.599 37.997 157.099 1.00 92.52 317 SER D C 1
ATOM 10329 O O . SER D 2 232 ? 64.996 36.924 157.219 1.00 96.15 317 SER D O 1
ATOM 10337 N N . GLY D 2 233 ? 66.567 38.173 156.201 1.00 85.62 318 GLY D N 1
ATOM 10338 C CA . GLY D 2 233 ? 66.978 37.120 155.298 1.00 81.05 318 GLY D CA 1
ATOM 10339 C C . GLY D 2 233 ? 65.971 36.753 154.233 1.00 77.35 318 GLY D C 1
ATOM 10340 O O . GLY D 2 233 ? 66.230 35.825 153.458 1.00 76.99 318 GLY D O 1
ATOM 10344 N N . GLY D 2 234 ? 64.835 37.446 154.159 1.00 75.02 319 GLY D N 1
ATOM 10345 C CA . GLY D 2 234 ? 63.821 37.101 153.190 1.00 75.33 319 GLY D CA 1
ATOM 10346 C C . GLY D 2 234 ? 64.160 37.573 151.789 1.00 79.35 319 GLY D C 1
ATOM 10347 O O . GLY D 2 234 ? 65.005 38.443 151.578 1.00 79.76 319 GLY D O 1
ATOM 10351 N N . THR D 2 235 ? 63.482 36.973 150.818 1.00 84.48 320 THR D N 1
ATOM 10352 C CA . THR D 2 235 ? 63.610 37.365 149.424 1.00 85.69 320 THR D CA 1
ATOM 10353 C C . THR D 2 235 ? 62.623 38.483 149.104 1.00 78.99 320 THR D C 1
ATOM 10354 O O . THR D 2 235 ? 61.634 38.692 149.810 1.00 81.73 320 THR D O 1
ATOM 10365 N N . ILE D 2 236 ? 62.906 39.206 148.022 1.00 68.48 321 ILE D N 1
ATOM 10366 C CA . ILE D 2 236 ? 62.113 40.377 147.661 1.00 62.93 321 ILE D CA 1
ATOM 10367 C C . ILE D 2 236 ? 61.709 40.329 146.192 1.00 60.73 321 ILE D C 1
ATOM 10368 O O . ILE D 2 236 ? 60.943 41.180 145.724 1.00 59.95 321 ILE D O 1
ATOM 10384 N N . GLY D 2 237 ? 62.217 39.346 145.452 1.00 59.60 322 GLY D N 1
ATOM 10385 C CA . GLY D 2 237 ? 61.792 39.115 144.087 1.00 56.58 322 GLY D CA 1
ATOM 10386 C C . GLY D 2 237 ? 62.783 39.494 143.006 1.00 54.47 322 GLY D C 1
ATOM 10387 O O . GLY D 2 237 ? 62.409 39.490 141.827 1.00 53.19 322 GLY D O 1
ATOM 10391 N N . VAL D 2 238 ? 64.026 39.821 143.358 1.00 55.94 323 VAL D N 1
ATOM 10392 C CA . VAL D 2 238 ? 65.049 40.180 142.382 1.00 56.20 323 VAL D CA 1
ATOM 10393 C C . VAL D 2 238 ? 66.138 39.132 142.275 1.00 60.75 323 VAL D C 1
ATOM 10394 O O . VAL D 2 238 ? 67.115 39.340 141.538 1.00 60.30 323 VAL D O 1
ATOM 10407 N N . GLU D 2 239 ? 66.005 38.012 142.975 1.00 65.94 324 GLU D N 1
ATOM 10408 C CA . GLU D 2 239 ? 67.052 37.008 143.029 1.00 67.39 324 GLU D CA 1
ATOM 10409 C C . GLU D 2 239 ? 67.090 36.204 141.727 1.00 65.27 324 GLU D C 1
ATOM 10410 O O . GLU D 2 239 ? 66.069 36.060 141.051 1.00 66.16 324 GLU D O 1
ATOM 10422 N N . PRO D 2 240 ? 68.258 35.669 141.357 1.00 61.09 325 PRO D N 1
ATOM 10423 C CA . PRO D 2 240 ? 68.357 34.961 140.067 1.00 60.48 325 PRO D CA 1
ATOM 10424 C C . PRO D 2 240 ? 67.357 33.829 139.910 1.00 66.35 325 PRO D C 1
ATOM 10425 O O . PRO D 2 240 ? 67.013 33.472 138.776 1.00 68.36 325 PRO D O 1
ATOM 10436 N N . GLU D 2 241 ? 66.885 33.251 141.017 1.00 69.33 326 GLU D N 1
ATOM 10437 C CA . GLU D 2 241 ? 65.953 32.131 140.934 1.00 72.30 326 GLU D CA 1
ATOM 10438 C C . GLU D 2 241 ? 64.717 32.489 140.115 1.00 69.33 326 GLU D C 1
ATOM 10439 O O . GLU D 2 241 ? 64.218 31.664 139.340 1.00 70.36 326 GLU D O 1
ATOM 10451 N N . TYR D 2 242 ? 64.210 33.713 140.266 1.00 65.34 327 TYR D N 1
ATOM 10452 C CA . TYR D 2 242 ? 62.989 34.115 139.577 1.00 63.22 327 TYR D CA 1
ATOM 10453 C C . TYR D 2 242 ? 63.191 34.371 138.089 1.00 63.01 327 TYR D C 1
ATOM 10454 O O . TYR D 2 242 ? 62.217 34.713 137.410 1.00 62.38 327 TYR D O 1
ATOM 10472 N N . TYR D 2 243 ? 64.406 34.221 137.563 1.00 63.42 328 TYR D N 1
ATOM 10473 C CA . TYR D 2 243 ? 64.707 34.552 136.168 1.00 62.31 328 TYR D CA 1
ATOM 10474 C C . TYR D 2 243 ? 65.629 33.487 135.592 1.00 62.24 328 TYR D C 1
ATOM 10475 O O . TYR D 2 243 ? 66.790 33.753 135.261 1.00 59.90 328 TYR D O 1
ATOM 10493 N N . PRO D 2 244 ? 65.132 32.256 135.451 1.00 64.01 329 PRO D N 1
ATOM 10494 C CA . PRO D 2 244 ? 65.981 31.179 134.917 1.00 62.86 329 PRO D CA 1
ATOM 10495 C C . PRO D 2 244 ? 66.423 31.409 133.485 1.00 57.47 329 PRO D C 1
ATOM 10496 O O . PRO D 2 244 ? 67.420 30.814 133.058 1.00 56.65 329 PRO D O 1
ATOM 10507 N N . ASN D 2 245 ? 65.716 32.246 132.726 1.00 55.52 330 ASN D N 1
ATOM 10508 C CA . ASN D 2 245 ? 66.130 32.570 131.368 1.00 58.72 330 ASN D CA 1
ATOM 10509 C C . ASN D 2 245 ? 67.220 33.632 131.320 1.00 57.34 330 ASN D C 1
ATOM 10510 O O . ASN D 2 245 ? 67.827 33.822 130.260 1.00 56.42 330 ASN D O 1
ATOM 10521 N N . TYR D 2 246 ? 67.484 34.319 132.428 1.00 56.44 331 TYR D N 1
ATOM 10522 C CA . TYR D 2 246 ? 68.486 35.371 132.479 1.00 53.92 331 TYR D CA 1
ATOM 10523 C C . TYR D 2 246 ? 69.636 34.975 133.396 1.00 52.42 331 TYR D C 1
ATOM 10524 O O . TYR D 2 246 ? 69.471 34.188 134.333 1.00 50.49 331 TYR D O 1
ATOM 10542 N N . GLU D 2 247 ? 70.806 35.532 133.104 1.00 53.46 332 GLU D N 1
ATOM 10543 C CA . GLU D 2 247 ? 72.007 35.344 133.905 1.00 56.22 332 GLU D CA 1
ATOM 10544 C C . GLU D 2 247 ? 72.364 36.677 134.549 1.00 54.27 332 GLU D C 1
ATOM 10545 O O . GLU D 2 247 ? 72.356 37.713 133.878 1.00 52.07 332 GLU D O 1
ATOM 10557 N N . ALA D 2 248 ? 72.661 36.653 135.848 1.00 55.18 333 ALA D N 1
ATOM 10558 C CA . ALA D 2 248 ? 72.935 37.872 136.603 1.00 53.38 333 ALA D CA 1
ATOM 10559 C C . ALA D 2 248 ? 74.414 38.216 136.454 1.00 52.08 333 ALA D C 1
ATOM 10560 O O . ALA D 2 248 ? 75.275 37.526 137.006 1.00 53.29 333 ALA D O 1
ATOM 10567 N N . HIS D 2 249 ? 74.703 39.287 135.713 1.00 49.19 334 HIS D N 1
ATOM 10568 C CA . HIS D 2 249 ? 76.091 39.656 135.453 1.00 45.86 334 HIS D CA 1
ATOM 10569 C C . HIS D 2 249 ? 76.718 40.412 136.622 1.00 44.81 334 HIS D C 1
ATOM 10570 O O . HIS D 2 249 ? 77.908 40.230 136.904 1.00 48.49 334 HIS D O 1
ATOM 10584 N N . HIS D 2 250 ? 75.959 41.260 137.311 1.00 42.34 335 HIS D N 1
ATOM 10585 C CA . HIS D 2 250 ? 76.522 41.988 138.440 1.00 40.83 335 HIS D CA 1
ATOM 10586 C C . HIS D 2 250 ? 75.407 42.466 139.362 1.00 43.60 335 HIS D C 1
ATOM 10587 O O . HIS D 2 250 ? 74.307 42.795 138.909 1.00 47.65 335 HIS D O 1
ATOM 10601 N N . ARG D 2 251 ? 75.713 42.506 140.660 1.00 40.69 336 ARG D N 1
ATOM 10602 C CA . ARG D 2 251 ? 74.802 43.019 141.673 1.00 42.16 336 ARG D CA 1
ATOM 10603 C C . ARG D 2 251 ? 75.545 43.988 142.578 1.00 40.12 336 ARG D C 1
ATOM 10604 O O . ARG D 2 251 ? 76.735 43.813 142.857 1.00 40.04 336 ARG D O 1
ATOM 10625 N N . THR D 2 252 ? 74.825 44.997 143.056 1.00 38.77 337 THR D N 1
ATOM 10626 C CA . THR D 2 252 ? 75.360 45.960 144.009 1.00 37.98 337 THR D CA 1
ATOM 10627 C C . THR D 2 252 ? 74.369 46.149 145.146 1.00 39.00 337 THR D C 1
ATOM 10628 O O . THR D 2 252 ? 73.157 46.224 144.921 1.00 38.79 337 THR D O 1
ATOM 10639 N N . VAL D 2 253 ? 74.892 46.215 146.368 1.00 40.00 338 VAL D N 1
ATOM 10640 C CA . VAL D 2 253 ? 74.098 46.478 147.562 1.00 40.82 338 VAL D CA 1
ATOM 10641 C C . VAL D 2 253 ? 74.796 47.586 148.335 1.00 39.34 338 VAL D C 1
ATOM 10642 O O . VAL D 2 253 ? 75.972 47.447 148.695 1.00 37.58 338 VAL D O 1
ATOM 10655 N N . ASN D 2 254 ? 74.083 48.684 148.582 1.00 40.18 339 ASN D N 1
ATOM 10656 C CA . ASN D 2 254 ? 74.656 49.834 149.266 1.00 42.55 339 ASN D CA 1
ATOM 10657 C C . ASN D 2 254 ? 73.676 50.371 150.295 1.00 47.48 339 ASN D C 1
ATOM 10658 O O . ASN D 2 254 ? 72.462 50.365 150.074 1.00 44.53 339 ASN D O 1
ATOM 10669 N N . GLU D 2 255 ? 74.217 50.833 151.420 1.00 54.98 340 GLU D N 1
ATOM 10670 C CA . GLU D 2 255 ? 73.470 51.636 152.385 1.00 58.54 340 GLU D CA 1
ATOM 10671 C C . GLU D 2 255 ? 73.880 53.084 152.135 1.00 54.96 340 GLU D C 1
ATOM 10672 O O . GLU D 2 255 ? 74.794 53.610 152.772 1.00 55.14 340 GLU D O 1
ATOM 10684 N N . TYR D 2 256 ? 73.207 53.727 151.178 1.00 51.66 341 TYR D N 1
ATOM 10685 C CA . TYR D 2 256 ? 73.576 55.086 150.801 1.00 50.82 341 TYR D CA 1
ATOM 10686 C C . TYR D 2 256 ? 73.325 56.083 151.924 1.00 53.01 341 TYR D C 1
ATOM 10687 O O . TYR D 2 256 ? 73.958 57.144 151.948 1.00 52.89 341 TYR D O 1
ATOM 10705 N N . THR D 2 257 ? 72.431 55.762 152.856 1.00 55.27 342 THR D N 1
ATOM 10706 C CA . THR D 2 257 ? 72.213 56.564 154.049 1.00 57.25 342 THR D CA 1
ATOM 10707 C C . THR D 2 257 ? 71.790 55.622 155.165 1.00 58.16 342 THR D C 1
ATOM 10708 O O . THR D 2 257 ? 71.144 54.604 154.893 1.00 58.73 342 THR D O 1
ATOM 10719 N N . PRO D 2 258 ? 72.136 55.921 156.418 1.00 57.90 343 PRO D N 1
ATOM 10720 C CA . PRO D 2 258 ? 71.831 54.984 157.505 1.00 55.87 343 PRO D CA 1
ATOM 10721 C C . PRO D 2 258 ? 70.380 54.531 157.478 1.00 51.85 343 PRO D C 1
ATOM 10722 O O . PRO D 2 258 ? 69.455 55.340 157.369 1.00 54.48 343 PRO D O 1
ATOM 10733 N N . GLY D 2 259 ? 70.183 53.217 157.566 1.00 46.80 344 GLY D N 1
ATOM 10734 C CA . GLY D 2 259 ? 68.868 52.624 157.592 1.00 48.44 344 GLY D CA 1
ATOM 10735 C C . GLY D 2 259 ? 68.296 52.285 156.229 1.00 50.96 344 GLY D C 1
ATOM 10736 O O . GLY D 2 259 ? 67.521 51.330 156.116 1.00 54.55 344 GLY D O 1
ATOM 10740 N N . HIS D 2 260 ? 68.657 53.036 155.193 1.00 48.69 345 HIS D N 1
ATOM 10741 C CA . HIS D 2 260 ? 68.102 52.842 153.861 1.00 47.94 345 HIS D CA 1
ATOM 10742 C C . HIS D 2 260 ? 69.113 52.141 152.964 1.00 44.29 345 HIS D C 1
ATOM 10743 O O . HIS D 2 260 ? 70.312 52.432 153.010 1.00 42.05 345 HIS D O 1
ATOM 10757 N N . TRP D 2 261 ? 68.618 51.215 152.146 1.00 45.52 346 TRP D N 1
ATOM 10758 C CA . TRP D 2 261 ? 69.459 50.411 151.274 1.00 49.21 346 TRP D CA 1
ATOM 10759 C C . TRP D 2 261 ? 68.932 50.477 149.848 1.00 49.97 346 TRP D C 1
ATOM 10760 O O . TRP D 2 261 ? 67.776 50.832 149.604 1.00 50.98 346 TRP D O 1
ATOM 10781 N N . VAL D 2 262 ? 69.804 50.132 148.903 1.00 47.02 347 VAL D N 1
ATOM 10782 C CA . VAL D 2 262 ? 69.444 50.062 147.493 1.00 41.70 347 VAL D CA 1
ATOM 10783 C C . VAL D 2 262 ? 70.117 48.838 146.888 1.00 41.43 347 VAL D C 1
ATOM 10784 O O . VAL D 2 262 ? 71.288 48.560 147.167 1.00 37.69 347 VAL D O 1
ATOM 10797 N N . LEU D 2 263 ? 69.369 48.102 146.068 1.00 46.44 348 LEU D N 1
ATOM 10798 C CA . LEU D 2 263 ? 69.863 46.909 145.394 1.00 47.38 348 LEU D CA 1
ATOM 10799 C C . LEU D 2 263 ? 69.693 47.079 143.893 1.00 41.10 348 LEU D C 1
ATOM 10800 O O . LEU D 2 263 ? 68.624 47.492 143.431 1.00 41.52 348 LEU D O 1
ATOM 10816 N N . LYS D 2 264 ? 70.737 46.751 143.136 1.00 37.55 349 LYS D N 1
ATOM 10817 C CA . LYS D 2 264 ? 70.692 46.797 141.681 1.00 40.83 349 LYS D CA 1
ATOM 10818 C C . LYS D 2 264 ? 71.252 45.497 141.124 1.00 43.21 349 LYS D C 1
ATOM 10819 O O . LYS D 2 264 ? 72.188 44.924 141.689 1.00 46.66 349 LYS D O 1
ATOM 10838 N N . VAL D 2 265 ? 70.678 45.037 140.014 1.00 41.37 350 VAL D N 1
ATOM 10839 C CA . VAL D 2 265 ? 71.115 43.809 139.359 1.00 41.12 350 VAL D CA 1
ATOM 10840 C C . VAL D 2 265 ? 71.086 44.024 137.853 1.00 39.10 350 VAL D C 1
ATOM 10841 O O . VAL D 2 265 ? 70.090 44.512 137.310 1.00 36.33 350 VAL D O 1
ATOM 10854 N N . ASN D 2 266 ? 72.175 43.655 137.183 1.00 40.28 351 ASN D N 1
ATOM 10855 C CA . ASN D 2 266 ? 72.227 43.606 135.727 1.00 39.96 351 ASN D CA 1
ATOM 10856 C C . ASN D 2 266 ? 71.995 42.166 135.283 1.00 38.89 351 ASN D C 1
ATOM 10857 O O . ASN D 2 266 ? 72.752 41.265 135.664 1.00 39.03 351 ASN D O 1
ATOM 10868 N N . TYR D 2 267 ? 70.948 41.950 134.493 1.00 36.37 352 TYR D N 1
ATOM 10869 C CA . TYR D 2 267 ? 70.627 40.637 133.956 1.00 37.69 352 TYR D CA 1
ATOM 10870 C C . TYR D 2 267 ? 70.862 40.613 132.453 1.00 38.93 352 TYR D C 1
ATOM 10871 O O . TYR D 2 267 ? 70.702 41.624 131.763 1.00 37.62 352 TYR D O 1
ATOM 10889 N N . VAL D 2 268 ? 71.243 39.442 131.952 1.00 41.89 353 VAL D N 1
ATOM 10890 C CA . VAL D 2 268 ? 71.454 39.227 130.527 1.00 44.84 353 VAL D CA 1
ATOM 10891 C C . VAL D 2 268 ? 70.860 37.875 130.164 1.00 47.67 353 VAL D C 1
ATOM 10892 O O . VAL D 2 268 ? 70.959 36.914 130.935 1.00 46.78 353 VAL D O 1
ATOM 10905 N N . LYS D 2 269 ? 70.239 37.803 128.990 1.00 50.92 354 LYS D N 1
ATOM 10906 C CA . LYS D 2 269 ? 69.586 36.578 128.554 1.00 54.10 354 LYS D CA 1
ATOM 10907 C C . LYS D 2 269 ? 70.621 35.551 128.114 1.00 55.94 354 LYS D C 1
ATOM 10908 O O . LYS D 2 269 ? 71.615 35.886 127.462 1.00 54.82 354 LYS D O 1
ATOM 10927 N N . ARG D 2 270 ? 70.380 34.295 128.475 1.00 59.84 355 ARG D N 1
ATOM 10928 C CA . ARG D 2 270 ? 71.304 33.212 128.162 1.00 63.12 355 ARG D CA 1
ATOM 10929 C C . ARG D 2 270 ? 71.204 32.866 126.677 1.00 70.23 355 ARG D C 1
ATOM 10930 O O . ARG D 2 270 ? 70.512 33.525 125.896 1.00 69.30 355 ARG D O 1
ATOM 10951 N N . ALA D 2 271 ? 71.905 31.809 126.274 1.00 78.17 356 ALA D N 1
ATOM 10952 C CA . ALA D 2 271 ? 71.870 31.335 124.895 1.00 80.99 356 ALA D CA 1
ATOM 10953 C C . ALA D 2 271 ? 71.007 30.082 124.782 1.00 80.29 356 ALA D C 1
ATOM 10954 O O . ALA D 2 271 ? 69.914 30.118 124.216 1.00 78.91 356 ALA D O 1
ATOM 10961 N N . ARG E 3 5 ? 78.837 76.215 123.968 1.00 65.76 5 ARG E N 1
ATOM 10962 C CA . ARG E 3 5 ? 79.091 74.910 123.367 1.00 67.99 5 ARG E CA 1
ATOM 10963 C C . ARG E 3 5 ? 78.589 74.862 121.927 1.00 68.20 5 ARG E C 1
ATOM 10964 O O . ARG E 3 5 ? 77.552 75.440 121.602 1.00 65.46 5 ARG E O 1
ATOM 10984 N N . ILE E 3 6 ? 79.336 74.169 121.069 1.00 70.31 6 ILE E N 1
ATOM 10985 C CA . ILE E 3 6 ? 78.953 73.962 119.679 1.00 69.87 6 ILE E CA 1
ATOM 10986 C C . ILE E 3 6 ? 79.077 72.480 119.357 1.00 64.70 6 ILE E C 1
ATOM 10987 O O . ILE E 3 6 ? 79.892 71.762 119.945 1.00 57.35 6 ILE E O 1
ATOM 11003 N N . ASN E 3 7 ? 78.255 72.025 118.413 1.00 68.40 7 ASN E N 1
ATOM 11004 C CA . ASN E 3 7 ? 78.213 70.618 118.018 1.00 73.04 7 ASN E CA 1
ATOM 11005 C C . ASN E 3 7 ? 79.252 70.389 116.929 1.00 81.90 7 ASN E C 1
ATOM 11006 O O . ASN E 3 7 ? 79.007 70.663 115.751 1.00 84.52 7 ASN E O 1
ATOM 11017 N N . GLN E 3 8 ? 80.414 69.873 117.321 1.00 88.01 8 GLN E N 1
ATOM 11018 C CA . GLN E 3 8 ? 81.518 69.616 116.402 1.00 93.27 8 GLN E CA 1
ATOM 11019 C C . GLN E 3 8 ? 81.549 68.126 116.083 1.00 89.44 8 GLN E C 1
ATOM 11020 O O . GLN E 3 8 ? 81.906 67.310 116.939 1.00 97.18 8 GLN E O 1
ATOM 11034 N N . GLN E 3 9 ? 81.187 67.776 114.851 1.00 72.94 9 GLN E N 1
ATOM 11035 C CA . GLN E 3 9 ? 81.330 66.402 114.391 1.00 62.62 9 GLN E CA 1
ATOM 11036 C C . GLN E 3 9 ? 82.769 65.942 114.576 1.00 59.65 9 GLN E C 1
ATOM 11037 O O . GLN E 3 9 ? 83.715 66.674 114.276 1.00 57.01 9 GLN E O 1
ATOM 11051 N N . THR E 3 10 ? 82.932 64.719 115.074 1.00 62.91 10 THR E N 1
ATOM 11052 C CA . THR E 3 10 ? 84.254 64.172 115.331 1.00 67.78 10 THR E CA 1
ATOM 11053 C C . THR E 3 10 ? 84.187 62.654 115.281 1.00 69.98 10 THR E C 1
ATOM 11054 O O . THR E 3 10 ? 83.151 62.053 115.579 1.00 65.35 10 THR E O 1
ATOM 11065 N N . GLU E 3 11 ? 85.309 62.042 114.914 1.00 79.78 11 GLU E N 1
ATOM 11066 C CA . GLU E 3 11 ? 85.379 60.594 114.785 1.00 85.37 11 GLU E CA 1
ATOM 11067 C C . GLU E 3 11 ? 85.455 59.939 116.157 1.00 81.80 11 GLU E C 1
ATOM 11068 O O . GLU E 3 11 ? 86.147 60.424 117.057 1.00 81.64 11 GLU E O 1
ATOM 11080 N N . CYS E 3 12 ? 84.732 58.834 116.314 1.00 80.06 12 CYS E N 1
ATOM 11081 C CA . CYS E 3 12 ? 84.798 58.089 117.559 1.00 84.15 12 CYS E CA 1
ATOM 11082 C C . CYS E 3 12 ? 86.218 57.566 117.767 1.00 85.76 12 CYS E C 1
ATOM 11083 O O . CYS E 3 12 ? 86.852 57.102 116.811 1.00 96.26 12 CYS E O 1
ATOM 11091 N N . PRO E 3 13 ? 86.752 57.629 118.985 1.00 72.14 13 PRO E N 1
ATOM 11092 C CA . PRO E 3 13 ? 88.081 57.056 119.229 1.00 65.34 13 PRO E CA 1
ATOM 11093 C C . PRO E 3 13 ? 88.138 55.595 118.811 1.00 63.01 13 PRO E C 1
ATOM 11094 O O . PRO E 3 13 ? 87.253 54.799 119.136 1.00 55.16 13 PRO E O 1
ATOM 11105 N N . SER E 3 14 ? 89.190 55.246 118.071 1.00 73.09 14 SER E N 1
ATOM 11106 C CA . SER E 3 14 ? 89.381 53.860 117.662 1.00 77.15 14 SER E CA 1
ATOM 11107 C C . SER E 3 14 ? 89.719 52.985 118.862 1.00 71.81 14 SER E C 1
ATOM 11108 O O . SER E 3 14 ? 89.012 52.015 119.161 1.00 71.86 14 SER E O 1
ATOM 11116 N N . SER E 3 15 ? 90.798 53.314 119.562 1.00 67.64 15 SER E N 1
ATOM 11117 C CA . SER E 3 15 ? 91.203 52.604 120.764 1.00 65.87 15 SER E CA 1
ATOM 11118 C C . SER E 3 15 ? 90.776 53.385 122.002 1.00 59.91 15 SER E C 1
ATOM 11119 O O . SER E 3 15 ? 90.374 54.548 121.931 1.00 62.02 15 SER E O 1
ATOM 11127 N N . VAL E 3 16 ? 90.861 52.718 123.154 1.00 53.56 16 VAL E N 1
ATOM 11128 C CA . VAL E 3 16 ? 90.586 53.400 124.413 1.00 49.48 16 VAL E CA 1
ATOM 11129 C C . VAL E 3 16 ? 91.645 54.462 124.683 1.00 49.28 16 VAL E C 1
ATOM 11130 O O . VAL E 3 16 ? 91.378 55.455 125.370 1.00 44.18 16 VAL E O 1
ATOM 11143 N N . HIS E 3 17 ? 92.858 54.277 124.154 1.00 56.10 17 HIS E N 1
ATOM 11144 C CA . HIS E 3 17 ? 93.894 55.294 124.305 1.00 60.05 17 HIS E CA 1
ATOM 11145 C C . HIS E 3 17 ? 93.525 56.569 123.558 1.00 65.20 17 HIS E C 1
ATOM 11146 O O . HIS E 3 17 ? 93.808 57.676 124.031 1.00 64.32 17 HIS E O 1
ATOM 11160 N N . ASP E 3 18 ? 92.901 56.435 122.385 1.00 71.62 18 ASP E N 1
ATOM 11161 C CA . ASP E 3 18 ? 92.466 57.611 121.638 1.00 75.58 18 ASP E CA 1
ATOM 11162 C C . ASP E 3 18 ? 91.493 58.451 122.456 1.00 72.00 18 ASP E C 1
ATOM 11163 O O . ASP E 3 18 ? 91.596 59.683 122.482 1.00 73.26 18 ASP E O 1
ATOM 11172 N N . LEU E 3 19 ? 90.542 57.802 123.131 1.00 65.73 19 LEU E N 1
ATOM 11173 C CA . LEU E 3 19 ? 89.578 58.534 123.945 1.00 64.11 19 LEU E CA 1
ATOM 11174 C C . LEU E 3 19 ? 90.263 59.312 125.061 1.00 64.77 19 LEU E C 1
ATOM 11175 O O . LEU E 3 19 ? 89.803 60.398 125.432 1.00 64.75 19 LEU E O 1
ATOM 11191 N N . VAL E 3 20 ? 91.357 58.779 125.607 1.00 66.01 20 VAL E N 1
ATOM 11192 C CA . VAL E 3 20 ? 92.062 59.470 126.681 1.00 64.28 20 VAL E CA 1
ATOM 11193 C C . VAL E 3 20 ? 92.857 60.647 126.132 1.00 71.52 20 VAL E C 1
ATOM 11194 O O . VAL E 3 20 ? 92.886 61.725 126.736 1.00 73.42 20 VAL E O 1
ATOM 11207 N N . SER E 3 21 ? 93.515 60.463 124.987 1.00 75.83 21 SER E N 1
ATOM 11208 C CA . SER E 3 21 ? 94.314 61.539 124.411 1.00 79.16 21 SER E CA 1
ATOM 11209 C C . SER E 3 21 ? 93.427 62.642 123.847 1.00 81.95 21 SER E C 1
ATOM 11210 O O . SER E 3 21 ? 93.615 63.824 124.157 1.00 82.24 21 SER E O 1
ATOM 11218 N N . CYS E 3 22 ? 92.449 62.272 123.021 1.00 83.60 22 CYS E N 1
ATOM 11219 C CA . CYS E 3 22 ? 91.618 63.250 122.330 1.00 86.07 22 CYS E CA 1
ATOM 11220 C C . CYS E 3 22 ? 90.580 63.862 123.263 1.00 89.13 22 CYS E C 1
ATOM 11221 O O . CYS E 3 22 ? 90.767 64.976 123.762 1.00 87.74 22 CYS E O 1
ATOM 11229 N N . TRP E 3 23 ? 89.483 63.139 123.505 1.00 94.93 23 TRP E N 1
ATOM 11230 C CA . TRP E 3 23 ? 88.397 63.682 124.316 1.00 97.86 23 TRP E CA 1
ATOM 11231 C C . TRP E 3 23 ? 88.874 64.069 125.710 1.00 99.59 23 TRP E C 1
ATOM 11232 O O . TRP E 3 23 ? 88.363 65.032 126.294 1.00 99.86 23 TRP E O 1
ATOM 11253 N N . GLY E 3 24 ? 89.842 63.341 126.256 1.00 100.51 24 GLY E N 1
ATOM 11254 C CA . GLY E 3 24 ? 90.372 63.640 127.574 1.00 101.35 24 GLY E CA 1
ATOM 11255 C C . GLY E 3 24 ? 91.636 64.475 127.520 1.00 103.68 24 GLY E C 1
ATOM 11256 O O . GLY E 3 24 ? 92.067 65.034 128.529 1.00 104.85 24 GLY E O 1
ATOM 11260 N N . THR E 3 31 ? 96.585 70.125 138.125 1.00 88.65 31 THR E N 1
ATOM 11261 C CA . THR E 3 31 ? 97.659 70.982 138.613 1.00 93.80 31 THR E CA 1
ATOM 11262 C C . THR E 3 31 ? 97.820 70.812 140.123 1.00 97.68 31 THR E C 1
ATOM 11263 O O . THR E 3 31 ? 97.950 71.789 140.860 1.00 90.74 31 THR E O 1
ATOM 11273 N N . SER E 3 32 ? 97.800 69.561 140.574 1.00 111.81 32 SER E N 1
ATOM 11274 C CA . SER E 3 32 ? 97.973 69.236 141.984 1.00 120.35 32 SER E CA 1
ATOM 11275 C C . SER E 3 32 ? 98.144 67.728 142.104 1.00 111.10 32 SER E C 1
ATOM 11276 O O . SER E 3 32 ? 97.701 66.966 141.241 1.00 116.97 32 SER E O 1
ATOM 11284 N N . THR E 3 33 ? 98.784 67.311 143.193 1.00 82.66 33 THR E N 1
ATOM 11285 C CA . THR E 3 33 ? 99.211 65.924 143.332 1.00 70.76 33 THR E CA 1
ATOM 11286 C C . THR E 3 33 ? 98.015 64.975 143.355 1.00 66.74 33 THR E C 1
ATOM 11287 O O . THR E 3 33 ? 96.903 65.342 143.744 1.00 63.66 33 THR E O 1
ATOM 11298 N N . ASP E 3 34 ? 98.265 63.739 142.923 1.00 66.61 34 ASP E N 1
ATOM 11299 C CA . ASP E 3 34 ? 97.265 62.681 142.992 1.00 60.87 34 ASP E CA 1
ATOM 11300 C C . ASP E 3 34 ? 96.731 62.546 144.412 1.00 60.39 34 ASP E C 1
ATOM 11301 O O . ASP E 3 34 ? 97.476 62.668 145.388 1.00 56.61 34 ASP E O 1
ATOM 11310 N N . SER E 3 35 ? 95.431 62.273 144.522 1.00 66.22 35 SER E N 1
ATOM 11311 C CA . SER E 3 35 ? 94.737 62.306 145.802 1.00 66.05 35 SER E CA 1
ATOM 11312 C C . SER E 3 35 ? 94.632 60.949 146.485 1.00 61.72 35 SER E C 1
ATOM 11313 O O . SER E 3 35 ? 94.289 60.902 147.672 1.00 57.88 35 SER E O 1
ATOM 11321 N N . GLY E 3 36 ? 94.901 59.853 145.784 1.00 47.03 36 GLY E N 1
ATOM 11322 C CA . GLY E 3 36 ? 94.822 58.547 146.405 1.00 46.82 36 GLY E CA 1
ATOM 11323 C C . GLY E 3 36 ? 95.807 58.398 147.545 1.00 46.76 36 GLY E C 1
ATOM 11324 O O . GLY E 3 36 ? 96.467 59.367 147.929 1.00 47.80 36 GLY E O 1
ATOM 11328 N N . LEU E 3 37 ? 95.918 57.195 148.105 1.00 47.55 37 LEU E N 1
ATOM 11329 C CA . LEU E 3 37 ? 96.986 56.914 149.053 1.00 49.25 37 LEU E CA 1
ATOM 11330 C C . LEU E 3 37 ? 97.581 55.525 148.895 1.00 45.47 37 LEU E C 1
ATOM 11331 O O . LEU E 3 37 ? 98.512 55.192 149.634 1.00 45.02 37 LEU E O 1
ATOM 11347 N N . GLU E 3 38 ? 97.100 54.715 147.957 1.00 43.97 38 GLU E N 1
ATOM 11348 C CA . GLU E 3 38 ? 97.738 53.439 147.671 1.00 44.10 38 GLU E CA 1
ATOM 11349 C C . GLU E 3 38 ? 97.128 52.846 146.411 1.00 40.77 38 GLU E C 1
ATOM 11350 O O . GLU E 3 38 ? 95.928 52.992 146.164 1.00 39.91 38 GLU E O 1
ATOM 11362 N N . LYS E 3 39 ? 97.970 52.189 145.618 1.00 37.83 39 LYS E N 1
ATOM 11363 C CA . LYS E 3 39 ? 97.550 51.456 144.436 1.00 34.52 39 LYS E CA 1
ATOM 11364 C C . LYS E 3 39 ? 97.878 49.983 144.633 1.00 33.54 39 LYS E C 1
ATOM 11365 O O . LYS E 3 39 ? 98.829 49.633 145.338 1.00 32.65 39 LYS E O 1
ATOM 11384 N N . ARG E 3 40 ? 97.080 49.118 144.010 1.00 34.69 40 ARG E N 1
ATOM 11385 C CA . ARG E 3 40 ? 97.227 47.678 144.174 1.00 32.45 40 ARG E CA 1
ATOM 11386 C C . ARG E 3 40 ? 96.949 46.990 142.848 1.00 32.63 40 ARG E C 1
ATOM 11387 O O . ARG E 3 40 ? 95.923 47.247 142.213 1.00 33.82 40 ARG E O 1
ATOM 11408 N N . PHE E 3 41 ? 97.866 46.117 142.438 1.00 32.14 41 PHE E N 1
ATOM 11409 C CA . PHE E 3 41 ? 97.753 45.376 141.189 1.00 32.25 41 PHE E CA 1
ATOM 11410 C C . PHE E 3 41 ? 97.941 43.894 141.481 1.00 33.59 41 PHE E C 1
ATOM 11411 O O . PHE E 3 41 ? 98.930 43.505 142.112 1.00 33.10 41 PHE E O 1
ATOM 11428 N N . GLU E 3 42 ? 96.990 43.073 141.035 1.00 34.35 42 GLU E N 1
ATOM 11429 C CA . GLU E 3 42 ? 96.987 41.647 141.335 1.00 35.25 42 GLU E CA 1
ATOM 11430 C C . GLU E 3 42 ? 96.698 40.842 140.077 1.00 33.25 42 GLU E C 1
ATOM 11431 O O . GLU E 3 42 ? 95.815 41.195 139.290 1.00 27.97 42 GLU E O 1
ATOM 11443 N N . LEU E 3 43 ? 97.442 39.750 139.906 1.00 38.63 43 LEU E N 1
ATOM 11444 C CA . LEU E 3 43 ? 97.231 38.806 138.816 1.00 39.23 43 LEU E CA 1
ATOM 11445 C C . LEU E 3 43 ? 97.084 37.408 139.395 1.00 36.34 43 LEU E C 1
ATOM 11446 O O . LEU E 3 43 ? 97.874 37.004 140.254 1.00 34.32 43 LEU E O 1
ATOM 11462 N N . ASN E 3 44 ? 96.072 36.677 138.931 1.00 36.44 44 ASN E N 1
ATOM 11463 C CA . ASN E 3 44 ? 95.905 35.266 139.247 1.00 36.87 44 ASN E CA 1
ATOM 11464 C C . ASN E 3 44 ? 95.962 34.459 137.958 1.00 37.32 44 ASN E C 1
ATOM 11465 O O . ASN E 3 44 ? 95.685 34.969 136.869 1.00 38.66 44 ASN E O 1
ATOM 11476 N N . PHE E 3 45 ? 96.320 33.185 138.091 1.00 37.97 45 PHE E N 1
ATOM 11477 C CA . PHE E 3 45 ? 96.706 32.363 136.954 1.00 36.37 45 PHE E CA 1
ATOM 11478 C C . PHE E 3 45 ? 95.752 31.190 136.773 1.00 33.10 45 PHE E C 1
ATOM 11479 O O . PHE E 3 45 ? 95.172 30.677 137.734 1.00 32.72 45 PHE E O 1
ATOM 11496 N N . ALA E 3 46 ? 95.598 30.772 135.515 1.00 31.68 46 ALA E N 1
ATOM 11497 C CA . ALA E 3 46 ? 94.776 29.606 135.213 1.00 33.10 46 ALA E CA 1
ATOM 11498 C C . ALA E 3 46 ? 95.325 28.358 135.892 1.00 39.26 46 ALA E C 1
ATOM 11499 O O . ALA E 3 46 ? 94.558 27.486 136.317 1.00 38.77 46 ALA E O 1
ATOM 11506 N N . GLN E 3 47 ? 96.646 28.255 136.001 1.00 46.59 47 GLN E N 1
ATOM 11507 C CA . GLN E 3 47 ? 97.294 27.145 136.679 1.00 51.90 47 GLN E CA 1
ATOM 11508 C C . GLN E 3 47 ? 98.370 27.672 137.617 1.00 48.56 47 GLN E C 1
ATOM 11509 O O . GLN E 3 47 ? 99.022 28.677 137.313 1.00 48.56 47 GLN E O 1
ATOM 11523 N N . PRO E 3 48 ? 98.580 27.021 138.761 1.00 43.21 48 PRO E N 1
ATOM 11524 C CA . PRO E 3 48 ? 99.642 27.474 139.667 1.00 42.04 48 PRO E CA 1
ATOM 11525 C C . PRO E 3 48 ? 101.007 27.371 139.005 1.00 42.69 48 PRO E C 1
ATOM 11526 O O . PRO E 3 48 ? 101.263 26.480 138.192 1.00 42.47 48 PRO E O 1
ATOM 11537 N N . VAL E 3 49 ? 101.890 28.298 139.366 1.00 43.99 49 VAL E N 1
ATOM 11538 C CA . VAL E 3 49 ? 103.210 28.415 138.758 1.00 43.40 49 VAL E CA 1
ATOM 11539 C C . VAL E 3 49 ? 104.263 28.090 139.807 1.00 44.80 49 VAL E C 1
ATOM 11540 O O . VAL E 3 49 ? 104.114 28.451 140.980 1.00 39.50 49 VAL E O 1
ATOM 11553 N N . ASP E 3 50 ? 105.323 27.403 139.384 1.00 54.64 50 ASP E N 1
ATOM 11554 C CA . ASP E 3 50 ? 106.437 27.131 140.283 1.00 62.97 50 ASP E CA 1
ATOM 11555 C C . ASP E 3 50 ? 107.037 28.438 140.784 1.00 64.81 50 ASP E C 1
ATOM 11556 O O . ASP E 3 50 ? 107.179 29.406 140.031 1.00 64.32 50 ASP E O 1
ATOM 11565 N N . ILE E 3 51 ? 107.391 28.461 142.069 1.00 68.07 51 ILE E N 1
ATOM 11566 C CA . ILE E 3 51 ? 107.902 29.683 142.684 1.00 72.76 51 ILE E CA 1
ATOM 11567 C C . ILE E 3 51 ? 109.125 30.193 141.932 1.00 71.95 51 ILE E C 1
ATOM 11568 O O . ILE E 3 51 ? 109.279 31.401 141.715 1.00 75.52 51 ILE E O 1
ATOM 11584 N N . GLY E 3 52 ? 110.013 29.290 141.525 1.00 66.26 52 GLY E N 1
ATOM 11585 C CA . GLY E 3 52 ? 111.265 29.680 140.912 1.00 64.07 52 GLY E CA 1
ATOM 11586 C C . GLY E 3 52 ? 111.224 29.954 139.426 1.00 62.23 52 GLY E C 1
ATOM 11587 O O . GLY E 3 52 ? 112.265 30.273 138.844 1.00 63.05 52 GLY E O 1
ATOM 11591 N N . THR E 3 53 ? 110.058 29.847 138.785 1.00 59.61 53 THR E N 1
ATOM 11592 C CA . THR E 3 53 ? 109.985 30.063 137.343 1.00 58.58 53 THR E CA 1
ATOM 11593 C C . THR E 3 53 ? 110.247 31.522 136.992 1.00 53.88 53 THR E C 1
ATOM 11594 O O . THR E 3 53 ? 111.061 31.823 136.112 1.00 50.25 53 THR E O 1
ATOM 11605 N N . VAL E 3 54 ? 109.560 32.442 137.665 1.00 55.29 54 VAL E N 1
ATOM 11606 C CA . VAL E 3 54 ? 109.689 33.871 137.395 1.00 59.75 54 VAL E CA 1
ATOM 11607 C C . VAL E 3 54 ? 110.757 34.408 138.342 1.00 63.04 54 VAL E C 1
ATOM 11608 O O . VAL E 3 54 ? 110.483 34.703 139.506 1.00 58.42 54 VAL E O 1
ATOM 11621 N N . THR E 3 55 ? 111.982 34.541 137.840 1.00 73.82 55 THR E N 1
ATOM 11622 C CA . THR E 3 55 ? 113.095 34.933 138.690 1.00 78.28 55 THR E CA 1
ATOM 11623 C C . THR E 3 55 ? 112.915 36.363 139.193 1.00 73.13 55 THR E C 1
ATOM 11624 O O . THR E 3 55 ? 112.100 37.137 138.682 1.00 76.14 55 THR E O 1
ATOM 11635 N N . VAL E 3 56 ? 113.697 36.706 140.219 1.00 66.04 56 VAL E N 1
ATOM 11636 C CA . VAL E 3 56 ? 113.654 38.053 140.779 1.00 56.24 56 VAL E CA 1
ATOM 11637 C C . VAL E 3 56 ? 114.107 39.074 139.747 1.00 53.82 56 VAL E C 1
ATOM 11638 O O . VAL E 3 56 ? 113.614 40.209 139.726 1.00 52.50 56 VAL E O 1
ATOM 11651 N N . LYS E 3 57 ? 115.049 38.696 138.880 1.00 54.86 57 LYS E N 1
ATOM 11652 C CA . LYS E 3 57 ? 115.535 39.623 137.864 1.00 58.28 57 LYS E CA 1
ATOM 11653 C C . LYS E 3 57 ? 114.396 40.110 136.978 1.00 53.58 57 LYS E C 1
ATOM 11654 O O . LYS E 3 57 ? 114.331 41.295 136.628 1.00 49.78 57 LYS E O 1
ATOM 11673 N N . GLN E 3 58 ? 113.484 39.210 136.611 1.00 54.69 58 GLN E N 1
ATOM 11674 C CA . GLN E 3 58 ? 112.410 39.557 135.689 1.00 53.63 58 GLN E CA 1
ATOM 11675 C C . GLN E 3 58 ? 111.333 40.390 136.373 1.00 48.26 58 GLN E C 1
ATOM 11676 O O . GLN E 3 58 ? 110.761 41.295 135.757 1.00 48.92 58 GLN E O 1
ATOM 11690 N N . LEU E 3 59 ? 111.047 40.105 137.645 1.00 42.74 59 LEU E N 1
ATOM 11691 C CA . LEU E 3 59 ? 110.069 40.906 138.372 1.00 42.80 59 LEU E CA 1
ATOM 11692 C C . LEU E 3 59 ? 110.587 42.320 138.603 1.00 46.78 59 LEU E C 1
ATOM 11693 O O . LEU E 3 59 ? 109.815 43.285 138.562 1.00 46.37 59 LEU E O 1
ATOM 11709 N N . ALA E 3 60 ? 111.893 42.463 138.836 1.00 50.96 60 ALA E N 1
ATOM 11710 C CA . ALA E 3 60 ? 112.468 43.789 139.030 1.00 54.71 60 ALA E CA 1
ATOM 11711 C C . ALA E 3 60 ? 112.462 44.588 137.734 1.00 56.99 60 ALA E C 1
ATOM 11712 O O . ALA E 3 60 ? 112.271 45.809 137.754 1.00 54.35 60 ALA E O 1
ATOM 11719 N N . SER E 3 61 ? 112.667 43.920 136.595 1.00 62.74 61 SER E N 1
ATOM 11720 C CA . SER E 3 61 ? 112.671 44.626 135.318 1.00 66.57 61 SER E CA 1
ATOM 11721 C C . SER E 3 61 ? 111.300 45.212 135.010 1.00 61.81 61 SER E C 1
ATOM 11722 O O . SER E 3 61 ? 111.200 46.308 134.446 1.00 62.09 61 SER E O 1
ATOM 11730 N N . VAL E 3 62 ? 110.231 44.496 135.369 1.00 56.51 62 VAL E N 1
ATOM 11731 C CA . VAL E 3 62 ? 108.881 45.023 135.183 1.00 52.10 62 VAL E CA 1
ATOM 11732 C C . VAL E 3 62 ? 108.711 46.318 135.966 1.00 53.43 62 VAL E C 1
ATOM 11733 O O . VAL E 3 62 ? 108.234 47.329 135.438 1.00 55.90 62 VAL E O 1
ATOM 11746 N N . MET E 3 63 ? 109.097 46.304 137.243 1.00 52.08 63 MET E N 1
ATOM 11747 C CA . MET E 3 63 ? 108.921 47.473 138.093 1.00 52.76 63 MET E CA 1
ATOM 11748 C C . MET E 3 63 ? 109.820 48.635 137.694 1.00 54.85 63 MET E C 1
ATOM 11749 O O . MET E 3 63 ? 109.580 49.759 138.148 1.00 53.41 63 MET E O 1
ATOM 11763 N N . GLU E 3 64 ? 110.845 48.400 136.870 1.00 58.84 64 GLU E N 1
ATOM 11764 C CA . GLU E 3 64 ? 111.609 49.512 136.314 1.00 65.18 64 GLU E CA 1
ATOM 11765 C C . GLU E 3 64 ? 110.723 50.397 135.447 1.00 63.80 64 GLU E C 1
ATOM 11766 O O . GLU E 3 64 ? 110.879 51.624 135.434 1.00 66.46 64 GLU E O 1
ATOM 11778 N N . ARG E 3 65 ? 109.785 49.789 134.715 1.00 59.97 65 ARG E N 1
ATOM 11779 C CA . ARG E 3 65 ? 108.851 50.566 133.908 1.00 58.05 65 ARG E CA 1
ATOM 11780 C C . ARG E 3 65 ? 107.992 51.476 134.774 1.00 55.98 65 ARG E C 1
ATOM 11781 O O . ARG E 3 65 ? 107.539 52.529 134.310 1.00 56.41 65 ARG E O 1
ATOM 11802 N N . ALA E 3 66 ? 107.753 51.090 136.025 1.00 54.45 66 ALA E N 1
ATOM 11803 C CA . ALA E 3 66 ? 106.991 51.902 136.963 1.00 54.67 66 ALA E CA 1
ATOM 11804 C C . ALA E 3 66 ? 107.871 52.844 137.775 1.00 54.94 66 ALA E C 1
ATOM 11805 O O . ALA E 3 66 ? 107.376 53.484 138.709 1.00 54.23 66 ALA E O 1
ATOM 11812 N N . GLY E 3 67 ? 109.158 52.939 137.447 1.00 54.66 67 GLY E N 1
ATOM 11813 C CA . GLY E 3 67 ? 110.043 53.858 138.137 1.00 54.34 67 GLY E CA 1
ATOM 11814 C C . GLY E 3 67 ? 110.526 53.377 139.484 1.00 52.63 67 GLY E C 1
ATOM 11815 O O . GLY E 3 67 ? 110.864 54.199 140.342 1.00 50.24 67 GLY E O 1
ATOM 11819 N N . GLU E 3 68 ? 110.577 52.065 139.697 1.00 53.45 68 GLU E N 1
ATOM 11820 C CA . GLU E 3 68 ? 110.983 51.493 140.971 1.00 53.79 68 GLU E CA 1
ATOM 11821 C C . GLU E 3 68 ? 112.281 50.714 140.804 1.00 52.97 68 GLU E C 1
ATOM 11822 O O . GLU E 3 68 ? 112.559 50.157 139.738 1.00 53.47 68 GLU E O 1
ATOM 11834 N N . SER E 3 69 ? 113.075 50.688 141.871 1.00 52.45 69 SER E N 1
ATOM 11835 C CA . SER E 3 69 ? 114.338 49.963 141.903 1.00 55.57 69 SER E CA 1
ATOM 11836 C C . SER E 3 69 ? 114.322 48.998 143.078 1.00 54.57 69 SER E C 1
ATOM 11837 O O . SER E 3 69 ? 113.930 49.371 144.189 1.00 54.39 69 SER E O 1
ATOM 11845 N N . LEU E 3 70 ? 114.747 47.761 142.833 1.00 54.39 70 LEU E N 1
ATOM 11846 C CA . LEU E 3 70 ? 114.752 46.753 143.881 1.00 54.78 70 LEU E CA 1
ATOM 11847 C C . LEU E 3 70 ? 115.779 47.100 144.954 1.00 54.64 70 LEU E C 1
ATOM 11848 O O . LEU E 3 70 ? 116.838 47.669 144.673 1.00 55.33 70 LEU E O 1
ATOM 11864 N N . ARG E 3 71 ? 115.454 46.746 146.197 1.00 54.21 71 ARG E N 1
ATOM 11865 C CA . ARG E 3 71 ? 116.304 47.072 147.337 1.00 59.50 71 ARG E CA 1
ATOM 11866 C C . ARG E 3 71 ? 116.587 45.833 148.176 1.00 63.11 71 ARG E C 1
ATOM 11867 O O . ARG E 3 71 ? 117.744 45.548 148.503 1.00 66.13 71 ARG E O 1
ATOM 11888 N N . GLN E 3 72 ? 115.537 45.098 148.533 1.00 62.83 72 GLN E N 1
ATOM 11889 C CA . GLN E 3 72 ? 115.659 43.884 149.326 1.00 62.23 72 GLN E CA 1
ATOM 11890 C C . GLN E 3 72 ? 114.718 42.834 148.759 1.00 54.94 72 GLN E C 1
ATOM 11891 O O . GLN E 3 72 ? 113.652 43.159 148.230 1.00 53.76 72 GLN E O 1
ATOM 11905 N N . ASN E 3 73 ? 115.118 41.569 148.871 1.00 51.78 73 ASN E N 1
ATOM 11906 C CA . ASN E 3 73 ? 114.304 40.466 148.373 1.00 52.38 73 ASN E CA 1
ATOM 11907 C C . ASN E 3 73 ? 114.421 39.284 149.321 1.00 51.86 73 ASN E C 1
ATOM 11908 O O . ASN E 3 73 ? 115.502 38.705 149.468 1.00 50.21 73 ASN E O 1
ATOM 11919 N N . SER E 3 74 ? 113.310 38.932 149.956 1.00 53.97 74 SER E N 1
ATOM 11920 C CA . SER E 3 74 ? 113.225 37.748 150.793 1.00 56.17 74 SER E CA 1
ATOM 11921 C C . SER E 3 74 ? 112.680 36.573 149.987 1.00 56.66 74 SER E C 1
ATOM 11922 O O . SER E 3 74 ? 112.038 36.742 148.948 1.00 55.46 74 SER E O 1
ATOM 11930 N N . ALA E 3 75 ? 112.949 35.365 150.482 1.00 60.70 75 ALA E N 1
ATOM 11931 C CA . ALA E 3 75 ? 112.508 34.130 149.827 1.00 64.84 75 ALA E CA 1
ATOM 11932 C C . ALA E 3 75 ? 112.093 33.151 150.924 1.00 67.95 75 ALA E C 1
ATOM 11933 O O . ALA E 3 75 ? 112.927 32.426 151.473 1.00 69.60 75 ALA E O 1
ATOM 11940 N N . GLU E 3 76 ? 110.802 33.140 151.238 1.00 68.21 76 GLU E N 1
ATOM 11941 C CA . GLU E 3 76 ? 110.255 32.250 152.247 1.00 68.57 76 GLU E CA 1
ATOM 11942 C C . GLU E 3 76 ? 109.624 31.030 151.581 1.00 65.15 76 GLU E C 1
ATOM 11943 O O . GLU E 3 76 ? 109.665 30.857 150.361 1.00 62.93 76 GLU E O 1
ATOM 11955 N N . LEU E 3 77 ? 109.033 30.171 152.407 1.00 63.13 77 LEU E N 1
ATOM 11956 C CA . LEU E 3 77 ? 108.429 28.933 151.930 1.00 57.76 77 LEU E CA 1
ATOM 11957 C C . LEU E 3 77 ? 107.132 29.253 151.196 1.00 50.99 77 LEU E C 1
ATOM 11958 O O . LEU E 3 77 ? 106.117 29.575 151.820 1.00 49.64 77 LEU E O 1
ATOM 11974 N N . GLY E 3 78 ? 107.169 29.173 149.867 1.00 47.19 78 GLY E N 1
ATOM 11975 C CA . GLY E 3 78 ? 106.017 29.463 149.042 1.00 45.94 78 GLY E CA 1
ATOM 11976 C C . GLY E 3 78 ? 105.787 30.931 148.748 1.00 46.39 78 GLY E C 1
ATOM 11977 O O . GLY E 3 78 ? 104.775 31.265 148.118 1.00 46.25 78 GLY E O 1
ATOM 11981 N N . ILE E 3 79 ? 106.686 31.817 149.174 1.00 46.57 79 ILE E N 1
ATOM 11982 C CA . ILE E 3 79 ? 106.509 33.256 149.012 1.00 46.26 79 ILE E CA 1
ATOM 11983 C C . ILE E 3 79 ? 107.811 33.862 148.511 1.00 45.62 79 ILE E C 1
ATOM 11984 O O . ILE E 3 79 ? 108.902 33.420 148.887 1.00 49.48 79 ILE E O 1
ATOM 12000 N N . HIS E 3 80 ? 107.692 34.881 147.664 1.00 42.91 80 HIS E N 1
ATOM 12001 C CA . HIS E 3 80 ? 108.818 35.722 147.278 1.00 42.49 80 HIS E CA 1
ATOM 12002 C C . HIS E 3 80 ? 108.431 37.170 147.523 1.00 39.88 80 HIS E C 1
ATOM 12003 O O . HIS E 3 80 ? 107.442 37.651 146.961 1.00 36.75 80 HIS E O 1
ATOM 12017 N N . THR E 3 81 ? 109.197 37.854 148.369 1.00 42.64 81 THR E N 1
ATOM 12018 C CA . THR E 3 81 ? 108.949 39.249 148.706 1.00 44.93 81 THR E CA 1
ATOM 12019 C C . THR E 3 81 ? 110.014 40.121 148.060 1.00 47.12 81 THR E C 1
ATOM 12020 O O . THR E 3 81 ? 111.212 39.894 148.257 1.00 48.24 81 THR E O 1
ATOM 12031 N N . LEU E 3 82 ? 109.574 41.113 147.291 1.00 47.16 82 LEU E N 1
ATOM 12032 C CA . LEU E 3 82 ? 110.460 42.109 146.703 1.00 47.11 82 LEU E CA 1
ATOM 12033 C C . LEU E 3 82 ? 110.082 43.465 147.277 1.00 46.99 82 LEU E C 1
ATOM 12034 O O . LEU E 3 82 ? 108.949 43.924 147.096 1.00 43.18 82 LEU E O 1
ATOM 12050 N N . LYS E 3 83 ? 111.019 44.092 147.981 1.00 52.44 83 LYS E N 1
ATOM 12051 C CA . LYS E 3 83 ? 110.811 45.409 148.564 1.00 55.26 83 LYS E CA 1
ATOM 12052 C C . LYS E 3 83 ? 111.458 46.462 147.676 1.00 53.74 83 LYS E C 1
ATOM 12053 O O . LYS E 3 83 ? 112.634 46.341 147.314 1.00 55.40 83 LYS E O 1
ATOM 12072 N N . PHE E 3 84 ? 110.689 47.485 147.327 1.00 50.01 84 PHE E N 1
ATOM 12073 C CA . PHE E 3 84 ? 111.163 48.612 146.539 1.00 50.12 84 PHE E CA 1
ATOM 12074 C C . PHE E 3 84 ? 111.084 49.878 147.385 1.00 53.24 84 PHE E C 1
ATOM 12075 O O . PHE E 3 84 ? 110.634 49.859 148.534 1.00 53.98 84 PHE E O 1
ATOM 12092 N N . ASP E 3 85 ? 111.532 50.994 146.806 1.00 56.03 85 ASP E N 1
ATOM 12093 C CA . ASP E 3 85 ? 111.503 52.259 147.531 1.00 58.53 85 ASP E CA 1
ATOM 12094 C C . ASP E 3 85 ? 110.081 52.639 147.921 1.00 53.60 85 ASP E C 1
ATOM 12095 O O . ASP E 3 85 ? 109.845 53.134 149.030 1.00 51.67 85 ASP E O 1
ATOM 12104 N N . ARG E 3 86 ? 109.116 52.410 147.026 1.00 52.20 86 ARG E N 1
ATOM 12105 C CA . ARG E 3 86 ? 107.745 52.856 147.238 1.00 50.21 86 ARG E CA 1
ATOM 12106 C C . ARG E 3 86 ? 106.714 51.757 147.001 1.00 47.81 86 ARG E C 1
ATOM 12107 O O . ARG E 3 86 ? 105.517 52.060 146.936 1.00 46.43 86 ARG E O 1
ATOM 12128 N N . SER E 3 87 ? 107.132 50.499 146.872 1.00 47.42 87 SER E N 1
ATOM 12129 C CA . SER E 3 87 ? 106.194 49.429 146.565 1.00 45.41 87 SER E CA 1
ATOM 12130 C C . SER E 3 87 ? 106.682 48.116 147.162 1.00 38.29 87 SER E C 1
ATOM 12131 O O . SER E 3 87 ? 107.871 47.934 147.438 1.00 37.02 87 SER E O 1
ATOM 12139 N N . LEU E 3 88 ? 105.736 47.197 147.349 1.00 33.76 88 LEU E N 1
ATOM 12140 C CA . LEU E 3 88 ? 105.998 45.888 147.934 1.00 33.91 88 LEU E CA 1
ATOM 12141 C C . LEU E 3 88 ? 105.341 44.832 147.059 1.00 33.95 88 LEU E C 1
ATOM 12142 O O . LEU E 3 88 ? 104.125 44.874 146.844 1.00 29.92 88 LEU E O 1
ATOM 12158 N N . LEU E 3 89 ? 106.136 43.887 146.563 1.00 37.98 89 LEU E N 1
ATOM 12159 C CA . LEU E 3 89 ? 105.655 42.850 145.658 1.00 37.51 89 LEU E CA 1
ATOM 12160 C C . LEU E 3 89 ? 105.722 41.491 146.341 1.00 36.55 89 LEU E C 1
ATOM 12161 O O . LEU E 3 89 ? 106.775 41.097 146.854 1.00 33.44 89 LEU E O 1
ATOM 12177 N N . VAL E 3 90 ? 104.595 40.780 146.337 1.00 38.36 90 VAL E N 1
ATOM 12178 C CA . VAL E 3 90 ? 104.507 39.408 146.820 1.00 39.40 90 VAL E CA 1
ATOM 12179 C C . VAL E 3 90 ? 104.210 38.511 145.628 1.00 41.27 90 VAL E C 1
ATOM 12180 O O . VAL E 3 90 ? 103.403 38.864 144.759 1.00 42.23 90 VAL E O 1
ATOM 12193 N N . PHE E 3 91 ? 104.854 37.346 145.591 1.00 41.38 91 PHE E N 1
ATOM 12194 C CA . PHE E 3 91 ? 104.697 36.404 144.485 1.00 39.91 91 PHE E CA 1
ATOM 12195 C C . PHE E 3 91 ? 104.626 34.995 145.058 1.00 36.18 91 PHE E C 1
ATOM 12196 O O . PHE E 3 91 ? 105.617 34.488 145.592 1.00 34.92 91 PHE E O 1
ATOM 12213 N N . THR E 3 92 ? 103.455 34.373 144.952 1.00 33.85 92 THR E N 1
ATOM 12214 C CA . THR E 3 92 ? 103.238 32.989 145.353 1.00 33.88 92 THR E CA 1
ATOM 12215 C C . THR E 3 92 ? 102.876 32.160 144.124 1.00 38.20 92 THR E C 1
ATOM 12216 O O . THR E 3 92 ? 102.885 32.646 142.990 1.00 39.01 92 THR E O 1
ATOM 12227 N N . ALA E 3 93 ? 102.551 30.888 144.362 1.00 39.78 93 ALA E N 1
ATOM 12228 C CA . ALA E 3 93 ? 102.127 30.013 143.278 1.00 39.96 93 ALA E CA 1
ATOM 12229 C C . ALA E 3 93 ? 100.767 30.408 142.719 1.00 37.83 93 ALA E C 1
ATOM 12230 O O . ALA E 3 93 ? 100.462 30.072 141.570 1.00 35.97 93 ALA E O 1
ATOM 12237 N N . LYS E 3 94 ? 99.954 31.120 143.497 1.00 38.46 94 LYS E N 1
ATOM 12238 C CA . LYS E 3 94 ? 98.596 31.461 143.096 1.00 41.26 94 LYS E CA 1
ATOM 12239 C C . LYS E 3 94 ? 98.462 32.865 142.527 1.00 42.30 94 LYS E C 1
ATOM 12240 O O . LYS E 3 94 ? 97.582 33.096 141.692 1.00 43.72 94 LYS E O 1
ATOM 12259 N N . GLN E 3 95 ? 99.304 33.810 142.942 1.00 41.00 95 GLN E N 1
ATOM 12260 C CA . GLN E 3 95 ? 99.068 35.200 142.582 1.00 44.75 95 GLN E CA 1
ATOM 12261 C C . GLN E 3 95 ? 100.365 35.992 142.623 1.00 43.39 95 GLN E C 1
ATOM 12262 O O . GLN E 3 95 ? 101.339 35.606 143.277 1.00 42.30 95 GLN E O 1
ATOM 12276 N N . ILE E 3 96 ? 100.354 37.109 141.900 1.00 43.55 96 ILE E N 1
ATOM 12277 C CA . ILE E 3 96 ? 101.343 38.172 142.035 1.00 44.08 96 ILE E CA 1
ATOM 12278 C C . ILE E 3 96 ? 100.593 39.410 142.499 1.00 40.38 96 ILE E C 1
ATOM 12279 O O . ILE E 3 96 ? 99.638 39.842 141.842 1.00 40.17 96 ILE E O 1
ATOM 12295 N N . VAL E 3 97 ? 101.014 39.973 143.627 1.00 35.92 97 VAL E N 1
ATOM 12296 C CA . VAL E 3 97 ? 100.398 41.170 144.182 1.00 32.44 97 VAL E CA 1
ATOM 12297 C C . VAL E 3 97 ? 101.488 42.197 144.442 1.00 34.00 97 VAL E C 1
ATOM 12298 O O . VAL E 3 97 ? 102.552 41.869 144.978 1.00 33.04 97 VAL E O 1
ATOM 12311 N N . VAL E 3 98 ? 101.220 43.443 144.059 1.00 36.15 98 VAL E N 1
ATOM 12312 C CA . VAL E 3 98 ? 102.149 44.544 144.279 1.00 39.22 98 VAL E CA 1
ATOM 12313 C C . VAL E 3 98 ? 101.345 45.743 144.760 1.00 38.08 98 VAL E C 1
ATOM 12314 O O . VAL E 3 98 ? 100.396 46.166 144.091 1.00 34.02 98 VAL E O 1
ATOM 12327 N N . ARG E 3 99 ? 101.709 46.275 145.923 1.00 41.23 99 ARG E N 1
ATOM 12328 C CA . ARG E 3 99 ? 101.113 47.488 146.462 1.00 40.73 99 ARG E CA 1
ATOM 12329 C C . ARG E 3 99 ? 102.147 48.603 146.435 1.00 39.86 99 ARG E C 1
ATOM 12330 O O . ARG E 3 99 ? 103.332 48.366 146.692 1.00 38.16 99 ARG E O 1
ATOM 12351 N N . SER E 3 100 ? 101.702 49.817 146.123 1.00 40.67 100 SER E N 1
ATOM 12352 C CA . SER E 3 100 ? 102.617 50.938 145.976 1.00 43.32 100 SER E CA 1
ATOM 12353 C C . SER E 3 100 ? 101.947 52.210 146.468 1.00 39.54 100 SER E C 1
ATOM 12354 O O . SER E 3 100 ? 100.731 52.263 146.671 1.00 35.49 100 SER E O 1
ATOM 12362 N N . SER E 3 101 ? 102.765 53.243 146.658 1.00 42.29 101 SER E N 1
ATOM 12363 C CA . SER E 3 101 ? 102.269 54.570 146.983 1.00 43.83 101 SER E CA 1
ATOM 12364 C C . SER E 3 101 ? 101.739 55.258 145.726 1.00 43.16 101 SER E C 1
ATOM 12365 O O . SER E 3 101 ? 101.861 54.753 144.606 1.00 40.57 101 SER E O 1
ATOM 12373 N N . VAL E 3 102 ? 101.146 56.437 145.926 1.00 47.07 102 VAL E N 1
ATOM 12374 C CA . VAL E 3 102 ? 100.529 57.160 144.817 1.00 51.20 102 VAL E CA 1
ATOM 12375 C C . VAL E 3 102 ? 101.576 57.592 143.800 1.00 56.16 102 VAL E C 1
ATOM 12376 O O . VAL E 3 102 ? 101.321 57.590 142.590 1.00 60.84 102 VAL E O 1
ATOM 12389 N N . SER E 3 103 ? 102.761 57.987 144.268 1.00 54.60 103 SER E N 1
ATOM 12390 C CA . SER E 3 103 ? 103.774 58.508 143.358 1.00 53.40 103 SER E CA 1
ATOM 12391 C C . SER E 3 103 ? 104.241 57.461 142.355 1.00 52.08 103 SER E C 1
ATOM 12392 O O . SER E 3 103 ? 104.851 57.821 141.342 1.00 55.68 103 SER E O 1
ATOM 12400 N N . VAL E 3 104 ? 103.968 56.184 142.603 1.00 46.13 104 VAL E N 1
ATOM 12401 C CA . VAL E 3 104 ? 104.341 55.129 141.668 1.00 44.02 104 VAL E CA 1
ATOM 12402 C C . VAL E 3 104 ? 103.306 55.066 140.554 1.00 45.83 104 VAL E C 1
ATOM 12403 O O . VAL E 3 104 ? 102.099 54.982 140.813 1.00 44.31 104 VAL E O 1
ATOM 12416 N N . MET E 3 105 ? 103.776 55.110 139.306 1.00 52.20 105 MET E N 1
ATOM 12417 C CA . MET E 3 105 ? 102.908 54.939 138.140 1.00 54.60 105 MET E CA 1
ATOM 12418 C C . MET E 3 105 ? 102.737 53.441 137.881 1.00 54.31 105 MET E C 1
ATOM 12419 O O . MET E 3 105 ? 103.295 52.856 136.950 1.00 57.97 105 MET E O 1
ATOM 12433 N N . LEU E 3 106 ? 101.931 52.819 138.745 1.00 47.20 106 LEU E N 1
ATOM 12434 C CA . LEU E 3 106 ? 101.808 51.366 138.738 1.00 42.44 106 LEU E CA 1
ATOM 12435 C C . LEU E 3 106 ? 101.167 50.855 137.454 1.00 40.40 106 LEU E C 1
ATOM 12436 O O . LEU E 3 106 ? 101.448 49.728 137.032 1.00 35.97 106 LEU E O 1
ATOM 12452 N N . HIS E 3 107 ? 100.316 51.662 136.814 1.00 43.82 107 HIS E N 1
ATOM 12453 C CA . HIS E 3 107 ? 99.682 51.231 135.574 1.00 44.62 107 HIS E CA 1
ATOM 12454 C C . HIS E 3 107 ? 100.697 50.966 134.472 1.00 42.50 107 HIS E C 1
ATOM 12455 O O . HIS E 3 107 ? 100.396 50.221 133.533 1.00 35.57 107 HIS E O 1
ATOM 12469 N N . GLU E 3 108 ? 101.890 51.555 134.565 1.00 49.59 108 GLU E N 1
ATOM 12470 C CA . GLU E 3 108 ? 102.927 51.330 133.566 1.00 53.76 108 GLU E CA 1
ATOM 12471 C C . GLU E 3 108 ? 103.560 49.951 133.677 1.00 46.86 108 GLU E C 1
ATOM 12472 O O . GLU E 3 108 ? 104.283 49.549 132.760 1.00 44.11 108 GLU E O 1
ATOM 12484 N N . ALA E 3 109 ? 103.312 49.225 134.767 1.00 44.06 109 ALA E N 1
ATOM 12485 C CA . ALA E 3 109 ? 103.830 47.874 134.931 1.00 42.45 109 ALA E CA 1
ATOM 12486 C C . ALA E 3 109 ? 102.841 46.798 134.500 1.00 40.76 109 ALA E C 1
ATOM 12487 O O . ALA E 3 109 ? 103.217 45.622 134.450 1.00 40.51 109 ALA E O 1
ATOM 12494 N N . VAL E 3 110 ? 101.600 47.166 134.181 1.00 41.04 110 VAL E N 1
ATOM 12495 C CA . VAL E 3 110 ? 100.576 46.193 133.815 1.00 40.59 110 VAL E CA 1
ATOM 12496 C C . VAL E 3 110 ? 101.017 45.425 132.577 1.00 44.06 110 VAL E C 1
ATOM 12497 O O . VAL E 3 110 ? 101.280 44.219 132.643 1.00 46.27 110 VAL E O 1
ATOM 12510 N N . HIS E 3 111 ? 101.094 46.115 131.439 1.00 43.87 111 HIS E N 1
ATOM 12511 C CA . HIS E 3 111 ? 101.448 45.443 130.190 1.00 45.55 111 HIS E CA 1
ATOM 12512 C C . HIS E 3 111 ? 102.775 44.703 130.283 1.00 45.11 111 HIS E C 1
ATOM 12513 O O . HIS E 3 111 ? 102.829 43.527 129.885 1.00 40.68 111 HIS E O 1
ATOM 12527 N N . PRO E 3 112 ? 103.865 45.302 130.771 1.00 49.17 112 PRO E N 1
ATOM 12528 C CA . PRO E 3 112 ? 105.109 44.521 130.908 1.00 48.82 112 PRO E CA 1
ATOM 12529 C C . PRO E 3 112 ? 104.935 43.269 131.751 1.00 44.20 112 PRO E C 1
ATOM 12530 O O . PRO E 3 112 ? 105.405 42.192 131.363 1.00 43.24 112 PRO E O 1
ATOM 12541 N N . MET E 3 113 ? 104.274 43.381 132.906 1.00 43.04 113 MET E N 1
ATOM 12542 C CA . MET E 3 113 ? 104.032 42.202 133.729 1.00 44.63 113 MET E CA 1
ATOM 12543 C C . MET E 3 113 ? 103.280 41.138 132.941 1.00 44.73 113 MET E C 1
ATOM 12544 O O . MET E 3 113 ? 103.633 39.954 132.988 1.00 46.85 113 MET E O 1
ATOM 12558 N N . LEU E 3 114 ? 102.244 41.541 132.202 1.00 41.61 114 LEU E N 1
ATOM 12559 C CA . LEU E 3 114 ? 101.500 40.584 131.392 1.00 41.78 114 LEU E CA 1
ATOM 12560 C C . LEU E 3 114 ? 102.394 39.941 130.343 1.00 45.41 114 LEU E C 1
ATOM 12561 O O . LEU E 3 114 ? 102.315 38.729 130.108 1.00 43.27 114 LEU E O 1
ATOM 12577 N N . GLU E 3 115 ? 103.251 40.735 129.697 1.00 51.47 115 GLU E N 1
ATOM 12578 C CA . GLU E 3 115 ? 104.189 40.174 128.731 1.00 57.17 115 GLU E CA 1
ATOM 12579 C C . GLU E 3 115 ? 105.132 39.184 129.401 1.00 50.59 115 GLU E C 1
ATOM 12580 O O . GLU E 3 115 ? 105.500 38.164 128.806 1.00 46.45 115 GLU E O 1
ATOM 12592 N N . LEU E 3 116 ? 105.538 39.471 130.640 1.00 45.58 116 LEU E N 1
ATOM 12593 C CA . LEU E 3 116 ? 106.389 38.541 131.372 1.00 40.61 116 LEU E CA 1
ATOM 12594 C C . LEU E 3 116 ? 105.681 37.210 131.588 1.00 35.96 116 LEU E C 1
ATOM 12595 O O . LEU E 3 116 ? 106.313 36.149 131.539 1.00 31.26 116 LEU E O 1
ATOM 12611 N N . MET E 3 117 ? 104.367 37.246 131.828 1.00 41.59 117 MET E N 1
ATOM 12612 C CA . MET E 3 117 ? 103.609 36.008 131.987 1.00 48.20 117 MET E CA 1
ATOM 12613 C C . MET E 3 117 ? 103.568 35.221 130.683 1.00 51.06 117 MET E C 1
ATOM 12614 O O . MET E 3 117 ? 103.721 33.993 130.689 1.00 54.70 117 MET E O 1
ATOM 12628 N N . ARG E 3 118 ? 103.364 35.907 129.555 1.00 47.34 118 ARG E N 1
ATOM 12629 C CA . ARG E 3 118 ? 103.354 35.229 128.261 1.00 47.30 118 ARG E CA 1
ATOM 12630 C C . ARG E 3 118 ? 104.667 34.495 128.016 1.00 42.92 118 ARG E C 1
ATOM 12631 O O . ARG E 3 118 ? 104.674 33.342 127.570 1.00 39.08 118 ARG E O 1
ATOM 12652 N N . SER E 3 119 ? 105.795 35.155 128.297 1.00 45.03 119 SER E N 1
ATOM 12653 C CA . SER E 3 119 ? 107.095 34.567 127.993 1.00 47.36 119 SER E CA 1
ATOM 12654 C C . SER E 3 119 ? 107.312 33.261 128.746 1.00 52.31 119 SER E C 1
ATOM 12655 O O . SER E 3 119 ? 108.061 32.396 128.279 1.00 48.87 119 SER E O 1
ATOM 12663 N N . HIS E 3 120 ? 106.671 33.099 129.902 1.00 58.30 120 HIS E N 1
ATOM 12664 C CA . HIS E 3 120 ? 106.740 31.862 130.670 1.00 62.11 120 HIS E CA 1
ATOM 12665 C C . HIS E 3 120 ? 105.537 30.958 130.435 1.00 60.19 120 HIS E C 1
ATOM 12666 O O . HIS E 3 120 ? 105.369 29.969 131.154 1.00 61.25 120 HIS E O 1
ATOM 12680 N N . ASN E 3 121 ? 104.696 31.275 129.449 1.00 57.36 121 ASN E N 1
ATOM 12681 C CA . ASN E 3 121 ? 103.520 30.466 129.132 1.00 57.83 121 ASN E CA 1
ATOM 12682 C C . ASN E 3 121 ? 102.528 30.437 130.291 1.00 55.86 121 ASN E C 1
ATOM 12683 O O . ASN E 3 121 ? 101.790 29.466 130.468 1.00 56.13 121 ASN E O 1
ATOM 12694 N N . ILE E 3 122 ? 102.506 31.502 131.087 1.00 52.44 122 ILE E N 1
ATOM 12695 C CA . ILE E 3 122 ? 101.568 31.635 132.195 1.00 47.49 122 ILE E CA 1
ATOM 12696 C C . ILE E 3 122 ? 100.337 32.376 131.694 1.00 45.56 122 ILE E C 1
ATOM 12697 O O . ILE E 3 122 ? 100.446 33.470 131.128 1.00 47.90 122 ILE E O 1
ATOM 12713 N N . ILE E 3 123 ? 99.165 31.786 131.902 1.00 41.12 123 ILE E N 1
ATOM 12714 C CA . ILE E 3 123 ? 97.903 32.392 131.494 1.00 40.25 123 ILE E CA 1
ATOM 12715 C C . ILE E 3 123 ? 97.319 33.126 132.690 1.00 37.65 123 ILE E C 1
ATOM 12716 O O . ILE E 3 123 ? 97.068 32.521 133.739 1.00 38.39 123 ILE E O 1
ATOM 12732 N N . VAL E 3 124 ? 97.100 34.426 132.532 1.00 36.26 124 VAL E N 1
ATOM 12733 C CA . VAL E 3 124 ? 96.355 35.202 133.516 1.00 32.59 124 VAL E CA 1
ATOM 12734 C C . VAL E 3 124 ? 94.870 35.029 133.219 1.00 28.74 124 VAL E C 1
ATOM 12735 O O . VAL E 3 124 ? 94.412 35.315 132.108 1.00 27.39 124 VAL E O 1
ATOM 12748 N N . ASP E 3 125 ? 94.120 34.546 134.207 1.00 28.60 125 ASP E N 1
ATOM 12749 C CA . ASP E 3 125 ? 92.682 34.357 134.073 1.00 30.11 125 ASP E CA 1
ATOM 12750 C C . ASP E 3 125 ? 91.883 35.276 134.987 1.00 29.98 125 ASP E C 1
ATOM 12751 O O . ASP E 3 125 ? 90.648 35.276 134.919 1.00 30.74 125 ASP E O 1
ATOM 12760 N N . TRP E 3 126 ? 92.548 36.056 135.835 1.00 30.88 126 TRP E N 1
ATOM 12761 C CA . TRP E 3 126 ? 91.878 37.002 136.716 1.00 31.88 126 TRP E CA 1
ATOM 12762 C C . TRP E 3 126 ? 92.886 38.069 137.119 1.00 34.02 126 TRP E C 1
ATOM 12763 O O . TRP E 3 126 ? 94.051 37.759 137.385 1.00 34.82 126 TRP E O 1
ATOM 12784 N N . ALA E 3 127 ? 92.436 39.321 137.159 1.00 33.57 127 ALA E N 1
ATOM 12785 C CA . ALA E 3 127 ? 93.319 40.433 137.473 1.00 34.34 127 ALA E CA 1
ATOM 12786 C C . ALA E 3 127 ? 92.504 41.575 138.059 1.00 34.39 127 ALA E C 1
ATOM 12787 O O . ALA E 3 127 ? 91.314 41.723 137.764 1.00 33.96 127 ALA E O 1
ATOM 12794 N N . SER E 3 128 ? 93.158 42.391 138.884 1.00 34.10 128 SER E N 1
ATOM 12795 C CA . SER E 3 128 ? 92.492 43.542 139.471 1.00 34.22 128 SER E CA 1
ATOM 12796 C C . SER E 3 128 ? 93.483 44.679 139.666 1.00 34.43 128 SER E C 1
ATOM 12797 O O . SER E 3 128 ? 94.648 44.452 140.009 1.00 34.09 128 SER E O 1
ATOM 12805 N N . PHE E 3 129 ? 93.005 45.900 139.451 1.00 34.46 129 PHE E N 1
ATOM 12806 C CA . PHE E 3 129 ? 93.739 47.109 139.792 1.00 37.66 129 PHE E CA 1
ATOM 12807 C C . PHE E 3 129 ? 92.875 47.927 140.738 1.00 38.21 129 PHE E C 1
ATOM 12808 O O . PHE E 3 129 ? 91.717 48.223 140.426 1.00 37.33 129 PHE E O 1
ATOM 12825 N N . MET E 3 130 ? 93.435 48.284 141.889 1.00 40.43 130 MET E N 1
ATOM 12826 C CA . MET E 3 130 ? 92.678 48.915 142.958 1.00 43.51 130 MET E CA 1
ATOM 12827 C C . MET E 3 130 ? 93.422 50.139 143.465 1.00 39.73 130 MET E C 1
ATOM 12828 O O . MET E 3 130 ? 94.651 50.127 143.587 1.00 40.33 130 MET E O 1
ATOM 12842 N N . ARG E 3 131 ? 92.671 51.195 143.759 1.00 36.01 131 ARG E N 1
ATOM 12843 C CA . ARG E 3 131 ? 93.228 52.386 144.378 1.00 36.69 131 ARG E CA 1
ATOM 12844 C C . ARG E 3 131 ? 92.255 52.899 145.426 1.00 34.61 131 ARG E C 1
ATOM 12845 O O . ARG E 3 131 ? 91.041 52.912 145.204 1.00 34.10 131 ARG E O 1
ATOM 12866 N N . VAL E 3 132 ? 92.797 53.307 146.568 1.00 32.39 132 VAL E N 1
ATOM 12867 C CA . VAL E 3 132 ? 92.014 53.869 147.662 1.00 32.21 132 VAL E CA 1
ATOM 12868 C C . VAL E 3 132 ? 92.148 55.383 147.596 1.00 37.67 132 VAL E C 1
ATOM 12869 O O . VAL E 3 132 ? 93.247 55.924 147.769 1.00 36.00 132 VAL E O 1
ATOM 12882 N N . ASN E 3 133 ? 91.035 56.066 147.340 1.00 44.01 133 ASN E N 1
ATOM 12883 C CA . ASN E 3 133 ? 91.020 57.517 147.234 1.00 47.26 133 ASN E CA 1
ATOM 12884 C C . ASN E 3 133 ? 90.551 58.150 148.537 1.00 49.47 133 ASN E C 1
ATOM 12885 O O . ASN E 3 133 ? 89.750 57.578 149.281 1.00 42.52 133 ASN E O 1
ATOM 12896 N N . TYR E 3 134 ? 91.067 59.349 148.801 1.00 59.80 134 TYR E N 1
ATOM 12897 C CA . TYR E 3 134 ? 90.604 60.170 149.906 1.00 69.40 134 TYR E CA 1
ATOM 12898 C C . TYR E 3 134 ? 90.160 61.555 149.468 1.00 69.05 134 TYR E C 1
ATOM 12899 O O . TYR E 3 134 ? 89.507 62.252 150.253 1.00 75.89 134 TYR E O 1
ATOM 12917 N N . GLY E 3 135 ? 90.488 61.969 148.244 1.00 59.91 135 GLY E N 1
ATOM 12918 C CA . GLY E 3 135 ? 89.872 63.111 147.611 1.00 55.84 135 GLY E CA 1
ATOM 12919 C C . GLY E 3 135 ? 89.018 62.661 146.435 1.00 52.83 135 GLY E C 1
ATOM 12920 O O . GLY E 3 135 ? 89.040 61.505 146.017 1.00 47.57 135 GLY E O 1
ATOM 12924 N N . SER E 3 136 ? 88.252 63.601 145.910 1.00 58.07 136 SER E N 1
ATOM 12925 C CA . SER E 3 136 ? 87.325 63.255 144.843 1.00 61.15 136 SER E CA 1
ATOM 12926 C C . SER E 3 136 ? 88.049 63.233 143.497 1.00 56.72 136 SER E C 1
ATOM 12927 O O . SER E 3 136 ? 88.909 64.081 143.242 1.00 57.63 136 SER E O 1
ATOM 12935 N N . PRO E 3 137 ? 87.729 62.277 142.618 1.00 50.41 137 PRO E N 1
ATOM 12936 C CA . PRO E 3 137 ? 88.274 62.330 141.252 1.00 49.43 137 PRO E CA 1
ATOM 12937 C C . PRO E 3 137 ? 87.735 63.488 140.436 1.00 51.28 137 PRO E C 1
ATOM 12938 O O . PRO E 3 137 ? 88.282 63.775 139.365 1.00 54.62 137 PRO E O 1
ATOM 12949 N N . TRP E 3 138 ? 86.686 64.162 140.905 1.00 50.70 138 TRP E N 1
ATOM 12950 C CA . TRP E 3 138 ? 86.112 65.302 140.209 1.00 55.72 138 TRP E CA 1
ATOM 12951 C C . TRP E 3 138 ? 86.677 66.631 140.701 1.00 62.99 138 TRP E C 1
ATOM 12952 O O . TRP E 3 138 ? 86.026 67.670 140.541 1.00 66.13 138 TRP E O 1
ATOM 12973 N N . ASP E 3 139 ? 87.870 66.617 141.295 1.00 64.98 139 ASP E N 1
ATOM 12974 C CA . ASP E 3 139 ? 88.583 67.837 141.669 1.00 70.26 139 ASP E CA 1
ATOM 12975 C C . ASP E 3 139 ? 89.471 68.223 140.491 1.00 74.23 139 ASP E C 1
ATOM 12976 O O . ASP E 3 139 ? 90.514 67.609 140.257 1.00 64.07 139 ASP E O 1
ATOM 12985 N N . MET E 3 140 ? 89.057 69.250 139.748 1.00 92.73 140 MET E N 1
ATOM 12986 C CA . MET E 3 140 ? 89.741 69.614 138.513 1.00 103.25 140 MET E CA 1
ATOM 12987 C C . MET E 3 140 ? 91.116 70.227 138.746 1.00 104.20 140 MET E C 1
ATOM 12988 O O . MET E 3 140 ? 91.862 70.404 137.777 1.00 108.81 140 MET E O 1
ATOM 13002 N N . THR E 3 141 ? 91.470 70.553 139.989 1.00 98.26 141 THR E N 1
ATOM 13003 C CA . THR E 3 141 ? 92.819 71.018 140.282 1.00 93.56 141 THR E CA 1
ATOM 13004 C C . THR E 3 141 ? 93.791 69.867 140.507 1.00 88.37 141 THR E C 1
ATOM 13005 O O . THR E 3 141 ? 95.006 70.079 140.440 1.00 94.96 141 THR E O 1
ATOM 13016 N N . SER E 3 142 ? 93.286 68.664 140.760 1.00 73.54 142 SER E N 1
ATOM 13017 C CA . SER E 3 142 ? 94.126 67.513 141.054 1.00 63.74 142 SER E CA 1
ATOM 13018 C C . SER E 3 142 ? 94.403 66.708 139.791 1.00 59.91 142 SER E C 1
ATOM 13019 O O . SER E 3 142 ? 93.620 66.717 138.838 1.00 57.62 142 SER E O 1
ATOM 13027 N N . GLU E 3 143 ? 95.545 66.019 139.790 1.00 61.79 143 GLU E N 1
ATOM 13028 C CA . GLU E 3 143 ? 95.873 65.084 138.722 1.00 62.30 143 GLU E CA 1
ATOM 13029 C C . GLU E 3 143 ? 95.094 63.781 138.830 1.00 56.61 143 GLU E C 1
ATOM 13030 O O . GLU E 3 143 ? 95.137 62.976 137.893 1.00 53.25 143 GLU E O 1
ATOM 13042 N N . THR E 3 144 ? 94.385 63.566 139.941 1.00 55.80 144 THR E N 1
ATOM 13043 C CA . THR E 3 144 ? 93.721 62.294 140.207 1.00 54.22 144 THR E CA 1
ATOM 13044 C C . THR E 3 144 ? 92.979 61.759 138.987 1.00 53.05 144 THR E C 1
ATOM 13045 O O . THR E 3 144 ? 93.184 60.612 138.573 1.00 50.57 144 THR E O 1
ATOM 13056 N N . SER E 3 145 ? 92.109 62.580 138.394 1.00 52.47 145 SER E N 1
ATOM 13057 C CA . SER E 3 145 ? 91.312 62.117 137.262 1.00 50.03 145 SER E CA 1
ATOM 13058 C C . SER E 3 145 ? 92.192 61.778 136.066 1.00 52.20 145 SER E C 1
ATOM 13059 O O . SER E 3 145 ? 91.918 60.817 135.337 1.00 52.47 145 SER E O 1
ATOM 13067 N N . ASP E 3 146 ? 93.251 62.558 135.841 1.00 53.71 146 ASP E N 1
ATOM 13068 C CA . ASP E 3 146 ? 94.129 62.293 134.706 1.00 55.20 146 ASP E CA 1
ATOM 13069 C C . ASP E 3 146 ? 94.852 60.962 134.869 1.00 45.36 146 ASP E C 1
ATOM 13070 O O . ASP E 3 146 ? 95.034 60.225 133.893 1.00 39.81 146 ASP E O 1
ATOM 13079 N N . ILE E 3 147 ? 95.268 60.633 136.094 1.00 44.46 147 ILE E N 1
ATOM 13080 C CA . ILE E 3 147 ? 95.958 59.368 136.324 1.00 46.60 147 ILE E CA 1
ATOM 13081 C C . ILE E 3 147 ? 94.984 58.203 136.194 1.00 44.04 147 ILE E C 1
ATOM 13082 O O . ILE E 3 147 ? 95.333 57.143 135.662 1.00 37.49 147 ILE E O 1
ATOM 13098 N N . MET E 3 148 ? 93.750 58.379 136.670 1.00 50.62 148 MET E N 1
ATOM 13099 C CA . MET E 3 148 ? 92.753 57.322 136.540 1.00 51.06 148 MET E CA 1
ATOM 13100 C C . MET E 3 148 ? 92.460 57.018 135.077 1.00 48.37 148 MET E C 1
ATOM 13101 O O . MET E 3 148 ? 92.242 55.858 134.707 1.00 47.67 148 MET E O 1
ATOM 13115 N N . ALA E 3 149 ? 92.441 58.048 134.228 1.00 45.50 149 ALA E N 1
ATOM 13116 C CA . ALA E 3 149 ? 92.185 57.824 132.810 1.00 41.97 149 ALA E CA 1
ATOM 13117 C C . ALA E 3 149 ? 93.306 57.013 132.171 1.00 40.44 149 ALA E C 1
ATOM 13118 O O . ALA E 3 149 ? 93.050 56.155 131.319 1.00 39.15 149 ALA E O 1
ATOM 13125 N N . HIS E 3 150 ? 94.554 57.265 132.571 1.00 42.25 150 HIS E N 1
ATOM 13126 C CA . HIS E 3 150 ? 95.665 56.478 132.048 1.00 44.08 150 HIS E CA 1
ATOM 13127 C C . HIS E 3 150 ? 95.651 55.064 132.618 1.00 39.50 150 HIS E C 1
ATOM 13128 O O . HIS E 3 150 ? 95.902 54.093 131.893 1.00 34.13 150 HIS E O 1
ATOM 13142 N N . GLU E 3 151 ? 95.362 54.927 133.915 1.00 38.82 151 GLU E N 1
ATOM 13143 C CA . GLU E 3 151 ? 95.216 53.599 134.502 1.00 39.61 151 GLU E CA 1
ATOM 13144 C C . GLU E 3 151 ? 94.145 52.798 133.773 1.00 38.39 151 GLU E C 1
ATOM 13145 O O . GLU E 3 151 ? 94.346 51.619 133.459 1.00 36.87 151 GLU E O 1
ATOM 13157 N N . TYR E 3 152 ? 93.003 53.426 133.485 1.00 38.80 152 TYR E N 1
ATOM 13158 C CA . TYR E 3 152 ? 91.951 52.741 132.743 1.00 38.36 152 TYR E CA 1
ATOM 13159 C C . TYR E 3 152 ? 92.378 52.447 131.311 1.00 42.06 152 TYR E C 1
ATOM 13160 O O . TYR E 3 152 ? 91.953 51.440 130.733 1.00 40.84 152 TYR E O 1
ATOM 13178 N N . ALA E 3 153 ? 93.210 53.309 130.722 1.00 46.70 153 ALA E N 1
ATOM 13179 C CA . ALA E 3 153 ? 93.700 53.057 129.371 1.00 50.18 153 ALA E CA 1
ATOM 13180 C C . ALA E 3 153 ? 94.500 51.761 129.315 1.00 47.97 153 ALA E C 1
ATOM 13181 O O . ALA E 3 153 ? 94.219 50.878 128.497 1.00 48.45 153 ALA E O 1
ATOM 13188 N N . GLU E 3 154 ? 95.503 51.630 130.186 1.00 44.87 154 GLU E N 1
ATOM 13189 C CA . GLU E 3 154 ? 96.325 50.424 130.196 1.00 44.18 154 GLU E CA 1
ATOM 13190 C C . GLU E 3 154 ? 95.504 49.197 130.574 1.00 43.12 154 GLU E C 1
ATOM 13191 O O . GLU E 3 154 ? 95.652 48.130 129.966 1.00 40.59 154 GLU E O 1
ATOM 13203 N N . LEU E 3 155 ? 94.634 49.327 131.577 1.00 45.78 155 LEU E N 1
ATOM 13204 C CA . LEU E 3 155 ? 93.882 48.176 132.066 1.00 47.08 155 LEU E CA 1
ATOM 13205 C C . LEU E 3 155 ? 92.867 47.699 131.035 1.00 46.52 155 LEU E C 1
ATOM 13206 O O . LEU E 3 155 ? 92.818 46.508 130.702 1.00 44.47 155 LEU E O 1
ATOM 13222 N N . LYS E 3 156 ? 92.038 48.612 130.524 1.00 46.82 156 LYS E N 1
ATOM 13223 C CA . LYS E 3 156 ? 91.046 48.226 129.527 1.00 45.12 156 LYS E CA 1
ATOM 13224 C C . LYS E 3 156 ? 91.719 47.746 128.248 1.00 47.18 156 LYS E C 1
ATOM 13225 O O . LYS E 3 156 ? 91.224 46.829 127.581 1.00 48.07 156 LYS E O 1
ATOM 13244 N N . SER E 3 157 ? 92.847 48.358 127.888 1.00 46.31 157 SER E N 1
ATOM 13245 C CA . SER E 3 157 ? 93.593 47.905 126.720 1.00 46.01 157 SER E CA 1
ATOM 13246 C C . SER E 3 157 ? 94.096 46.481 126.916 1.00 47.24 157 SER E C 1
ATOM 13247 O O . SER E 3 157 ? 94.034 45.658 125.994 1.00 48.87 157 SER E O 1
ATOM 13255 N N . ALA E 3 158 ? 94.592 46.171 128.115 1.00 45.23 158 ALA E N 1
ATOM 13256 C CA . ALA E 3 158 ? 95.101 44.833 128.385 1.00 42.35 158 ALA E CA 1
ATOM 13257 C C . ALA E 3 158 ? 93.964 43.832 128.553 1.00 39.04 158 ALA E C 1
ATOM 13258 O O . ALA E 3 158 ? 94.055 42.695 128.075 1.00 37.67 158 ALA E O 1
ATOM 13265 N N . PHE E 3 159 ? 92.884 44.238 129.226 1.00 35.69 159 PHE E N 1
ATOM 13266 C CA . PHE E 3 159 ? 91.734 43.378 129.496 1.00 34.79 159 PHE E CA 1
ATOM 13267 C C . PHE E 3 159 ? 90.488 44.059 128.942 1.00 36.47 159 PHE E C 1
ATOM 13268 O O . PHE E 3 159 ? 89.728 44.689 129.693 1.00 32.73 159 PHE E O 1
ATOM 13285 N N . PRO E 3 160 ? 90.244 43.957 127.634 1.00 43.04 160 PRO E N 1
ATOM 13286 C CA . PRO E 3 160 ? 89.047 44.600 127.069 1.00 44.28 160 PRO E CA 1
ATOM 13287 C C . PRO E 3 160 ? 87.749 44.124 127.699 1.00 42.06 160 PRO E C 1
ATOM 13288 O O . PRO E 3 160 ? 86.789 44.902 127.773 1.00 39.28 160 PRO E O 1
ATOM 13299 N N . THR E 3 161 ? 87.687 42.876 128.159 1.00 42.52 161 THR E N 1
ATOM 13300 C CA . THR E 3 161 ? 86.483 42.351 128.793 1.00 41.30 161 THR E CA 1
ATOM 13301 C C . THR E 3 161 ? 86.412 42.667 130.281 1.00 40.74 161 THR E C 1
ATOM 13302 O O . THR E 3 161 ? 85.456 42.249 130.942 1.00 42.31 161 THR E O 1
ATOM 13313 N N . GLY E 3 162 ? 87.391 43.390 130.823 1.00 39.89 162 GLY E N 1
ATOM 13314 C CA . GLY E 3 162 ? 87.317 43.840 132.196 1.00 38.84 162 GLY E CA 1
ATOM 13315 C C . GLY E 3 162 ? 86.465 45.088 132.340 1.00 37.36 162 GLY E C 1
ATOM 13316 O O . GLY E 3 162 ? 86.067 45.723 131.364 1.00 34.86 162 GLY E O 1
ATOM 13320 N N . HIS E 3 163 ? 86.185 45.447 133.594 1.00 37.41 163 HIS E N 1
ATOM 13321 C CA . HIS E 3 163 ? 85.322 46.582 133.879 1.00 37.31 163 HIS E CA 1
ATOM 13322 C C . HIS E 3 163 ? 85.783 47.315 135.132 1.00 37.13 163 HIS E C 1
ATOM 13323 O O . HIS E 3 163 ? 86.257 46.679 136.085 1.00 36.88 163 HIS E O 1
ATOM 13338 N N . PRO E 3 164 ? 85.669 48.641 135.161 1.00 37.93 164 PRO E N 1
ATOM 13339 C CA . PRO E 3 164 ? 85.930 49.385 136.393 1.00 37.38 164 PRO E CA 1
ATOM 13340 C C . PRO E 3 164 ? 84.680 49.522 137.252 1.00 34.77 164 PRO E C 1
ATOM 13341 O O . PRO E 3 164 ? 83.546 49.431 136.777 1.00 30.74 164 PRO E O 1
ATOM 13352 N N . TYR E 3 165 ? 84.916 49.737 138.545 1.00 36.27 165 TYR E N 1
ATOM 13353 C CA . TYR E 3 165 ? 83.849 49.934 139.514 1.00 36.20 165 TYR E CA 1
ATOM 13354 C C . TYR E 3 165 ? 84.304 50.955 140.545 1.00 36.57 165 TYR E C 1
ATOM 13355 O O . TYR E 3 165 ? 85.500 51.089 140.819 1.00 35.97 165 TYR E O 1
ATOM 13373 N N . LEU E 3 166 ? 83.340 51.672 141.118 1.00 36.10 166 LEU E N 1
ATOM 13374 C CA . LEU E 3 166 ? 83.605 52.638 142.180 1.00 37.98 166 LEU E CA 1
ATOM 13375 C C . LEU E 3 166 ? 82.777 52.238 143.393 1.00 42.47 166 LEU E C 1
ATOM 13376 O O . LEU E 3 166 ? 81.547 52.353 143.377 1.00 43.95 166 LEU E O 1
ATOM 13392 N N . ALA E 3 167 ? 83.454 51.770 144.440 1.00 43.25 167 ALA E N 1
ATOM 13393 C CA . ALA E 3 167 ? 82.803 51.314 145.663 1.00 39.93 167 ALA E CA 1
ATOM 13394 C C . ALA E 3 167 ? 82.875 52.429 146.700 1.00 35.18 167 ALA E C 1
ATOM 13395 O O . ALA E 3 167 ? 83.957 52.757 147.195 1.00 31.83 167 ALA E O 1
ATOM 13402 N N . GLY E 3 168 ? 81.722 53.002 147.034 1.00 34.88 168 GLY E N 1
ATOM 13403 C CA . GLY E 3 168 ? 81.644 54.008 148.065 1.00 34.88 168 GLY E CA 1
ATOM 13404 C C . GLY E 3 168 ? 81.280 55.373 147.522 1.00 34.92 168 GLY E C 1
ATOM 13405 O O . GLY E 3 168 ? 81.156 55.574 146.310 1.00 33.99 168 GLY E O 1
ATOM 13409 N N . PRO E 3 169 ? 81.094 56.341 148.418 1.00 37.91 169 PRO E N 1
ATOM 13410 C CA . PRO E 3 169 ? 80.773 57.705 147.972 1.00 39.36 169 PRO E CA 1
ATOM 13411 C C . PRO E 3 169 ? 81.931 58.311 147.192 1.00 40.63 169 PRO E C 1
ATOM 13412 O O . PRO E 3 169 ? 83.070 58.342 147.665 1.00 42.84 169 PRO E O 1
ATOM 13423 N N . VAL E 3 170 ? 81.626 58.808 145.992 1.00 40.38 170 VAL E N 1
ATOM 13424 C CA . VAL E 3 170 ? 82.667 59.352 145.124 1.00 43.69 170 VAL E CA 1
ATOM 13425 C C . VAL E 3 170 ? 83.344 60.549 145.776 1.00 44.19 170 VAL E C 1
ATOM 13426 O O . VAL E 3 170 ? 84.526 60.816 145.525 1.00 46.28 170 VAL E O 1
ATOM 13439 N N . ASP E 3 171 ? 82.620 61.289 146.615 1.00 42.18 171 ASP E N 1
ATOM 13440 C CA . ASP E 3 171 ? 83.155 62.486 147.250 1.00 48.11 171 ASP E CA 1
ATOM 13441 C C . ASP E 3 171 ? 83.767 62.212 148.619 1.00 49.50 171 ASP E C 1
ATOM 13442 O O . ASP E 3 171 ? 84.325 63.131 149.227 1.00 43.89 171 ASP E O 1
ATOM 13451 N N . ARG E 3 172 ? 83.681 60.984 149.118 1.00 58.10 172 ARG E N 1
ATOM 13452 C CA . ARG E 3 172 ? 84.282 60.608 150.390 1.00 60.26 172 ARG E CA 1
ATOM 13453 C C . ARG E 3 172 ? 85.329 59.522 150.147 1.00 53.44 172 ARG E C 1
ATOM 13454 O O . ARG E 3 172 ? 85.744 59.272 149.013 1.00 48.71 172 ARG E O 1
ATOM 13475 N N . ASP E 3 173 ? 85.759 58.880 151.231 1.00 53.49 173 ASP E N 1
ATOM 13476 C CA . ASP E 3 173 ? 86.648 57.735 151.112 1.00 53.43 173 ASP E CA 1
ATOM 13477 C C . ASP E 3 173 ? 85.950 56.620 150.347 1.00 48.74 173 ASP E C 1
ATOM 13478 O O . ASP E 3 173 ? 84.812 56.254 150.655 1.00 46.49 173 ASP E O 1
ATOM 13487 N N . HIS E 3 174 ? 86.635 56.082 149.343 1.00 46.15 174 HIS E N 1
ATOM 13488 C CA . HIS E 3 174 ? 86.056 55.058 148.488 1.00 40.54 174 HIS E CA 1
ATOM 13489 C C . HIS E 3 174 ? 87.187 54.301 147.811 1.00 38.35 174 HIS E C 1
ATOM 13490 O O . HIS E 3 174 ? 88.359 54.672 147.911 1.00 36.53 174 HIS E O 1
ATOM 13504 N N . CYS E 3 175 ? 86.817 53.230 147.115 1.00 38.76 175 CYS E N 1
ATOM 13505 C CA . CYS E 3 175 ? 87.756 52.422 146.355 1.00 41.54 175 CYS E CA 1
ATOM 13506 C C . CYS E 3 175 ? 87.320 52.370 144.900 1.00 36.43 175 CYS E C 1
ATOM 13507 O O . CYS E 3 175 ? 86.131 52.226 144.600 1.00 36.40 175 CYS E O 1
ATOM 13515 N N . PHE E 3 176 ? 88.289 52.494 144.003 1.00 33.61 176 PHE E N 1
ATOM 13516 C CA . PHE E 3 176 ? 88.068 52.345 142.570 1.00 35.57 176 PHE E CA 1
ATOM 13517 C C . PHE E 3 176 ? 88.729 51.044 142.134 1.00 36.79 176 PHE E C 1
ATOM 13518 O O . PHE E 3 176 ? 89.958 50.920 142.183 1.00 36.72 176 PHE E O 1
ATOM 13535 N N . TYR E 3 177 ? 87.917 50.076 141.721 1.00 39.31 177 TYR E N 1
ATOM 13536 C CA . TYR E 3 177 ? 88.404 48.787 141.251 1.00 41.21 177 TYR E CA 1
ATOM 13537 C C . TYR E 3 177 ? 88.354 48.720 139.731 1.00 36.92 177 TYR E C 1
ATOM 13538 O O . TYR E 3 177 ? 87.508 49.347 139.089 1.00 38.37 177 TYR E O 1
ATOM 13556 N N . PHE E 3 178 ? 89.273 47.944 139.164 1.00 33.02 178 PHE E N 1
ATOM 13557 C CA . PHE E 3 178 ? 89.126 47.389 137.825 1.00 31.48 178 PHE E CA 1
ATOM 13558 C C . PHE E 3 178 ? 89.325 45.888 137.941 1.00 33.97 178 PHE E C 1
ATOM 13559 O O . PHE E 3 178 ? 90.349 45.439 138.465 1.00 29.80 178 PHE E O 1
ATOM 13576 N N . VAL E 3 179 ? 88.347 45.116 137.470 1.00 37.45 179 VAL E N 1
ATOM 13577 C CA . VAL E 3 179 ? 88.346 43.665 137.635 1.00 33.03 179 VAL E CA 1
ATOM 13578 C C . VAL E 3 179 ? 88.175 43.014 136.272 1.00 30.37 179 VAL E C 1
ATOM 13579 O O . VAL E 3 179 ? 87.186 43.271 135.574 1.00 29.03 179 VAL E O 1
ATOM 13592 N N . TYR E 3 180 ? 89.131 42.169 135.901 1.00 31.32 180 TYR E N 1
ATOM 13593 C CA . TYR E 3 180 ? 89.015 41.288 134.749 1.00 32.51 180 TYR E CA 1
ATOM 13594 C C . TYR E 3 180 ? 88.817 39.864 135.248 1.00 31.51 180 TYR E C 1
ATOM 13595 O O . TYR E 3 180 ? 89.610 39.373 136.058 1.00 33.90 180 TYR E O 1
ATOM 13613 N N . ASP E 3 181 ? 87.761 39.208 134.772 1.00 28.29 181 ASP E N 1
ATOM 13614 C CA . ASP E 3 181 ? 87.431 37.844 135.180 1.00 29.43 181 ASP E CA 1
ATOM 13615 C C . ASP E 3 181 ? 87.355 36.976 133.928 1.00 32.39 181 ASP E C 1
ATOM 13616 O O . ASP E 3 181 ? 86.353 37.002 133.205 1.00 33.23 181 ASP E O 1
ATOM 13625 N N . GLY E 3 182 ? 88.413 36.209 133.679 1.00 34.31 182 GLY E N 1
ATOM 13626 C CA . GLY E 3 182 ? 88.425 35.248 132.594 1.00 36.15 182 GLY E CA 1
ATOM 13627 C C . GLY E 3 182 ? 88.575 33.829 133.101 1.00 37.58 182 GLY E C 1
ATOM 13628 O O . GLY E 3 182 ? 89.135 32.969 132.413 1.00 40.76 182 GLY E O 1
ATOM 13632 N N . ILE E 3 183 ? 88.074 33.572 134.309 1.00 36.02 183 ILE E N 1
ATOM 13633 C CA . ILE E 3 183 ? 88.220 32.258 134.922 1.00 38.67 183 ILE E CA 1
ATOM 13634 C C . ILE E 3 183 ? 87.350 31.251 134.184 1.00 44.94 183 ILE E C 1
ATOM 13635 O O . ILE E 3 183 ? 86.172 31.509 133.902 1.00 44.52 183 ILE E O 1
ATOM 13651 N N . ASP E 3 184 ? 87.929 30.094 133.870 1.00 50.60 184 ASP E N 1
ATOM 13652 C CA . ASP E 3 184 ? 87.196 28.999 133.242 1.00 53.17 184 ASP E CA 1
ATOM 13653 C C . ASP E 3 184 ? 86.373 28.291 134.311 1.00 50.77 184 ASP E C 1
ATOM 13654 O O . ASP E 3 184 ? 86.931 27.671 135.223 1.00 45.95 184 ASP E O 1
ATOM 13663 N N . ARG E 3 185 ? 85.046 28.387 134.208 1.00 54.52 185 ARG E N 1
ATOM 13664 C CA . ARG E 3 185 ? 84.140 27.813 135.196 1.00 59.15 185 ARG E CA 1
ATOM 13665 C C . ARG E 3 185 ? 83.323 26.656 134.636 1.00 69.44 185 ARG E C 1
ATOM 13666 O O . ARG E 3 185 ? 82.276 26.313 135.196 1.00 67.97 185 ARG E O 1
ATOM 13687 N N . ASP E 3 186 ? 83.774 26.049 133.547 1.00 81.86 186 ASP E N 1
ATOM 13688 C CA . ASP E 3 186 ? 83.103 24.862 133.035 1.00 94.08 186 ASP E CA 1
ATOM 13689 C C . ASP E 3 186 ? 83.145 23.772 134.105 1.00 98.60 186 ASP E C 1
ATOM 13690 O O . ASP E 3 186 ? 84.197 23.564 134.725 1.00 99.65 186 ASP E O 1
ATOM 13699 N N . PRO E 3 187 ? 82.037 23.069 134.363 1.00 101.46 187 PRO E N 1
ATOM 13700 C CA . PRO E 3 187 ? 82.046 22.060 135.437 1.00 102.24 187 PRO E CA 1
ATOM 13701 C C . PRO E 3 187 ? 83.229 21.108 135.384 1.00 95.86 187 PRO E C 1
ATOM 13702 O O . PRO E 3 187 ? 83.660 20.609 136.432 1.00 100.89 187 PRO E O 1
ATOM 13713 N N . SER E 3 188 ? 83.771 20.838 134.195 1.00 75.77 188 SER E N 1
ATOM 13714 C CA . SER E 3 188 ? 84.953 19.991 134.090 1.00 71.28 188 SER E CA 1
ATOM 13715 C C . SER E 3 188 ? 86.202 20.674 134.630 1.00 74.32 188 SER E C 1
ATOM 13716 O O . SER E 3 188 ? 87.189 19.991 134.922 1.00 72.47 188 SER E O 1
ATOM 13724 N N . SER E 3 189 ? 86.180 21.997 134.770 1.00 80.79 189 SER E N 1
ATOM 13725 C CA . SER E 3 189 ? 87.348 22.728 135.241 1.00 83.88 189 SER E CA 1
ATOM 13726 C C . SER E 3 189 ? 87.561 22.506 136.734 1.00 88.97 189 SER E C 1
ATOM 13727 O O . SER E 3 189 ? 86.611 22.339 137.505 1.00 83.91 189 SER E O 1
ATOM 13735 N N . CYS E 3 190 ? 88.831 22.508 137.140 1.00 100.52 190 CYS E N 1
ATOM 13736 C CA . CYS E 3 190 ? 89.214 22.322 138.534 1.00 100.51 190 CYS E CA 1
ATOM 13737 C C . CYS E 3 190 ? 89.771 23.594 139.160 1.00 91.76 190 CYS E C 1
ATOM 13738 O O . CYS E 3 190 ? 90.333 23.538 140.259 1.00 93.35 190 CYS E O 1
ATOM 13746 N N . ARG E 3 191 ? 89.632 24.735 138.490 1.00 80.58 191 ARG E N 1
ATOM 13747 C CA . ARG E 3 191 ? 90.082 26.019 139.024 1.00 71.92 191 ARG E CA 1
ATOM 13748 C C . ARG E 3 191 ? 89.217 26.381 140.224 1.00 70.39 191 ARG E C 1
ATOM 13749 O O . ARG E 3 191 ? 88.083 26.840 140.073 1.00 69.58 191 ARG E O 1
ATOM 13770 N N . ARG E 3 192 ? 89.748 26.177 141.426 1.00 70.44 192 ARG E N 1
ATOM 13771 C CA . ARG E 3 192 ? 89.019 26.519 142.638 1.00 70.88 192 ARG E CA 1
ATOM 13772 C C . ARG E 3 192 ? 89.074 28.020 142.893 1.00 64.96 192 ARG E C 1
ATOM 13773 O O . ARG E 3 192 ? 89.999 28.714 142.463 1.00 66.03 192 ARG E O 1
ATOM 13794 N N . GLU E 3 193 ? 88.062 28.517 143.609 1.00 57.29 193 GLU E N 1
ATOM 13795 C CA . GLU E 3 193 ? 87.945 29.936 143.953 1.00 48.77 193 GLU E CA 1
ATOM 13796 C C . GLU E 3 193 ? 87.592 30.022 145.435 1.00 43.91 193 GLU E C 1
ATOM 13797 O O . GLU E 3 193 ? 86.443 30.283 145.799 1.00 38.37 193 GLU E O 1
ATOM 13809 N N . ASN E 3 194 ? 88.586 29.796 146.288 1.00 47.88 194 ASN E N 1
ATOM 13810 C CA . ASN E 3 194 ? 88.425 29.884 147.735 1.00 52.66 194 ASN E CA 1
ATOM 13811 C C . ASN E 3 194 ? 89.518 30.763 148.324 1.00 52.26 194 ASN E C 1
ATOM 13812 O O . ASN E 3 194 ? 90.169 30.424 149.315 1.00 54.38 194 ASN E O 1
ATOM 13823 N N . ASP E 3 195 ? 89.732 31.920 147.706 1.00 48.63 195 ASP E N 1
ATOM 13824 C CA . ASP E 3 195 ? 90.767 32.841 148.146 1.00 45.05 195 ASP E CA 1
ATOM 13825 C C . ASP E 3 195 ? 90.278 33.694 149.310 1.00 42.54 195 ASP E C 1
ATOM 13826 O O . ASP E 3 195 ? 89.079 33.919 149.491 1.00 36.52 195 ASP E O 1
ATOM 13835 N N . VAL E 3 196 ? 91.234 34.166 150.105 1.00 49.17 196 VAL E N 1
ATOM 13836 C CA . VAL E 3 196 ? 90.975 35.093 151.198 1.00 53.74 196 VAL E CA 1
ATOM 13837 C C . VAL E 3 196 ? 91.728 36.381 150.903 1.00 52.61 196 VAL E C 1
ATOM 13838 O O . VAL E 3 196 ? 92.921 36.349 150.580 1.00 55.23 196 VAL E O 1
ATOM 13851 N N . GLN E 3 197 ? 91.029 37.509 151.007 1.00 48.10 197 GLN E N 1
ATOM 13852 C CA . GLN E 3 197 ? 91.634 38.822 150.819 1.00 46.33 197 GLN E CA 1
ATOM 13853 C C . GLN E 3 197 ? 90.967 39.788 151.783 1.00 44.93 197 GLN E C 1
ATOM 13854 O O . GLN E 3 197 ? 89.760 40.030 151.686 1.00 43.59 197 GLN E O 1
ATOM 13868 N N . ILE E 3 198 ? 91.746 40.326 152.716 1.00 44.04 198 ILE E N 1
ATOM 13869 C CA . ILE E 3 198 ? 91.249 41.250 153.728 1.00 42.43 198 ILE E CA 1
ATOM 13870 C C . ILE E 3 198 ? 92.183 42.451 153.752 1.00 42.06 198 ILE E C 1
ATOM 13871 O O . ILE E 3 198 ? 93.365 42.313 154.087 1.00 43.14 198 ILE E O 1
ATOM 13887 N N . ASN E 3 199 ? 91.657 43.619 153.397 1.00 39.81 199 ASN E N 1
ATOM 13888 C CA . ASN E 3 199 ? 92.431 44.851 153.348 1.00 38.97 199 ASN E CA 1
ATOM 13889 C C . ASN E 3 199 ? 91.912 45.814 154.406 1.00 38.30 199 ASN E C 1
ATOM 13890 O O . ASN E 3 199 ? 90.697 45.988 154.549 1.00 37.29 199 ASN E O 1
ATOM 13901 N N . VAL E 3 200 ? 92.832 46.432 155.142 1.00 39.82 200 VAL E N 1
ATOM 13902 C CA . VAL E 3 200 ? 92.501 47.391 156.191 1.00 40.98 200 VAL E CA 1
ATOM 13903 C C . VAL E 3 200 ? 93.313 48.650 155.928 1.00 43.81 200 VAL E C 1
ATOM 13904 O O . VAL E 3 200 ? 94.540 48.648 156.092 1.00 44.15 200 VAL E O 1
ATOM 13917 N N . TYR E 3 201 ? 92.638 49.723 155.530 1.00 43.76 201 TYR E N 1
ATOM 13918 C CA . TYR E 3 201 ? 93.278 51.004 155.261 1.00 40.86 201 TYR E CA 1
ATOM 13919 C C . TYR E 3 201 ? 92.965 51.963 156.399 1.00 44.21 201 TYR E C 1
ATOM 13920 O O . TYR E 3 201 ? 91.795 52.177 156.734 1.00 42.77 201 TYR E O 1
ATOM 13938 N N . MET E 3 202 ? 94.010 52.535 156.990 1.00 49.83 202 MET E N 1
ATOM 13939 C CA . MET E 3 202 ? 93.883 53.367 158.180 1.00 52.02 202 MET E CA 1
ATOM 13940 C C . MET E 3 202 ? 94.493 54.731 157.894 1.00 50.67 202 MET E C 1
ATOM 13941 O O . MET E 3 202 ? 95.701 54.841 157.662 1.00 50.35 202 MET E O 1
ATOM 13955 N N . TYR E 3 203 ? 93.651 55.760 157.916 1.00 48.98 203 TYR E N 1
ATOM 13956 C CA . TYR E 3 203 ? 94.025 57.112 157.528 1.00 51.51 203 TYR E CA 1
ATOM 13957 C C . TYR E 3 203 ? 94.335 57.953 158.761 1.00 54.47 203 TYR E C 1
ATOM 13958 O O . TYR E 3 203 ? 93.645 57.860 159.780 1.00 53.75 203 TYR E O 1
ATOM 13976 N N . ASN E 3 204 ? 95.382 58.773 158.658 1.00 61.89 204 ASN E N 1
ATOM 13977 C CA . ASN E 3 204 ? 95.804 59.670 159.735 1.00 72.75 204 ASN E CA 1
ATOM 13978 C C . ASN E 3 204 ? 96.058 58.892 161.030 1.00 82.58 204 ASN E C 1
ATOM 13979 O O . ASN E 3 204 ? 95.420 59.115 162.061 1.00 91.98 204 ASN E O 1
ATOM 13990 N N . VAL E 3 205 ? 97.016 57.971 160.956 1.00 59.52 205 VAL E N 1
ATOM 13991 C CA . VAL E 3 205 ? 97.431 57.193 162.119 1.00 59.05 205 VAL E CA 1
ATOM 13992 C C . VAL E 3 205 ? 98.533 57.939 162.858 1.00 70.97 205 VAL E C 1
ATOM 13993 O O . VAL E 3 205 ? 99.137 58.873 162.318 1.00 52.72 205 VAL E O 1
ATOM 14006 N N . GLN E 3 206 ? 98.807 57.527 164.092 1.00 118.79 206 GLN E N 1
ATOM 14007 C CA . GLN E 3 206 ? 99.925 58.053 164.865 1.00 111.95 206 GLN E CA 1
ATOM 14008 C C . GLN E 3 206 ? 101.076 57.057 164.797 1.00 99.27 206 GLN E C 1
ATOM 14009 O O . GLN E 3 206 ? 100.929 55.904 165.218 1.00 94.80 206 GLN E O 1
ATOM 14023 N N . ALA E 3 207 ? 102.212 57.501 164.269 1.00 90.70 207 ALA E N 1
ATOM 14024 C CA . ALA E 3 207 ? 103.386 56.644 164.151 1.00 84.83 207 ALA E CA 1
ATOM 14025 C C . ALA E 3 207 ? 104.655 57.482 164.032 1.00 82.71 207 ALA E C 1
ATOM 14026 O O . ALA E 3 207 ? 105.750 56.946 163.862 1.00 81.62 207 ALA E O 1
ATOM 14033 N N . GLU E 3 219 ? 108.893 54.630 156.968 1.00 83.08 219 GLU E N 1
ATOM 14034 C CA . GLU E 3 219 ? 108.422 54.021 155.730 1.00 83.52 219 GLU E CA 1
ATOM 14035 C C . GLU E 3 219 ? 108.556 52.503 155.786 1.00 80.77 219 GLU E C 1
ATOM 14036 O O . GLU E 3 219 ? 109.276 51.904 154.988 1.00 81.33 219 GLU E O 1
ATOM 14047 N N . GLN E 3 220 ? 107.853 51.885 156.731 1.00 77.84 220 GLN E N 1
ATOM 14048 C CA . GLN E 3 220 ? 107.956 50.445 156.917 1.00 77.63 220 GLN E CA 1
ATOM 14049 C C . GLN E 3 220 ? 107.267 49.693 155.785 1.00 70.59 220 GLN E C 1
ATOM 14050 O O . GLN E 3 220 ? 106.158 50.038 155.366 1.00 70.02 220 GLN E O 1
ATOM 14064 N N . GLN E 3 221 ? 107.943 48.657 155.289 1.00 63.20 221 GLN E N 1
ATOM 14065 C CA . GLN E 3 221 ? 107.365 47.703 154.342 1.00 57.71 221 GLN E CA 1
ATOM 14066 C C . GLN E 3 221 ? 107.828 46.323 154.793 1.00 58.80 221 GLN E C 1
ATOM 14067 O O . GLN E 3 221 ? 108.963 45.924 154.516 1.00 58.81 221 GLN E O 1
ATOM 14081 N N . LEU E 3 222 ? 106.954 45.603 155.491 1.00 61.21 222 LEU E N 1
ATOM 14082 C CA . LEU E 3 222 ? 107.316 44.336 156.107 1.00 62.56 222 LEU E CA 1
ATOM 14083 C C . LEU E 3 222 ? 106.257 43.288 155.809 1.00 63.24 222 LEU E C 1
ATOM 14084 O O . LEU E 3 222 ? 105.062 43.594 155.752 1.00 64.03 222 LEU E O 1
ATOM 14100 N N . LEU E 3 223 ? 106.709 42.052 155.616 1.00 61.13 223 LEU E N 1
ATOM 14101 C CA . LEU E 3 223 ? 105.836 40.911 155.390 1.00 58.74 223 LEU E CA 1
ATOM 14102 C C . LEU E 3 223 ? 106.091 39.865 156.463 1.00 62.41 223 LEU E C 1
ATOM 14103 O O . LEU E 3 223 ? 107.240 39.622 156.847 1.00 60.69 223 LEU E O 1
ATOM 14119 N N . VAL E 3 224 ? 105.014 39.250 156.945 1.00 69.00 224 VAL E N 1
ATOM 14120 C CA . VAL E 3 224 ? 105.092 38.165 157.912 1.00 72.26 224 VAL E CA 1
ATOM 14121 C C . VAL E 3 224 ? 104.197 37.032 157.429 1.00 73.40 224 VAL E C 1
ATOM 14122 O O . VAL E 3 224 ? 103.159 37.258 156.800 1.00 68.94 224 VAL E O 1
ATOM 14135 N N . SER E 3 225 ? 104.614 35.802 157.720 1.00 79.22 225 SER E N 1
ATOM 14136 C CA . SER E 3 225 ? 103.885 34.625 157.274 1.00 83.46 225 SER E CA 1
ATOM 14137 C C . SER E 3 225 ? 104.108 33.489 158.260 1.00 86.91 225 SER E C 1
ATOM 14138 O O . SER E 3 225 ? 105.187 33.359 158.845 1.00 89.25 225 SER E O 1
ATOM 14146 N N . HIS E 3 226 ? 103.070 32.668 158.440 1.00 88.26 226 HIS E N 1
ATOM 14147 C CA . HIS E 3 226 ? 103.159 31.468 159.260 1.00 90.71 226 HIS E CA 1
ATOM 14148 C C . HIS E 3 226 ? 102.882 30.184 158.493 1.00 85.44 226 HIS E C 1
ATOM 14149 O O . HIS E 3 226 ? 103.262 29.110 158.974 1.00 84.81 226 HIS E O 1
ATOM 14163 N N . CYS E 3 227 ? 102.244 30.256 157.330 1.00 81.53 227 CYS E N 1
ATOM 14164 C CA . CYS E 3 227 ? 101.985 29.094 156.493 1.00 78.97 227 CYS E CA 1
ATOM 14165 C C . CYS E 3 227 ? 102.589 29.310 155.111 1.00 72.09 227 CYS E C 1
ATOM 14166 O O . CYS E 3 227 ? 103.032 30.407 154.759 1.00 69.79 227 CYS E O 1
ATOM 14174 N N . ALA E 3 228 ? 102.599 28.237 154.325 1.00 67.11 228 ALA E N 1
ATOM 14175 C CA . ALA E 3 228 ? 103.153 28.275 152.980 1.00 62.08 228 ALA E CA 1
ATOM 14176 C C . ALA E 3 228 ? 102.168 28.964 152.044 1.00 57.40 228 ALA E C 1
ATOM 14177 O O . ALA E 3 228 ? 101.008 28.549 151.937 1.00 58.59 228 ALA E O 1
ATOM 14184 N N . GLY E 3 229 ? 102.628 30.015 151.364 1.00 51.80 229 GLY E N 1
ATOM 14185 C CA . GLY E 3 229 ? 101.776 30.789 150.488 1.00 47.48 229 GLY E CA 1
ATOM 14186 C C . GLY E 3 229 ? 100.837 31.745 151.189 1.00 45.44 229 GLY E C 1
ATOM 14187 O O . GLY E 3 229 ? 100.146 32.515 150.510 1.00 45.12 229 GLY E O 1
ATOM 14191 N N . GLU E 3 230 ? 100.781 31.721 152.519 1.00 46.50 230 GLU E N 1
ATOM 14192 C CA . GLU E 3 230 ? 99.965 32.643 153.296 1.00 48.54 230 GLU E CA 1
ATOM 14193 C C . GLU E 3 230 ? 100.852 33.752 153.843 1.00 42.74 230 GLU E C 1
ATOM 14194 O O . GLU E 3 230 ? 101.986 33.499 154.258 1.00 40.74 230 GLU E O 1
ATOM 14206 N N . TYR E 3 231 ? 100.333 34.979 153.850 1.00 40.70 231 TYR E N 1
ATOM 14207 C CA . TYR E 3 231 ? 101.137 36.125 154.251 1.00 43.78 231 TYR E CA 1
ATOM 14208 C C . TYR E 3 231 ? 100.257 37.204 154.864 1.00 42.97 231 TYR E C 1
ATOM 14209 O O . TYR E 3 231 ? 99.041 37.250 154.651 1.00 38.96 231 TYR E O 1
ATOM 14227 N N . GLU E 3 232 ? 100.902 38.075 155.637 1.00 44.86 232 GLU E N 1
ATOM 14228 C CA . GLU E 3 232 ? 100.324 39.333 156.087 1.00 44.96 232 GLU E CA 1
ATOM 14229 C C . GLU E 3 232 ? 101.333 40.431 155.795 1.00 43.04 232 GLU E C 1
ATOM 14230 O O . GLU E 3 232 ? 102.510 40.302 156.150 1.00 40.65 232 GLU E O 1
ATOM 14242 N N . THR E 3 233 ? 100.881 41.499 155.146 1.00 42.78 233 THR E N 1
ATOM 14243 C CA . THR E 3 233 ? 101.740 42.623 154.808 1.00 40.35 233 THR E CA 1
ATOM 14244 C C . THR E 3 233 ? 101.229 43.888 155.481 1.00 42.18 233 THR E C 1
ATOM 14245 O O . THR E 3 233 ? 100.028 44.047 155.719 1.00 41.17 233 THR E O 1
ATOM 14256 N N . LEU E 3 234 ? 102.161 44.785 155.791 1.00 45.29 234 LEU E N 1
ATOM 14257 C CA . LEU E 3 234 ? 101.841 46.060 156.417 1.00 45.76 234 LEU E CA 1
ATOM 14258 C C . LEU E 3 234 ? 102.748 47.123 155.821 1.00 46.02 234 LEU E C 1
ATOM 14259 O O . LEU E 3 234 ? 103.974 46.987 155.861 1.00 48.55 234 LEU E O 1
ATOM 14275 N N . ARG E 3 235 ? 102.148 48.171 155.268 1.00 44.92 235 ARG E N 1
ATOM 14276 C CA . ARG E 3 235 ? 102.885 49.292 154.707 1.00 46.20 235 ARG E CA 1
ATOM 14277 C C . ARG E 3 235 ? 102.528 50.559 155.468 1.00 47.39 235 ARG E C 1
ATOM 14278 O O . ARG E 3 235 ? 101.360 50.790 155.798 1.00 47.09 235 ARG E O 1
ATOM 14299 N N . VAL E 3 236 ? 103.543 51.371 155.753 1.00 48.72 236 VAL E N 1
ATOM 14300 C CA . VAL E 3 236 ? 103.370 52.645 156.438 1.00 51.14 236 VAL E CA 1
ATOM 14301 C C . VAL E 3 236 ? 104.075 53.717 155.621 1.00 55.20 236 VAL E C 1
ATOM 14302 O O . VAL E 3 236 ? 105.245 53.554 155.258 1.00 57.58 236 VAL E O 1
ATOM 14315 N N . SER E 3 237 ? 103.364 54.804 155.331 1.00 57.03 237 SER E N 1
ATOM 14316 C CA . SER E 3 237 ? 103.910 55.916 154.567 1.00 63.69 237 SER E CA 1
ATOM 14317 C C . SER E 3 237 ? 103.744 57.203 155.359 1.00 72.40 237 SER E C 1
ATOM 14318 O O . SER E 3 237 ? 102.740 57.389 156.053 1.00 68.23 237 SER E O 1
ATOM 14326 N N . THR E 3 238 ? 104.732 58.085 155.250 1.00 87.07 238 THR E N 1
ATOM 14327 C CA . THR E 3 238 ? 104.711 59.356 155.965 1.00 97.41 238 THR E CA 1
ATOM 14328 C C . THR E 3 238 ? 104.838 60.521 154.989 1.00 99.54 238 THR E C 1
ATOM 14329 O O . THR E 3 238 ? 103.848 60.966 154.408 1.00 99.74 238 THR E O 1
ATOM 14340 N N . THR E 3 242 ? 99.941 63.303 152.854 1.00 92.37 242 THR E N 1
ATOM 14341 C CA . THR E 3 242 ? 100.114 64.316 153.890 1.00 92.44 242 THR E CA 1
ATOM 14342 C C . THR E 3 242 ? 100.229 63.662 155.262 1.00 90.84 242 THR E C 1
ATOM 14343 O O . THR E 3 242 ? 101.291 63.683 155.884 1.00 89.46 242 THR E O 1
ATOM 14353 N N . HIS E 3 243 ? 99.125 63.087 155.728 1.00 91.67 243 HIS E N 1
ATOM 14354 C CA . HIS E 3 243 ? 99.093 62.435 157.023 1.00 92.10 243 HIS E CA 1
ATOM 14355 C C . HIS E 3 243 ? 99.730 61.050 156.946 1.00 84.27 243 HIS E C 1
ATOM 14356 O O . HIS E 3 243 ? 99.922 60.503 155.857 1.00 87.59 243 HIS E O 1
ATOM 14370 N N . PRO E 3 244 ? 100.073 60.462 158.090 1.00 70.86 244 PRO E N 1
ATOM 14371 C CA . PRO E 3 244 ? 100.580 59.084 158.078 1.00 65.23 244 PRO E CA 1
ATOM 14372 C C . PRO E 3 244 ? 99.496 58.105 157.653 1.00 62.71 244 PRO E C 1
ATOM 14373 O O . PRO E 3 244 ? 98.320 58.266 157.991 1.00 62.90 244 PRO E O 1
ATOM 14384 N N . PHE E 3 245 ? 99.905 57.081 156.908 1.00 59.65 245 PHE E N 1
ATOM 14385 C CA . PHE E 3 245 ? 98.985 56.103 156.346 1.00 54.94 245 PHE E CA 1
ATOM 14386 C C . PHE E 3 245 ? 99.489 54.699 156.645 1.00 52.32 245 PHE E C 1
ATOM 14387 O O . PHE E 3 245 ? 100.688 54.426 156.535 1.00 53.04 245 PHE E O 1
ATOM 14404 N N . ALA E 3 246 ? 98.570 53.815 157.029 1.00 49.19 246 ALA E N 1
ATOM 14405 C CA . ALA E 3 246 ? 98.891 52.425 157.322 1.00 44.90 246 ALA E CA 1
ATOM 14406 C C . ALA E 3 246 ? 97.982 51.526 156.500 1.00 39.84 246 ALA E C 1
ATOM 14407 O O . ALA E 3 246 ? 96.770 51.755 156.435 1.00 37.29 246 ALA E O 1
ATOM 14414 N N . SER E 3 247 ? 98.567 50.504 155.878 1.00 40.36 247 SER E N 1
ATOM 14415 C CA . SER E 3 247 ? 97.848 49.615 154.972 1.00 40.85 247 SER E CA 1
ATOM 14416 C C . SER E 3 247 ? 98.163 48.172 155.337 1.00 40.11 247 SER E C 1
ATOM 14417 O O . SER E 3 247 ? 99.315 47.740 155.222 1.00 40.29 247 SER E O 1
ATOM 14425 N N . PHE E 3 248 ? 97.144 47.429 155.766 1.00 39.28 248 PHE E N 1
ATOM 14426 C CA . PHE E 3 248 ? 97.291 46.034 156.161 1.00 37.58 248 PHE E CA 1
ATOM 14427 C C . PHE E 3 248 ? 96.516 45.134 155.208 1.00 38.77 248 PHE E C 1
ATOM 14428 O O . PHE E 3 248 ? 95.374 45.432 154.843 1.00 38.67 248 PHE E O 1
ATOM 14445 N N . GLU E 3 249 ? 97.143 44.026 154.817 1.00 40.23 249 GLU E N 1
ATOM 14446 C CA . GLU E 3 249 ? 96.522 43.031 153.955 1.00 41.51 249 GLU E CA 1
ATOM 14447 C C . GLU E 3 249 ? 96.921 41.644 154.435 1.00 40.89 249 GLU E C 1
ATOM 14448 O O . GLU E 3 249 ? 98.007 41.450 154.989 1.00 41.23 249 GLU E O 1
ATOM 14460 N N . THR E 3 250 ? 96.031 40.677 154.220 1.00 40.63 250 THR E N 1
ATOM 14461 C CA . THR E 3 250 ? 96.319 39.294 154.569 1.00 41.59 250 THR E CA 1
ATOM 14462 C C . THR E 3 250 ? 95.488 38.362 153.699 1.00 44.37 250 THR E C 1
ATOM 14463 O O . THR E 3 250 ? 94.306 38.618 153.451 1.00 45.46 250 THR E O 1
ATOM 14474 N N . ASN E 3 251 ? 96.119 37.281 153.241 1.00 45.81 251 ASN E N 1
ATOM 14475 C CA . ASN E 3 251 ? 95.437 36.214 152.521 1.00 45.90 251 ASN E CA 1
ATOM 14476 C C . ASN E 3 251 ? 95.333 34.942 153.352 1.00 47.19 251 ASN E C 1
ATOM 14477 O O . ASN E 3 251 ? 94.920 33.901 152.830 1.00 49.91 251 ASN E O 1
ATOM 14488 N N . ALA E 3 252 ? 95.695 35.002 154.632 1.00 45.68 252 ALA E N 1
ATOM 14489 C CA . ALA E 3 252 ? 95.702 33.816 155.476 1.00 47.68 252 ALA E CA 1
ATOM 14490 C C . ALA E 3 252 ? 94.286 33.289 155.663 1.00 57.04 252 ALA E C 1
ATOM 14491 O O . ALA E 3 252 ? 93.386 34.027 156.076 1.00 51.88 252 ALA E O 1
ATOM 14498 N N . VAL E 3 253 ? 94.094 32.001 155.362 1.00 74.95 253 VAL E N 1
ATOM 14499 C CA . VAL E 3 253 ? 92.768 31.397 155.463 1.00 84.85 253 VAL E CA 1
ATOM 14500 C C . VAL E 3 253 ? 92.228 31.505 156.881 1.00 80.54 253 VAL E C 1
ATOM 14501 O O . VAL E 3 253 ? 91.013 31.624 157.085 1.00 81.98 253 VAL E O 1
ATOM 14514 N N . SER E 3 254 ? 93.109 31.463 157.883 1.00 71.42 254 SER E N 1
ATOM 14515 C CA . SER E 3 254 ? 92.658 31.585 159.264 1.00 66.56 254 SER E CA 1
ATOM 14516 C C . SER E 3 254 ? 92.116 32.980 159.544 1.00 68.86 254 SER E C 1
ATOM 14517 O O . SER E 3 254 ? 91.147 33.137 160.296 1.00 71.47 254 SER E O 1
ATOM 14525 N N . ALA E 3 255 ? 92.724 34.006 158.942 1.00 69.82 255 ALA E N 1
ATOM 14526 C CA . ALA E 3 255 ? 92.296 35.379 159.185 1.00 72.71 255 ALA E CA 1
ATOM 14527 C C . ALA E 3 255 ? 90.843 35.612 158.795 1.00 76.29 255 ALA E C 1
ATOM 14528 O O . ALA E 3 255 ? 90.223 36.556 159.298 1.00 75.15 255 ALA E O 1
ATOM 14535 N N . ALA E 3 256 ? 90.283 34.778 157.916 1.00 82.39 256 ALA E N 1
ATOM 14536 C CA . ALA E 3 256 ? 88.902 34.973 157.486 1.00 85.04 256 ALA E CA 1
ATOM 14537 C C . ALA E 3 256 ? 87.925 34.833 158.646 1.00 85.88 256 ALA E C 1
ATOM 14538 O O . ALA E 3 256 ? 86.856 35.454 158.635 1.00 87.34 256 ALA E O 1
ATOM 14545 N N . SER E 3 257 ? 88.269 34.029 159.653 1.00 83.43 257 SER E N 1
ATOM 14546 C CA . SER E 3 257 ? 87.379 33.828 160.792 1.00 81.22 257 SER E CA 1
ATOM 14547 C C . SER E 3 257 ? 87.550 34.934 161.828 1.00 79.56 257 SER E C 1
ATOM 14548 O O . SER E 3 257 ? 86.587 35.616 162.192 1.00 71.97 257 SER E O 1
ATOM 14556 N N . ASP E 3 258 ? 88.776 35.123 162.309 1.00 89.56 258 ASP E N 1
ATOM 14557 C CA . ASP E 3 258 ? 89.067 36.096 163.362 1.00 95.06 258 ASP E CA 1
ATOM 14558 C C . ASP E 3 258 ? 89.322 37.487 162.789 1.00 97.05 258 ASP E C 1
ATOM 14559 O O . ASP E 3 258 ? 90.352 38.109 163.052 1.00 99.60 258 ASP E O 1
ATOM 14568 N N . ILE E 3 259 ? 88.375 37.984 161.996 1.00 112.17 259 ILE E N 1
ATOM 14569 C CA . ILE E 3 259 ? 88.532 39.312 161.408 1.00 106.91 259 ILE E CA 1
ATOM 14570 C C . ILE E 3 259 ? 88.378 40.389 162.474 1.00 98.36 259 ILE E C 1
ATOM 14571 O O . ILE E 3 259 ? 89.183 41.324 162.554 1.00 97.23 259 ILE E O 1
ATOM 14587 N N . THR E 3 260 ? 87.330 40.289 163.295 1.00 90.65 260 THR E N 1
ATOM 14588 C CA . THR E 3 260 ? 87.070 41.327 164.286 1.00 83.47 260 THR E CA 1
ATOM 14589 C C . THR E 3 260 ? 88.269 41.533 165.200 1.00 78.22 260 THR E C 1
ATOM 14590 O O . THR E 3 260 ? 88.476 42.638 165.715 1.00 77.82 260 THR E O 1
ATOM 14601 N N . LYS E 3 261 ? 89.073 40.488 165.406 1.00 74.47 261 LYS E N 1
ATOM 14602 C CA . LYS E 3 261 ? 90.247 40.610 166.263 1.00 74.52 261 LYS E CA 1
ATOM 14603 C C . LYS E 3 261 ? 91.361 41.379 165.563 1.00 72.64 261 LYS E C 1
ATOM 14604 O O . LYS E 3 261 ? 91.898 42.349 166.111 1.00 73.75 261 LYS E O 1
ATOM 14623 N N . ILE E 3 262 ? 91.724 40.958 164.348 1.00 70.66 262 ILE E N 1
ATOM 14624 C CA . ILE E 3 262 ? 92.867 41.557 163.660 1.00 68.46 262 ILE E CA 1
ATOM 14625 C C . ILE E 3 262 ? 92.656 43.054 163.467 1.00 66.09 262 ILE E C 1
ATOM 14626 O O . ILE E 3 262 ? 93.597 43.847 163.594 1.00 66.40 262 ILE E O 1
ATOM 14642 N N . VAL E 3 263 ? 91.425 43.467 163.160 1.00 63.87 263 VAL E N 1
ATOM 14643 C CA . VAL E 3 263 ? 91.161 44.889 162.950 1.00 61.53 263 VAL E CA 1
ATOM 14644 C C . VAL E 3 263 ? 91.261 45.649 164.266 1.00 64.70 263 VAL E C 1
ATOM 14645 O O . VAL E 3 263 ? 91.850 46.735 164.327 1.00 63.66 263 VAL E O 1
ATOM 14658 N N . ASN E 3 264 ? 90.695 45.093 165.341 1.00 68.69 264 ASN E N 1
ATOM 14659 C CA . ASN E 3 264 ? 90.761 45.761 166.636 1.00 69.29 264 ASN E CA 1
ATOM 14660 C C . ASN E 3 264 ? 92.201 45.887 167.112 1.00 64.55 264 ASN E C 1
ATOM 14661 O O . ASN E 3 264 ? 92.571 46.885 167.740 1.00 63.06 264 ASN E O 1
ATOM 14672 N N . GLY E 3 265 ? 93.030 44.882 166.821 1.00 61.83 265 GLY E N 1
ATOM 14673 C CA . GLY E 3 265 ? 94.447 44.982 167.116 1.00 62.12 265 GLY E CA 1
ATOM 14674 C C . GLY E 3 265 ? 95.164 46.027 166.289 1.00 60.56 265 GLY E C 1
ATOM 14675 O O . GLY E 3 265 ? 96.226 46.508 166.699 1.00 64.14 265 GLY E O 1
ATOM 14679 N N . LEU E 3 266 ? 94.606 46.392 165.136 1.00 54.90 266 LEU E N 1
ATOM 14680 C CA . LEU E 3 266 ? 95.192 47.427 164.295 1.00 53.22 266 LEU E CA 1
ATOM 14681 C C . LEU E 3 266 ? 94.755 48.826 164.704 1.00 57.02 266 LEU E C 1
ATOM 14682 O O . LEU E 3 266 ? 95.545 49.770 164.593 1.00 54.45 266 LEU E O 1
ATOM 14698 N N . LEU E 3 267 ? 93.518 48.981 165.181 1.00 63.76 267 LEU E N 1
ATOM 14699 C CA . LEU E 3 267 ? 93.045 50.300 165.587 1.00 69.27 267 LEU E CA 1
ATOM 14700 C C . LEU E 3 267 ? 93.716 50.754 166.876 1.00 79.05 267 LEU E C 1
ATOM 14701 O O . LEU E 3 267 ? 94.096 51.923 167.006 1.00 75.55 267 LEU E O 1
ATOM 14717 N N . LYS E 3 268 ? 93.874 49.846 167.840 1.00 93.26 268 LYS E N 1
ATOM 14718 C CA . LYS E 3 268 ? 94.536 50.213 169.087 1.00 102.83 268 LYS E CA 1
ATOM 14719 C C . LYS E 3 268 ? 96.005 50.537 168.857 1.00 93.35 268 LYS E C 1
ATOM 14720 O O . LYS E 3 268 ? 96.559 51.429 169.511 1.00 98.71 268 LYS E O 1
ATOM 14739 N N . LYS E 3 269 ? 96.656 49.825 167.934 1.00 78.68 269 LYS E N 1
ATOM 14740 C CA . LYS E 3 269 ? 98.057 50.109 167.644 1.00 71.32 269 LYS E CA 1
ATOM 14741 C C . LYS E 3 269 ? 98.213 51.445 166.929 1.00 70.35 269 LYS E C 1
ATOM 14742 O O . LYS E 3 269 ? 99.094 52.241 167.275 1.00 68.57 269 LYS E O 1
ATOM 14761 N N . PHE E 3 270 ? 97.371 51.709 165.931 1.00 72.99 270 PHE E N 1
ATOM 14762 C CA . PHE E 3 270 ? 97.504 52.899 165.100 1.00 72.23 270 PHE E CA 1
ATOM 14763 C C . PHE E 3 270 ? 96.561 54.027 165.493 1.00 73.89 270 PHE E C 1
ATOM 14764 O O . PHE E 3 270 ? 96.938 55.197 165.378 1.00 78.20 270 PHE E O 1
ATOM 14781 N N . TYR E 3 271 ? 95.348 53.709 165.946 1.00 69.57 271 TYR E N 1
ATOM 14782 C CA . TYR E 3 271 ? 94.385 54.727 166.348 1.00 69.56 271 TYR E CA 1
ATOM 14783 C C . TYR E 3 271 ? 94.150 55.699 165.197 1.00 67.05 271 TYR E C 1
ATOM 14784 O O . TYR E 3 271 ? 94.545 56.870 165.277 1.00 73.32 271 TYR E O 1
ATOM 14802 N N . PRO E 3 272 ? 93.521 55.256 164.115 1.00 55.73 272 PRO E N 1
ATOM 14803 C CA . PRO E 3 272 ? 93.314 56.129 162.956 1.00 49.35 272 PRO E CA 1
ATOM 14804 C C . PRO E 3 272 ? 92.109 57.044 163.135 1.00 49.06 272 PRO E C 1
ATOM 14805 O O . PRO E 3 272 ? 91.298 56.894 164.051 1.00 43.52 272 PRO E O 1
ATOM 14816 N N . GLU E 3 273 ? 92.005 58.006 162.220 1.00 58.82 273 GLU E N 1
ATOM 14817 C CA . GLU E 3 273 ? 90.842 58.879 162.160 1.00 63.89 273 GLU E CA 1
ATOM 14818 C C . GLU E 3 273 ? 89.719 58.263 161.331 1.00 59.37 273 GLU E C 1
ATOM 14819 O O . GLU E 3 273 ? 88.545 58.371 161.699 1.00 54.82 273 GLU E O 1
ATOM 14831 N N . ARG E 3 274 ? 90.063 57.611 160.221 1.00 59.47 274 ARG E N 1
ATOM 14832 C CA . ARG E 3 274 ? 89.089 56.954 159.364 1.00 55.90 274 ARG E CA 1
ATOM 14833 C C . ARG E 3 274 ? 89.633 55.602 158.930 1.00 50.55 274 ARG E C 1
ATOM 14834 O O . ARG E 3 274 ? 90.838 55.441 158.714 1.00 48.21 274 ARG E O 1
ATOM 14855 N N . VAL E 3 275 ? 88.733 54.634 158.804 1.00 47.55 275 VAL E N 1
ATOM 14856 C CA . VAL E 3 275 ? 89.091 53.275 158.424 1.00 44.38 275 VAL E CA 1
ATOM 14857 C C . VAL E 3 275 ? 88.262 52.870 157.215 1.00 40.47 275 VAL E C 1
ATOM 14858 O O . VAL E 3 275 ? 87.107 53.280 157.062 1.00 39.36 275 VAL E O 1
ATOM 14871 N N . LEU E 3 276 ? 88.869 52.062 156.347 1.00 38.25 276 LEU E N 1
ATOM 14872 C CA . LEU E 3 276 ? 88.192 51.501 155.184 1.00 36.75 276 LEU E CA 1
ATOM 14873 C C . LEU E 3 276 ? 88.544 50.026 155.104 1.00 37.97 276 LEU E C 1
ATOM 14874 O O . LEU E 3 276 ? 89.720 49.675 154.964 1.00 38.52 276 LEU E O 1
ATOM 14890 N N . LEU E 3 277 ? 87.529 49.170 155.189 1.00 39.14 277 LEU E N 1
ATOM 14891 C CA . LEU E 3 277 ? 87.705 47.727 155.116 1.00 39.01 277 LEU E CA 1
ATOM 14892 C C . LEU E 3 277 ? 87.224 47.213 153.770 1.00 35.83 277 LEU E C 1
ATOM 14893 O O . LEU E 3 277 ? 86.220 47.691 153.233 1.00 36.89 277 LEU E O 1
ATOM 14909 N N . VAL E 3 278 ? 87.951 46.239 153.231 1.00 33.78 278 VAL E N 1
ATOM 14910 C CA . VAL E 3 278 ? 87.563 45.533 152.017 1.00 35.95 278 VAL E CA 1
ATOM 14911 C C . VAL E 3 278 ? 87.671 44.048 152.315 1.00 39.27 278 VAL E C 1
ATOM 14912 O O . VAL E 3 278 ? 88.763 43.552 152.622 1.00 40.46 278 VAL E O 1
ATOM 14925 N N . LEU E 3 279 ? 86.550 43.341 152.232 1.00 41.00 279 LEU E N 1
ATOM 14926 C CA . LEU E 3 279 ? 86.489 41.931 152.587 1.00 44.70 279 LEU E CA 1
ATOM 14927 C C . LEU E 3 279 ? 86.057 41.114 151.382 1.00 41.97 279 LEU E C 1
ATOM 14928 O O . LEU E 3 279 ? 85.013 41.389 150.780 1.00 40.94 279 LEU E O 1
ATOM 14944 N N . LEU E 3 280 ? 86.849 40.101 151.045 1.00 41.65 280 LEU E N 1
ATOM 14945 C CA . LEU E 3 280 ? 86.586 39.253 149.891 1.00 42.94 280 LEU E CA 1
ATOM 14946 C C . LEU E 3 280 ? 85.858 37.993 150.336 1.00 46.97 280 LEU E C 1
ATOM 14947 O O . LEU E 3 280 ? 86.338 37.264 151.211 1.00 49.54 280 LEU E O 1
ATOM 14963 N N . GLN E 3 281 ? 84.707 37.744 149.725 1.00 47.71 281 GLN E N 1
ATOM 14964 C CA . GLN E 3 281 ? 83.958 36.504 149.879 1.00 48.24 281 GLN E CA 1
ATOM 14965 C C . GLN E 3 281 ? 84.030 35.775 148.541 1.00 43.51 281 GLN E C 1
ATOM 14966 O O . GLN E 3 281 ? 83.400 36.196 147.567 1.00 40.51 281 GLN E O 1
ATOM 14980 N N . ASP E 3 282 ? 84.804 34.695 148.488 1.00 44.55 282 ASP E N 1
ATOM 14981 C CA . ASP E 3 282 ? 85.008 34.022 147.218 1.00 48.67 282 ASP E CA 1
ATOM 14982 C C . ASP E 3 282 ? 83.824 33.118 146.886 1.00 49.99 282 ASP E C 1
ATOM 14983 O O . ASP E 3 282 ? 82.987 32.804 147.739 1.00 54.38 282 ASP E O 1
ATOM 14992 N N . ARG E 3 283 ? 83.759 32.712 145.618 1.00 46.29 283 ARG E N 1
ATOM 14993 C CA . ARG E 3 283 ? 82.673 31.857 145.147 1.00 51.04 283 ARG E CA 1
ATOM 14994 C C . ARG E 3 283 ? 82.510 30.639 146.046 1.00 59.59 283 ARG E C 1
ATOM 14995 O O . ARG E 3 283 ? 81.394 30.290 146.447 1.00 59.66 283 ARG E O 1
ATOM 15016 N N . ASP E 3 284 ? 83.619 29.973 146.368 1.00 68.71 284 ASP E N 1
ATOM 15017 C CA . ASP E 3 284 ? 83.616 28.869 147.328 1.00 74.04 284 ASP E CA 1
ATOM 15018 C C . ASP E 3 284 ? 83.821 29.436 148.733 1.00 75.21 284 ASP E C 1
ATOM 15019 O O . ASP E 3 284 ? 84.896 29.345 149.328 1.00 75.44 284 ASP E O 1
ATOM 15028 N N . ALA E 3 285 ? 82.758 30.043 149.254 1.00 75.53 285 ALA E N 1
ATOM 15029 C CA . ALA E 3 285 ? 82.804 30.678 150.569 1.00 73.57 285 ALA E CA 1
ATOM 15030 C C . ALA E 3 285 ? 83.451 29.760 151.603 1.00 74.35 285 ALA E C 1
ATOM 15031 O O . ALA E 3 285 ? 83.834 30.199 152.686 1.00 73.68 285 ALA E O 1
ATOM 15038 N N . CYS E 3 291 ? 79.545 36.827 155.162 1.00 113.26 291 CYS E N 1
ATOM 15039 C CA . CYS E 3 291 ? 80.853 37.468 155.239 1.00 113.86 291 CYS E CA 1
ATOM 15040 C C . CYS E 3 291 ? 80.730 38.986 155.148 1.00 112.33 291 CYS E C 1
ATOM 15041 O O . CYS E 3 291 ? 81.610 39.658 154.610 1.00 116.69 291 CYS E O 1
ATOM 15048 N N . GLY E 3 292 ? 79.634 39.526 155.677 1.00 104.05 292 GLY E N 1
ATOM 15049 C CA . GLY E 3 292 ? 79.437 40.960 155.643 1.00 98.98 292 GLY E CA 1
ATOM 15050 C C . GLY E 3 292 ? 80.472 41.689 156.478 1.00 96.70 292 GLY E C 1
ATOM 15051 O O . GLY E 3 292 ? 81.032 41.149 157.432 1.00 98.34 292 GLY E O 1
ATOM 15055 N N . VAL E 3 293 ? 80.738 42.943 156.109 1.00 92.63 293 VAL E N 1
ATOM 15056 C CA . VAL E 3 293 ? 81.695 43.735 156.869 1.00 90.62 293 VAL E CA 1
ATOM 15057 C C . VAL E 3 293 ? 81.147 43.968 158.270 1.00 98.67 293 VAL E C 1
ATOM 15058 O O . VAL E 3 293 ? 79.928 43.993 158.494 1.00 97.86 293 VAL E O 1
ATOM 15071 N N . MET E 3 294 ? 82.057 44.155 159.223 1.00 107.68 294 MET E N 1
ATOM 15072 C CA . MET E 3 294 ? 81.665 44.361 160.607 1.00 109.55 294 MET E CA 1
ATOM 15073 C C . MET E 3 294 ? 80.654 45.494 160.712 1.00 108.97 294 MET E C 1
ATOM 15074 O O . MET E 3 294 ? 80.893 46.606 160.235 1.00 108.17 294 MET E O 1
ATOM 15088 N N . ASP E 3 295 ? 79.520 45.200 161.351 1.00 109.73 295 ASP E N 1
ATOM 15089 C CA . ASP E 3 295 ? 78.432 46.167 161.426 1.00 109.02 295 ASP E CA 1
ATOM 15090 C C . ASP E 3 295 ? 78.791 47.363 162.298 1.00 102.99 295 ASP E C 1
ATOM 15091 O O . ASP E 3 295 ? 78.236 48.451 162.108 1.00 105.40 295 ASP E O 1
ATOM 15100 N N . ARG E 3 296 ? 79.707 47.192 163.249 1.00 93.63 296 ARG E N 1
ATOM 15101 C CA . ARG E 3 296 ? 80.090 48.280 164.138 1.00 89.48 296 ARG E CA 1
ATOM 15102 C C . ARG E 3 296 ? 81.525 48.085 164.600 1.00 83.42 296 ARG E C 1
ATOM 15103 O O . ARG E 3 296 ? 81.879 47.015 165.105 1.00 88.26 296 ARG E O 1
ATOM 15124 N N . LEU E 3 297 ? 82.342 49.118 164.419 1.00 70.96 297 LEU E N 1
ATOM 15125 C CA . LEU E 3 297 ? 83.686 49.169 164.975 1.00 67.79 297 LEU E CA 1
ATOM 15126 C C . LEU E 3 297 ? 83.688 50.067 166.204 1.00 73.75 297 LEU E C 1
ATOM 15127 O O . LEU E 3 297 ? 83.063 51.132 166.209 1.00 69.77 297 LEU E O 1
ATOM 15143 N N . GLU E 3 298 ? 84.394 49.632 167.243 1.00 87.47 298 GLU E N 1
ATOM 15144 C CA . GLU E 3 298 ? 84.367 50.341 168.516 1.00 93.48 298 GLU E CA 1
ATOM 15145 C C . GLU E 3 298 ? 85.032 51.704 168.374 1.00 85.01 298 GLU E C 1
ATOM 15146 O O . GLU E 3 298 ? 86.137 51.817 167.835 1.00 81.41 298 GLU E O 1
ATOM 15158 N N . GLY E 3 299 ? 84.355 52.742 168.865 1.00 81.85 299 GLY E N 1
ATOM 15159 C CA . GLY E 3 299 ? 84.835 54.099 168.728 1.00 77.95 299 GLY E CA 1
ATOM 15160 C C . GLY E 3 299 ? 84.657 54.697 167.351 1.00 72.14 299 GLY E C 1
ATOM 15161 O O . GLY E 3 299 ? 85.085 55.837 167.129 1.00 70.85 299 GLY E O 1
ATOM 15165 N N . PHE E 3 300 ? 84.036 53.970 166.424 1.00 57.36 300 PHE E N 1
ATOM 15166 C CA . PHE E 3 300 ? 83.853 54.427 165.056 1.00 53.73 300 PHE E CA 1
ATOM 15167 C C . PHE E 3 300 ? 82.385 54.332 164.673 1.00 48.94 300 PHE E C 1
ATOM 15168 O O . PHE E 3 300 ? 81.640 53.499 165.199 1.00 41.31 300 PHE E O 1
ATOM 15185 N N . THR E 3 301 ? 81.979 55.200 163.751 1.00 54.50 301 THR E N 1
ATOM 15186 C CA . THR E 3 301 ? 80.636 55.199 163.191 1.00 57.75 301 THR E CA 1
ATOM 15187 C C . THR E 3 301 ? 80.707 54.842 161.713 1.00 56.79 301 THR E C 1
ATOM 15188 O O . THR E 3 301 ? 81.630 55.262 161.007 1.00 59.20 301 THR E O 1
ATOM 15199 N N . VAL E 3 302 ? 79.730 54.066 161.248 1.00 51.94 302 VAL E N 1
ATOM 15200 C CA . VAL E 3 302 ? 79.715 53.622 159.859 1.00 45.14 302 VAL E CA 1
ATOM 15201 C C . VAL E 3 302 ? 79.381 54.808 158.964 1.00 47.82 302 VAL E C 1
ATOM 15202 O O . VAL E 3 302 ? 78.286 55.377 159.045 1.00 49.89 302 VAL E O 1
ATOM 15215 N N . VAL E 3 303 ? 80.327 55.186 158.104 1.00 48.56 303 VAL E N 1
ATOM 15216 C CA . VAL E 3 303 ? 80.063 56.228 157.118 1.00 48.65 303 VAL E CA 1
ATOM 15217 C C . VAL E 3 303 ? 79.307 55.654 155.927 1.00 49.19 303 VAL E C 1
ATOM 15218 O O . VAL E 3 303 ? 78.316 56.231 155.465 1.00 51.24 303 VAL E O 1
ATOM 15231 N N . HIS E 3 304 ? 79.761 54.514 155.410 1.00 47.09 304 HIS E N 1
ATOM 15232 C CA . HIS E 3 304 ? 79.101 53.874 154.283 1.00 44.63 304 HIS E CA 1
ATOM 15233 C C . HIS E 3 304 ? 79.376 52.377 154.316 1.00 44.90 304 HIS E C 1
ATOM 15234 O O . HIS E 3 304 ? 80.393 51.924 154.849 1.00 45.96 304 HIS E O 1
ATOM 15248 N N . ARG E 3 305 ? 78.456 51.618 153.725 1.00 46.00 305 ARG E N 1
ATOM 15249 C CA . ARG E 3 305 ? 78.485 50.162 153.728 1.00 47.26 305 ARG E CA 1
ATOM 15250 C C . ARG E 3 305 ? 77.991 49.680 152.374 1.00 42.38 305 ARG E C 1
ATOM 15251 O O . ARG E 3 305 ? 76.974 50.171 151.876 1.00 41.77 305 ARG E O 1
ATOM 15272 N N . GLY E 3 306 ? 78.697 48.724 151.778 1.00 38.07 306 GLY E N 1
ATOM 15273 C CA . GLY E 3 306 ? 78.287 48.240 150.471 1.00 35.43 306 GLY E CA 1
ATOM 15274 C C . GLY E 3 306 ? 79.038 46.989 150.078 1.00 34.09 306 GLY E C 1
ATOM 15275 O O . GLY E 3 306 ? 79.971 46.553 150.758 1.00 34.37 306 GLY E O 1
ATOM 15279 N N . ALA E 3 307 ? 78.610 46.417 148.953 1.00 32.79 307 ALA E N 1
ATOM 15280 C CA . ALA E 3 307 ? 79.185 45.179 148.448 1.00 31.93 307 ALA E CA 1
ATOM 15281 C C . ALA E 3 307 ? 78.956 45.096 146.944 1.00 33.64 307 ALA E C 1
ATOM 15282 O O . ALA E 3 307 ? 77.945 45.579 146.428 1.00 30.80 307 ALA E O 1
ATOM 15289 N N . ASN E 3 308 ? 79.909 44.474 146.252 1.00 39.97 308 ASN E N 1
ATOM 15290 C CA . ASN E 3 308 ? 79.855 44.282 144.803 1.00 43.04 308 ASN E CA 1
ATOM 15291 C C . ASN E 3 308 ? 79.842 42.784 144.514 1.00 40.52 308 ASN E C 1
ATOM 15292 O O . ASN E 3 308 ? 80.883 42.125 144.603 1.00 40.97 308 ASN E O 1
ATOM 15303 N N . HIS E 3 309 ? 78.676 42.240 144.171 1.00 36.97 309 HIS E N 1
ATOM 15304 C CA . HIS E 3 309 ? 78.555 40.817 143.854 1.00 38.21 309 HIS E CA 1
ATOM 15305 C C . HIS E 3 309 ? 78.819 40.636 142.365 1.00 35.89 309 HIS E C 1
ATOM 15306 O O . HIS E 3 309 ? 78.041 41.107 141.529 1.00 35.89 309 HIS E O 1
ATOM 15320 N N . PHE E 3 310 ? 79.899 39.942 142.036 1.00 35.65 310 PHE E N 1
ATOM 15321 C CA . PHE E 3 310 ? 80.287 39.736 140.650 1.00 35.61 310 PHE E CA 1
ATOM 15322 C C . PHE E 3 310 ? 79.593 38.510 140.064 1.00 38.29 310 PHE E C 1
ATOM 15323 O O . PHE E 3 310 ? 79.168 37.599 140.779 1.00 35.08 310 PHE E O 1
ATOM 15340 N N . GLY E 3 311 ? 79.476 38.507 138.733 1.00 44.33 311 GLY E N 1
ATOM 15341 C CA . GLY E 3 311 ? 78.824 37.401 138.054 1.00 47.47 311 GLY E CA 1
ATOM 15342 C C . GLY E 3 311 ? 79.467 36.060 138.344 1.00 45.62 311 GLY E C 1
ATOM 15343 O O . GLY E 3 311 ? 78.781 35.037 138.401 1.00 48.87 311 GLY E O 1
ATOM 15347 N N . GLY E 3 312 ? 80.786 36.044 138.538 1.00 40.91 312 GLY E N 1
ATOM 15348 C CA . GLY E 3 312 ? 81.499 34.812 138.829 1.00 40.55 312 GLY E CA 1
ATOM 15349 C C . GLY E 3 312 ? 81.101 34.150 140.134 1.00 40.98 312 GLY E C 1
ATOM 15350 O O . GLY E 3 312 ? 81.554 33.030 140.402 1.00 42.02 312 GLY E O 1
ATOM 15354 N N . GLY E 3 313 ? 80.277 34.807 140.951 1.00 38.06 313 GLY E N 1
ATOM 15355 C CA . GLY E 3 313 ? 79.809 34.242 142.197 1.00 35.12 313 GLY E CA 1
ATOM 15356 C C . GLY E 3 313 ? 80.506 34.755 143.438 1.00 35.89 313 GLY E C 1
ATOM 15357 O O . GLY E 3 313 ? 80.148 34.333 144.545 1.00 38.20 313 GLY E O 1
ATOM 15361 N N . TYR E 3 314 ? 81.486 35.639 143.296 1.00 36.40 314 TYR E N 1
ATOM 15362 C CA . TYR E 3 314 ? 82.193 36.215 144.428 1.00 37.16 314 TYR E CA 1
ATOM 15363 C C . TYR E 3 314 ? 81.753 37.659 144.628 1.00 38.71 314 TYR E C 1
ATOM 15364 O O . TYR E 3 314 ? 81.222 38.302 143.718 1.00 36.01 314 TYR E O 1
ATOM 15382 N N . VAL E 3 315 ? 81.978 38.164 145.838 1.00 43.80 315 VAL E N 1
ATOM 15383 C CA . VAL E 3 315 ? 81.533 39.500 146.215 1.00 48.74 315 VAL E CA 1
ATOM 15384 C C . VAL E 3 315 ? 82.622 40.171 147.042 1.00 48.95 315 VAL E C 1
ATOM 15385 O O . VAL E 3 315 ? 83.214 39.550 147.932 1.00 52.40 315 VAL E O 1
ATOM 15398 N N . PHE E 3 316 ? 82.885 41.440 146.742 1.00 42.86 316 PHE E N 1
ATOM 15399 C CA . PHE E 3 316 ? 83.803 42.260 147.521 1.00 38.62 316 PHE E CA 1
ATOM 15400 C C . PHE E 3 316 ? 82.990 43.142 148.460 1.00 35.76 316 PHE E C 1
ATOM 15401 O O . PHE E 3 316 ? 82.180 43.958 148.007 1.00 33.12 316 PHE E O 1
ATOM 15418 N N . HIS E 3 317 ? 83.204 42.971 149.759 1.00 38.16 317 HIS E N 1
ATOM 15419 C CA . HIS E 3 317 ? 82.502 43.728 150.783 1.00 38.58 317 HIS E CA 1
ATOM 15420 C C . HIS E 3 317 ? 83.355 44.914 151.212 1.00 36.61 317 HIS E C 1
ATOM 15421 O O . HIS E 3 317 ? 84.554 44.757 151.468 1.00 38.04 317 HIS E O 1
ATOM 15435 N N . GLN E 3 318 ? 82.739 46.093 151.301 1.00 33.53 318 GLN E N 1
ATOM 15436 C CA . GLN E 3 318 ? 83.443 47.306 151.694 1.00 35.84 318 GLN E CA 1
ATOM 15437 C C . GLN E 3 318 ? 82.626 48.081 152.717 1.00 35.32 318 GLN E C 1
ATOM 15438 O O . GLN E 3 318 ? 81.396 48.133 152.634 1.00 37.03 318 GLN E O 1
ATOM 15452 N N . ALA E 3 319 ? 83.317 48.685 153.680 1.00 35.56 319 ALA E N 1
ATOM 15453 C CA . ALA E 3 319 ? 82.688 49.602 154.621 1.00 36.92 319 ALA E CA 1
ATOM 15454 C C . ALA E 3 319 ? 83.657 50.719 154.964 1.00 38.10 319 ALA E C 1
ATOM 15455 O O . ALA E 3 319 ? 84.869 50.504 155.055 1.00 34.23 319 ALA E O 1
ATOM 15462 N N . THR E 3 320 ? 83.103 51.905 155.177 1.00 43.23 320 THR E N 1
ATOM 15463 C CA . THR E 3 320 ? 83.862 53.085 155.551 1.00 46.38 320 THR E CA 1
ATOM 15464 C C . THR E 3 320 ? 83.472 53.505 156.961 1.00 44.48 320 THR E C 1
ATOM 15465 O O . THR E 3 320 ? 82.295 53.441 157.331 1.00 42.85 320 THR E O 1
ATOM 15476 N N . TYR E 3 321 ? 84.463 53.924 157.746 1.00 45.48 321 TYR E N 1
ATOM 15477 C CA . TYR E 3 321 ? 84.249 54.315 159.130 1.00 47.42 321 TYR E CA 1
ATOM 15478 C C . TYR E 3 321 ? 84.958 55.630 159.415 1.00 50.76 321 TYR E C 1
ATOM 15479 O O . TYR E 3 321 ? 85.900 56.021 158.721 1.00 53.76 321 TYR E O 1
ATOM 15497 N N . ALA E 3 322 ? 84.491 56.305 160.464 1.00 49.56 322 ALA E N 1
ATOM 15498 C CA . ALA E 3 322 ? 85.116 57.523 160.956 1.00 48.71 322 ALA E CA 1
ATOM 15499 C C . ALA E 3 322 ? 85.035 57.530 162.475 1.00 53.46 322 ALA E C 1
ATOM 15500 O O . ALA E 3 322 ? 84.113 56.961 163.064 1.00 53.13 322 ALA E O 1
ATOM 15507 N N . ARG E 3 323 ? 86.014 58.175 163.106 1.00 58.85 323 ARG E N 1
ATOM 15508 C CA . ARG E 3 323 ? 86.050 58.223 164.561 1.00 66.24 323 ARG E CA 1
ATOM 15509 C C . ARG E 3 323 ? 84.795 58.886 165.110 1.00 75.75 323 ARG E C 1
ATOM 15510 O O . ARG E 3 323 ? 84.253 59.822 164.517 1.00 70.32 323 ARG E O 1
ATOM 15531 N N . SER E 3 324 ? 84.337 58.393 166.258 1.00 92.92 324 SER E N 1
ATOM 15532 C CA . SER E 3 324 ? 83.213 59.009 166.949 1.00 106.15 324 SER E CA 1
ATOM 15533 C C . SER E 3 324 ? 83.674 60.299 167.615 1.00 114.09 324 SER E C 1
ATOM 15534 O O . SER E 3 324 ? 84.601 60.286 168.431 1.00 118.74 324 SER E O 1
ATOM 15542 N N . ALA E 3 325 ? 83.033 61.409 167.261 1.00 115.31 325 ALA E N 1
ATOM 15543 C CA . ALA E 3 325 ? 83.401 62.723 167.781 1.00 117.62 325 ALA E CA 1
ATOM 15544 C C . ALA E 3 325 ? 84.814 63.107 167.347 1.00 118.69 325 ALA E C 1
ATOM 15545 O O . ALA E 3 325 ? 85.769 62.351 167.522 1.00 118.13 325 ALA E O 1
ATOM 15553 N N . VAL F 3 3 ? 84.141 55.811 108.066 1.00 109.94 3 VAL F N 1
ATOM 15554 C CA . VAL F 3 3 ? 84.538 56.586 109.234 1.00 111.07 3 VAL F CA 1
ATOM 15555 C C . VAL F 3 3 ? 83.310 56.935 110.065 1.00 116.63 3 VAL F C 1
ATOM 15556 O O . VAL F 3 3 ? 82.335 57.480 109.549 1.00 116.38 3 VAL F O 1
ATOM 15568 N N . THR F 3 4 ? 83.361 56.615 111.354 1.00 123.02 4 THR F N 1
ATOM 15569 C CA . THR F 3 4 ? 82.292 56.985 112.268 1.00 127.99 4 THR F CA 1
ATOM 15570 C C . THR F 3 4 ? 82.455 58.436 112.701 1.00 114.98 4 THR F C 1
ATOM 15571 O O . THR F 3 4 ? 83.559 58.987 112.693 1.00 121.83 4 THR F O 1
ATOM 15582 N N . ARG F 3 5 ? 81.339 59.057 113.079 1.00 91.93 5 ARG F N 1
ATOM 15583 C CA . ARG F 3 5 ? 81.365 60.443 113.530 1.00 78.33 5 ARG F CA 1
ATOM 15584 C C . ARG F 3 5 ? 80.200 60.704 114.471 1.00 70.43 5 ARG F C 1
ATOM 15585 O O . ARG F 3 5 ? 79.053 60.374 114.155 1.00 64.18 5 ARG F O 1
ATOM 15606 N N . ILE F 3 6 ? 80.507 61.301 115.623 1.00 72.68 6 ILE F N 1
ATOM 15607 C CA . ILE F 3 6 ? 79.518 61.659 116.628 1.00 69.17 6 ILE F CA 1
ATOM 15608 C C . ILE F 3 6 ? 79.696 63.133 116.971 1.00 65.08 6 ILE F C 1
ATOM 15609 O O . ILE F 3 6 ? 80.696 63.761 116.621 1.00 64.77 6 ILE F O 1
ATOM 15625 N N . ASN F 3 7 ? 78.707 63.680 117.672 1.00 60.64 7 ASN F N 1
ATOM 15626 C CA . ASN F 3 7 ? 78.714 65.087 118.054 1.00 61.88 7 ASN F CA 1
ATOM 15627 C C . ASN F 3 7 ? 79.419 65.253 119.395 1.00 66.95 7 ASN F C 1
ATOM 15628 O O . ASN F 3 7 ? 79.005 64.662 120.398 1.00 63.99 7 ASN F O 1
ATOM 15639 N N . GLN F 3 8 ? 80.479 66.057 119.408 1.00 77.94 8 GLN F N 1
ATOM 15640 C CA . GLN F 3 8 ? 81.219 66.381 120.623 1.00 82.72 8 GLN F CA 1
ATOM 15641 C C . GLN F 3 8 ? 80.862 67.805 121.028 1.00 82.46 8 GLN F C 1
ATOM 15642 O O . GLN F 3 8 ? 81.322 68.768 120.404 1.00 82.04 8 GLN F O 1
ATOM 15656 N N . GLN F 3 9 ? 80.045 67.938 122.071 1.00 80.91 9 GLN F N 1
ATOM 15657 C CA . GLN F 3 9 ? 79.684 69.252 122.584 1.00 77.33 9 GLN F CA 1
ATOM 15658 C C . GLN F 3 9 ? 80.889 69.887 123.265 1.00 71.43 9 GLN F C 1
ATOM 15659 O O . GLN F 3 9 ? 81.138 69.647 124.450 1.00 71.50 9 GLN F O 1
ATOM 15673 N N . THR F 3 10 ? 81.640 70.694 122.522 1.00 67.17 10 THR F N 1
ATOM 15674 C CA . THR F 3 10 ? 82.860 71.311 123.015 1.00 70.41 10 THR F CA 1
ATOM 15675 C C . THR F 3 10 ? 82.732 72.829 122.969 1.00 72.13 10 THR F C 1
ATOM 15676 O O . THR F 3 10 ? 81.904 73.385 122.243 1.00 67.32 10 THR F O 1
ATOM 15687 N N . GLU F 3 11 ? 83.570 73.495 123.759 1.00 81.38 11 GLU F N 1
ATOM 15688 C CA . GLU F 3 11 ? 83.545 74.948 123.817 1.00 89.77 11 GLU F CA 1
ATOM 15689 C C . GLU F 3 11 ? 84.097 75.553 122.531 1.00 91.82 11 GLU F C 1
ATOM 15690 O O . GLU F 3 11 ? 84.786 74.898 121.743 1.00 95.90 11 GLU F O 1
ATOM 15702 N N . CYS F 3 12 ? 83.775 76.837 122.323 1.00 88.41 12 CYS F N 1
ATOM 15703 C CA . CYS F 3 12 ? 84.357 77.591 121.222 1.00 87.84 12 CYS F CA 1
ATOM 15704 C C . CYS F 3 12 ? 85.708 78.168 121.644 1.00 89.03 12 CYS F C 1
ATOM 15705 O O . CYS F 3 12 ? 85.834 78.698 122.752 1.00 95.10 12 CYS F O 1
ATOM 15713 N N . PRO F 3 13 ? 86.738 78.080 120.805 1.00 80.03 13 PRO F N 1
ATOM 15714 C CA . PRO F 3 13 ? 88.011 78.725 121.149 1.00 75.59 13 PRO F CA 1
ATOM 15715 C C . PRO F 3 13 ? 87.823 80.219 121.366 1.00 74.97 13 PRO F C 1
ATOM 15716 O O . PRO F 3 13 ? 87.227 80.915 120.540 1.00 67.07 13 PRO F O 1
ATOM 15727 N N . SER F 3 14 ? 88.330 80.711 122.497 1.00 86.31 14 SER F N 1
ATOM 15728 C CA . SER F 3 14 ? 88.233 82.136 122.785 1.00 87.45 14 SER F CA 1
ATOM 15729 C C . SER F 3 14 ? 89.186 82.960 121.932 1.00 84.38 14 SER F C 1
ATOM 15730 O O . SER F 3 14 ? 89.019 84.181 121.844 1.00 85.35 14 SER F O 1
ATOM 15738 N N . SER F 3 15 ? 90.176 82.327 121.310 1.00 76.91 15 SER F N 1
ATOM 15739 C CA . SER F 3 15 ? 91.143 83.024 120.480 1.00 66.69 15 SER F CA 1
ATOM 15740 C C . SER F 3 15 ? 91.502 82.147 119.291 1.00 59.97 15 SER F C 1
ATOM 15741 O O . SER F 3 15 ? 91.227 80.945 119.271 1.00 59.03 15 SER F O 1
ATOM 15749 N N . VAL F 3 16 ? 92.124 82.771 118.289 1.00 55.14 16 VAL F N 1
ATOM 15750 C CA . VAL F 3 16 ? 92.591 82.022 117.126 1.00 49.38 16 VAL F CA 1
ATOM 15751 C C . VAL F 3 16 ? 93.607 80.972 117.549 1.00 48.61 16 VAL F C 1
ATOM 15752 O O . VAL F 3 16 ? 93.663 79.875 116.980 1.00 44.92 16 VAL F O 1
ATOM 15765 N N . HIS F 3 17 ? 94.433 81.291 118.547 1.00 53.27 17 HIS F N 1
ATOM 15766 C CA . HIS F 3 17 ? 95.462 80.354 118.982 1.00 55.36 17 HIS F CA 1
ATOM 15767 C C . HIS F 3 17 ? 94.844 79.081 119.546 1.00 58.25 17 HIS F C 1
ATOM 15768 O O . HIS F 3 17 ? 95.315 77.975 119.259 1.00 53.17 17 HIS F O 1
ATOM 15782 N N . ASP F 3 18 ? 93.788 79.216 120.352 1.00 68.17 18 ASP F N 1
ATOM 15783 C CA . ASP F 3 18 ? 93.102 78.036 120.868 1.00 76.32 18 ASP F CA 1
ATOM 15784 C C . ASP F 3 18 ? 92.498 77.215 119.736 1.00 76.45 18 ASP F C 1
ATOM 15785 O O . ASP F 3 18 ? 92.490 75.980 119.790 1.00 81.08 18 ASP F O 1
ATOM 15794 N N . LEU F 3 19 ? 91.990 77.884 118.698 1.00 69.11 19 LEU F N 1
ATOM 15795 C CA . LEU F 3 19 ? 91.405 77.166 117.571 1.00 65.75 19 LEU F CA 1
ATOM 15796 C C . LEU F 3 19 ? 92.451 76.323 116.852 1.00 65.32 19 LEU F C 1
ATOM 15797 O O . LEU F 3 19 ? 92.162 75.202 116.416 1.00 66.11 19 LEU F O 1
ATOM 15813 N N . VAL F 3 20 ? 93.672 76.842 116.718 1.00 63.51 20 VAL F N 1
ATOM 15814 C CA . VAL F 3 20 ? 94.697 76.142 115.949 1.00 60.82 20 VAL F CA 1
ATOM 15815 C C . VAL F 3 20 ? 95.174 74.903 116.695 1.00 69.92 20 VAL F C 1
ATOM 15816 O O . VAL F 3 20 ? 95.300 73.819 116.113 1.00 69.37 20 VAL F O 1
ATOM 15829 N N . SER F 3 21 ? 95.451 75.042 117.993 1.00 80.13 21 SER F N 1
ATOM 15830 C CA . SER F 3 21 ? 96.012 73.928 118.749 1.00 86.46 21 SER F CA 1
ATOM 15831 C C . SER F 3 21 ? 94.964 72.864 119.055 1.00 87.70 21 SER F C 1
ATOM 15832 O O . SER F 3 21 ? 95.268 71.666 119.029 1.00 88.12 21 SER F O 1
ATOM 15840 N N . CYS F 3 22 ? 93.727 73.277 119.338 1.00 88.25 22 CYS F N 1
ATOM 15841 C CA . CYS F 3 22 ? 92.691 72.347 119.771 1.00 91.25 22 CYS F CA 1
ATOM 15842 C C . CYS F 3 22 ? 91.946 71.705 118.606 1.00 93.36 22 CYS F C 1
ATOM 15843 O O . CYS F 3 22 ? 91.584 70.526 118.683 1.00 90.77 22 CYS F O 1
ATOM 15851 N N . TRP F 3 23 ? 91.705 72.453 117.528 1.00 98.76 23 TRP F N 1
ATOM 15852 C CA . TRP F 3 23 ? 90.922 71.960 116.403 1.00 100.63 23 TRP F CA 1
ATOM 15853 C C . TRP F 3 23 ? 91.764 71.609 115.185 1.00 96.38 23 TRP F C 1
ATOM 15854 O O . TRP F 3 23 ? 91.245 70.970 114.262 1.00 92.51 23 TRP F O 1
ATOM 15875 N N . GLY F 3 24 ? 93.034 72.001 115.153 1.00 95.61 24 GLY F N 1
ATOM 15876 C CA . GLY F 3 24 ? 93.903 71.699 114.030 1.00 92.52 24 GLY F CA 1
ATOM 15877 C C . GLY F 3 24 ? 95.045 70.773 114.404 1.00 88.61 24 GLY F C 1
ATOM 15878 O O . GLY F 3 24 ? 95.851 71.090 115.278 1.00 85.15 24 GLY F O 1
ATOM 15882 N N . THR F 3 33 ? 108.992 70.252 104.312 1.00 65.50 33 THR F N 1
ATOM 15883 C CA . THR F 3 33 ? 107.871 69.655 103.595 1.00 67.30 33 THR F CA 1
ATOM 15884 C C . THR F 3 33 ? 106.879 70.728 103.135 1.00 66.84 33 THR F C 1
ATOM 15885 O O . THR F 3 33 ? 105.912 70.433 102.433 1.00 63.19 33 THR F O 1
ATOM 15895 N N . ASP F 3 34 ? 107.127 71.975 103.536 1.00 70.23 34 ASP F N 1
ATOM 15896 C CA . ASP F 3 34 ? 106.282 73.084 103.111 1.00 68.60 34 ASP F CA 1
ATOM 15897 C C . ASP F 3 34 ? 106.319 73.211 101.592 1.00 71.18 34 ASP F C 1
ATOM 15898 O O . ASP F 3 34 ? 107.392 73.324 100.993 1.00 69.29 34 ASP F O 1
ATOM 15907 N N . SER F 3 35 ? 105.141 73.188 100.968 1.00 77.71 35 SER F N 1
ATOM 15908 C CA . SER F 3 35 ? 105.036 73.167 99.515 1.00 81.70 35 SER F CA 1
ATOM 15909 C C . SER F 3 35 ? 104.924 74.561 98.908 1.00 81.30 35 SER F C 1
ATOM 15910 O O . SER F 3 35 ? 104.439 74.698 97.780 1.00 86.03 35 SER F O 1
ATOM 15918 N N . GLY F 3 36 ? 105.350 75.596 99.624 1.00 58.91 36 GLY F N 1
ATOM 15919 C CA . GLY F 3 36 ? 105.417 76.925 99.061 1.00 56.74 36 GLY F CA 1
ATOM 15920 C C . GLY F 3 36 ? 106.698 77.125 98.275 1.00 58.65 36 GLY F C 1
ATOM 15921 O O . GLY F 3 36 ? 107.435 76.187 97.966 1.00 66.34 36 GLY F O 1
ATOM 15925 N N . LEU F 3 37 ? 106.966 78.388 97.951 1.00 52.41 37 LEU F N 1
ATOM 15926 C CA . LEU F 3 37 ? 108.261 78.758 97.387 1.00 51.85 37 LEU F CA 1
ATOM 15927 C C . LEU F 3 37 ? 108.799 80.085 97.894 1.00 45.48 37 LEU F C 1
ATOM 15928 O O . LEU F 3 37 ? 110.003 80.324 97.751 1.00 48.53 37 LEU F O 1
ATOM 15944 N N . GLU F 3 38 ? 107.979 80.954 98.480 1.00 38.69 38 GLU F N 1
ATOM 15945 C CA . GLU F 3 38 ? 108.478 82.183 99.080 1.00 35.40 38 GLU F CA 1
ATOM 15946 C C . GLU F 3 38 ? 107.397 82.777 99.969 1.00 31.17 38 GLU F C 1
ATOM 15947 O O . GLU F 3 38 ? 106.201 82.632 99.698 1.00 26.65 38 GLU F O 1
ATOM 15959 N N . LYS F 3 39 ? 107.839 83.444 101.032 1.00 31.12 39 LYS F N 1
ATOM 15960 C CA . LYS F 3 39 ? 106.969 84.197 101.920 1.00 27.96 39 LYS F CA 1
ATOM 15961 C C . LYS F 3 39 ? 107.364 85.667 101.874 1.00 23.76 39 LYS F C 1
ATOM 15962 O O . LYS F 3 39 ? 108.529 86.005 101.648 1.00 22.80 39 LYS F O 1
ATOM 15981 N N . ARG F 3 40 ? 106.383 86.540 102.088 1.00 25.48 40 ARG F N 1
ATOM 15982 C CA . ARG F 3 40 ? 106.587 87.980 101.991 1.00 26.79 40 ARG F CA 1
ATOM 15983 C C . ARG F 3 40 ? 105.783 88.666 103.083 1.00 27.19 40 ARG F C 1
ATOM 15984 O O . ARG F 3 40 ? 104.594 88.382 103.251 1.00 28.60 40 ARG F O 1
ATOM 16005 N N . PHE F 3 41 ? 106.434 89.566 103.819 1.00 25.31 41 PHE F N 1
ATOM 16006 C CA . PHE F 3 41 ? 105.818 90.261 104.944 1.00 25.08 41 PHE F CA 1
ATOM 16007 C C . PHE F 3 41 ? 106.099 91.751 104.813 1.00 25.09 41 PHE F C 1
ATOM 16008 O O . PHE F 3 41 ? 107.263 92.159 104.745 1.00 22.98 41 PHE F O 1
ATOM 16025 N N . GLU F 3 42 ? 105.039 92.559 104.783 1.00 29.19 42 GLU F N 1
ATOM 16026 C CA . GLU F 3 42 ? 105.156 93.989 104.531 1.00 32.65 42 GLU F CA 1
ATOM 16027 C C . GLU F 3 42 ? 104.376 94.786 105.566 1.00 29.77 42 GLU F C 1
ATOM 16028 O O . GLU F 3 42 ? 103.239 94.443 105.905 1.00 25.94 42 GLU F O 1
ATOM 16040 N N . LEU F 3 43 ? 104.994 95.860 106.051 1.00 30.13 43 LEU F N 1
ATOM 16041 C CA . LEU F 3 43 ? 104.359 96.825 106.938 1.00 28.32 43 LEU F CA 1
ATOM 16042 C C . LEU F 3 43 ? 104.451 98.212 106.318 1.00 30.48 43 LEU F C 1
ATOM 16043 O O . LEU F 3 43 ? 105.502 98.596 105.794 1.00 26.80 43 LEU F O 1
ATOM 16059 N N . ASN F 3 44 ? 103.348 98.958 106.372 1.00 34.77 44 ASN F N 1
ATOM 16060 C CA . ASN F 3 44 ? 103.334 100.369 106.012 1.00 33.63 44 ASN F CA 1
ATOM 16061 C C . ASN F 3 44 ? 102.910 101.189 107.222 1.00 32.85 44 ASN F C 1
ATOM 16062 O O . ASN F 3 44 ? 102.252 100.689 108.140 1.00 33.17 44 ASN F O 1
ATOM 16073 N N . PHE F 3 45 ? 103.292 102.464 107.214 1.00 32.93 45 PHE F N 1
ATOM 16074 C CA . PHE F 3 45 ? 103.172 103.319 108.384 1.00 32.53 45 PHE F CA 1
ATOM 16075 C C . PHE F 3 45 ? 102.225 104.479 108.111 1.00 28.02 45 PHE F C 1
ATOM 16076 O O . PHE F 3 45 ? 102.118 104.967 106.982 1.00 25.89 45 PHE F O 1
ATOM 16093 N N . ALA F 3 46 ? 101.536 104.918 109.166 1.00 26.70 46 ALA F N 1
ATOM 16094 C CA . ALA F 3 46 ? 100.660 106.077 109.046 1.00 29.37 46 ALA F CA 1
ATOM 16095 C C . ALA F 3 46 ? 101.441 107.329 108.668 1.00 32.48 46 ALA F C 1
ATOM 16096 O O . ALA F 3 46 ? 100.890 108.235 108.030 1.00 30.70 46 ALA F O 1
ATOM 16103 N N . GLN F 3 47 ? 102.718 107.400 109.049 1.00 35.24 47 GLN F N 1
ATOM 16104 C CA . GLN F 3 47 ? 103.566 108.537 108.733 1.00 40.47 47 GLN F CA 1
ATOM 16105 C C . GLN F 3 47 ? 104.939 108.038 108.301 1.00 38.10 47 GLN F C 1
ATOM 16106 O O . GLN F 3 47 ? 105.456 107.068 108.878 1.00 36.15 47 GLN F O 1
ATOM 16120 N N . PRO F 3 48 ? 105.556 108.671 107.303 1.00 34.99 48 PRO F N 1
ATOM 16121 C CA . PRO F 3 48 ? 106.909 108.263 106.909 1.00 33.68 48 PRO F CA 1
ATOM 16122 C C . PRO F 3 48 ? 107.849 108.280 108.104 1.00 35.08 48 PRO F C 1
ATOM 16123 O O . PRO F 3 48 ? 107.774 109.158 108.965 1.00 34.40 48 PRO F O 1
ATOM 16134 N N . VAL F 3 49 ? 108.736 107.294 108.158 1.00 39.34 49 VAL F N 1
ATOM 16135 C CA . VAL F 3 49 ? 109.629 107.099 109.293 1.00 41.35 49 VAL F CA 1
ATOM 16136 C C . VAL F 3 49 ? 111.037 107.497 108.878 1.00 44.91 49 VAL F C 1
ATOM 16137 O O . VAL F 3 49 ? 111.465 107.228 107.750 1.00 41.83 49 VAL F O 1
ATOM 16150 N N . ASP F 3 50 ? 111.749 108.154 109.791 1.00 52.75 50 ASP F N 1
ATOM 16151 C CA . ASP F 3 50 ? 113.133 108.521 109.538 1.00 59.29 50 ASP F CA 1
ATOM 16152 C C . ASP F 3 50 ? 113.952 107.275 109.225 1.00 62.14 50 ASP F C 1
ATOM 16153 O O . ASP F 3 50 ? 113.811 106.238 109.876 1.00 61.06 50 ASP F O 1
ATOM 16162 N N . ILE F 3 51 ? 114.817 107.382 108.214 1.00 67.56 51 ILE F N 1
ATOM 16163 C CA . ILE F 3 51 ? 115.521 106.206 107.710 1.00 70.44 51 ILE F CA 1
ATOM 16164 C C . ILE F 3 51 ? 116.403 105.580 108.782 1.00 70.96 51 ILE F C 1
ATOM 16165 O O . ILE F 3 51 ? 116.644 104.367 108.764 1.00 74.97 51 ILE F O 1
ATOM 16181 N N . GLY F 3 52 ? 116.893 106.376 109.729 1.00 64.02 52 GLY F N 1
ATOM 16182 C CA . GLY F 3 52 ? 117.881 105.887 110.672 1.00 60.06 52 GLY F CA 1
ATOM 16183 C C . GLY F 3 52 ? 117.388 105.664 112.087 1.00 57.50 52 GLY F C 1
ATOM 16184 O O . GLY F 3 52 ? 118.178 105.288 112.959 1.00 58.67 52 GLY F O 1
ATOM 16188 N N . THR F 3 53 ? 116.096 105.881 112.343 1.00 53.71 53 THR F N 1
ATOM 16189 C CA . THR F 3 53 ? 115.591 105.729 113.705 1.00 51.90 53 THR F CA 1
ATOM 16190 C C . THR F 3 53 ? 115.510 104.259 114.107 1.00 47.31 53 THR F C 1
ATOM 16191 O O . THR F 3 53 ? 115.747 103.918 115.272 1.00 42.19 53 THR F O 1
ATOM 16202 N N . VAL F 3 54 ? 115.180 103.379 113.166 1.00 49.61 54 VAL F N 1
ATOM 16203 C CA . VAL F 3 54 ? 115.148 101.939 113.404 1.00 49.59 54 VAL F CA 1
ATOM 16204 C C . VAL F 3 54 ? 116.490 101.376 112.952 1.00 49.53 54 VAL F C 1
ATOM 16205 O O . VAL F 3 54 ? 116.809 101.382 111.759 1.00 49.85 54 VAL F O 1
ATOM 16218 N N . THR F 3 55 ? 117.276 100.877 113.902 1.00 49.43 55 THR F N 1
ATOM 16219 C CA . THR F 3 55 ? 118.646 100.482 113.621 1.00 49.42 55 THR F CA 1
ATOM 16220 C C . THR F 3 55 ? 118.698 99.097 112.978 1.00 48.29 55 THR F C 1
ATOM 16221 O O . THR F 3 55 ? 117.730 98.331 112.990 1.00 46.05 55 THR F O 1
ATOM 16232 N N . VAL F 3 56 ? 119.863 98.785 112.405 1.00 49.28 56 VAL F N 1
ATOM 16233 C CA . VAL F 3 56 ? 120.099 97.451 111.864 1.00 48.08 56 VAL F CA 1
ATOM 16234 C C . VAL F 3 56 ? 120.103 96.419 112.983 1.00 48.15 56 VAL F C 1
ATOM 16235 O O . VAL F 3 56 ? 119.641 95.286 112.804 1.00 49.14 56 VAL F O 1
ATOM 16248 N N . LYS F 3 57 ? 120.631 96.789 114.152 1.00 49.74 57 LYS F N 1
ATOM 16249 C CA . LYS F 3 57 ? 120.632 95.879 115.291 1.00 55.32 57 LYS F CA 1
ATOM 16250 C C . LYS F 3 57 ? 119.214 95.449 115.645 1.00 52.58 57 LYS F C 1
ATOM 16251 O O . LYS F 3 57 ? 118.940 94.260 115.844 1.00 50.90 57 LYS F O 1
ATOM 16270 N N . GLN F 3 58 ? 118.295 96.411 115.726 1.00 50.94 58 GLN F N 1
ATOM 16271 C CA . GLN F 3 58 ? 116.928 96.098 116.128 1.00 47.25 58 GLN F CA 1
ATOM 16272 C C . GLN F 3 58 ? 116.220 95.252 115.077 1.00 41.57 58 GLN F C 1
ATOM 16273 O O . GLN F 3 58 ? 115.425 94.368 115.417 1.00 38.41 58 GLN F O 1
ATOM 16287 N N . LEU F 3 59 ? 116.492 95.506 113.796 1.00 39.79 59 LEU F N 1
ATOM 16288 C CA . LEU F 3 59 ? 115.888 94.698 112.743 1.00 39.68 59 LEU F CA 1
ATOM 16289 C C . LEU F 3 59 ? 116.448 93.281 112.748 1.00 41.12 59 LEU F C 1
ATOM 16290 O O . LEU F 3 59 ? 115.713 92.317 112.505 1.00 39.81 59 LEU F O 1
ATOM 16306 N N . ALA F 3 60 ? 117.743 93.135 113.031 1.00 45.12 60 ALA F N 1
ATOM 16307 C CA . ALA F 3 60 ? 118.350 91.809 113.062 1.00 50.41 60 ALA F CA 1
ATOM 16308 C C . ALA F 3 60 ? 117.819 90.985 114.228 1.00 55.75 60 ALA F C 1
ATOM 16309 O O . ALA F 3 60 ? 117.661 89.764 114.111 1.00 57.70 60 ALA F O 1
ATOM 16316 N N . SER F 3 61 ? 117.542 91.630 115.364 1.00 58.55 61 SER F N 1
ATOM 16317 C CA . SER F 3 61 ? 117.022 90.897 116.514 1.00 61.71 61 SER F CA 1
ATOM 16318 C C . SER F 3 61 ? 115.611 90.388 116.248 1.00 58.40 61 SER F C 1
ATOM 16319 O O . SER F 3 61 ? 115.248 89.293 116.693 1.00 62.76 61 SER F O 1
ATOM 16327 N N . VAL F 3 62 ? 114.801 91.168 115.528 1.00 49.77 62 VAL F N 1
ATOM 16328 C CA . VAL F 3 62 ? 113.468 90.706 115.150 1.00 45.87 62 VAL F CA 1
ATOM 16329 C C . VAL F 3 62 ? 113.569 89.439 114.313 1.00 43.01 62 VAL F C 1
ATOM 16330 O O . VAL F 3 62 ? 112.824 88.474 114.526 1.00 42.10 62 VAL F O 1
ATOM 16343 N N . MET F 3 63 ? 114.489 89.419 113.347 1.00 43.55 63 MET F N 1
ATOM 16344 C CA . MET F 3 63 ? 114.618 88.266 112.466 1.00 45.15 63 MET F CA 1
ATOM 16345 C C . MET F 3 63 ? 115.264 87.077 113.162 1.00 48.18 63 MET F C 1
ATOM 16346 O O . MET F 3 63 ? 115.156 85.952 112.661 1.00 45.66 63 MET F O 1
ATOM 16360 N N . GLU F 3 64 ? 115.936 87.294 114.295 1.00 53.08 64 GLU F N 1
ATOM 16361 C CA . GLU F 3 64 ? 116.404 86.169 115.096 1.00 58.02 64 GLU F CA 1
ATOM 16362 C C . GLU F 3 64 ? 115.237 85.373 115.661 1.00 56.95 64 GLU F C 1
ATOM 16363 O O . GLU F 3 64 ? 115.373 84.171 115.915 1.00 60.78 64 GLU F O 1
ATOM 16375 N N . ARG F 3 65 ? 114.087 86.021 115.865 1.00 52.20 65 ARG F N 1
ATOM 16376 C CA . ARG F 3 65 ? 112.888 85.308 116.283 1.00 51.64 65 ARG F CA 1
ATOM 16377 C C . ARG F 3 65 ? 112.358 84.397 115.184 1.00 47.64 65 ARG F C 1
ATOM 16378 O O . ARG F 3 65 ? 111.532 83.522 115.466 1.00 50.11 65 ARG F O 1
ATOM 16399 N N . ALA F 3 66 ? 112.810 84.585 113.943 1.00 42.09 66 ALA F N 1
ATOM 16400 C CA . ALA F 3 66 ? 112.447 83.717 112.829 1.00 41.10 66 ALA F CA 1
ATOM 16401 C C . ALA F 3 66 ? 113.608 82.831 112.391 1.00 43.08 66 ALA F C 1
ATOM 16402 O O . ALA F 3 66 ? 113.582 82.280 111.285 1.00 41.73 66 ALA F O 1
ATOM 16409 N N . GLY F 3 67 ? 114.631 82.689 113.231 1.00 47.19 67 GLY F N 1
ATOM 16410 C CA . GLY F 3 67 ? 115.728 81.785 112.936 1.00 49.83 67 GLY F CA 1
ATOM 16411 C C . GLY F 3 67 ? 116.692 82.279 111.883 1.00 48.39 67 GLY F C 1
ATOM 16412 O O . GLY F 3 67 ? 117.347 81.466 111.224 1.00 48.40 67 GLY F O 1
ATOM 16416 N N . GLU F 3 68 ? 116.805 83.594 111.707 1.00 46.29 68 GLU F N 1
ATOM 16417 C CA . GLU F 3 68 ? 117.676 84.179 110.699 1.00 46.54 68 GLU F CA 1
ATOM 16418 C C . GLU F 3 68 ? 118.760 85.009 111.369 1.00 47.79 68 GLU F C 1
ATOM 16419 O O . GLU F 3 68 ? 118.506 85.692 112.366 1.00 49.09 68 GLU F O 1
ATOM 16431 N N . SER F 3 69 ? 119.968 84.939 110.816 1.00 48.64 69 SER F N 1
ATOM 16432 C CA . SER F 3 69 ? 121.109 85.701 111.301 1.00 49.10 69 SER F CA 1
ATOM 16433 C C . SER F 3 69 ? 121.577 86.657 110.214 1.00 44.52 69 SER F C 1
ATOM 16434 O O . SER F 3 69 ? 121.662 86.284 109.040 1.00 38.32 69 SER F O 1
ATOM 16442 N N . LEU F 3 70 ? 121.879 87.890 110.612 1.00 48.89 70 LEU F N 1
ATOM 16443 C CA . LEU F 3 70 ? 122.325 88.897 109.659 1.00 49.93 70 LEU F CA 1
ATOM 16444 C C . LEU F 3 70 ? 123.697 88.528 109.107 1.00 51.69 70 LEU F C 1
ATOM 16445 O O . LEU F 3 70 ? 124.599 88.148 109.860 1.00 55.68 70 LEU F O 1
ATOM 16461 N N . ARG F 3 71 ? 123.852 88.646 107.789 1.00 48.42 71 ARG F N 1
ATOM 16462 C CA . ARG F 3 71 ? 125.103 88.331 107.112 1.00 48.82 71 ARG F CA 1
ATOM 16463 C C . ARG F 3 71 ? 125.706 89.508 106.363 1.00 50.66 71 ARG F C 1
ATOM 16464 O O . ARG F 3 71 ? 126.927 89.557 106.206 1.00 51.62 71 ARG F O 1
ATOM 16485 N N . GLN F 3 72 ? 124.889 90.450 105.897 1.00 51.88 72 GLN F N 1
ATOM 16486 C CA . GLN F 3 72 ? 125.369 91.581 105.117 1.00 53.55 72 GLN F CA 1
ATOM 16487 C C . GLN F 3 72 ? 124.287 92.649 105.112 1.00 51.33 72 GLN F C 1
ATOM 16488 O O . GLN F 3 72 ? 123.093 92.339 105.137 1.00 50.61 72 GLN F O 1
ATOM 16502 N N . ASN F 3 73 ? 124.716 93.909 105.075 1.00 50.99 73 ASN F N 1
ATOM 16503 C CA . ASN F 3 73 ? 123.775 95.017 105.036 1.00 48.48 73 ASN F CA 1
ATOM 16504 C C . ASN F 3 73 ? 124.435 96.223 104.386 1.00 43.27 73 ASN F C 1
ATOM 16505 O O . ASN F 3 73 ? 125.587 96.549 104.687 1.00 42.81 73 ASN F O 1
ATOM 16516 N N . SER F 3 74 ? 123.696 96.881 103.497 1.00 39.68 74 SER F N 1
ATOM 16517 C CA . SER F 3 74 ? 124.148 98.102 102.852 1.00 40.66 74 SER F CA 1
ATOM 16518 C C . SER F 3 74 ? 123.201 99.243 103.200 1.00 40.66 74 SER F C 1
ATOM 16519 O O . SER F 3 74 ? 122.061 99.027 103.623 1.00 38.49 74 SER F O 1
ATOM 16527 N N . ALA F 3 75 ? 123.693 100.468 103.028 1.00 46.09 75 ALA F N 1
ATOM 16528 C CA . ALA F 3 75 ? 122.936 101.676 103.344 1.00 51.23 75 ALA F CA 1
ATOM 16529 C C . ALA F 3 75 ? 123.030 102.626 102.159 1.00 54.72 75 ALA F C 1
ATOM 16530 O O . ALA F 3 75 ? 124.109 103.149 101.862 1.00 58.61 75 ALA F O 1
ATOM 16537 N N . GLU F 3 76 ? 121.908 102.846 101.487 1.00 53.76 76 GLU F N 1
ATOM 16538 C CA . GLU F 3 76 ? 121.830 103.741 100.341 1.00 56.96 76 GLU F CA 1
ATOM 16539 C C . GLU F 3 76 ? 120.828 104.853 100.630 1.00 55.92 76 GLU F C 1
ATOM 16540 O O . GLU F 3 76 ? 120.249 104.935 101.716 1.00 54.41 76 GLU F O 1
ATOM 16552 N N . LEU F 3 77 ? 120.627 105.717 99.636 1.00 56.89 77 LEU F N 1
ATOM 16553 C CA . LEU F 3 77 ? 119.699 106.833 99.771 1.00 55.74 77 LEU F CA 1
ATOM 16554 C C . LEU F 3 77 ? 118.274 106.330 99.946 1.00 53.58 77 LEU F C 1
ATOM 16555 O O . LEU F 3 77 ? 117.661 105.834 98.994 1.00 53.74 77 LEU F O 1
ATOM 16571 N N . GLY F 3 78 ? 117.743 106.454 101.161 1.00 51.69 78 GLY F N 1
ATOM 16572 C CA . GLY F 3 78 ? 116.374 106.070 101.438 1.00 47.30 78 GLY F CA 1
ATOM 16573 C C . GLY F 3 78 ? 116.123 104.581 101.501 1.00 40.95 78 GLY F C 1
ATOM 16574 O O . GLY F 3 78 ? 114.959 104.170 101.538 1.00 38.77 78 GLY F O 1
ATOM 16578 N N . ILE F 3 79 ? 117.169 103.756 101.517 1.00 36.60 79 ILE F N 1
ATOM 16579 C CA . ILE F 3 79 ? 117.014 102.305 101.497 1.00 33.99 79 ILE F CA 1
ATOM 16580 C C . ILE F 3 79 ? 118.030 101.687 102.446 1.00 30.09 79 ILE F C 1
ATOM 16581 O O . ILE F 3 79 ? 119.219 102.019 102.395 1.00 29.74 79 ILE F O 1
ATOM 16597 N N . HIS F 3 80 ? 117.568 100.776 103.297 1.00 30.21 80 HIS F N 1
ATOM 16598 C CA . HIS F 3 80 ? 118.443 99.912 104.079 1.00 34.44 80 HIS F CA 1
ATOM 16599 C C . HIS F 3 80 ? 118.162 98.472 103.682 1.00 37.48 80 HIS F C 1
ATOM 16600 O O . HIS F 3 80 ? 117.012 98.023 103.742 1.00 39.26 80 HIS F O 1
ATOM 16614 N N . THR F 3 81 ? 119.206 97.758 103.266 1.00 38.40 81 THR F N 1
ATOM 16615 C CA . THR F 3 81 ? 119.101 96.367 102.845 1.00 38.12 81 THR F CA 1
ATOM 16616 C C . THR F 3 81 ? 119.794 95.479 103.866 1.00 38.88 81 THR F C 1
ATOM 16617 O O . THR F 3 81 ? 120.956 95.716 104.212 1.00 41.38 81 THR F O 1
ATOM 16628 N N . LEU F 3 82 ? 119.080 94.466 104.349 1.00 36.31 82 LEU F N 1
ATOM 16629 C CA . LEU F 3 82 ? 119.642 93.456 105.237 1.00 32.99 82 LEU F CA 1
ATOM 16630 C C . LEU F 3 82 ? 119.524 92.108 104.546 1.00 31.00 82 LEU F C 1
ATOM 16631 O O . LEU F 3 82 ? 118.417 91.684 104.194 1.00 29.09 82 LEU F O 1
ATOM 16647 N N . LYS F 3 83 ? 120.660 91.447 104.339 1.00 34.46 83 LYS F N 1
ATOM 16648 C CA . LYS F 3 83 ? 120.712 90.137 103.701 1.00 39.02 83 LYS F CA 1
ATOM 16649 C C . LYS F 3 83 ? 120.981 89.082 104.764 1.00 40.63 83 LYS F C 1
ATOM 16650 O O . LYS F 3 83 ? 122.009 89.134 105.448 1.00 39.46 83 LYS F O 1
ATOM 16669 N N . PHE F 3 84 ? 120.061 88.133 104.897 1.00 43.38 84 PHE F N 1
ATOM 16670 C CA . PHE F 3 84 ? 120.186 87.021 105.823 1.00 45.82 84 PHE F CA 1
ATOM 16671 C C . PHE F 3 84 ? 120.503 85.747 105.043 1.00 52.56 84 PHE F C 1
ATOM 16672 O O . PHE F 3 84 ? 120.756 85.778 103.832 1.00 55.87 84 PHE F O 1
ATOM 16689 N N . ASP F 3 85 ? 120.485 84.611 105.744 1.00 54.02 85 ASP F N 1
ATOM 16690 C CA . ASP F 3 85 ? 120.760 83.334 105.092 1.00 54.37 85 ASP F CA 1
ATOM 16691 C C . ASP F 3 85 ? 119.696 83.008 104.051 1.00 48.43 85 ASP F C 1
ATOM 16692 O O . ASP F 3 85 ? 120.014 82.597 102.929 1.00 48.50 85 ASP F O 1
ATOM 16701 N N . ARG F 3 86 ? 118.422 83.185 104.408 1.00 42.64 86 ARG F N 1
ATOM 16702 C CA . ARG F 3 86 ? 117.312 82.779 103.555 1.00 38.42 86 ARG F CA 1
ATOM 16703 C C . ARG F 3 86 ? 116.293 83.891 103.343 1.00 36.46 86 ARG F C 1
ATOM 16704 O O . ARG F 3 86 ? 115.204 83.620 102.822 1.00 30.59 86 ARG F O 1
ATOM 16725 N N . SER F 3 87 ? 116.606 85.127 103.725 1.00 41.94 87 SER F N 1
ATOM 16726 C CA . SER F 3 87 ? 115.638 86.209 103.633 1.00 41.34 87 SER F CA 1
ATOM 16727 C C . SER F 3 87 ? 116.348 87.510 103.287 1.00 36.22 87 SER F C 1
ATOM 16728 O O . SER F 3 87 ? 117.523 87.704 103.611 1.00 33.15 87 SER F O 1
ATOM 16736 N N . LEU F 3 88 ? 115.609 88.398 102.627 1.00 35.22 88 LEU F N 1
ATOM 16737 C CA . LEU F 3 88 ? 116.098 89.711 102.233 1.00 34.53 88 LEU F CA 1
ATOM 16738 C C . LEU F 3 88 ? 115.142 90.760 102.775 1.00 32.76 88 LEU F C 1
ATOM 16739 O O . LEU F 3 88 ? 113.938 90.699 102.509 1.00 30.80 88 LEU F O 1
ATOM 16755 N N . LEU F 3 89 ? 115.671 91.716 103.535 1.00 33.85 89 LEU F N 1
ATOM 16756 C CA . LEU F 3 89 ? 114.862 92.750 104.171 1.00 30.85 89 LEU F CA 1
ATOM 16757 C C . LEU F 3 89 ? 115.197 94.108 103.569 1.00 31.97 89 LEU F C 1
ATOM 16758 O O . LEU F 3 89 ? 116.372 94.483 103.481 1.00 32.37 89 LEU F O 1
ATOM 16774 N N . VAL F 3 90 ? 114.161 94.838 103.165 1.00 33.07 90 VAL F N 1
ATOM 16775 C CA . VAL F 3 90 ? 114.285 96.198 102.657 1.00 32.96 90 VAL F CA 1
ATOM 16776 C C . VAL F 3 90 ? 113.481 97.113 103.568 1.00 33.21 90 VAL F C 1
ATOM 16777 O O . VAL F 3 90 ? 112.379 96.759 104.000 1.00 33.23 90 VAL F O 1
ATOM 16790 N N . PHE F 3 91 ? 114.033 98.291 103.858 1.00 34.24 91 PHE F N 1
ATOM 16791 C CA . PHE F 3 91 ? 113.398 99.246 104.764 1.00 35.57 91 PHE F CA 1
ATOM 16792 C C . PHE F 3 91 ? 113.582 100.648 104.200 1.00 33.87 91 PHE F C 1
ATOM 16793 O O . PHE F 3 91 ? 114.712 101.137 104.101 1.00 34.91 91 PHE F O 1
ATOM 16810 N N . THR F 3 92 ? 112.477 101.285 103.826 1.00 30.83 92 THR F N 1
ATOM 16811 C CA . THR F 3 92 ? 112.457 102.676 103.394 1.00 28.65 92 THR F CA 1
ATOM 16812 C C . THR F 3 92 ? 111.613 103.490 104.369 1.00 30.36 92 THR F C 1
ATOM 16813 O O . THR F 3 92 ? 111.027 102.960 105.316 1.00 27.70 92 THR F O 1
ATOM 16824 N N . ALA F 3 93 ? 111.550 104.800 104.120 1.00 33.21 93 ALA F N 1
ATOM 16825 C CA . ALA F 3 93 ? 110.711 105.670 104.933 1.00 34.47 93 ALA F CA 1
ATOM 16826 C C . ALA F 3 93 ? 109.247 105.256 104.887 1.00 32.45 93 ALA F C 1
ATOM 16827 O O . ALA F 3 93 ? 108.489 105.593 105.804 1.00 29.61 93 ALA F O 1
ATOM 16834 N N . LYS F 3 94 ? 108.837 104.526 103.852 1.00 33.92 94 LYS F N 1
ATOM 16835 C CA . LYS F 3 94 ? 107.436 104.190 103.639 1.00 35.34 94 LYS F CA 1
ATOM 16836 C C . LYS F 3 94 ? 107.066 102.782 104.082 1.00 34.57 94 LYS F C 1
ATOM 16837 O O . LYS F 3 94 ? 105.905 102.547 104.430 1.00 32.65 94 LYS F O 1
ATOM 16856 N N . GLN F 3 95 ? 108.001 101.836 104.080 1.00 37.29 95 GLN F N 1
ATOM 16857 C CA . GLN F 3 95 ? 107.622 100.449 104.304 1.00 40.96 95 GLN F CA 1
ATOM 16858 C C . GLN F 3 95 ? 108.821 99.635 104.765 1.00 40.69 95 GLN F C 1
ATOM 16859 O O . GLN F 3 95 ? 109.977 100.005 104.545 1.00 38.68 95 GLN F O 1
ATOM 16873 N N . ILE F 3 96 ? 108.513 98.516 105.418 1.00 40.55 96 ILE F N 1
ATOM 16874 C CA . ILE F 3 96 ? 109.452 97.426 105.647 1.00 38.95 96 ILE F CA 1
ATOM 16875 C C . ILE F 3 96 ? 108.938 96.222 104.875 1.00 34.01 96 ILE F C 1
ATOM 16876 O O . ILE F 3 96 ? 107.764 95.854 105.004 1.00 30.51 96 ILE F O 1
ATOM 16892 N N . VAL F 3 97 ? 109.806 95.613 104.073 1.00 31.44 97 VAL F N 1
ATOM 16893 C CA . VAL F 3 97 ? 109.457 94.423 103.309 1.00 28.55 97 VAL F CA 1
ATOM 16894 C C . VAL F 3 97 ? 110.564 93.397 103.489 1.00 28.34 97 VAL F C 1
ATOM 16895 O O . VAL F 3 97 ? 111.748 93.718 103.334 1.00 24.61 97 VAL F O 1
ATOM 16908 N N . VAL F 3 98 ? 110.177 92.168 103.820 1.00 31.63 98 VAL F N 1
ATOM 16909 C CA . VAL F 3 98 ? 111.107 91.053 103.946 1.00 33.59 98 VAL F CA 1
ATOM 16910 C C . VAL F 3 98 ? 110.562 89.890 103.130 1.00 33.08 98 VAL F C 1
ATOM 16911 O O . VAL F 3 98 ? 109.399 89.503 103.293 1.00 33.20 98 VAL F O 1
ATOM 16924 N N . ARG F 3 99 ? 111.394 89.350 102.244 1.00 33.25 99 ARG F N 1
ATOM 16925 C CA . ARG F 3 99 ? 111.071 88.161 101.467 1.00 35.60 99 ARG F CA 1
ATOM 16926 C C . ARG F 3 99 ? 112.015 87.042 101.878 1.00 38.14 99 ARG F C 1
ATOM 16927 O O . ARG F 3 99 ? 113.228 87.254 101.968 1.00 37.89 99 ARG F O 1
ATOM 16948 N N . SER F 3 100 ? 111.462 85.855 102.123 1.00 39.28 100 SER F N 1
ATOM 16949 C CA . SER F 3 100 ? 112.244 84.747 102.647 1.00 39.67 100 SER F CA 1
ATOM 16950 C C . SER F 3 100 ? 111.811 83.447 101.989 1.00 34.98 100 SER F C 1
ATOM 16951 O O . SER F 3 100 ? 110.703 83.329 101.461 1.00 33.06 100 SER F O 1
ATOM 16959 N N . SER F 3 101 ? 112.712 82.467 102.030 1.00 34.53 101 SER F N 1
ATOM 16960 C CA . SER F 3 101 ? 112.384 81.116 101.608 1.00 36.34 101 SER F CA 1
ATOM 16961 C C . SER F 3 101 ? 111.374 80.495 102.572 1.00 37.47 101 SER F C 1
ATOM 16962 O O . SER F 3 101 ? 111.073 81.036 103.641 1.00 36.12 101 SER F O 1
ATOM 16970 N N . VAL F 3 102 ? 110.856 79.327 102.185 1.00 39.65 102 VAL F N 1
ATOM 16971 C CA . VAL F 3 102 ? 109.757 78.719 102.930 1.00 41.75 102 VAL F CA 1
ATOM 16972 C C . VAL F 3 102 ? 110.209 78.068 104.229 1.00 40.32 102 VAL F C 1
ATOM 16973 O O . VAL F 3 102 ? 109.388 77.899 105.140 1.00 37.25 102 VAL F O 1
ATOM 16986 N N . SER F 3 103 ? 111.480 77.684 104.343 1.00 43.43 103 SER F N 1
ATOM 16987 C CA . SER F 3 103 ? 111.966 77.105 105.589 1.00 45.65 103 SER F CA 1
ATOM 16988 C C . SER F 3 103 ? 112.078 78.134 106.707 1.00 45.07 103 SER F C 1
ATOM 16989 O O . SER F 3 103 ? 112.330 77.751 107.854 1.00 45.33 103 SER F O 1
ATOM 16997 N N . VAL F 3 104 ? 111.895 79.417 106.408 1.00 43.88 104 VAL F N 1
ATOM 16998 C CA . VAL F 3 104 ? 111.911 80.466 107.422 1.00 42.49 104 VAL F CA 1
ATOM 16999 C C . VAL F 3 104 ? 110.503 80.608 107.983 1.00 40.88 104 VAL F C 1
ATOM 17000 O O . VAL F 3 104 ? 109.552 80.866 107.237 1.00 40.70 104 VAL F O 1
ATOM 17013 N N . MET F 3 105 ? 110.367 80.441 109.300 1.00 39.91 105 MET F N 1
ATOM 17014 C CA . MET F 3 105 ? 109.094 80.672 109.982 1.00 42.08 105 MET F CA 1
ATOM 17015 C C . MET F 3 105 ? 108.886 82.182 110.119 1.00 42.39 105 MET F C 1
ATOM 17016 O O . MET F 3 105 ? 108.999 82.777 111.194 1.00 40.87 105 MET F O 1
ATOM 17030 N N . LEU F 3 106 ? 108.575 82.806 108.981 1.00 43.23 106 LEU F N 1
ATOM 17031 C CA . LEU F 3 106 ? 108.493 84.259 108.918 1.00 42.42 106 LEU F CA 1
ATOM 17032 C C . LEU F 3 106 ? 107.352 84.819 109.758 1.00 44.70 106 LEU F C 1
ATOM 17033 O O . LEU F 3 106 ? 107.391 85.999 110.122 1.00 44.95 106 LEU F O 1
ATOM 17049 N N . HIS F 3 107 ? 106.341 84.006 110.077 1.00 45.76 107 HIS F N 1
ATOM 17050 C CA . HIS F 3 107 ? 105.248 84.483 110.915 1.00 45.07 107 HIS F CA 1
ATOM 17051 C C . HIS F 3 107 ? 105.697 84.767 112.341 1.00 40.95 107 HIS F C 1
ATOM 17052 O O . HIS F 3 107 ? 105.059 85.571 113.031 1.00 38.40 107 HIS F O 1
ATOM 17066 N N . GLU F 3 108 ? 106.780 84.134 112.797 1.00 38.88 108 GLU F N 1
ATOM 17067 C CA . GLU F 3 108 ? 107.276 84.365 114.148 1.00 41.57 108 GLU F CA 1
ATOM 17068 C C . GLU F 3 108 ? 107.957 85.718 114.302 1.00 39.06 108 GLU F C 1
ATOM 17069 O O . GLU F 3 108 ? 108.300 86.089 115.430 1.00 38.17 108 GLU F O 1
ATOM 17081 N N . ALA F 3 109 ? 108.163 86.456 113.210 1.00 40.67 109 ALA F N 1
ATOM 17082 C CA . ALA F 3 109 ? 108.719 87.801 113.274 1.00 40.39 109 ALA F CA 1
ATOM 17083 C C . ALA F 3 109 ? 107.655 88.888 113.219 1.00 36.62 109 ALA F C 1
ATOM 17084 O O . ALA F 3 109 ? 107.991 90.066 113.376 1.00 35.43 109 ALA F O 1
ATOM 17091 N N . VAL F 3 110 ? 106.391 88.526 113.009 1.00 35.80 110 VAL F N 1
ATOM 17092 C CA . VAL F 3 110 ? 105.305 89.495 112.914 1.00 35.01 110 VAL F CA 1
ATOM 17093 C C . VAL F 3 110 ? 105.202 90.282 114.215 1.00 36.93 110 VAL F C 1
ATOM 17094 O O . VAL F 3 110 ? 105.445 91.493 114.240 1.00 34.10 110 VAL F O 1
ATOM 17107 N N . HIS F 3 111 ? 104.833 89.602 115.302 1.00 40.48 111 HIS F N 1
ATOM 17108 C CA . HIS F 3 111 ? 104.664 90.291 116.580 1.00 42.16 111 HIS F CA 1
ATOM 17109 C C . HIS F 3 111 ? 105.921 91.030 117.013 1.00 40.38 111 HIS F C 1
ATOM 17110 O O . HIS F 3 111 ? 105.822 92.220 117.357 1.00 40.52 111 HIS F O 1
ATOM 17124 N N . PRO F 3 112 ? 107.109 90.416 117.033 1.00 39.28 112 PRO F N 1
ATOM 17125 C CA . PRO F 3 112 ? 108.306 91.190 117.406 1.00 39.39 112 PRO F CA 1
ATOM 17126 C C . PRO F 3 112 ? 108.522 92.413 116.533 1.00 39.96 112 PRO F C 1
ATOM 17127 O O . PRO F 3 112 ? 108.929 93.465 117.041 1.00 43.73 112 PRO F O 1
ATOM 17138 N N . MET F 3 113 ? 108.264 92.307 115.228 1.00 39.47 113 MET F N 1
ATOM 17139 C CA . MET F 3 113 ? 108.404 93.471 114.359 1.00 41.45 113 MET F CA 1
ATOM 17140 C C . MET F 3 113 ? 107.422 94.565 114.757 1.00 40.23 113 MET F C 1
ATOM 17141 O O . MET F 3 113 ? 107.790 95.743 114.834 1.00 39.51 113 MET F O 1
ATOM 17155 N N . LEU F 3 114 ? 106.168 94.194 115.026 1.00 38.16 114 LEU F N 1
ATOM 17156 C CA . LEU F 3 114 ? 105.179 95.181 115.446 1.00 38.68 114 LEU F CA 1
ATOM 17157 C C . LEU F 3 114 ? 105.569 95.823 116.769 1.00 36.83 114 LEU F C 1
ATOM 17158 O O . LEU F 3 114 ? 105.365 97.027 116.967 1.00 36.63 114 LEU F O 1
ATOM 17174 N N . GLU F 3 115 ? 106.124 95.036 117.692 1.00 37.14 115 GLU F N 1
ATOM 17175 C CA . GLU F 3 115 ? 106.576 95.598 118.960 1.00 41.87 115 GLU F CA 1
ATOM 17176 C C . GLU F 3 115 ? 107.721 96.578 118.744 1.00 34.74 115 GLU F C 1
ATOM 17177 O O . GLU F 3 115 ? 107.786 97.623 119.402 1.00 31.48 115 GLU F O 1
ATOM 17189 N N . LEU F 3 116 ? 108.637 96.258 117.828 1.00 32.80 116 LEU F N 1
ATOM 17190 C CA . LEU F 3 116 ? 109.723 97.179 117.512 1.00 34.67 116 LEU F CA 1
ATOM 17191 C C . LEU F 3 116 ? 109.174 98.513 117.021 1.00 36.49 116 LEU F C 1
ATOM 17192 O O . LEU F 3 116 ? 109.610 99.580 117.469 1.00 33.99 116 LEU F O 1
ATOM 17208 N N . MET F 3 117 ? 108.210 98.471 116.097 1.00 43.12 117 MET F N 1
ATOM 17209 C CA . MET F 3 117 ? 107.553 99.697 115.655 1.00 47.90 117 MET F CA 1
ATOM 17210 C C . MET F 3 117 ? 106.915 100.425 116.830 1.00 49.16 117 MET F C 1
ATOM 17211 O O . MET F 3 117 ? 107.017 101.653 116.941 1.00 48.89 117 MET F O 1
ATOM 17225 N N . ARG F 3 118 ? 106.259 99.681 117.723 1.00 49.03 118 ARG F N 1
ATOM 17226 C CA . ARG F 3 118 ? 105.580 100.302 118.855 1.00 50.34 118 ARG F CA 1
ATOM 17227 C C . ARG F 3 118 ? 106.564 101.044 119.751 1.00 46.92 118 ARG F C 1
ATOM 17228 O O . ARG F 3 118 ? 106.290 102.167 120.191 1.00 47.11 118 ARG F O 1
ATOM 17249 N N . SER F 3 119 ? 107.716 100.432 120.033 1.00 43.27 119 SER F N 1
ATOM 17250 C CA . SER F 3 119 ? 108.712 101.076 120.881 1.00 43.81 119 SER F CA 1
ATOM 17251 C C . SER F 3 119 ? 109.240 102.365 120.265 1.00 47.10 119 SER F C 1
ATOM 17252 O O . SER F 3 119 ? 109.779 103.208 120.991 1.00 45.02 119 SER F O 1
ATOM 17260 N N . HIS F 3 120 ? 109.096 102.538 118.951 1.00 51.90 120 HIS F N 1
ATOM 17261 C CA . HIS F 3 120 ? 109.550 103.734 118.256 1.00 50.52 120 HIS F CA 1
ATOM 17262 C C . HIS F 3 120 ? 108.416 104.701 117.943 1.00 44.72 120 HIS F C 1
ATOM 17263 O O . HIS F 3 120 ? 108.628 105.666 117.201 1.00 42.22 120 HIS F O 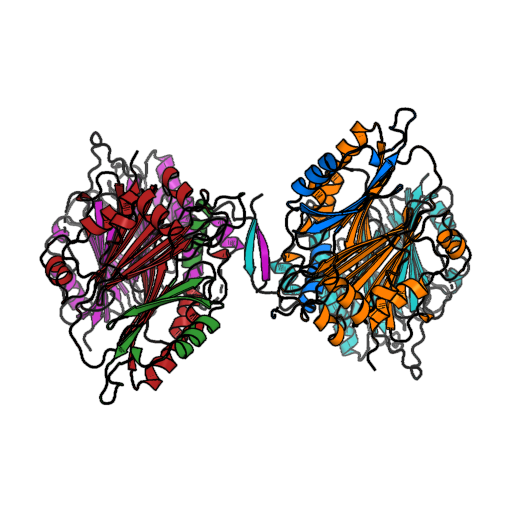1
ATOM 17277 N N . ASN F 3 121 ? 107.221 104.470 118.484 1.00 40.74 121 ASN F N 1
ATOM 17278 C CA . ASN F 3 121 ? 106.066 105.333 118.245 1.00 42.16 121 ASN F CA 1
ATOM 17279 C C . ASN F 3 121 ? 105.641 105.329 116.781 1.00 44.32 121 ASN F C 1
ATOM 17280 O O . ASN F 3 121 ? 104.993 106.272 116.317 1.00 44.69 121 ASN F O 1
ATOM 17291 N N . ILE F 3 122 ? 105.998 104.283 116.041 1.00 46.26 122 ILE F N 1
ATOM 17292 C CA . ILE F 3 122 ? 105.600 104.138 114.646 1.00 43.11 122 ILE F CA 1
ATOM 17293 C C . ILE F 3 122 ? 104.259 103.420 114.597 1.00 42.48 122 ILE F C 1
ATOM 17294 O O . ILE F 3 122 ? 104.099 102.341 115.180 1.00 46.16 122 ILE F O 1
ATOM 17310 N N . ILE F 3 123 ? 103.297 104.014 113.902 1.00 38.45 123 ILE F N 1
ATOM 17311 C CA . ILE F 3 123 ? 101.973 103.425 113.747 1.00 38.12 123 ILE F CA 1
ATOM 17312 C C . ILE F 3 123 ? 101.941 102.651 112.439 1.00 35.82 123 ILE F C 1
ATOM 17313 O O . ILE F 3 123 ? 102.187 103.213 111.366 1.00 38.37 123 ILE F O 1
ATOM 17329 N N . VAL F 3 124 ? 101.636 101.362 112.527 1.00 33.23 124 VAL F N 1
ATOM 17330 C CA . VAL F 3 124 ? 101.418 100.529 111.352 1.00 28.61 124 VAL F CA 1
ATOM 17331 C C . VAL F 3 124 ? 99.940 100.612 110.993 1.00 27.65 124 VAL F C 1
ATOM 17332 O O . VAL F 3 124 ? 99.077 100.244 111.797 1.00 28.74 124 VAL F O 1
ATOM 17345 N N . ASP F 3 125 ? 99.645 101.101 109.792 1.00 28.50 125 ASP F N 1
ATOM 17346 C CA . ASP F 3 125 ? 98.272 101.243 109.327 1.00 29.15 125 ASP F CA 1
ATOM 17347 C C . ASP F 3 125 ? 97.942 100.319 108.162 1.00 29.86 125 ASP F C 1
ATOM 17348 O O . ASP F 3 125 ? 96.787 100.286 107.722 1.00 30.36 125 ASP F O 1
ATOM 17357 N N . TRP F 3 126 ? 98.914 99.566 107.656 1.00 29.04 126 TRP F N 1
ATOM 17358 C CA . TRP F 3 126 ? 98.664 98.600 106.596 1.00 27.67 126 TRP F CA 1
ATOM 17359 C C . TRP F 3 126 ? 99.744 97.534 106.669 1.00 26.33 126 TRP F C 1
ATOM 17360 O O . TRP F 3 126 ? 100.916 97.847 106.891 1.00 26.74 126 TRP F O 1
ATOM 17381 N N . ALA F 3 127 ? 99.342 96.278 106.494 1.00 24.92 127 ALA F N 1
ATOM 17382 C CA . ALA F 3 127 ? 100.280 95.172 106.577 1.00 25.78 127 ALA F CA 1
ATOM 17383 C C . ALA F 3 127 ? 99.786 94.033 105.702 1.00 25.03 127 ALA F C 1
ATOM 17384 O O . ALA F 3 127 ? 98.587 93.904 105.439 1.00 24.76 127 ALA F O 1
ATOM 17391 N N . SER F 3 128 ? 100.724 93.203 105.254 1.00 24.98 128 SER F N 1
ATOM 17392 C CA . SER F 3 128 ? 100.368 92.051 104.447 1.00 25.70 128 SER F CA 1
ATOM 17393 C C . SER F 3 128 ? 101.362 90.927 104.686 1.00 28.24 128 SER F C 1
ATOM 17394 O O . SER F 3 128 ? 102.554 91.161 104.916 1.00 27.57 128 SER F O 1
ATOM 17402 N N . PHE F 3 129 ? 100.848 89.704 104.628 1.00 31.01 129 PHE F N 1
ATOM 17403 C CA . PHE F 3 129 ? 101.661 88.499 104.620 1.00 34.18 129 PHE F CA 1
ATOM 17404 C C . PHE F 3 129 ? 101.238 87.682 103.412 1.00 33.89 129 PHE F C 1
ATOM 17405 O O . PHE F 3 129 ? 100.044 87.438 103.219 1.00 31.24 129 PHE F O 1
ATOM 17422 N N . MET F 3 130 ? 102.207 87.280 102.597 1.00 37.63 130 MET F N 1
ATOM 17423 C CA . MET F 3 130 ? 101.932 86.611 101.336 1.00 41.12 130 MET F CA 1
ATOM 17424 C C . MET F 3 130 ? 102.821 85.385 101.200 1.00 38.45 130 MET F C 1
ATOM 17425 O O . MET F 3 130 ? 103.969 85.376 101.651 1.00 37.33 130 MET F O 1
ATOM 17439 N N . ARG F 3 131 ? 102.275 84.346 100.575 1.00 37.18 131 ARG F N 1
ATOM 17440 C CA . ARG F 3 131 ? 103.052 83.170 100.218 1.00 34.10 131 ARG F CA 1
ATOM 17441 C C . ARG F 3 131 ? 102.596 82.672 98.857 1.00 31.11 131 ARG F C 1
ATOM 17442 O O . ARG F 3 131 ? 101.398 82.652 98.562 1.00 29.45 131 ARG F O 1
ATOM 17463 N N . VAL F 3 132 ? 103.562 82.292 98.029 1.00 31.21 132 VAL F N 1
ATOM 17464 C CA . VAL F 3 132 ? 103.298 81.708 96.720 1.00 32.15 132 VAL F CA 1
ATOM 17465 C C . VAL F 3 132 ? 103.430 80.198 96.857 1.00 35.02 132 VAL F C 1
ATOM 17466 O O . VAL F 3 132 ? 104.482 79.695 97.268 1.00 32.69 132 VAL F O 1
ATOM 17479 N N . ASN F 3 133 ? 102.363 79.477 96.523 1.00 41.13 133 ASN F N 1
ATOM 17480 C CA . ASN F 3 133 ? 102.325 78.028 96.647 1.00 47.11 133 ASN F CA 1
ATOM 17481 C C . ASN F 3 133 ? 102.385 77.379 95.271 1.00 56.30 133 ASN F C 1
ATOM 17482 O O . ASN F 3 133 ? 101.769 77.865 94.317 1.00 49.41 133 ASN F O 1
ATOM 17493 N N . TYR F 3 134 ? 103.141 76.283 95.173 1.00 73.61 134 TYR F N 1
ATOM 17494 C CA . TYR F 3 134 ? 103.084 75.432 93.992 1.00 88.93 134 TYR F CA 1
ATOM 17495 C C . TYR F 3 134 ? 102.102 74.286 94.190 1.00 87.58 134 TYR F C 1
ATOM 17496 O O . TYR F 3 134 ? 101.411 73.890 93.244 1.00 95.03 134 TYR F O 1
ATOM 17514 N N . GLY F 3 135 ? 102.026 73.750 95.410 1.00 73.52 135 GLY F N 1
ATOM 17515 C CA . GLY F 3 135 ? 101.075 72.717 95.746 1.00 62.73 135 GLY F CA 1
ATOM 17516 C C . GLY F 3 135 ? 99.856 73.279 96.465 1.00 56.77 135 GLY F C 1
ATOM 17517 O O . GLY F 3 135 ? 99.695 74.483 96.647 1.00 49.78 135 GLY F O 1
ATOM 17521 N N . SER F 3 136 ? 98.990 72.365 96.880 1.00 60.54 136 SER F N 1
ATOM 17522 C CA . SER F 3 136 ? 97.754 72.748 97.538 1.00 60.56 136 SER F CA 1
ATOM 17523 C C . SER F 3 136 ? 97.886 72.621 99.052 1.00 54.35 136 SER F C 1
ATOM 17524 O O . SER F 3 136 ? 98.613 71.755 99.548 1.00 50.73 136 SER F O 1
ATOM 17532 N N . PRO F 3 137 ? 97.201 73.472 99.822 1.00 54.80 137 PRO F N 1
ATOM 17533 C CA . PRO F 3 137 ? 97.199 73.297 101.282 1.00 55.15 137 PRO F CA 1
ATOM 17534 C C . PRO F 3 137 ? 96.409 72.087 101.740 1.00 53.97 137 PRO F C 1
ATOM 17535 O O . PRO F 3 137 ? 96.480 71.733 102.923 1.00 53.36 137 PRO F O 1
ATOM 17546 N N . TRP F 3 138 ? 95.661 71.447 100.847 1.00 53.94 138 TRP F N 1
ATOM 17547 C CA . TRP F 3 138 ? 94.865 70.278 101.185 1.00 55.06 138 TRP F CA 1
ATOM 17548 C C . TRP F 3 138 ? 95.629 68.975 100.986 1.00 55.16 138 TRP F C 1
ATOM 17549 O O . TRP F 3 138 ? 95.018 67.901 101.010 1.00 55.75 138 TRP F O 1
ATOM 17570 N N . ASP F 3 139 ? 96.946 69.046 100.796 1.00 52.67 139 ASP F N 1
ATOM 17571 C CA . ASP F 3 139 ? 97.795 67.861 100.754 1.00 58.79 139 ASP F CA 1
ATOM 17572 C C . ASP F 3 139 ? 98.088 67.430 102.186 1.00 62.79 139 ASP F C 1
ATOM 17573 O O . ASP F 3 139 ? 98.860 68.086 102.893 1.00 54.20 139 ASP F O 1
ATOM 17582 N N . MET F 3 140 ? 97.479 66.324 102.615 1.00 79.31 140 MET F N 1
ATOM 17583 C CA . MET F 3 140 ? 97.606 65.884 103.999 1.00 89.08 140 MET F CA 1
ATOM 17584 C C . MET F 3 140 ? 98.965 65.271 104.306 1.00 91.10 140 MET F C 1
ATOM 17585 O O . MET F 3 140 ? 99.288 65.091 105.486 1.00 95.88 140 MET F O 1
ATOM 17599 N N . THR F 3 141 ? 99.766 64.950 103.290 1.00 86.38 141 THR F N 1
ATOM 17600 C CA . THR F 3 141 ? 101.111 64.438 103.517 1.00 83.55 141 THR F CA 1
ATOM 17601 C C . THR F 3 141 ? 102.137 65.545 103.718 1.00 78.82 141 THR F C 1
ATOM 17602 O O . THR F 3 141 ? 103.288 65.246 104.055 1.00 80.63 141 THR F O 1
ATOM 17613 N N . SER F 3 142 ? 101.754 66.803 103.520 1.00 71.15 142 SER F N 1
ATOM 17614 C CA . SER F 3 142 ? 102.652 67.937 103.662 1.00 65.00 142 SER F CA 1
ATOM 17615 C C . SER F 3 142 ? 102.253 68.772 104.872 1.00 61.38 142 SER F C 1
ATOM 17616 O O . SER F 3 142 ? 101.089 68.791 105.281 1.00 60.74 142 SER F O 1
ATOM 17624 N N . GLU F 3 143 ? 103.237 69.461 105.447 1.00 60.00 143 GLU F N 1
ATOM 17625 C CA . GLU F 3 143 ? 103.005 70.350 106.577 1.00 60.22 143 GLU F CA 1
ATOM 17626 C C . GLU F 3 143 ? 102.498 71.724 106.150 1.00 56.07 143 GLU F C 1
ATOM 17627 O O . GLU F 3 143 ? 102.354 72.607 107.003 1.00 58.20 143 GLU F O 1
ATOM 17639 N N . THR F 3 144 ? 102.224 71.917 104.857 1.00 54.22 144 THR F N 1
ATOM 17640 C CA . THR F 3 144 ? 101.840 73.233 104.357 1.00 50.32 144 THR F CA 1
ATOM 17641 C C . THR F 3 144 ? 100.640 73.790 105.114 1.00 49.44 144 THR F C 1
ATOM 17642 O O . THR F 3 144 ? 100.558 74.999 105.362 1.00 44.07 144 THR F O 1
ATOM 17653 N N . SER F 3 145 ? 99.701 72.925 105.497 1.00 55.18 145 SER F N 1
ATOM 17654 C CA . SER F 3 145 ? 98.484 73.398 106.146 1.00 55.64 145 SER F CA 1
ATOM 17655 C C . SER F 3 145 ? 98.733 73.785 107.599 1.00 53.84 145 SER F C 1
ATOM 17656 O O . SER F 3 145 ? 98.161 74.765 108.089 1.00 50.34 145 SER F O 1
ATOM 17664 N N . ASP F 3 146 ? 99.577 73.029 108.306 1.00 55.53 146 ASP F N 1
ATOM 17665 C CA . ASP F 3 146 ? 99.876 73.369 109.693 1.00 53.87 146 ASP F CA 1
ATOM 17666 C C . ASP F 3 146 ? 100.638 74.683 109.795 1.00 45.51 146 ASP F C 1
ATOM 17667 O O . ASP F 3 146 ? 100.448 75.434 110.758 1.00 42.17 146 ASP F O 1
ATOM 17676 N N . ILE F 3 147 ? 101.500 74.982 108.821 1.00 43.87 147 ILE F N 1
ATOM 17677 C CA . ILE F 3 147 ? 102.229 76.246 108.842 1.00 44.76 147 ILE F CA 1
ATOM 17678 C C . ILE F 3 147 ? 101.280 77.405 108.561 1.00 45.29 147 ILE F C 1
ATOM 17679 O O . ILE F 3 147 ? 101.270 78.408 109.283 1.00 43.35 147 ILE F O 1
ATOM 17695 N N . MET F 3 148 ? 100.465 77.282 107.508 1.00 47.14 148 MET F N 1
ATOM 17696 C CA . MET F 3 148 ? 99.491 78.324 107.195 1.00 42.43 148 MET F CA 1
ATOM 17697 C C . MET F 3 148 ? 98.584 78.607 108.385 1.00 38.06 148 MET F C 1
ATOM 17698 O O . MET F 3 148 ? 98.196 79.757 108.620 1.00 38.39 148 MET F O 1
ATOM 17712 N N . ALA F 3 149 ? 98.229 77.569 109.145 1.00 34.01 149 ALA F N 1
ATOM 17713 C CA . ALA F 3 149 ? 97.409 77.774 110.333 1.00 36.47 149 ALA F CA 1
ATOM 17714 C C . ALA F 3 149 ? 98.148 78.611 111.368 1.00 38.67 149 ALA F C 1
ATOM 17715 O O . ALA F 3 149 ? 97.561 79.506 111.988 1.00 38.25 149 ALA F O 1
ATOM 17722 N N . HIS F 3 150 ? 99.439 78.337 111.567 1.00 42.18 150 HIS F N 1
ATOM 17723 C CA . HIS F 3 150 ? 100.232 79.135 112.495 1.00 46.93 150 HIS F CA 1
ATOM 17724 C C . HIS F 3 150 ? 100.399 80.563 111.988 1.00 40.44 150 HIS F C 1
ATOM 17725 O O . HIS F 3 150 ? 100.263 81.521 112.758 1.00 36.41 150 HIS F O 1
ATOM 17739 N N . GLU F 3 151 ? 100.698 80.724 110.696 1.00 39.16 151 GLU F N 1
ATOM 17740 C CA . GLU F 3 151 ? 100.789 82.062 110.121 1.00 39.74 151 GLU F CA 1
ATOM 17741 C C . GLU F 3 151 ? 99.505 82.844 110.361 1.00 37.57 151 GLU F C 1
ATOM 17742 O O . GLU F 3 151 ? 99.545 84.028 110.715 1.00 36.56 151 GLU F O 1
ATOM 17754 N N . TYR F 3 152 ? 98.353 82.193 110.182 1.00 37.71 152 TYR F N 1
ATOM 17755 C CA . TYR F 3 152 ? 97.080 82.853 110.442 1.00 36.55 152 TYR F CA 1
ATOM 17756 C C . TYR F 3 152 ? 96.913 83.179 111.920 1.00 38.10 152 TYR F C 1
ATOM 17757 O O . TYR F 3 152 ? 96.305 84.201 112.263 1.00 37.62 152 TYR F O 1
ATOM 17775 N N . ALA F 3 153 ? 97.444 82.333 112.805 1.00 38.02 153 ALA F N 1
ATOM 17776 C CA . ALA F 3 153 ? 97.340 82.594 114.237 1.00 38.96 153 ALA F CA 1
ATOM 17777 C C . ALA F 3 153 ? 98.003 83.916 114.602 1.00 37.01 153 ALA F C 1
ATOM 17778 O O . ALA F 3 153 ? 97.389 84.774 115.245 1.00 35.39 153 ALA F O 1
ATOM 17785 N N . GLU F 3 154 ? 99.260 84.103 114.191 1.00 38.73 154 GLU F N 1
ATOM 17786 C CA . GLU F 3 154 ? 99.970 85.336 114.520 1.00 41.80 154 GLU F CA 1
ATOM 17787 C C . GLU F 3 154 ? 99.359 86.535 113.806 1.00 42.33 154 GLU F C 1
ATOM 17788 O O . GLU F 3 154 ? 99.186 87.602 114.407 1.00 42.59 154 GLU F O 1
ATOM 17800 N N . LEU F 3 155 ? 99.021 86.380 112.526 1.00 43.03 155 LEU F N 1
ATOM 17801 C CA . LEU F 3 155 ? 98.505 87.504 111.750 1.00 42.30 155 LEU F CA 1
ATOM 17802 C C . LEU F 3 155 ? 97.153 87.968 112.277 1.00 40.61 155 LEU F C 1
ATOM 17803 O O . LEU F 3 155 ? 96.949 89.163 112.523 1.00 37.95 155 LEU F O 1
ATOM 17819 N N . LYS F 3 156 ? 96.210 87.038 112.448 1.00 40.18 156 LYS F N 1
ATOM 17820 C CA . LYS F 3 156 ? 94.903 87.414 112.971 1.00 38.59 156 LYS F CA 1
ATOM 17821 C C . LYS F 3 156 ? 94.998 87.872 114.419 1.00 39.08 156 LYS F C 1
ATOM 17822 O O . LYS F 3 156 ? 94.244 88.756 114.841 1.00 38.23 156 LYS F O 1
ATOM 17841 N N . SER F 3 157 ? 95.910 87.281 115.194 1.00 41.15 157 SER F N 1
ATOM 17842 C CA . SER F 3 157 ? 96.128 87.746 116.558 1.00 43.59 157 SER F CA 1
ATOM 17843 C C . SER F 3 157 ? 96.627 89.184 116.568 1.00 48.26 157 SER F C 1
ATOM 17844 O O . SER F 3 157 ? 96.171 90.005 117.374 1.00 50.59 157 SER F O 1
ATOM 17852 N N . ALA F 3 158 ? 97.561 89.509 115.672 1.00 48.13 158 ALA F N 1
ATOM 17853 C CA . ALA F 3 158 ? 98.113 90.855 115.611 1.00 45.34 158 ALA F CA 1
ATOM 17854 C C . ALA F 3 158 ? 97.163 91.835 114.937 1.00 39.74 158 ALA F C 1
ATOM 17855 O O . ALA F 3 158 ? 97.113 93.007 115.327 1.00 37.88 158 ALA F O 1
ATOM 17862 N N . PHE F 3 159 ? 96.407 91.382 113.936 1.00 35.72 159 PHE F N 1
ATOM 17863 C CA . PHE F 3 159 ? 95.476 92.232 113.192 1.00 32.94 159 PHE F CA 1
ATOM 17864 C C . PHE F 3 159 ? 94.109 91.564 113.183 1.00 35.50 159 PHE F C 1
ATOM 17865 O O . PHE F 3 159 ? 93.717 90.939 112.188 1.00 33.04 159 PHE F O 1
ATOM 17882 N N . PRO F 3 160 ? 93.351 91.673 114.277 1.00 43.86 160 PRO F N 1
ATOM 17883 C CA . PRO F 3 160 ? 91.995 91.099 114.277 1.00 47.11 160 PRO F CA 1
ATOM 17884 C C . PRO F 3 160 ? 91.127 91.613 113.141 1.00 46.29 160 PRO F C 1
ATOM 17885 O O . PRO F 3 160 ? 90.206 90.909 112.708 1.00 48.50 160 PRO F O 1
ATOM 17896 N N . THR F 3 161 ? 91.396 92.820 112.645 1.00 42.66 161 THR F N 1
ATOM 17897 C CA . THR F 3 161 ? 90.644 93.407 111.542 1.00 41.07 161 THR F CA 1
ATOM 17898 C C . THR F 3 161 ? 91.171 92.981 110.176 1.00 37.60 161 THR F C 1
ATOM 17899 O O . THR F 3 161 ? 90.525 93.266 109.161 1.00 35.01 161 THR F O 1
ATOM 17910 N N . GLY F 3 162 ? 92.311 92.291 110.120 1.00 38.18 162 GLY F N 1
ATOM 17911 C CA . GLY F 3 162 ? 92.815 91.789 108.859 1.00 38.39 162 GLY F CA 1
ATOM 17912 C C . GLY F 3 162 ? 92.062 90.556 108.392 1.00 37.08 162 GLY F C 1
ATOM 17913 O O . GLY F 3 162 ? 91.277 89.960 109.126 1.00 36.40 162 GLY F O 1
ATOM 17917 N N . HIS F 3 163 ? 92.313 90.172 107.140 1.00 36.53 163 HIS F N 1
ATOM 17918 C CA . HIS F 3 163 ? 91.593 89.065 106.526 1.00 35.54 163 HIS F CA 1
ATOM 17919 C C . HIS F 3 163 ? 92.513 88.317 105.573 1.00 32.17 163 HIS F C 1
ATOM 17920 O O . HIS F 3 163 ? 93.369 88.936 104.929 1.00 30.69 163 HIS F O 1
ATOM 17934 N N . PRO F 3 164 ? 92.372 86.996 105.467 1.00 30.57 164 PRO F N 1
ATOM 17935 C CA . PRO F 3 164 ? 93.103 86.242 104.446 1.00 30.00 164 PRO F CA 1
ATOM 17936 C C . PRO F 3 164 ? 92.318 86.088 103.152 1.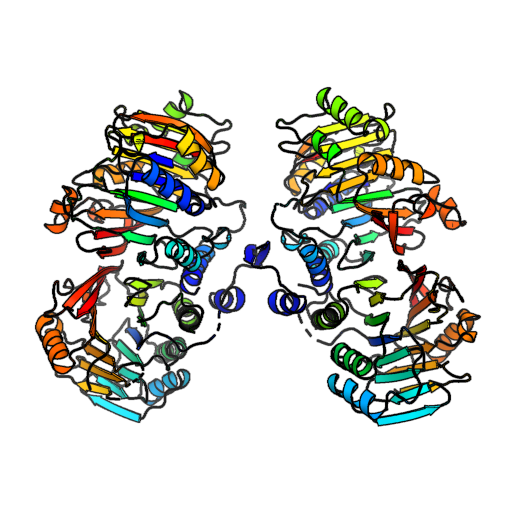00 28.87 164 PRO F C 1
ATOM 17937 O O . PRO F 3 164 ? 91.086 86.106 103.126 1.00 25.04 164 PRO F O 1
ATOM 17948 N N . TYR F 3 165 ? 93.068 85.932 102.062 1.00 31.39 165 TYR F N 1
ATOM 17949 C CA . TYR F 3 165 ? 92.496 85.737 100.737 1.00 31.44 165 TYR F CA 1
ATOM 17950 C C . TYR F 3 165 ? 93.341 84.724 99.979 1.00 31.51 165 TYR F C 1
ATOM 17951 O O . TYR F 3 165 ? 94.517 84.510 100.286 1.00 30.48 165 TYR F O 1
ATOM 17969 N N . LEU F 3 166 ? 92.727 84.102 98.973 1.00 31.86 166 LEU F N 1
ATOM 17970 C CA . LEU F 3 166 ? 93.411 83.134 98.121 1.00 33.56 166 LEU F CA 1
ATOM 17971 C C . LEU F 3 166 ? 93.097 83.462 96.669 1.00 34.36 166 LEU F C 1
ATOM 17972 O O . LEU F 3 166 ? 91.963 83.276 96.216 1.00 35.10 166 LEU F O 1
ATOM 17988 N N . ALA F 3 167 ? 94.105 83.936 95.941 1.00 32.78 167 ALA F N 1
ATOM 17989 C CA . ALA F 3 167 ? 93.959 84.333 94.548 1.00 29.73 167 ALA F CA 1
ATOM 17990 C C . ALA F 3 167 ? 94.496 83.224 93.654 1.00 29.11 167 ALA F C 1
ATOM 17991 O O . ALA F 3 167 ? 95.677 82.871 93.738 1.00 28.85 167 ALA F O 1
ATOM 17998 N N . GLY F 3 168 ? 93.634 82.682 92.799 1.00 29.43 168 GLY F N 1
ATOM 17999 C CA . GLY F 3 168 ? 94.034 81.664 91.861 1.00 30.80 168 GLY F CA 1
ATOM 18000 C C . GLY F 3 168 ? 93.519 80.291 92.240 1.00 32.05 168 GLY F C 1
ATOM 18001 O O . GLY F 3 168 ? 92.914 80.096 93.299 1.00 31.42 168 GLY F O 1
ATOM 18005 N N . PRO F 3 169 ? 93.750 79.309 91.372 1.00 34.51 169 PRO F N 1
ATOM 18006 C CA . PRO F 3 169 ? 93.272 77.950 91.657 1.00 37.58 169 PRO F CA 1
ATOM 18007 C C . PRO F 3 169 ? 93.952 77.379 92.893 1.00 41.63 169 PRO F C 1
ATOM 18008 O O . PRO F 3 169 ? 95.180 77.392 93.011 1.00 46.03 169 PRO F O 1
ATOM 18019 N N . VAL F 3 170 ? 93.139 76.862 93.816 1.00 40.30 170 VAL F N 1
ATOM 18020 C CA . VAL F 3 170 ? 93.680 76.345 95.067 1.00 41.42 170 VAL F CA 1
ATOM 18021 C C . VAL F 3 170 ? 94.544 75.112 94.829 1.00 41.44 170 VAL F C 1
ATOM 18022 O O . VAL F 3 170 ? 95.377 74.771 95.677 1.00 47.38 170 VAL F O 1
ATOM 18035 N N . ASP F 3 171 ? 94.371 74.434 93.694 1.00 32.76 171 ASP F N 1
ATOM 18036 C CA . ASP F 3 171 ? 95.117 73.223 93.373 1.00 37.86 171 ASP F CA 1
ATOM 18037 C C . ASP F 3 171 ? 96.189 73.470 92.317 1.00 37.84 171 ASP F C 1
ATOM 18038 O O . ASP F 3 171 ? 96.711 72.518 91.730 1.00 36.85 171 ASP F O 1
ATOM 18047 N N . ARG F 3 172 ? 96.525 74.731 92.060 1.00 42.06 172 ARG F N 1
ATOM 18048 C CA . ARG F 3 172 ? 97.554 75.083 91.091 1.00 42.33 172 ARG F CA 1
ATOM 18049 C C . ARG F 3 172 ? 98.349 76.246 91.669 1.00 35.46 172 ARG F C 1
ATOM 18050 O O . ARG F 3 172 ? 98.261 76.545 92.863 1.00 30.68 172 ARG F O 1
ATOM 18071 N N . ASP F 3 173 ? 99.137 76.906 90.825 1.00 39.95 173 ASP F N 1
ATOM 18072 C CA . ASP F 3 173 ? 99.836 78.107 91.258 1.00 44.42 173 ASP F CA 1
ATOM 18073 C C . ASP F 3 173 ? 98.827 79.133 91.751 1.00 44.22 173 ASP F C 1
ATOM 18074 O O . ASP F 3 173 ? 97.794 79.360 91.117 1.00 42.93 173 ASP F O 1
ATOM 18083 N N . HIS F 3 174 ? 99.124 79.746 92.892 1.00 44.77 174 HIS F N 1
ATOM 18084 C CA . HIS F 3 174 ? 98.213 80.709 93.496 1.00 39.39 174 HIS F CA 1
ATOM 18085 C C . HIS F 3 174 ? 98.952 81.416 94.621 1.00 32.95 174 HIS F C 1
ATOM 18086 O O . HIS F 3 174 ? 100.025 80.987 95.053 1.00 32.99 174 HIS F O 1
ATOM 18100 N N . CYS F 3 175 ? 98.362 82.513 95.086 1.00 27.62 175 CYS F N 1
ATOM 18101 C CA . CYS F 3 175 ? 98.897 83.286 96.196 1.00 30.99 175 CYS F CA 1
ATOM 18102 C C . CYS F 3 175 ? 97.883 83.314 97.326 1.00 31.23 175 CYS F C 1
ATOM 18103 O O . CYS F 3 175 ? 96.714 83.651 97.112 1.00 31.87 175 CYS F O 1
ATOM 18111 N N . PHE F 3 176 ? 98.331 82.949 98.520 1.00 35.82 176 PHE F N 1
ATOM 18112 C CA . PHE F 3 176 ? 97.561 83.125 99.742 1.00 40.18 176 PHE F CA 1
ATOM 18113 C C . PHE F 3 176 ? 98.164 84.294 100.507 1.00 42.26 176 PHE F C 1
ATOM 18114 O O . PHE F 3 176 ? 99.339 84.247 100.886 1.00 42.75 176 PHE F O 1
ATOM 18131 N N . TYR F 3 177 ? 97.372 85.343 100.724 1.00 41.75 177 TYR F N 1
ATOM 18132 C CA . TYR F 3 177 ? 97.873 86.510 101.433 1.00 43.04 177 TYR F CA 1
ATOM 18133 C C . TYR F 3 177 ? 96.861 86.998 102.459 1.00 37.59 177 TYR F C 1
ATOM 18134 O O . TYR F 3 177 ? 95.649 86.818 102.310 1.00 36.48 177 TYR F O 1
ATOM 18152 N N . PHE F 3 178 ? 97.392 87.614 103.511 1.00 35.37 178 PHE F N 1
ATOM 18153 C CA . PHE F 3 178 ? 96.618 88.223 104.584 1.00 34.86 178 PHE F CA 1
ATOM 18154 C C . PHE F 3 178 ? 96.826 89.729 104.516 1.00 35.58 178 PHE F C 1
ATOM 18155 O O . PHE F 3 178 ? 97.966 90.188 104.396 1.00 35.71 178 PHE F O 1
ATOM 18172 N N . VAL F 3 179 ? 95.736 90.494 104.577 1.00 33.95 179 VAL F N 1
ATOM 18173 C CA . VAL F 3 179 ? 95.793 91.946 104.423 1.00 29.23 179 VAL F CA 1
ATOM 18174 C C . VAL F 3 179 ? 95.081 92.606 105.594 1.00 28.56 179 VAL F C 1
ATOM 18175 O O . VAL F 3 179 ? 93.918 92.298 105.874 1.00 27.67 179 VAL F O 1
ATOM 18188 N N . TYR F 3 180 ? 95.774 93.528 106.257 1.00 30.82 180 TYR F N 1
ATOM 18189 C CA . TYR F 3 180 ? 95.187 94.396 107.268 1.00 31.87 180 TYR F CA 1
ATOM 18190 C C . TYR F 3 180 ? 95.190 95.828 106.750 1.00 32.63 180 TYR F C 1
ATOM 18191 O O . TYR F 3 180 ? 96.239 96.344 106.350 1.00 32.85 180 TYR F O 1
ATOM 18209 N N . ASP F 3 181 ? 94.020 96.464 106.755 1.00 32.48 181 ASP F N 1
ATOM 18210 C CA . ASP F 3 181 ? 93.868 97.832 106.265 1.00 33.42 181 ASP F CA 1
ATOM 18211 C C . ASP F 3 181 ? 93.328 98.690 107.405 1.00 31.66 181 ASP F C 1
ATOM 18212 O O . ASP F 3 181 ? 92.127 98.671 107.691 1.00 35.55 181 ASP F O 1
ATOM 18221 N N . GLY F 3 182 ? 94.219 99.435 108.053 1.00 34.64 182 GLY F N 1
ATOM 18222 C CA . GLY F 3 182 ? 93.827 100.400 109.061 1.00 34.33 182 GLY F CA 1
ATOM 18223 C C . GLY F 3 182 ? 94.187 101.808 108.638 1.00 34.61 182 GLY F C 1
ATOM 18224 O O . GLY F 3 182 ? 94.440 102.677 109.479 1.00 35.57 182 GLY F O 1
ATOM 18228 N N . ILE F 3 183 ? 94.217 102.041 107.326 1.00 33.11 183 ILE F N 1
ATOM 18229 C CA . ILE F 3 183 ? 94.601 103.343 106.798 1.00 35.17 183 ILE F CA 1
ATOM 18230 C C . ILE F 3 183 ? 93.508 104.357 107.098 1.00 39.00 183 ILE F C 1
ATOM 18231 O O . ILE F 3 183 ? 92.325 104.127 106.813 1.00 37.00 183 ILE F O 1
ATOM 18247 N N . ASP F 3 184 ? 93.901 105.490 107.672 1.00 45.95 184 ASP F N 1
ATOM 18248 C CA . ASP F 3 184 ? 92.970 106.584 107.907 1.00 49.03 184 ASP F CA 1
ATOM 18249 C C . ASP F 3 184 ? 92.667 107.276 106.584 1.00 49.86 184 ASP F C 1
ATOM 18250 O O . ASP F 3 184 ? 93.566 107.841 105.953 1.00 51.06 184 ASP F O 1
ATOM 18259 N N . ARG F 3 185 ? 91.405 107.219 106.155 1.00 49.27 185 ARG F N 1
ATOM 18260 C CA . ARG F 3 185 ? 90.981 107.825 104.898 1.00 51.07 185 ARG F CA 1
ATOM 18261 C C . ARG F 3 185 ? 90.017 108.984 105.111 1.00 57.93 185 ARG F C 1
ATOM 18262 O O . ARG F 3 185 ? 89.280 109.349 104.189 1.00 53.68 185 ARG F O 1
ATOM 18283 N N . ASP F 3 186 ? 90.002 109.564 106.303 1.00 71.60 186 ASP F N 1
ATOM 18284 C CA . ASP F 3 186 ? 89.211 110.760 106.530 1.00 82.88 186 ASP F CA 1
ATOM 18285 C C . ASP F 3 186 ? 89.687 111.855 105.578 1.00 83.95 186 ASP F C 1
ATOM 18286 O O . ASP F 3 186 ? 90.902 112.049 105.430 1.00 83.96 186 ASP F O 1
ATOM 18295 N N . PRO F 3 187 ? 88.782 112.576 104.907 1.00 81.86 187 PRO F N 1
ATOM 18296 C CA . PRO F 3 187 ? 89.231 113.590 103.935 1.00 80.88 187 PRO F CA 1
ATOM 18297 C C . PRO F 3 187 ? 90.314 114.520 104.458 1.00 80.06 187 PRO F C 1
ATOM 18298 O O . PRO F 3 187 ? 91.096 115.054 103.661 1.00 81.75 187 PRO F O 1
ATOM 18309 N N . SER F 3 188 ? 90.391 114.727 105.771 1.00 76.01 188 SER F N 1
ATOM 18310 C CA . SER F 3 188 ? 91.419 115.581 106.354 1.00 77.28 188 SER F CA 1
ATOM 18311 C C . SER F 3 188 ? 92.771 114.890 106.480 1.00 80.13 188 SER F C 1
ATOM 18312 O O . SER F 3 188 ? 93.725 115.518 106.952 1.00 79.37 188 SER F O 1
ATOM 18320 N N . SER F 3 189 ? 92.883 113.627 106.074 1.00 84.81 189 SER F N 1
ATOM 18321 C CA . SER F 3 189 ? 94.120 112.875 106.237 1.00 87.57 189 SER F CA 1
ATOM 18322 C C . SER F 3 189 ? 95.065 113.141 105.074 1.00 85.82 189 SER F C 1
ATOM 18323 O O . SER F 3 189 ? 94.640 113.261 103.922 1.00 83.02 189 SER F O 1
ATOM 18331 N N . CYS F 3 190 ? 96.356 113.234 105.388 1.00 88.00 190 CYS F N 1
ATOM 18332 C CA . CYS F 3 190 ? 97.397 113.405 104.386 1.00 89.90 190 CYS F CA 1
ATOM 18333 C C . CYS F 3 190 ? 97.967 112.076 103.905 1.00 85.91 190 CYS F C 1
ATOM 18334 O O . CYS F 3 190 ? 98.932 112.070 103.133 1.00 85.81 190 CYS F O 1
ATOM 18342 N N . ARG F 3 191 ? 97.392 110.957 104.340 1.00 81.51 191 ARG F N 1
ATOM 18343 C CA . ARG F 3 191 ? 97.867 109.632 103.958 1.00 73.70 191 ARG F CA 1
ATOM 18344 C C . ARG F 3 191 ? 97.400 109.329 102.539 1.00 68.41 191 ARG F C 1
ATOM 18345 O O . ARG F 3 191 ? 96.220 109.041 102.315 1.00 68.74 191 ARG F O 1
ATOM 18366 N N . ARG F 3 192 ? 98.320 109.392 101.583 1.00 63.38 192 ARG F N 1
ATOM 18367 C CA . ARG F 3 192 ? 98.019 109.090 100.192 1.00 62.40 192 ARG F CA 1
ATOM 18368 C C . ARG F 3 192 ? 98.399 107.649 99.871 1.00 53.79 192 ARG F C 1
ATOM 18369 O O . ARG F 3 192 ? 99.152 107.000 100.601 1.00 50.04 192 ARG F O 1
ATOM 18390 N N . GLU F 3 193 ? 97.863 107.153 98.748 1.00 51.60 193 GLU F N 1
ATOM 18391 C CA . GLU F 3 193 ? 98.004 105.747 98.360 1.00 46.19 193 GLU F CA 1
ATOM 18392 C C . GLU F 3 193 ? 98.286 105.697 96.858 1.00 42.16 193 GLU F C 1
ATOM 18393 O O . GLU F 3 193 ? 97.390 105.480 96.040 1.00 37.12 193 GLU F O 1
ATOM 18405 N N . ASN F 3 194 ? 99.550 105.897 96.499 1.00 46.56 194 ASN F N 1
ATOM 18406 C CA . ASN F 3 194 ? 100.004 105.840 95.115 1.00 51.25 194 ASN F CA 1
ATOM 18407 C C . ASN F 3 194 ? 101.188 104.895 94.992 1.00 48.42 194 ASN F C 1
ATOM 18408 O O . ASN F 3 194 ? 102.174 105.181 94.306 1.00 47.16 194 ASN F O 1
ATOM 18419 N N . ASP F 3 195 ? 101.104 103.748 95.658 1.00 48.22 195 ASP F N 1
ATOM 18420 C CA . ASP F 3 195 ? 102.201 102.795 95.675 1.00 46.21 195 ASP F CA 1
ATOM 18421 C C . ASP F 3 195 ? 102.230 101.970 94.394 1.00 42.99 195 ASP F C 1
ATOM 18422 O O . ASP F 3 195 ? 101.200 101.714 93.764 1.00 36.41 195 ASP F O 1
ATOM 18431 N N . VAL F 3 196 ? 103.435 101.562 94.012 1.00 49.04 196 VAL F N 1
ATOM 18432 C CA . VAL F 3 196 ? 103.656 100.629 92.914 1.00 52.41 196 VAL F CA 1
ATOM 18433 C C . VAL F 3 196 ? 104.236 99.354 93.504 1.00 48.74 196 VAL F C 1
ATOM 18434 O O . VAL F 3 196 ? 105.230 99.400 94.239 1.00 49.89 196 VAL F O 1
ATOM 18447 N N . GLN F 3 197 ? 103.612 98.220 93.195 1.00 43.28 197 GLN F N 1
ATOM 18448 C CA . GLN F 3 197 ? 104.116 96.922 93.627 1.00 39.93 197 GLN F CA 1
ATOM 18449 C C . GLN F 3 197 ? 103.916 95.928 92.496 1.00 39.64 197 GLN F C 1
ATOM 18450 O O . GLN F 3 197 ? 102.777 95.623 92.128 1.00 38.97 197 GLN F O 1
ATOM 18464 N N . ILE F 3 198 ? 105.020 95.427 91.951 1.00 39.32 198 ILE F N 1
ATOM 18465 C CA . ILE F 3 198 ? 104.998 94.460 90.861 1.00 39.11 198 ILE F CA 1
ATOM 18466 C C . ILE F 3 198 ? 105.844 93.267 91.277 1.00 38.93 198 ILE F C 1
ATOM 18467 O O . ILE F 3 198 ? 107.011 93.428 91.653 1.00 40.41 198 ILE F O 1
ATOM 18483 N N . ASN F 3 199 ? 105.256 92.075 91.213 1.00 35.85 199 ASN F N 1
ATOM 18484 C CA . ASN F 3 199 ? 105.916 90.844 91.623 1.00 35.98 199 ASN F CA 1
ATOM 18485 C C . ASN F 3 199 ? 105.883 89.849 90.474 1.00 34.76 199 ASN F C 1
ATOM 18486 O O . ASN F 3 199 ? 104.828 89.625 89.871 1.00 33.45 199 ASN F O 1
ATOM 18497 N N . VAL F 3 200 ? 107.037 89.257 90.177 1.00 35.51 200 VAL F N 1
ATOM 18498 C CA . VAL F 3 200 ? 107.167 88.251 89.129 1.00 36.37 200 VAL F CA 1
ATOM 18499 C C . VAL F 3 200 ? 107.810 87.021 89.749 1.00 35.86 200 VAL F C 1
ATOM 18500 O O . VAL F 3 200 ? 108.959 87.081 90.204 1.00 34.42 200 VAL F O 1
ATOM 18513 N N . TYR F 3 201 ? 107.074 85.914 89.771 1.00 38.37 201 TYR F N 1
ATOM 18514 C CA . TYR F 3 201 ? 107.583 84.636 90.248 1.00 36.96 201 TYR F CA 1
ATOM 18515 C C . TYR F 3 201 ? 107.732 83.700 89.058 1.00 38.37 201 TYR F C 1
ATOM 18516 O O . TYR F 3 201 ? 106.781 83.501 88.296 1.00 39.17 201 TYR F O 1
ATOM 18534 N N . MET F 3 202 ? 108.923 83.133 88.900 1.00 39.89 202 MET F N 1
ATOM 18535 C CA . MET F 3 202 ? 109.252 82.309 87.742 1.00 43.17 202 MET F CA 1
ATOM 18536 C C . MET F 3 202 ? 109.635 80.918 88.231 1.00 44.04 202 MET F C 1
ATOM 18537 O O . MET F 3 202 ? 110.682 80.740 88.864 1.00 45.99 202 MET F O 1
ATOM 18551 N N . TYR F 3 203 ? 108.780 79.941 87.934 1.00 41.14 203 TYR F N 1
ATOM 18552 C CA . TYR F 3 203 ? 108.943 78.573 88.409 1.00 44.70 203 TYR F CA 1
ATOM 18553 C C . TYR F 3 203 ? 109.849 77.794 87.467 1.00 48.94 203 TYR F C 1
ATOM 18554 O O . TYR F 3 203 ? 109.724 77.894 86.243 1.00 42.18 203 TYR F O 1
ATOM 18572 N N . ASN F 3 204 ? 110.752 77.004 88.048 1.00 57.75 204 ASN F N 1
ATOM 18573 C CA . ASN F 3 204 ? 111.609 76.115 87.271 1.00 68.51 204 ASN F CA 1
ATOM 18574 C C . ASN F 3 204 ? 112.341 76.882 86.176 1.00 67.64 204 ASN F C 1
ATOM 18575 O O . ASN F 3 204 ? 111.977 76.799 84.998 1.00 71.63 204 ASN F O 1
ATOM 18586 N N . VAL F 3 205 ? 113.371 77.630 86.558 1.00 59.67 205 VAL F N 1
ATOM 18587 C CA . VAL F 3 205 ? 114.155 78.406 85.609 1.00 57.57 205 VAL F CA 1
ATOM 18588 C C . VAL F 3 205 ? 115.329 77.563 85.128 1.00 61.03 205 VAL F C 1
ATOM 18589 O O . VAL F 3 205 ? 115.748 76.603 85.779 1.00 54.45 205 VAL F O 1
ATOM 18602 N N . GLN F 3 206 ? 115.873 77.933 83.972 1.00 76.62 206 GLN F N 1
ATOM 18603 C CA . GLN F 3 206 ? 116.980 77.203 83.377 1.00 87.43 206 GLN F CA 1
ATOM 18604 C C . GLN F 3 206 ? 118.319 77.802 83.806 1.00 91.01 206 GLN F C 1
ATOM 18605 O O . GLN F 3 206 ? 118.397 78.909 84.342 1.00 89.46 206 GLN F O 1
ATOM 18619 N N . ALA F 3 207 ? 119.383 77.044 83.559 1.00 96.31 207 ALA F N 1
ATOM 18620 C CA . ALA F 3 207 ? 120.732 77.465 83.920 1.00 98.46 207 ALA F CA 1
ATOM 18621 C C . ALA F 3 207 ? 121.403 78.187 82.756 1.00 98.92 207 ALA F C 1
ATOM 18622 O O . ALA F 3 207 ? 121.111 77.914 81.592 1.00 99.76 207 ALA F O 1
ATOM 18629 N N . GLU F 3 219 ? 122.161 80.632 93.132 1.00 68.56 219 GLU F N 1
ATOM 18630 C CA . GLU F 3 219 ? 121.431 81.169 94.275 1.00 69.03 219 GLU F CA 1
ATOM 18631 C C . GLU F 3 219 ? 122.024 82.504 94.715 1.00 68.51 219 GLU F C 1
ATOM 18632 O O . GLU F 3 219 ? 123.243 82.651 94.801 1.00 67.43 219 GLU F O 1
ATOM 18643 N N . GLN F 3 220 ? 121.160 83.477 94.995 1.00 69.35 220 GLN F N 1
ATOM 18644 C CA . GLN F 3 220 ? 121.621 84.820 95.323 1.00 67.56 220 GLN F CA 1
ATOM 18645 C C . GLN F 3 220 ? 120.432 85.678 95.734 1.00 58.82 220 GLN F C 1
ATOM 18646 O O . GLN F 3 220 ? 119.278 85.366 95.424 1.00 58.06 220 GLN F O 1
ATOM 18660 N N . GLN F 3 221 ? 120.737 86.766 96.439 1.00 50.25 221 GLN F N 1
ATOM 18661 C CA . GLN F 3 221 ? 119.749 87.766 96.839 1.00 44.02 221 GLN F CA 1
ATOM 18662 C C . GLN F 3 221 ? 120.329 89.138 96.521 1.00 44.01 221 GLN F C 1
ATOM 18663 O O . GLN F 3 221 ? 121.326 89.547 97.125 1.00 46.14 221 GLN F O 1
ATOM 18677 N N . LEU F 3 222 ? 119.708 89.844 95.577 1.00 41.45 222 LEU F N 1
ATOM 18678 C CA . LEU F 3 222 ? 120.243 91.095 95.060 1.00 42.79 222 LEU F CA 1
ATOM 18679 C C . LEU F 3 222 ? 119.236 92.223 95.216 1.00 45.71 222 LEU F C 1
ATOM 18680 O O . LEU F 3 222 ? 118.021 92.003 95.225 1.00 43.11 222 LEU F O 1
ATOM 18696 N N . LEU F 3 223 ? 119.762 93.439 95.339 1.00 51.65 223 LEU F N 1
ATOM 18697 C CA . LEU F 3 223 ? 118.963 94.652 95.291 1.00 55.05 223 LEU F CA 1
ATOM 18698 C C . LEU F 3 223 ? 119.657 95.663 94.393 1.00 57.73 223 LEU F C 1
ATOM 18699 O O . LEU F 3 223 ? 120.874 95.850 94.478 1.00 59.99 223 LEU F O 1
ATOM 18715 N N . VAL F 3 224 ? 118.875 96.311 93.533 1.00 56.86 224 VAL F N 1
ATOM 18716 C CA . VAL F 3 224 ? 119.358 97.395 92.690 1.00 55.80 224 VAL F CA 1
ATOM 18717 C C . VAL F 3 224 ? 118.408 98.575 92.844 1.00 59.95 224 VAL F C 1
ATOM 18718 O O . VAL F 3 224 ? 117.197 98.404 93.013 1.00 60.38 224 VAL F O 1
ATOM 18731 N N . SER F 3 225 ? 118.968 99.781 92.788 1.00 63.68 225 SER F N 1
ATOM 18732 C CA . SER F 3 225 ? 118.182 100.993 92.972 1.00 69.02 225 SER F CA 1
ATOM 18733 C C . SER F 3 225 ? 118.795 102.121 92.158 1.00 77.57 225 SER F C 1
ATOM 18734 O O . SER F 3 225 ? 120.012 102.328 92.202 1.00 75.14 225 SER F O 1
ATOM 18742 N N . HIS F 3 226 ? 117.952 102.840 91.418 1.00 90.03 226 HIS F N 1
ATOM 18743 C CA . HIS F 3 226 ? 118.373 104.032 90.693 1.00 98.64 226 HIS F CA 1
ATOM 18744 C C . HIS F 3 226 ? 117.849 105.320 91.304 1.00 91.34 226 HIS F C 1
ATOM 18745 O O . HIS F 3 226 ? 118.482 106.365 91.144 1.00 89.21 226 HIS F O 1
ATOM 18759 N N . CYS F 3 227 ? 116.713 105.271 91.992 1.00 85.10 227 CYS F N 1
ATOM 18760 C CA . CYS F 3 227 ? 116.153 106.418 92.689 1.00 77.26 227 CYS F CA 1
ATOM 18761 C C . CYS F 3 227 ? 116.160 106.165 94.190 1.00 67.64 227 CYS F C 1
ATOM 18762 O O . CYS F 3 227 ? 116.498 105.077 94.665 1.00 64.80 227 CYS F O 1
ATOM 18770 N N . ALA F 3 228 ? 115.781 107.196 94.937 1.00 61.03 228 ALA F N 1
ATOM 18771 C CA . ALA F 3 228 ? 115.751 107.129 96.390 1.00 54.11 228 ALA F CA 1
ATOM 18772 C C . ALA F 3 228 ? 114.426 106.533 96.846 1.00 50.61 228 ALA F C 1
ATOM 18773 O O . ALA F 3 228 ? 113.356 106.985 96.423 1.00 50.37 228 ALA F O 1
ATOM 18780 N N . GLY F 3 229 ? 114.501 105.519 97.704 1.00 47.89 229 GLY F N 1
ATOM 18781 C CA . GLY F 3 229 ? 113.319 104.823 98.161 1.00 43.58 229 GLY F CA 1
ATOM 18782 C C . GLY F 3 229 ? 112.706 103.873 97.155 1.00 40.40 229 GLY F C 1
ATOM 18783 O O . GLY F 3 229 ? 111.748 103.170 97.501 1.00 38.44 229 GLY F O 1
ATOM 18787 N N . GLU F 3 230 ? 113.218 103.828 95.928 1.00 43.11 230 GLU F N 1
ATOM 18788 C CA . GLU F 3 230 ? 112.740 102.913 94.902 1.00 47.21 230 GLU F CA 1
ATOM 18789 C C . GLU F 3 230 ? 113.807 101.864 94.625 1.00 42.13 230 GLU F C 1
ATOM 18790 O O . GLU F 3 230 ? 115.000 102.177 94.582 1.00 39.04 230 GLU F O 1
ATOM 18802 N N . TYR F 3 231 ? 113.372 100.620 94.433 1.00 41.69 231 TYR F N 1
ATOM 18803 C CA . TYR F 3 231 ? 114.296 99.497 94.404 1.00 40.98 231 TYR F CA 1
ATOM 18804 C C . TYR F 3 231 ? 113.768 98.399 93.492 1.00 39.20 231 TYR F C 1
ATOM 18805 O O . TYR F 3 231 ? 112.572 98.318 93.197 1.00 37.40 231 TYR F O 1
ATOM 18823 N N . GLU F 3 232 ? 114.693 97.553 93.053 1.00 37.25 232 GLU F N 1
ATOM 18824 C CA . GLU F 3 232 ? 114.389 96.260 92.463 1.00 36.64 232 GLU F CA 1
ATOM 18825 C C . GLU F 3 232 ? 115.126 95.197 93.261 1.00 33.12 232 GLU F C 1
ATOM 18826 O O . GLU F 3 232 ? 116.300 95.372 93.601 1.00 30.12 232 GLU F O 1
ATOM 18838 N N . THR F 3 233 ? 114.434 94.105 93.577 1.00 33.76 233 THR F N 1
ATOM 18839 C CA . THR F 3 233 ? 115.031 92.986 94.292 1.00 34.49 233 THR F CA 1
ATOM 18840 C C . THR F 3 233 ? 114.832 91.706 93.496 1.00 36.29 233 THR F C 1
ATOM 18841 O O . THR F 3 233 ? 113.783 91.502 92.876 1.00 35.34 233 THR F O 1
ATOM 18852 N N . LEU F 3 234 ? 115.850 90.851 93.513 1.00 38.03 234 LEU F N 1
ATOM 18853 C CA . LEU F 3 234 ? 115.803 89.564 92.839 1.00 38.03 234 LEU F CA 1
ATOM 18854 C C . LEU F 3 234 ? 116.297 88.493 93.796 1.00 38.74 234 LEU F C 1
ATOM 18855 O O . LEU F 3 234 ? 117.376 88.629 94.381 1.00 42.04 234 LEU F O 1
ATOM 18871 N N . ARG F 3 235 ? 115.506 87.439 93.960 1.00 35.80 235 ARG F N 1
ATOM 18872 C CA . ARG F 3 235 ? 115.895 86.280 94.747 1.00 34.85 235 ARG F CA 1
ATOM 18873 C C . ARG F 3 235 ? 115.900 85.052 93.850 1.00 36.84 235 ARG F C 1
ATOM 18874 O O . ARG F 3 235 ? 115.000 84.869 93.024 1.00 37.75 235 ARG F O 1
ATOM 18895 N N . VAL F 3 236 ? 116.929 84.224 94.009 1.00 37.08 236 VAL F N 1
ATOM 18896 C CA . VAL F 3 236 ? 117.055 82.971 93.273 1.00 42.15 236 VAL F CA 1
ATOM 18897 C C . VAL F 3 236 ? 117.512 81.901 94.253 1.00 46.27 236 VAL F C 1
ATOM 18898 O O . VAL F 3 236 ? 118.500 82.093 94.970 1.00 45.59 236 VAL F O 1
ATOM 18911 N N . SER F 3 237 ? 116.798 80.784 94.289 1.00 53.04 237 SER F N 1
ATOM 18912 C CA . SER F 3 237 ? 117.128 79.690 95.197 1.00 62.38 237 SER F CA 1
ATOM 18913 C C . SER F 3 237 ? 116.329 78.465 94.766 1.00 71.60 237 SER F C 1
ATOM 18914 O O . SER F 3 237 ? 115.625 78.482 93.751 1.00 70.72 237 SER F O 1
ATOM 18922 N N . THR F 3 238 ? 116.451 77.396 95.546 1.00 80.23 238 THR F N 1
ATOM 18923 C CA . THR F 3 238 ? 115.753 76.149 95.254 1.00 83.70 238 THR F CA 1
ATOM 18924 C C . THR F 3 238 ? 114.267 76.281 95.573 1.00 82.48 238 THR F C 1
ATOM 18925 O O . THR F 3 238 ? 113.889 76.898 96.569 1.00 80.18 238 THR F O 1
ATOM 18936 N N . HIS F 3 243 ? 114.348 72.211 92.821 1.00 74.24 243 HIS F N 1
ATOM 18937 C CA . HIS F 3 243 ? 113.795 72.944 91.686 1.00 77.79 243 HIS F CA 1
ATOM 18938 C C . HIS F 3 243 ? 114.137 74.434 91.798 1.00 73.31 243 HIS F C 1
ATOM 18939 O O . HIS F 3 243 ? 113.868 75.055 92.828 1.00 73.77 243 HIS F O 1
ATOM 18952 N N . PRO F 3 244 ? 114.729 75.012 90.755 1.00 67.90 244 PRO F N 1
ATOM 18953 C CA . PRO F 3 244 ? 115.093 76.430 90.814 1.00 63.88 244 PRO F CA 1
ATOM 18954 C C . PRO F 3 244 ? 113.914 77.343 90.520 1.00 59.04 244 PRO F C 1
ATOM 18955 O O . PRO F 3 244 ? 112.990 76.998 89.780 1.00 59.06 244 PRO F O 1
ATOM 18966 N N . PHE F 3 245 ? 113.959 78.529 91.122 1.00 53.99 245 PHE F N 1
ATOM 18967 C CA . PHE F 3 245 ? 112.939 79.541 90.899 1.00 51.75 245 PHE F CA 1
ATOM 18968 C C . PHE F 3 245 ? 113.544 80.909 91.173 1.00 45.27 245 PHE F C 1
ATOM 18969 O O . PHE F 3 245 ? 114.422 81.054 92.028 1.00 40.24 245 PHE F O 1
ATOM 18986 N N . ALA F 3 246 ? 113.070 81.907 90.434 1.00 45.63 246 ALA F N 1
ATOM 18987 C CA . ALA F 3 246 ? 113.522 83.282 90.581 1.00 42.80 246 ALA F CA 1
ATOM 18988 C C . ALA F 3 246 ? 112.345 84.158 90.982 1.00 38.02 246 ALA F C 1
ATOM 18989 O O . ALA F 3 246 ? 111.228 83.981 90.485 1.00 36.96 246 ALA F O 1
ATOM 18996 N N . SER F 3 247 ? 112.601 85.104 91.883 1.00 35.84 247 SER F N 1
ATOM 18997 C CA . SER F 3 247 ? 111.564 85.973 92.429 1.00 34.78 247 SER F CA 1
ATOM 18998 C C . SER F 3 247 ? 111.997 87.420 92.255 1.00 33.73 247 SER F C 1
ATOM 18999 O O . SER F 3 247 ? 113.007 87.839 92.830 1.00 32.79 247 SER F O 1
ATOM 19007 N N . PHE F 3 248 ? 111.235 88.178 91.470 1.00 34.90 248 PHE F N 1
ATOM 19008 C CA . PHE F 3 248 ? 111.541 89.572 91.172 1.00 35.33 248 PHE F CA 1
ATOM 19009 C C . PHE F 3 248 ? 110.454 90.474 91.739 1.00 40.45 248 PHE F C 1
ATOM 19010 O O . PHE F 3 248 ? 109.267 90.133 91.706 1.00 40.30 248 PHE F O 1
ATOM 19027 N N . GLU F 3 249 ? 110.868 91.629 92.256 1.00 43.59 249 GLU F N 1
ATOM 19028 C CA . GLU F 3 249 ? 109.945 92.609 92.808 1.00 43.25 249 GLU F CA 1
ATOM 19029 C C . GLU F 3 249 ? 110.476 94.004 92.515 1.00 39.74 249 GLU F C 1
ATOM 19030 O O . GLU F 3 249 ? 111.686 94.209 92.390 1.00 40.41 249 GLU F O 1
ATOM 19042 N N . THR F 3 250 ? 109.560 94.961 92.399 1.00 36.06 250 THR F N 1
ATOM 19043 C CA . THR F 3 250 ? 109.955 96.354 92.248 1.00 34.09 250 THR F CA 1
ATOM 19044 C C . THR F 3 250 ? 108.826 97.252 92.729 1.00 32.71 250 THR F C 1
ATOM 19045 O O . THR F 3 250 ? 107.649 96.888 92.662 1.00 29.36 250 THR F O 1
ATOM 19056 N N . ASN F 3 251 ? 109.205 98.433 93.216 1.00 37.45 251 ASN F N 1
ATOM 19057 C CA . ASN F 3 251 ? 108.254 99.476 93.575 1.00 40.84 251 ASN F CA 1
ATOM 19058 C C . ASN F 3 251 ? 108.523 100.771 92.821 1.00 41.79 251 ASN F C 1
ATOM 19059 O O . ASN F 3 251 ? 107.905 101.798 93.127 1.00 41.81 251 ASN F O 1
ATOM 19070 N N . ALA F 3 252 ? 109.428 100.750 91.846 1.00 44.00 252 ALA F N 1
ATOM 19071 C CA . ALA F 3 252 ? 109.779 101.957 91.113 1.00 46.64 252 ALA F CA 1
ATOM 19072 C C . ALA F 3 252 ? 108.602 102.420 90.266 1.00 49.95 252 ALA F C 1
ATOM 19073 O O . ALA F 3 252 ? 107.981 101.623 89.556 1.00 47.31 252 ALA F O 1
ATOM 19080 N N . VAL F 3 253 ? 108.297 103.719 90.344 1.00 55.52 253 VAL F N 1
ATOM 19081 C CA . VAL F 3 253 ? 107.186 104.276 89.577 1.00 59.02 253 VAL F CA 1
ATOM 19082 C C . VAL F 3 253 ? 107.425 104.112 88.083 1.00 63.97 253 VAL F C 1
ATOM 19083 O O . VAL F 3 253 ? 106.472 103.998 87.302 1.00 62.41 253 VAL F O 1
ATOM 19096 N N . SER F 3 254 ? 108.690 104.101 87.657 1.00 69.48 254 SER F N 1
ATOM 19097 C CA . SER F 3 254 ? 108.990 103.929 86.240 1.00 73.96 254 SER F CA 1
ATOM 19098 C C . SER F 3 254 ? 108.623 102.533 85.755 1.00 76.65 254 SER F C 1
ATOM 19099 O O . SER F 3 254 ? 108.330 102.349 84.569 1.00 89.75 254 SER F O 1
ATOM 19107 N N . ALA F 3 255 ? 108.632 101.543 86.651 1.00 60.46 255 ALA F N 1
ATOM 19108 C CA . ALA F 3 255 ? 108.279 100.184 86.255 1.00 54.42 255 ALA F CA 1
ATOM 19109 C C . ALA F 3 255 ? 106.805 100.070 85.885 1.00 55.51 255 ALA F C 1
ATOM 19110 O O . ALA F 3 255 ? 106.449 99.281 85.002 1.00 57.03 255 ALA F O 1
ATOM 19117 N N . ALA F 3 256 ? 105.940 100.849 86.536 1.00 54.54 256 ALA F N 1
ATOM 19118 C CA . ALA F 3 256 ? 104.505 100.777 86.288 1.00 55.44 256 ALA F CA 1
ATOM 19119 C C . ALA F 3 256 ? 104.092 101.407 84.963 1.00 66.88 256 ALA F C 1
ATOM 19120 O O . ALA F 3 256 ? 102.890 101.470 84.682 1.00 56.80 256 ALA F O 1
ATOM 19127 N N . SER F 3 257 ? 105.037 101.876 84.151 1.00 95.29 257 SER F N 1
ATOM 19128 C CA . SER F 3 257 ? 104.732 102.434 82.842 1.00 100.99 257 SER F CA 1
ATOM 19129 C C . SER F 3 257 ? 105.090 101.488 81.703 1.00 103.84 257 SER F C 1
ATOM 19130 O O . SER F 3 257 ? 104.808 101.804 80.543 1.00 108.26 257 SER F O 1
ATOM 19138 N N . ASP F 3 258 ? 105.696 100.339 82.003 1.00 101.66 258 ASP F N 1
ATOM 19139 C CA . ASP F 3 258 ? 106.107 99.401 80.967 1.00 98.91 258 ASP F CA 1
ATOM 19140 C C . ASP F 3 258 ? 106.335 98.012 81.551 1.00 95.80 258 ASP F C 1
ATOM 19141 O O . ASP F 3 258 ? 107.403 97.420 81.362 1.00 100.12 258 ASP F O 1
ATOM 19150 N N . ILE F 3 259 ? 105.338 97.487 82.264 1.00 85.64 259 ILE F N 1
ATOM 19151 C CA . ILE F 3 259 ? 105.473 96.157 82.852 1.00 78.79 259 ILE F CA 1
ATOM 19152 C C . ILE F 3 259 ? 105.671 95.110 81.765 1.00 78.94 259 ILE F C 1
ATOM 19153 O O . ILE F 3 259 ? 106.492 94.195 81.906 1.00 74.35 259 ILE F O 1
ATOM 19169 N N . THR F 3 260 ? 104.919 95.220 80.667 1.00 86.52 260 THR F N 1
ATOM 19170 C CA . THR F 3 260 ? 105.013 94.233 79.597 1.00 88.25 260 THR F CA 1
ATOM 19171 C C . THR F 3 260 ? 106.429 94.110 79.051 1.00 81.57 260 THR F C 1
ATOM 19172 O O . THR F 3 260 ? 106.761 93.084 78.446 1.00 83.94 260 THR F O 1
ATOM 19183 N N . LYS F 3 261 ? 107.269 95.126 79.252 1.00 71.27 261 LYS F N 1
ATOM 19184 C CA . LYS F 3 261 ? 108.646 95.064 78.777 1.00 69.03 261 LYS F CA 1
ATOM 19185 C C . LYS F 3 261 ? 109.543 94.317 79.756 1.00 67.08 261 LYS F C 1
ATOM 19186 O O . LYS F 3 261 ? 110.359 93.485 79.341 1.00 61.56 261 LYS F O 1
ATOM 19205 N N . ILE F 3 262 ? 109.408 94.596 81.054 1.00 73.83 262 ILE F N 1
ATOM 19206 C CA . ILE F 3 262 ? 110.332 94.020 82.026 1.00 73.98 262 ILE F CA 1
ATOM 19207 C C . ILE F 3 262 ? 110.062 92.535 82.224 1.00 66.74 262 ILE F C 1
ATOM 19208 O O . ILE F 3 262 ? 110.994 91.759 82.466 1.00 70.53 262 ILE F O 1
ATOM 19224 N N . VAL F 3 263 ? 108.800 92.108 82.137 1.00 54.97 263 VAL F N 1
ATOM 19225 C CA . VAL F 3 263 ? 108.501 90.684 82.263 1.00 48.03 263 VAL F CA 1
ATOM 19226 C C . VAL F 3 263 ? 109.119 89.911 81.105 1.00 54.02 263 VAL F C 1
ATOM 19227 O O . VAL F 3 263 ? 109.673 88.821 81.292 1.00 52.50 263 VAL F O 1
ATOM 19240 N N . ASN F 3 264 ? 109.042 90.464 79.892 1.00 61.99 264 ASN F N 1
ATOM 19241 C CA . ASN F 3 264 ? 109.635 89.797 78.738 1.00 66.13 264 ASN F CA 1
ATOM 19242 C C . ASN F 3 264 ? 111.147 89.696 78.888 1.00 60.00 264 ASN F C 1
ATOM 19243 O O . ASN F 3 264 ? 111.754 88.699 78.480 1.00 59.73 264 ASN F O 1
ATOM 19254 N N . GLY F 3 265 ? 111.773 90.722 79.467 1.00 55.55 265 GLY F N 1
ATOM 19255 C CA . GLY F 3 265 ? 113.191 90.639 79.763 1.00 56.63 265 GLY F CA 1
ATOM 19256 C C . GLY F 3 265 ? 113.506 89.582 80.799 1.00 58.82 265 GLY F C 1
ATOM 19257 O O . GLY F 3 265 ? 114.570 88.958 80.752 1.00 65.53 265 GLY F O 1
ATOM 19261 N N . LEU F 3 266 ? 112.590 89.361 81.744 1.00 53.30 266 LEU F N 1
ATOM 19262 C CA . LEU F 3 266 ? 112.810 88.349 82.770 1.00 50.20 266 LEU F CA 1
ATOM 19263 C C . LEU F 3 266 ? 112.633 86.943 82.210 1.00 48.90 266 LEU F C 1
ATOM 19264 O O . LEU F 3 266 ? 113.399 86.033 82.549 1.00 45.96 266 LEU F O 1
ATOM 19280 N N . LEU F 3 267 ? 111.633 86.745 81.349 1.00 50.96 267 LEU F N 1
ATOM 19281 C CA . LEU F 3 267 ? 111.390 85.417 80.792 1.00 53.24 267 LEU F CA 1
ATOM 19282 C C . LEU F 3 267 ? 112.556 84.958 79.928 1.00 56.41 267 LEU F C 1
ATOM 19283 O O . LEU F 3 267 ? 112.981 83.800 80.013 1.00 52.81 267 LEU F O 1
ATOM 19299 N N . LYS F 3 268 ? 113.087 85.847 79.087 1.00 63.31 268 LYS F N 1
ATOM 19300 C CA . LYS F 3 268 ? 114.260 85.495 78.294 1.00 70.34 268 LYS F CA 1
ATOM 19301 C C . LYS F 3 268 ? 115.443 85.155 79.190 1.00 65.24 268 LYS F C 1
ATOM 19302 O O . LYS F 3 268 ? 116.152 84.170 78.950 1.00 65.35 268 LYS F O 1
ATOM 19321 N N . LYS F 3 269 ? 115.672 85.961 80.228 1.00 60.78 269 LYS F N 1
ATOM 19322 C CA . LYS F 3 269 ? 116.819 85.744 81.102 1.00 59.11 269 LYS F CA 1
ATOM 19323 C C . LYS F 3 269 ? 116.716 84.413 81.838 1.00 56.25 269 LYS F C 1
ATOM 19324 O O . LYS F 3 269 ? 117.722 83.715 82.014 1.00 53.29 269 LYS F O 1
ATOM 19343 N N . PHE F 3 270 ? 115.512 84.040 82.272 1.00 57.59 270 PHE F N 1
ATOM 19344 C CA . PHE F 3 270 ? 115.320 82.854 83.099 1.00 57.53 270 PHE F CA 1
ATOM 19345 C C . PHE F 3 270 ? 114.629 81.703 82.386 1.00 57.44 270 PHE F C 1
ATOM 19346 O O . PHE F 3 270 ? 114.925 80.546 82.688 1.00 59.00 270 PHE F O 1
ATOM 19363 N N . TYR F 3 271 ? 113.716 81.985 81.458 1.00 56.19 271 TYR F N 1
ATOM 19364 C CA . TYR F 3 271 ? 113.045 80.943 80.690 1.00 56.71 271 TYR F CA 1
ATOM 19365 C C . TYR F 3 271 ? 112.391 79.926 81.620 1.00 51.12 271 TYR F C 1
ATOM 19366 O O . TYR F 3 271 ? 112.836 78.773 81.692 1.00 47.64 271 TYR F O 1
ATOM 19384 N N . PRO F 3 272 ? 111.348 80.309 82.347 1.00 47.98 272 PRO F N 1
ATOM 19385 C CA . PRO F 3 272 ? 110.662 79.370 83.235 1.00 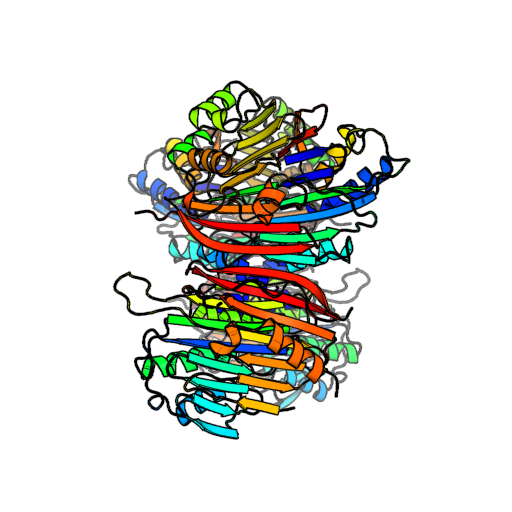43.46 272 PRO F CA 1
ATOM 19386 C C . PRO F 3 272 ? 109.563 78.600 82.512 1.00 41.79 272 PRO F C 1
ATOM 19387 O O . PRO F 3 272 ? 109.156 78.937 81.398 1.00 40.23 272 PRO F O 1
ATOM 19398 N N . GLU F 3 273 ? 109.084 77.549 83.180 1.00 45.88 273 GLU F N 1
ATOM 19399 C CA . GLU F 3 273 ? 107.926 76.817 82.680 1.00 51.90 273 GLU F CA 1
ATOM 19400 C C . GLU F 3 273 ? 106.624 77.515 83.057 1.00 48.22 273 GLU F C 1
ATOM 19401 O O . GLU F 3 273 ? 105.693 77.578 82.246 1.00 49.00 273 GLU F O 1
ATOM 19413 N N . ARG F 3 274 ? 106.543 78.048 84.275 1.00 44.08 274 ARG F N 1
ATOM 19414 C CA . ARG F 3 274 ? 105.352 78.734 84.753 1.00 39.69 274 ARG F CA 1
ATOM 19415 C C . ARG F 3 274 ? 105.737 80.094 85.315 1.00 34.41 274 ARG F C 1
ATOM 19416 O O . ARG F 3 274 ? 106.855 80.295 85.794 1.00 31.48 274 ARG F O 1
ATOM 19437 N N . VAL F 3 275 ? 104.793 81.030 85.244 1.00 32.72 275 VAL F N 1
ATOM 19438 C CA . VAL F 3 275 ? 105.000 82.393 85.713 1.00 30.33 275 VAL F CA 1
ATOM 19439 C C . VAL F 3 275 ? 103.777 82.819 86.512 1.00 31.53 275 VAL F C 1
ATOM 19440 O O . VAL F 3 275 ? 102.645 82.447 86.184 1.00 32.42 275 VAL F O 1
ATOM 19453 N N . LEU F 3 276 ? 104.009 83.598 87.568 1.00 31.18 276 LEU F N 1
ATOM 19454 C CA . LEU F 3 276 ? 102.938 84.197 88.355 1.00 31.63 276 LEU F CA 1
ATOM 19455 C C . LEU F 3 276 ? 103.243 85.677 88.506 1.00 31.03 276 LEU F C 1
ATOM 19456 O O . LEU F 3 276 ? 104.289 86.044 89.052 1.00 27.24 276 LEU F O 1
ATOM 19472 N N . LEU F 3 277 ? 102.336 86.520 88.018 1.00 32.94 277 LEU F N 1
ATOM 19473 C CA . LEU F 3 277 ? 102.465 87.966 88.122 1.00 32.88 277 LEU F CA 1
ATOM 19474 C C . LEU F 3 277 ? 101.436 88.505 89.101 1.00 29.15 277 LEU F C 1
ATOM 19475 O O . LEU F 3 277 ? 100.277 88.080 89.096 1.00 30.09 277 LEU F O 1
ATOM 19491 N N . VAL F 3 278 ? 101.868 89.442 89.939 1.00 27.63 278 VAL F N 1
ATOM 19492 C CA . VAL F 3 278 ? 100.976 90.220 90.788 1.00 26.29 278 VAL F CA 1
ATOM 19493 C C . VAL F 3 278 ? 101.284 91.691 90.550 1.00 28.58 278 VAL F C 1
ATOM 19494 O O . VAL F 3 278 ? 102.451 92.096 90.579 1.00 27.64 278 VAL F O 1
ATOM 19507 N N . LEU F 3 279 ? 100.245 92.485 90.295 1.00 33.04 279 LEU F N 1
ATOM 19508 C CA . LEU F 3 279 ? 100.395 93.916 90.056 1.00 38.42 279 LEU F CA 1
ATOM 19509 C C . LEU F 3 279 ? 99.449 94.676 90.970 1.00 34.30 279 LEU F C 1
ATOM 19510 O O . LEU F 3 279 ? 98.249 94.386 91.006 1.00 33.55 279 LEU F O 1
ATOM 19526 N N . LEU F 3 280 ? 99.988 95.655 91.692 1.00 31.70 280 LEU F N 1
ATOM 19527 C CA . LEU F 3 280 ? 99.193 96.497 92.576 1.00 31.07 280 LEU F CA 1
ATOM 19528 C C . LEU F 3 280 ? 98.654 97.697 91.808 1.00 28.22 280 LEU F C 1
ATOM 19529 O O . LEU F 3 280 ? 99.414 98.413 91.148 1.00 27.12 280 LEU F O 1
ATOM 19545 N N . GLN F 3 281 ? 97.344 97.901 91.887 1.00 28.82 281 GLN F N 1
ATOM 19546 C CA . GLN F 3 281 ? 96.686 99.112 91.402 1.00 33.95 281 GLN F CA 1
ATOM 19547 C C . GLN F 3 281 ? 96.186 99.855 92.637 1.00 35.71 281 GLN F C 1
ATOM 19548 O O . GLN F 3 281 ? 95.104 99.560 93.153 1.00 34.03 281 GLN F O 1
ATOM 19562 N N . ASP F 3 282 ? 96.975 100.815 93.113 1.00 40.79 282 ASP F N 1
ATOM 19563 C CA . ASP F 3 282 ? 96.646 101.489 94.358 1.00 44.54 282 ASP F CA 1
ATOM 19564 C C . ASP F 3 282 ? 95.450 102.422 94.165 1.00 48.66 282 ASP F C 1
ATOM 19565 O O . ASP F 3 282 ? 94.968 102.648 93.051 1.00 52.53 282 ASP F O 1
ATOM 19574 N N . ARG F 3 283 ? 94.968 102.962 95.288 1.00 46.36 283 ARG F N 1
ATOM 19575 C CA . ARG F 3 283 ? 93.824 103.868 95.258 1.00 47.33 283 ARG F CA 1
ATOM 19576 C C . ARG F 3 283 ? 94.053 105.012 94.277 1.00 50.56 283 ARG F C 1
ATOM 19577 O O . ARG F 3 283 ? 93.148 105.384 93.522 1.00 46.86 283 ARG F O 1
ATOM 19598 N N . ASP F 3 284 ? 95.259 105.583 94.274 1.00 59.70 284 ASP F N 1
ATOM 19599 C CA . ASP F 3 284 ? 95.674 106.533 93.242 1.00 68.93 284 ASP F CA 1
ATOM 19600 C C . ASP F 3 284 ? 96.382 105.728 92.160 1.00 72.12 284 ASP F C 1
ATOM 19601 O O . ASP F 3 284 ? 97.606 105.590 92.157 1.00 74.79 284 ASP F O 1
ATOM 19610 N N . ALA F 3 285 ? 95.596 105.187 91.231 1.00 70.66 285 ALA F N 1
ATOM 19611 C CA . ALA F 3 285 ? 96.116 104.255 90.237 1.00 68.23 285 ALA F CA 1
ATOM 19612 C C . ALA F 3 285 ? 97.309 104.846 89.497 1.00 70.58 285 ALA F C 1
ATOM 19613 O O . ALA F 3 285 ? 97.272 105.992 89.042 1.00 68.42 285 ALA F O 1
ATOM 19620 N N . GLN F 3 286 ? 98.368 104.050 89.379 1.00 75.99 286 GLN F N 1
ATOM 19621 C CA . GLN F 3 286 ? 99.576 104.464 88.675 1.00 76.59 286 GLN F CA 1
ATOM 19622 C C . GLN F 3 286 ? 99.591 103.906 87.256 1.00 74.44 286 GLN F C 1
ATOM 19623 O O . GLN F 3 286 ? 100.612 103.954 86.571 1.00 72.73 286 GLN F O 1
ATOM 19637 N N . CYS F 3 291 ? 94.947 99.238 85.809 1.00 114.62 291 CYS F N 1
ATOM 19638 C CA . CYS F 3 291 ? 96.176 98.494 85.560 1.00 115.42 291 CYS F CA 1
ATOM 19639 C C . CYS F 3 291 ? 95.923 96.990 85.552 1.00 111.92 291 CYS F C 1
ATOM 19640 O O . CYS F 3 291 ? 96.278 96.288 86.499 1.00 124.62 291 CYS F O 1
ATOM 19647 N N . GLY F 3 292 ? 95.307 96.498 84.480 1.00 90.26 292 GLY F N 1
ATOM 19648 C CA . GLY F 3 292 ? 95.080 95.073 84.349 1.00 79.19 292 GLY F CA 1
ATOM 19649 C C . GLY F 3 292 ? 96.316 94.348 83.850 1.00 76.32 292 GLY F C 1
ATOM 19650 O O . GLY F 3 292 ? 97.102 94.873 83.062 1.00 76.64 292 GLY F O 1
ATOM 19654 N N . VAL F 3 293 ? 96.487 93.115 84.328 1.00 75.01 293 VAL F N 1
ATOM 19655 C CA . VAL F 3 293 ? 97.624 92.289 83.935 1.00 76.97 293 VAL F CA 1
ATOM 19656 C C . VAL F 3 293 ? 97.689 92.221 82.416 1.00 86.91 293 VAL F C 1
ATOM 19657 O O . VAL F 3 293 ? 96.658 92.265 81.737 1.00 80.24 293 VAL F O 1
ATOM 19670 N N . MET F 3 294 ? 98.901 92.111 81.878 1.00 109.12 294 MET F N 1
ATOM 19671 C CA . MET F 3 294 ? 99.061 91.948 80.442 1.00 107.39 294 MET F CA 1
ATOM 19672 C C . MET F 3 294 ? 98.294 90.719 79.973 1.00 101.66 294 MET F C 1
ATOM 19673 O O . MET F 3 294 ? 98.447 89.626 80.525 1.00 101.24 294 MET F O 1
ATOM 19687 N N . ASP F 3 295 ? 97.467 90.908 78.945 1.00 96.61 295 ASP F N 1
ATOM 19688 C CA . ASP F 3 295 ? 96.611 89.825 78.475 1.00 93.11 295 ASP F CA 1
ATOM 19689 C C . ASP F 3 295 ? 97.414 88.689 77.854 1.00 87.10 295 ASP F C 1
ATOM 19690 O O . ASP F 3 295 ? 97.009 87.525 77.954 1.00 86.95 295 ASP F O 1
ATOM 19699 N N . ARG F 3 296 ? 98.549 88.989 77.219 1.00 80.45 296 ARG F N 1
ATOM 19700 C CA . ARG F 3 296 ? 99.341 87.968 76.548 1.00 74.85 296 ARG F CA 1
ATOM 19701 C C . ARG F 3 296 ? 100.818 88.094 76.893 1.00 65.24 296 ARG F C 1
ATOM 19702 O O . ARG F 3 296 ? 101.372 89.198 76.926 1.00 63.77 296 ARG F O 1
ATOM 19723 N N . LEU F 3 297 ? 101.450 86.946 77.131 1.00 59.79 297 LEU F N 1
ATOM 19724 C CA . LEU F 3 297 ? 102.880 86.845 77.378 1.00 60.45 297 LEU F CA 1
ATOM 19725 C C . LEU F 3 297 ? 103.504 85.938 76.323 1.00 69.44 297 LEU F C 1
ATOM 19726 O O . LEU F 3 297 ? 102.835 85.063 75.765 1.00 69.02 297 LEU F O 1
ATOM 19742 N N . GLU F 3 298 ? 104.793 86.145 76.057 1.00 81.04 298 GLU F N 1
ATOM 19743 C CA . GLU F 3 298 ? 105.445 85.486 74.928 1.00 90.59 298 GLU F CA 1
ATOM 19744 C C . GLU F 3 298 ? 105.593 83.992 75.184 1.00 80.83 298 GLU F C 1
ATOM 19745 O O . GLU F 3 298 ? 106.177 83.581 76.191 1.00 79.71 298 GLU F O 1
ATOM 19757 N N . GLY F 3 299 ? 105.107 83.177 74.252 1.00 73.74 299 GLY F N 1
ATOM 19758 C CA . GLY F 3 299 ? 105.268 81.740 74.376 1.00 68.98 299 GLY F CA 1
ATOM 19759 C C . GLY F 3 299 ? 104.630 81.164 75.615 1.00 64.74 299 GLY F C 1
ATOM 19760 O O . GLY F 3 299 ? 105.008 80.073 76.051 1.00 64.24 299 GLY F O 1
ATOM 19764 N N . PHE F 3 300 ? 103.666 81.873 76.193 1.00 60.65 300 PHE F N 1
ATOM 19765 C CA . PHE F 3 300 ? 102.997 81.455 77.415 1.00 53.73 300 PHE F CA 1
ATOM 19766 C C . PHE F 3 300 ? 101.494 81.529 77.212 1.00 50.55 300 PHE F C 1
ATOM 19767 O O . PHE F 3 300 ? 100.990 82.434 76.542 1.00 45.86 300 PHE F O 1
ATOM 19784 N N . THR F 3 301 ? 100.788 80.568 77.794 1.00 54.86 301 THR F N 1
ATOM 19785 C CA . THR F 3 301 ? 99.336 80.547 77.786 1.00 57.51 301 THR F CA 1
ATOM 19786 C C . THR F 3 301 ? 98.820 80.905 79.173 1.00 52.72 301 THR F C 1
ATOM 19787 O O . THR F 3 301 ? 99.446 80.588 80.188 1.00 52.56 301 THR F O 1
ATOM 19798 N N . VAL F 3 302 ? 97.677 81.580 79.207 1.00 48.73 302 VAL F N 1
ATOM 19799 C CA . VAL F 3 302 ? 97.088 82.027 80.464 1.00 43.60 302 VAL F CA 1
ATOM 19800 C C . VAL F 3 302 ? 96.400 80.842 81.130 1.00 41.77 302 VAL F C 1
ATOM 19801 O O . VAL F 3 302 ? 95.520 80.209 80.538 1.00 44.04 302 VAL F O 1
ATOM 19814 N N . VAL F 3 303 ? 96.803 80.541 82.361 1.00 38.63 303 VAL F N 1
ATOM 19815 C CA . VAL F 3 303 ? 96.155 79.497 83.150 1.00 38.87 303 VAL F CA 1
ATOM 19816 C C . VAL F 3 303 ? 95.018 80.069 83.985 1.00 37.28 303 VAL F C 1
ATOM 19817 O O . VAL F 3 303 ? 93.916 79.516 84.020 1.00 39.03 303 VAL F O 1
ATOM 19830 N N . HIS F 3 304 ? 95.272 81.180 84.673 1.00 34.27 304 HIS F N 1
ATOM 19831 C CA . HIS F 3 304 ? 94.248 81.839 85.466 1.00 33.83 304 HIS F CA 1
ATOM 19832 C C . HIS F 3 304 ? 94.506 83.338 85.473 1.00 34.62 304 HIS F C 1
ATOM 19833 O O . HIS F 3 304 ? 95.650 83.792 85.376 1.00 34.97 304 HIS F O 1
ATOM 19847 N N . ARG F 3 305 ? 93.420 84.096 85.584 1.00 36.72 305 ARG F N 1
ATOM 19848 C CA . ARG F 3 305 ? 93.451 85.548 85.655 1.00 39.29 305 ARG F CA 1
ATOM 19849 C C . ARG F 3 305 ? 92.458 85.984 86.719 1.00 34.73 305 ARG F C 1
ATOM 19850 O O . ARG F 3 305 ? 91.384 85.393 86.847 1.00 33.67 305 ARG F O 1
ATOM 19871 N N . GLY F 3 306 ? 92.807 87.016 87.477 1.00 32.66 306 GLY F N 1
ATOM 19872 C CA . GLY F 3 306 ? 91.903 87.466 88.518 1.00 32.76 306 GLY F CA 1
ATOM 19873 C C . GLY F 3 306 ? 92.393 88.739 89.167 1.00 33.65 306 GLY F C 1
ATOM 19874 O O . GLY F 3 306 ? 93.511 89.201 88.926 1.00 34.04 306 GLY F O 1
ATOM 19878 N N . ALA F 3 307 ? 91.524 89.302 90.002 1.00 34.96 307 ALA F N 1
ATOM 19879 C CA . ALA F 3 307 ? 91.810 90.551 90.685 1.00 34.87 307 ALA F CA 1
ATOM 19880 C C . ALA F 3 307 ? 91.040 90.594 91.995 1.00 33.07 307 ALA F C 1
ATOM 19881 O O . ALA F 3 307 ? 89.900 90.127 92.070 1.00 31.07 307 ALA F O 1
ATOM 19888 N N . ASN F 3 308 ? 91.673 91.155 93.022 1.00 32.47 308 ASN F N 1
ATOM 19889 C CA . ASN F 3 308 ? 91.044 91.375 94.320 1.00 31.09 308 ASN F CA 1
ATOM 19890 C C . ASN F 3 308 ? 90.889 92.877 94.521 1.00 28.68 308 ASN F C 1
ATOM 19891 O O . ASN F 3 308 ? 91.881 93.592 94.697 1.00 27.83 308 ASN F O 1
ATOM 19902 N N . HIS F 3 309 ? 89.646 93.352 94.484 1.00 28.33 309 HIS F N 1
ATOM 19903 C CA . HIS F 3 309 ? 89.339 94.762 94.703 1.00 31.17 309 HIS F CA 1
ATOM 19904 C C . HIS F 3 309 ? 89.029 94.963 96.181 1.00 31.09 309 HIS F C 1
ATOM 19905 O O . HIS F 3 309 ? 87.951 94.590 96.654 1.00 30.51 309 HIS F O 1
ATOM 19919 N N . PHE F 3 310 ? 89.968 95.556 96.908 1.00 34.61 310 PHE F N 1
ATOM 19920 C CA . PHE F 3 310 ? 89.772 95.803 98.327 1.00 35.19 310 PHE F CA 1
ATOM 19921 C C . PHE F 3 310 ? 88.894 97.029 98.543 1.00 36.22 310 PHE F C 1
ATOM 19922 O O . PHE F 3 310 ? 88.856 97.949 97.721 1.00 37.11 310 PHE F O 1
ATOM 19939 N N . GLY F 3 311 ? 88.173 97.027 99.667 1.00 35.97 311 GLY F N 1
ATOM 19940 C CA . GLY F 3 311 ? 87.269 98.124 99.964 1.00 38.07 311 GLY F CA 1
ATOM 19941 C C . GLY F 3 311 ? 87.955 99.475 99.981 1.00 39.88 311 GLY F C 1
ATOM 19942 O O . GLY F 3 311 ? 87.341 100.491 99.648 1.00 39.39 311 GLY F O 1
ATOM 19946 N N . GLY F 3 312 ? 89.233 99.507 100.357 1.00 42.82 312 GLY F N 1
ATOM 19947 C CA . GLY F 3 312 ? 89.990 100.743 100.390 1.00 45.78 312 GLY F CA 1
ATOM 19948 C C . GL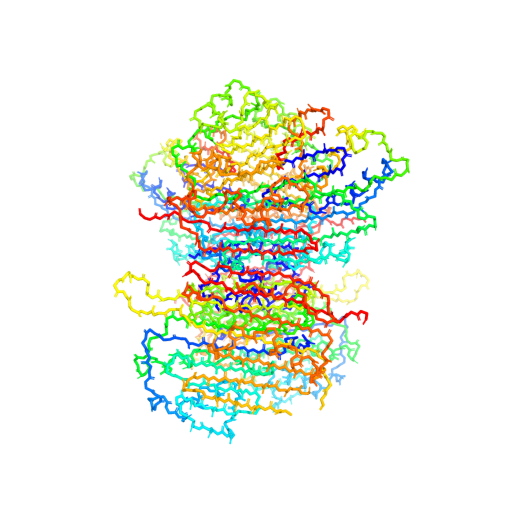Y F 3 312 ? 90.210 101.400 99.044 1.00 45.65 312 GLY F C 1
ATOM 19949 O O . GLY F 3 312 ? 90.807 102.479 98.995 1.00 42.01 312 GLY F O 1
ATOM 19953 N N . GLY F 3 313 ? 89.753 100.783 97.954 1.00 47.98 313 GLY F N 1
ATOM 19954 C CA . GLY F 3 313 ? 89.870 101.356 96.631 1.00 49.48 313 GLY F CA 1
ATOM 19955 C C . GLY F 3 313 ? 91.007 100.806 95.797 1.00 47.43 313 GLY F C 1
ATOM 19956 O O . GLY F 3 313 ? 91.026 101.038 94.581 1.00 51.54 313 GLY F O 1
ATOM 19960 N N . TYR F 3 314 ? 91.949 100.091 96.404 1.00 39.45 314 TYR F N 1
ATOM 19961 C CA . TYR F 3 314 ? 93.076 99.534 95.673 1.00 35.08 314 TYR F CA 1
ATOM 19962 C C . TYR F 3 314 ? 92.772 98.102 95.241 1.00 33.97 314 TYR F C 1
ATOM 19963 O O . TYR F 3 314 ? 91.892 97.434 95.789 1.00 35.17 314 TYR F O 1
ATOM 19981 N N . VAL F 3 315 ? 93.518 97.636 94.241 1.00 33.43 315 VAL F N 1
ATOM 19982 C CA . VAL F 3 315 ? 93.272 96.346 93.608 1.00 34.41 315 VAL F CA 1
ATOM 19983 C C . VAL F 3 315 ? 94.590 95.598 93.475 1.00 34.15 315 VAL F C 1
ATOM 19984 O O . VAL F 3 315 ? 95.628 96.196 93.172 1.00 35.22 315 VAL F O 1
ATOM 19997 N N . PHE F 3 316 ? 94.544 94.285 93.701 1.00 31.53 316 PHE F N 1
ATOM 19998 C CA . PHE F 3 316 ? 95.670 93.393 93.446 1.00 30.38 316 PHE F CA 1
ATOM 19999 C C . PHE F 3 316 ? 95.298 92.488 92.277 1.00 28.30 316 PHE F C 1
ATOM 20000 O O . PHE F 3 316 ? 94.430 91.618 92.408 1.00 28.69 316 PHE F O 1
ATOM 20017 N N . HIS F 3 317 ? 95.947 92.703 91.136 1.00 28.12 317 HIS F N 1
ATOM 20018 C CA . HIS F 3 317 ? 95.740 91.877 89.956 1.00 30.83 317 HIS F CA 1
ATOM 20019 C C . HIS F 3 317 ? 96.716 90.710 89.961 1.00 28.50 317 HIS F C 1
ATOM 20020 O O . HIS F 3 317 ? 97.878 90.862 90.350 1.00 29.14 317 HIS F O 1
ATOM 20034 N N . GLN F 3 318 ? 96.243 89.547 89.516 1.00 25.49 318 GLN F N 1
ATOM 20035 C CA . GLN F 3 318 ? 97.073 88.353 89.470 1.00 26.93 318 GLN F CA 1
ATOM 20036 C C . GLN F 3 318 ? 96.774 87.551 88.213 1.00 31.67 318 GLN F C 1
ATOM 20037 O O . GLN F 3 318 ? 95.626 87.483 87.765 1.00 36.42 318 GLN F O 1
ATOM 20051 N N . ALA F 3 319 ? 97.817 86.938 87.657 1.00 30.14 319 ALA F N 1
ATOM 20052 C CA . ALA F 3 319 ? 97.666 86.014 86.544 1.00 29.55 319 ALA F CA 1
ATOM 20053 C C . ALA F 3 319 ? 98.760 84.960 86.626 1.00 27.65 319 ALA F C 1
ATOM 20054 O O . ALA F 3 319 ? 99.896 85.262 87.000 1.00 25.98 319 ALA F O 1
ATOM 20061 N N . THR F 3 320 ? 98.407 83.728 86.273 1.00 29.51 320 THR F N 1
ATOM 20062 C CA . THR F 3 320 ? 99.356 82.629 86.195 1.00 29.96 320 THR F CA 1
ATOM 20063 C C . THR F 3 320 ? 99.457 82.152 84.754 1.00 28.88 320 THR F C 1
ATOM 20064 O O . THR F 3 320 ? 98.479 82.189 84.001 1.00 29.03 320 THR F O 1
ATOM 20075 N N . TYR F 3 321 ? 100.653 81.710 84.375 1.00 31.20 321 TYR F N 1
ATOM 20076 C CA . TYR F 3 321 ? 100.919 81.284 83.010 1.00 37.24 321 TYR F CA 1
ATOM 20077 C C . TYR F 3 321 ? 101.697 79.978 83.032 1.00 37.62 321 TYR F C 1
ATOM 20078 O O . TYR F 3 321 ? 102.313 79.610 84.036 1.00 40.05 321 TYR F O 1
ATOM 20096 N N . ALA F 3 322 ? 101.665 79.285 81.899 1.00 36.15 322 ALA F N 1
ATOM 20097 C CA . ALA F 3 322 ? 102.447 78.076 81.697 1.00 36.13 322 ALA F CA 1
ATOM 20098 C C . ALA F 3 322 ? 102.990 78.085 80.277 1.00 38.21 322 ALA F C 1
ATOM 20099 O O . ALA F 3 322 ? 102.348 78.597 79.356 1.00 38.42 322 ALA F O 1
ATOM 20106 N N . ARG F 3 323 ? 104.183 77.522 80.109 1.00 41.36 323 ARG F N 1
ATOM 20107 C CA . ARG F 3 323 ? 104.792 77.472 78.788 1.00 51.99 323 ARG F CA 1
ATOM 20108 C C . ARG F 3 323 ? 103.927 76.654 77.838 1.00 64.81 323 ARG F C 1
ATOM 20109 O O . ARG F 3 323 ? 103.400 75.599 78.201 1.00 63.98 323 ARG F O 1
ATOM 20130 N N . SER F 3 324 ? 103.779 77.152 76.615 1.00 78.93 324 SER F N 1
ATOM 20131 C CA . SER F 3 324 ? 102.957 76.485 75.612 1.00 88.90 324 SER F CA 1
ATOM 20132 C C . SER F 3 324 ? 103.756 75.411 74.882 1.00 93.16 324 SER F C 1
ATOM 20133 O O . SER F 3 324 ? 104.963 75.277 75.085 1.00 94.56 324 SER F O 1
#

CATH classification: 3.60.90.10

Nearest PDB structures (foldseek):
  5tvm-assembly1_F  TM=1.003E+00  e=3.652E-64  Trypanosoma brucei brucei TREU927
  5tvm-assembly2_E  TM=9.953E-01  e=1.199E-59  Trypanosoma brucei brucei TREU927
  5tvf-assembly1_F  TM=9.985E-01  e=2.438E-58  Trypanosoma brucei brucei TREU927
  6bm7-assembly2_E  TM=9.967E-01  e=6.780E-58  Trypanosoma brucei brucei TREU927
  5tvf-assembly2_E  TM=9.928E-01  e=1.302E-56  Trypanosoma brucei brucei TREU927

Foldseek 3Di:
DDPVVVVVVVVVVVVDDPVDDDDDDDDDDDDDDDDPPADPQHPVVDDVVVVQVVQVVVPKGFDDWDQDPNDTDTDIDD/DWDDDPADIDDDDDDQPPVVVCVVVVCVVQVVVPHDDFKDKDKDKDDPCLCPHDDLSNDPVSVVVSVCVVAVVWDWDWADDPVDTIMIMIIHGDCPDDDADAWKKKKKKFWQWDLVLLVLQADQDKDKPDPSVVVNCVVQQVCVLAPPQWDKIKIRDPRGWIKMWTDHPPKIKIKIWDSDRVTGMMMIMITDADLACQVNVVSVCSRTVGQKMKMKIKAACNHNVNVQVVVPHHHRPDCVSPVQWDWDDKDWDPPDPRIIMIMTIIGGPPD/DVVVVVVVVVCVVVDDPDPDDDDDPDDDDDDDDDDDDVPADPLHPVVDDVVVVQVVQVVVPWGFDDWDDDSVDTDTDIDD/DWDDDPADIDDDDDDQDPVVVCVVVVCVVQVVVPHDDFKDKDKDKDDPCLCPHDDQSSDPVSVVVSVCVVAVPWDWDWADDPVDTIMIMIIHGDDDDDDADAWKKKKKKFWAFDLVLQVLLADQDKDKPDPSVVVNCVVLLVCVLAPPQWPKIKIRDPRGWIKMWTDHVPKIKIKTWDSDRVTGMMMIMMTDLDLACQVNVVSVCSSTVGQKMKMKMKAACRHNNNVQVVVVHHHNPDCVSPVQKDWPDKDWDPSDPRIIMIMTIIGGDD/DDDDDDDDDPALVSCCVPVHAAEAFFFKKKKKFFFLFFDDQPLCPPVLVQVLQVQQVWHWDDWDDDFQWIWTDTPFKIWIDGRTMIMMMGTRSTLVLSSVVSVVVSCVVSVTHTQKMKMKIKGAAALPPVNYCNVSSVSVSCRSLCVVAVQWDWDWADDRGGTTMIMIMHGRHDPDVVRPDDKEWWKKKKKFAQWPDQDWDWDDDDNNWIKIWGWDCVHIIIMIMTGDPVCQVVVLPVVLVVCVVTVGFKMKMKTKAIQPGHEDDPDDPQKDWPDWDKAQDPNRIIITMTMIGGDD/DDDDDDPDDDDPALVCCLVPVHLAQFFKKKKKWFFLFFDDLPPQDPVLVQVLQVLQVWHWDDWDDDFQWIWTDTPFKIWIDGSTMIMMMGTPSTLVLSSLVSVVVSCVVVVTHTQKMKMKIKGAAALPPPVHCNVSSVSVSCRSLCVVAVQKDWDWADDRGGTTMIMIMHGRHDPDVPRPDDKEWWKKKKKFQQWPDADWDWDDDDHNWIKIWGWDPVIMIIIMTGDLVCQVCVLVVVLVVCVVTVGFKMKMKIKQIQVGSHEDDPDHPQKDWPDWDKDQDPNRMMITMTMIGGD

B-factor: mean 61.67, std 22.29, range [19.42, 186.47]